Protein 1WDD (pdb70)

Solvent-accessible surface area: 39005 Å² total

B-factor: mean 21.57, std 10.57, range [10.04, 70.51]

Radius of gyration: 32.63 Å; Cα contacts (8 Å, |Δi|>4): 2852; chains: 4; bounding box: 64×66×107 Å

Structure (mmCIF, N/CA/C/O backbone):
data_1WDD
#
_entry.id   1WDD
#
_cell.length_a   111.713
_cell.length_b   111.713
_cell.length_c   196.780
_cell.angle_alpha   90.00
_cell.angle_beta   90.00
_cell.angle_gamma   90.00
#
_symmetry.space_group_name_H-M   'I 4'
#
loop_
_entity.id
_entity.type
_entity.pdbx_description
1 polymer 'Ribulose bisphosphate carboxylase large chain'
2 polymer 'Ribulose bisphosphate carboxylase small chain C'
3 non-polymer 'MAGNESIUM ION'
4 non-polymer 2-CARBOXYARABINITOL-1,5-DIPHOSPHATE
5 non-polymer GLYCEROL
6 water water
#
loop_
_atom_site.group_PDB
_atom_site.id
_atom_site.type_symbol
_atom_site.label_atom_id
_atom_site.label_alt_id
_atom_site.label_comp_id
_atom_site.label_asym_id
_atom_site.label_entity_id
_atom_site.label_seq_id
_atom_site.pdbx_PDB_ins_code
_atom_site.Cartn_x
_atom_site.Cartn_y
_atom_site.Cartn_z
_atom_site.occupancy
_atom_site.B_iso_or_equiv
_atom_site.auth_seq_id
_atom_site.auth_comp_id
_atom_site.auth_asym_id
_atom_site.auth_atom_id
_atom_site.pdbx_PDB_model_num
ATOM 1 N N . VAL A 1 11 ? 9.711 50.405 31.993 1.00 45.33 11 VAL A N 1
ATOM 2 C CA . VAL A 1 11 ? 9.436 49.524 33.164 1.00 42.98 11 VAL A CA 1
ATOM 3 C C . VAL A 1 11 ? 10.699 48.754 33.517 1.00 43.17 11 VAL A C 1
ATOM 4 O O . VAL A 1 11 ? 11.682 48.747 32.743 1.00 44.13 11 VAL A O 1
ATOM 8 N N . GLY A 1 12 ? 10.670 48.120 34.691 1.00 40.34 12 GLY A N 1
ATOM 9 C CA . GLY A 1 12 ? 11.818 47.384 35.173 1.00 38.21 12 GLY A CA 1
ATOM 10 C C . GLY A 1 12 ? 12.381 46.313 34.259 1.00 34.81 12 GLY A C 1
ATOM 11 O O . GLY A 1 12 ? 11.716 45.783 33.370 1.00 36.23 12 GLY A O 1
ATOM 12 N N . PHE A 1 13 ? 13.644 46.010 34.479 1.00 31.28 13 PHE A N 1
ATOM 13 C CA . PHE A 1 13 ? 14.300 44.951 33.707 1.00 28.30 13 PHE A CA 1
ATOM 14 C C . PHE A 1 13 ? 13.844 43.635 34.319 1.00 26.53 13 PHE A C 1
ATOM 15 O O . PHE A 1 13 ? 14.030 43.429 35.504 1.00 26.92 13 PHE A O 1
ATOM 23 N N . LYS A 1 14 ? 13.284 42.757 33.508 1.00 25.46 14 LYS A N 1
ATOM 24 C CA . LYS A 1 14 ? 12.865 41.435 34.013 1.00 27.57 14 LYS A CA 1
ATOM 25 C C . LYS A 1 14 ? 13.681 40.367 33.284 1.00 23.84 14 LYS A C 1
ATOM 26 O O . LYS A 1 14 ? 13.465 40.117 32.109 1.00 23.77 14 LYS A O 1
ATOM 32 N N . ALA A 1 15 ? 14.607 39.726 33.977 1.00 21.55 15 ALA A N 1
ATOM 33 C CA . ALA A 1 15 ? 15.440 38.716 33.347 1.00 20.41 15 ALA A CA 1
ATOM 34 C C . ALA A 1 15 ? 14.632 37.495 32.962 1.00 21.65 15 ALA A C 1
ATOM 35 O O . ALA A 1 15 ? 13.586 37.168 33.600 1.00 23.55 15 ALA A O 1
ATOM 37 N N . GLY A 1 16 ? 15.092 36.817 31.923 1.00 19.72 16 GLY A N 1
ATOM 38 C CA . GLY A 1 16 ? 14.445 35.604 31.480 1.00 19.75 16 GLY A CA 1
ATOM 39 C C . GLY A 1 16 ? 14.059 35.600 30.027 1.00 18.49 16 GLY A C 1
ATOM 40 O O . GLY A 1 16 ? 14.207 36.612 29.345 1.00 17.78 16 GLY A O 1
ATOM 41 N N . VAL A 1 17 ? 13.587 34.446 29.568 1.00 19.07 17 VAL A N 1
ATOM 42 C CA . VAL A 1 17 ? 13.216 34.254 28.195 1.00 17.30 17 VAL A CA 1
ATOM 43 C C . VAL A 1 17 ? 11.757 34.538 27.914 1.00 20.93 17 VAL A C 1
ATOM 44 O O . VAL A 1 17 ? 10.877 34.164 28.704 1.00 21.04 17 VAL A O 1
ATOM 48 N N . LYS A 1 18 ? 11.482 35.176 26.782 1.00 20.49 18 LYS A N 1
ATOM 49 C CA . LYS A 1 18 ? 10.089 35.319 26.356 1.00 21.87 18 LYS A CA 1
ATOM 50 C C . LYS A 1 18 ? 10.069 35.153 24.857 1.00 21.52 18 LYS A C 1
ATOM 51 O O . LYS A 1 18 ? 11.127 35.190 24.199 1.00 20.55 18 LYS A O 1
ATOM 57 N N . ASP A 1 19 ? 8.892 34.954 24.285 1.00 20.88 19 ASP A N 1
ATOM 58 C CA . ASP A 1 19 ? 8.825 34.695 22.861 1.00 19.78 19 ASP A CA 1
ATOM 59 C C . ASP A 1 19 ? 9.295 35.907 22.048 1.00 19.05 19 ASP A C 1
ATOM 60 O O . ASP A 1 19 ? 9.011 37.065 22.424 1.00 19.56 19 ASP A O 1
ATOM 65 N N . TYR A 1 20 ? 10.017 35.624 20.966 1.00 18.23 20 TYR A N 1
ATOM 66 C CA . TYR A 1 20 ? 10.462 36.740 20.078 1.00 17.77 20 TYR A CA 1
ATOM 67 C C . TYR A 1 20 ? 9.236 37.531 19.553 1.00 17.28 20 TYR A C 1
ATOM 68 O O . TYR A 1 20 ? 9.323 38.754 19.334 1.00 17.79 20 TYR A O 1
ATOM 77 N N . LYS A 1 21 ? 8.092 36.870 19.306 1.00 17.09 21 LYS A N 1
ATOM 78 C CA . LYS A 1 21 ? 6.986 37.591 18.696 1.00 18.72 21 LYS A CA 1
ATOM 79 C C . LYS A 1 21 ? 6.419 38.703 19.550 1.00 18.02 21 LYS A C 1
ATOM 80 O O . LYS A 1 21 ? 5.765 39.596 19.017 1.00 19.07 21 LYS A O 1
ATOM 86 N N . LEU A 1 22 ? 6.713 38.710 20.853 1.00 16.51 22 LEU A N 1
ATOM 87 C CA . LEU A 1 22 ? 6.186 39.767 21.693 1.00 20.93 22 LEU A CA 1
ATOM 88 C C . LEU A 1 22 ? 6.796 41.098 21.334 1.00 20.13 22 LEU A C 1
ATOM 89 O O . LEU A 1 22 ? 6.213 42.133 21.575 1.00 24.33 22 LEU A O 1
ATOM 94 N N . THR A 1 23 ? 7.995 41.074 20.751 1.00 19.32 23 THR A N 1
ATOM 95 C CA . THR A 1 23 ? 8.688 42.321 20.427 1.00 17.07 23 THR A CA 1
ATOM 96 C C . THR A 1 23 ? 8.923 42.469 18.918 1.00 17.34 23 THR A C 1
ATOM 97 O O . THR A 1 23 ? 8.933 43.591 18.398 1.00 17.69 23 THR A O 1
ATOM 101 N N . TYR A 1 24 ? 9.086 41.343 18.225 1.00 16.60 24 TYR A N 1
ATOM 102 C CA . TYR A 1 24 ? 9.519 41.390 16.826 1.00 15.13 24 TYR A CA 1
ATOM 103 C C . TYR A 1 24 ? 8.531 41.012 15.758 1.00 16.76 24 TYR A C 1
ATOM 104 O O . TYR A 1 24 ? 8.872 40.941 14.552 1.00 16.65 24 TYR A O 1
ATOM 113 N N . TYR A 1 25 ? 7.286 40.705 16.177 1.00 17.26 25 TYR A N 1
ATOM 114 C CA . TYR A 1 25 ? 6.227 40.482 15.200 1.00 18.28 25 TYR A CA 1
ATOM 115 C C . TYR A 1 25 ? 5.331 41.739 15.375 1.00 19.33 25 TYR A C 1
ATOM 116 O O . TYR A 1 25 ? 4.712 41.952 16.459 1.00 18.58 25 TYR A O 1
ATOM 125 N N . THR A 1 26 ? 5.288 42.575 14.313 1.00 18.87 26 THR A N 1
ATOM 126 C CA . THR A 1 26 ? 4.578 43.865 14.381 1.00 17.96 26 THR A CA 1
ATOM 127 C C . THR A 1 26 ? 3.756 44.012 13.120 1.00 18.06 26 THR A C 1
ATOM 128 O O . THR A 1 26 ? 4.076 44.775 12.214 1.00 18.05 26 THR A O 1
ATOM 132 N N . PRO A 1 27 ? 2.635 43.273 13.043 1.00 18.56 27 PRO A N 1
ATOM 133 C CA . PRO A 1 27 ? 1.795 43.352 11.831 1.00 19.29 27 PRO A CA 1
ATOM 134 C C . PRO A 1 27 ? 1.140 44.673 11.503 1.00 20.23 27 PRO A C 1
ATOM 135 O O . PRO A 1 27 ? 0.686 44.842 10.359 1.00 22.39 27 PRO A O 1
ATOM 139 N N . GLU A 1 28 ? 1.158 45.600 12.458 1.00 19.70 28 GLU A N 1
ATOM 140 C CA . GLU A 1 28 ? 0.599 46.936 12.258 1.00 23.83 28 GLU A CA 1
ATOM 141 C C . GLU A 1 28 ? 1.642 47.922 11.708 1.00 24.04 28 GLU A C 1
ATOM 142 O O . GLU A 1 28 ? 1.337 49.082 11.377 1.00 23.57 28 GLU A O 1
ATOM 148 N N . TYR A 1 29 ? 2.892 47.475 11.600 1.00 21.92 29 TYR A N 1
ATOM 149 C CA . TYR A 1 29 ? 3.936 48.387 11.153 1.00 21.00 29 TYR A CA 1
ATOM 150 C C . TYR A 1 29 ? 3.789 48.780 9.697 1.00 19.54 29 TYR A C 1
ATOM 151 O O . TYR A 1 29 ? 3.564 47.947 8.839 1.00 21.34 29 TYR A O 1
ATOM 160 N N . GLU A 1 30 ? 3.960 50.070 9.442 1.00 19.91 30 GLU A N 1
ATOM 161 C CA . GLU A 1 30 ? 3.932 50.586 8.074 1.00 23.06 30 GLU A CA 1
ATOM 162 C C . GLU A 1 30 ? 5.414 50.844 7.715 1.00 19.46 30 GLU A C 1
ATOM 163 O O . GLU A 1 30 ? 6.108 51.618 8.385 1.00 21.26 30 GLU A O 1
ATOM 169 N N . THR A 1 31 ? 5.851 50.209 6.654 1.00 20.11 31 THR A N 1
ATOM 170 C CA . THR A 1 31 ? 7.269 50.344 6.288 1.00 19.55 31 THR A CA 1
ATOM 171 C C . THR A 1 31 ? 7.608 51.784 5.900 1.00 20.19 31 THR A C 1
ATOM 172 O O . THR A 1 31 ? 6.752 52.541 5.384 1.00 20.76 31 THR A O 1
ATOM 176 N N . LYS A 1 32 ? 8.870 52.125 6.099 1.00 17.92 32 LYS A N 1
ATOM 177 C CA . LYS A 1 32 ? 9.379 53.450 5.775 1.00 18.28 32 LYS A CA 1
ATOM 178 C C . LYS A 1 32 ? 10.132 53.391 4.452 1.00 18.55 32 LYS A C 1
ATOM 179 O O . LYS A 1 32 ? 10.693 52.348 4.119 1.00 17.82 32 LYS A O 1
ATOM 185 N N . ASP A 1 33 ? 10.198 54.484 3.698 1.00 16.28 33 ASP A N 1
ATOM 186 C CA . ASP A 1 33 ? 10.895 54.413 2.420 1.00 17.17 33 ASP A CA 1
ATOM 187 C C . ASP A 1 33 ? 12.396 54.277 2.545 1.00 16.55 33 ASP A C 1
ATOM 188 O O . ASP A 1 33 ? 13.073 54.052 1.551 1.00 16.98 33 ASP A O 1
ATOM 193 N N . THR A 1 34 ? 12.887 54.393 3.772 1.00 15.20 34 THR A N 1
ATOM 194 C CA . THR A 1 34 ? 14.321 54.192 4.034 1.00 14.81 34 THR A CA 1
ATOM 195 C C . THR A 1 34 ? 14.642 52.775 4.558 1.00 16.03 34 THR A C 1
ATOM 196 O O . THR A 1 34 ? 15.828 52.414 4.697 1.00 15.32 34 THR A O 1
ATOM 200 N N . ASP A 1 35 ? 13.628 51.975 4.840 1.00 14.44 35 ASP A N 1
ATOM 201 C CA . ASP A 1 35 ? 13.876 50.630 5.385 1.00 14.44 35 ASP A CA 1
ATOM 202 C C . ASP A 1 35 ? 14.403 49.676 4.285 1.00 14.88 35 ASP A C 1
ATOM 203 O O . ASP A 1 35 ? 14.043 49.788 3.119 1.00 15.98 35 ASP A O 1
ATOM 208 N N . ILE A 1 36 ? 15.264 48.733 4.666 1.00 13.62 36 ILE A N 1
ATOM 209 C CA . ILE A 1 36 ? 15.589 47.652 3.757 1.00 13.31 36 ILE A CA 1
ATOM 210 C C . ILE A 1 36 ? 14.515 46.571 4.076 1.00 12.96 36 ILE A C 1
ATOM 211 O O . ILE A 1 36 ? 14.296 46.273 5.255 1.00 14.01 36 ILE A O 1
ATOM 216 N N . LEU A 1 37 ? 13.827 46.060 3.044 1.00 13.39 37 LEU A N 1
ATOM 217 C CA . LEU A 1 37 ? 12.775 45.039 3.255 1.00 13.96 37 LEU A CA 1
ATOM 218 C C . LEU A 1 37 ? 13.287 43.709 2.759 1.00 14.48 37 LEU A C 1
ATOM 219 O O . LEU A 1 37 ? 13.990 43.621 1.740 1.00 14.84 37 LEU A O 1
ATOM 224 N N . ALA A 1 38 ? 12.969 42.640 3.494 1.00 13.85 38 ALA A N 1
ATOM 225 C CA . ALA A 1 38 ? 13.416 41.313 3.062 1.00 13.49 38 ALA A CA 1
ATOM 226 C C . ALA A 1 38 ? 12.209 40.388 2.971 1.00 14.06 38 ALA A C 1
ATOM 227 O O . ALA A 1 38 ? 11.310 40.451 3.829 1.00 15.67 38 ALA A O 1
ATOM 229 N N . ALA A 1 39 ? 12.186 39.566 1.934 1.00 13.67 39 ALA A N 1
ATOM 230 C CA . ALA A 1 39 ? 11.106 38.559 1.814 1.00 14.19 39 ALA A CA 1
ATOM 231 C C . ALA A 1 39 ? 11.763 37.190 2.075 1.00 15.42 39 ALA A C 1
ATOM 232 O O . ALA A 1 39 ? 12.578 36.716 1.271 1.00 14.31 39 ALA A O 1
ATOM 234 N N . PHE A 1 40 ? 11.425 36.565 3.203 1.00 14.25 40 PHE A N 1
ATOM 235 C CA . PHE A 1 40 ? 12.007 35.252 3.535 1.00 14.39 40 PHE A CA 1
ATOM 236 C C . PHE A 1 40 ? 10.990 34.123 3.341 1.00 15.84 40 PHE A C 1
ATOM 237 O O . PHE A 1 40 ? 9.896 34.239 3.866 1.00 16.72 40 PHE A O 1
ATOM 245 N N . ARG A 1 41 ? 11.370 33.069 2.644 1.00 14.10 41 ARG A N 1
ATOM 246 C CA . ARG A 1 41 ? 10.534 31.866 2.555 1.00 13.95 41 ARG A CA 1
ATOM 247 C C . ARG A 1 41 ? 10.995 31.014 3.778 1.00 16.58 41 ARG A C 1
ATOM 248 O O . ARG A 1 41 ? 12.111 30.425 3.794 1.00 15.85 41 ARG A O 1
ATOM 256 N N . VAL A 1 42 ? 10.101 30.882 4.768 1.00 15.81 42 VAL A N 1
ATOM 257 C CA . VAL A 1 42 ? 10.420 30.232 6.011 1.00 15.67 42 VAL A CA 1
ATOM 258 C C . VAL A 1 42 ? 9.621 28.959 6.218 1.00 17.31 42 VAL A C 1
ATOM 259 O O . VAL A 1 42 ? 8.369 28.969 6.039 1.00 17.44 42 VAL A O 1
ATOM 263 N N . THR A 1 43 ? 10.315 27.882 6.613 1.00 15.61 43 THR A N 1
ATOM 264 C CA . THR A 1 43 ? 9.655 26.605 6.921 1.00 16.38 43 THR A CA 1
ATOM 265 C C . THR A 1 43 ? 9.946 26.374 8.421 1.00 16.83 43 THR A C 1
ATOM 266 O O . THR A 1 43 ? 11.045 25.976 8.790 1.00 17.50 43 THR A O 1
ATOM 270 N N . PRO A 1 44 ? 8.981 26.610 9.318 1.00 15.51 44 PRO A N 1
ATOM 271 C CA . PRO A 1 44 ? 9.204 26.413 10.753 1.00 16.92 44 PRO A CA 1
ATOM 272 C C . PRO A 1 44 ? 9.230 24.931 11.129 1.00 18.25 44 PRO A C 1
ATOM 273 O O . PRO A 1 44 ? 8.738 24.062 10.385 1.00 20.30 44 PRO A O 1
ATOM 277 N N . GLN A 1 45 ? 9.898 24.634 12.246 1.00 18.17 45 GLN A N 1
ATOM 278 C CA . GLN A 1 45 ? 9.837 23.261 12.792 1.00 18.06 45 GLN A CA 1
ATOM 279 C C . GLN A 1 45 ? 8.368 23.024 13.277 1.00 20.57 45 GLN A C 1
ATOM 280 O O . GLN A 1 45 ? 7.648 23.946 13.617 1.00 20.14 45 GLN A O 1
ATOM 286 N N . PRO A 1 46 ? 7.941 21.760 13.343 1.00 24.21 46 PRO A N 1
ATOM 287 C CA . PRO A 1 46 ? 6.553 21.512 13.817 1.00 26.94 46 PRO A CA 1
ATOM 288 C C . PRO A 1 46 ? 6.417 22.085 15.216 1.00 26.26 46 PRO A C 1
ATOM 289 O O . PRO A 1 46 ? 7.334 21.964 16.050 1.00 28.08 46 PRO A O 1
ATOM 293 N N . GLY A 1 47 ? 5.289 22.737 15.479 1.00 27.15 47 GLY A N 1
ATOM 294 C CA . GLY A 1 47 ? 5.085 23.294 16.801 1.00 25.57 47 GLY A CA 1
ATOM 295 C C . GLY A 1 47 ? 5.478 24.745 16.936 1.00 27.86 47 GLY A C 1
ATOM 296 O O . GLY A 1 47 ? 5.168 25.397 17.915 1.00 27.54 47 GLY A O 1
ATOM 297 N N . VAL A 1 48 ? 6.238 25.255 15.973 1.00 23.79 48 VAL A N 1
ATOM 298 C CA . VAL A 1 48 ? 6.652 26.662 16.058 1.00 22.24 48 VAL A CA 1
ATOM 299 C C . VAL A 1 48 ? 5.669 27.476 15.201 1.00 20.17 48 VAL A C 1
ATOM 300 O O . VAL A 1 48 ? 5.583 27.277 14.004 1.00 21.85 48 VAL A O 1
ATOM 304 N N . PRO A 1 49 ? 4.920 28.397 15.825 1.00 20.41 49 PRO A N 1
ATOM 305 C CA . PRO A 1 49 ? 3.953 29.198 15.072 1.00 21.06 49 PRO A CA 1
ATOM 306 C C . PRO A 1 49 ? 4.686 30.036 14.022 1.00 22.18 49 PRO A C 1
ATOM 307 O O . PRO A 1 49 ? 5.827 30.490 14.254 1.00 20.57 49 PRO A O 1
ATOM 311 N N . PRO A 1 50 ? 4.059 30.257 12.872 1.00 20.70 50 PRO A N 1
ATOM 312 C CA . PRO A 1 50 ? 4.765 31.053 11.866 1.00 20.44 50 PRO A CA 1
ATOM 313 C C . PRO A 1 50 ? 5.139 32.438 12.368 1.00 21.32 50 PRO A C 1
ATOM 314 O O . PRO A 1 50 ? 6.215 32.953 11.973 1.00 19.58 50 PRO A O 1
ATOM 318 N N . GLU A 1 51 ? 4.297 33.051 13.218 1.00 19.97 51 GLU A N 1
ATOM 319 C CA . GLU A 1 51 ? 4.607 34.388 13.697 1.00 20.21 51 GLU A CA 1
ATOM 320 C C . GLU A 1 51 ? 5.887 34.374 14.562 1.00 19.17 51 GLU A C 1
ATOM 321 O O . GLU A 1 51 ? 6.595 35.380 14.652 1.00 19.99 51 GLU A O 1
ATOM 327 N N . GLU A 1 52 ? 6.115 33.278 15.310 1.00 18.09 52 GLU A N 1
ATOM 328 C CA . GLU A 1 52 ? 7.279 33.179 16.135 1.00 18.02 52 GLU A CA 1
ATOM 329 C C . GLU A 1 52 ? 8.496 32.895 15.244 1.00 18.30 52 GLU A C 1
ATOM 330 O O . GLU A 1 52 ? 9.549 33.443 15.530 1.00 18.05 52 GLU A O 1
ATOM 336 N N . ALA A 1 53 ? 8.360 32.061 14.204 1.00 17.66 53 ALA A N 1
ATOM 337 C CA . ALA A 1 53 ? 9.463 31.808 13.268 1.00 16.72 53 ALA A CA 1
ATOM 338 C C . ALA A 1 53 ? 9.856 33.152 12.592 1.00 17.75 53 ALA A C 1
ATOM 339 O O . ALA A 1 53 ? 11.055 33.491 12.537 1.00 16.63 53 ALA A O 1
ATOM 341 N N . GLY A 1 54 ? 8.866 33.931 12.145 1.00 15.62 54 GLY A N 1
ATOM 342 C CA . GLY A 1 54 ? 9.180 35.186 11.465 1.00 15.42 54 GLY A CA 1
ATOM 343 C C . GLY A 1 54 ? 9.772 36.168 12.426 1.00 17.05 54 GLY A C 1
ATOM 344 O O . GLY A 1 54 ? 10.717 36.898 12.056 1.00 17.42 54 GLY A O 1
ATOM 345 N N . ALA A 1 55 ? 9.266 36.221 13.661 1.00 16.34 55 ALA A N 1
ATOM 346 C CA . ALA A 1 55 ? 9.828 37.133 14.662 1.00 16.04 55 ALA A CA 1
ATOM 347 C C . ALA A 1 55 ? 11.265 36.760 15.035 1.00 15.89 55 ALA A C 1
ATOM 348 O O . ALA A 1 55 ? 12.102 37.651 15.318 1.00 15.67 55 ALA A O 1
ATOM 350 N N . ALA A 1 56 ? 11.523 35.450 15.146 1.00 15.23 56 ALA A N 1
ATOM 351 C CA . ALA A 1 56 ? 12.896 35.011 15.489 1.00 14.77 56 ALA A CA 1
ATOM 352 C C . ALA A 1 56 ? 13.862 35.450 14.371 1.00 15.35 56 ALA A C 1
ATOM 353 O O . ALA A 1 56 ? 14.974 35.957 14.651 1.00 16.54 56 ALA A O 1
ATOM 355 N N . VAL A 1 57 ? 13.457 35.260 13.116 1.00 14.91 57 VAL A N 1
ATOM 356 C CA . VAL A 1 57 ? 14.326 35.690 11.997 1.00 15.99 57 VAL A CA 1
ATOM 357 C C . VAL A 1 57 ? 14.532 37.205 12.089 1.00 16.51 57 VAL A C 1
ATOM 358 O O . VAL A 1 57 ? 15.651 37.657 11.933 1.00 13.81 57 VAL A O 1
ATOM 362 N N . ALA A 1 58 ? 13.460 37.998 12.311 1.00 14.50 58 ALA A N 1
ATOM 363 C CA . ALA A 1 58 ? 13.670 39.461 12.428 1.00 13.62 58 ALA A CA 1
ATOM 364 C C . ALA A 1 58 ? 14.566 39.845 13.613 1.00 16.35 58 ALA A C 1
ATOM 365 O O . ALA A 1 58 ? 15.443 40.726 13.495 1.00 15.77 58 ALA A O 1
ATOM 367 N N . ALA A 1 59 ? 14.366 39.207 14.768 1.00 14.84 59 ALA A N 1
ATOM 368 C CA . ALA A 1 59 ? 15.108 39.550 15.965 1.00 13.66 59 ALA A CA 1
ATOM 369 C C . ALA A 1 59 ? 16.586 39.252 15.798 1.00 15.30 59 ALA A C 1
ATOM 370 O O . ALA A 1 59 ? 17.437 40.101 16.058 1.00 15.18 59 ALA A O 1
ATOM 372 N N . GLU A 1 60 ? 16.864 38.030 15.369 1.00 14.75 60 GLU A N 1
ATOM 373 C CA . GLU A 1 60 ? 18.247 37.562 15.332 1.00 14.42 60 GLU A CA 1
ATOM 374 C C . GLU A 1 60 ? 19.056 38.022 14.146 1.00 16.14 60 GLU A C 1
ATOM 375 O O . GLU A 1 60 ? 20.253 37.680 14.026 1.00 15.96 60 GLU A O 1
ATOM 381 N N . SER A 1 61 ? 18.430 38.814 13.284 1.00 15.22 61 SER A N 1
ATOM 382 C CA . SER A 1 61 ? 19.157 39.459 12.174 1.00 15.03 61 SER A CA 1
ATOM 383 C C . SER A 1 61 ? 19.209 40.971 12.433 1.00 15.87 61 SER A C 1
ATOM 384 O O . SER A 1 61 ? 19.562 41.758 11.540 1.00 14.99 61 SER A O 1
ATOM 387 N N . SER A 1 62 ? 18.852 41.429 13.644 1.00 13.69 62 SER A N 1
ATOM 388 C CA . SER A 1 62 ? 18.824 42.873 13.840 1.00 14.51 62 SER A CA 1
ATOM 389 C C . SER A 1 62 ? 19.297 43.267 15.227 1.00 15.93 62 SER A C 1
ATOM 390 O O . SER A 1 62 ? 20.456 43.652 15.359 1.00 16.71 62 SER A O 1
ATOM 393 N N . THR A 1 63 ? 18.499 43.082 16.306 1.00 13.47 63 THR A N 1
ATOM 394 C CA . THR A 1 63 ? 18.875 43.527 17.651 1.00 13.92 63 THR A CA 1
ATOM 395 C C . THR A 1 63 ? 18.727 42.532 18.776 1.00 13.45 63 THR A C 1
ATOM 396 O O . THR A 1 63 ? 19.271 42.741 19.874 1.00 16.05 63 THR A O 1
ATOM 400 N N . GLY A 1 64 ? 18.003 41.456 18.505 1.00 14.65 64 GLY A N 1
ATOM 401 C CA . GLY A 1 64 ? 17.687 40.569 19.629 1.00 16.32 64 GLY A CA 1
ATOM 402 C C . GLY A 1 64 ? 18.564 39.367 19.866 1.00 15.99 64 GLY A C 1
ATOM 403 O O . GLY A 1 64 ? 19.316 38.964 18.991 1.00 16.33 64 GLY A O 1
ATOM 404 N N . THR A 1 65 ? 18.434 38.798 21.076 1.00 14.87 65 THR A N 1
ATOM 405 C CA . THR A 1 65 ? 19.018 37.518 21.374 1.00 15.48 65 THR A CA 1
ATOM 406 C C . THR A 1 65 ? 17.985 36.642 22.105 1.00 14.72 65 THR A C 1
ATOM 407 O O . THR A 1 65 ? 16.806 37.016 22.169 1.00 14.93 65 THR A O 1
ATOM 411 N N . TRP A 1 66 ? 18.418 35.516 22.636 1.00 13.61 66 TRP A N 1
ATOM 412 C CA . TRP A 1 66 ? 17.494 34.489 23.131 1.00 13.75 66 TRP A CA 1
ATOM 413 C C . TRP A 1 66 ? 16.886 34.713 24.504 1.00 14.19 66 TRP A C 1
ATOM 414 O O . TRP A 1 66 ? 15.899 34.003 24.876 1.00 15.47 66 TRP A O 1
ATOM 425 N N . THR A 1 67 ? 17.423 35.665 25.237 1.00 14.64 67 THR A N 1
ATOM 426 C CA . THR A 1 67 ? 16.922 35.975 26.587 1.00 14.77 67 THR A CA 1
ATOM 427 C C . THR A 1 67 ? 16.950 37.499 26.739 1.00 15.16 67 THR A C 1
ATOM 428 O O . THR A 1 67 ? 17.656 38.191 26.003 1.00 16.78 67 THR A O 1
ATOM 432 N N . THR A 1 68 ? 16.185 38.050 27.690 1.00 15.87 68 THR A N 1
ATOM 433 C CA . THR A 1 68 ? 16.106 39.483 27.846 1.00 16.51 68 THR A CA 1
ATOM 434 C C . THR A 1 68 ? 17.367 40.079 28.413 1.00 15.10 68 THR A C 1
ATOM 435 O O . THR A 1 68 ? 17.896 39.594 29.416 1.00 16.55 68 THR A O 1
ATOM 439 N N . VAL A 1 69 ? 17.834 41.152 27.779 1.00 14.82 69 VAL A N 1
ATOM 440 C CA . VAL A 1 69 ? 19.057 41.793 28.268 1.00 15.09 69 VAL A CA 1
ATOM 441 C C . VAL A 1 69 ? 18.743 43.203 28.745 1.00 16.14 69 VAL A C 1
ATOM 442 O O . VAL A 1 69 ? 18.002 43.933 28.095 1.00 17.00 69 VAL A O 1
ATOM 446 N N . TRP A 1 70 ? 19.356 43.593 29.850 1.00 15.30 70 TRP A N 1
ATOM 447 C CA . TRP A 1 70 ? 19.040 44.914 30.406 1.00 16.99 70 TRP A CA 1
ATOM 448 C C . TRP A 1 70 ? 19.542 46.085 29.535 1.00 16.86 70 TRP A C 1
ATOM 449 O O . TRP A 1 70 ? 19.001 47.205 29.612 1.00 16.11 70 TRP A O 1
ATOM 460 N N . THR A 1 71 ? 20.560 45.801 28.710 1.00 16.48 71 THR A N 1
ATOM 461 C CA . THR A 1 71 ? 21.137 46.841 27.877 1.00 16.94 71 THR A CA 1
ATOM 462 C C . THR A 1 71 ? 20.168 47.297 26.790 1.00 17.30 71 THR A C 1
ATOM 463 O O . THR A 1 71 ? 20.403 48.333 26.175 1.00 16.74 71 THR A O 1
ATOM 467 N N . ASP A 1 72 ? 19.107 46.549 26.513 1.00 16.30 72 ASP A N 1
ATOM 468 C CA . ASP A 1 72 ? 18.142 47.112 25.571 1.00 16.48 72 ASP A CA 1
ATOM 469 C C . ASP A 1 72 ? 17.634 48.453 26.094 1.00 18.49 72 ASP A C 1
ATOM 470 O O . ASP A 1 72 ? 17.235 49.302 25.296 1.00 20.19 72 ASP A O 1
ATOM 475 N N . GLY A 1 73 ? 17.626 48.642 27.412 1.00 17.10 73 GLY A N 1
ATOM 476 C CA . GLY A 1 73 ? 17.107 49.873 28.011 1.00 17.69 73 GLY A CA 1
ATOM 477 C C . GLY A 1 73 ? 18.020 51.090 27.830 1.00 17.43 73 GLY A C 1
ATOM 478 O O . GLY A 1 73 ? 17.651 52.241 28.150 1.00 18.44 73 GLY A O 1
ATOM 479 N N . LEU A 1 74 ? 19.266 50.844 27.389 1.00 15.21 74 LEU A N 1
ATOM 480 C CA . LEU A 1 74 ? 20.199 51.970 27.111 1.00 16.65 74 LEU A CA 1
ATOM 481 C C . LEU A 1 74 ? 19.950 52.629 25.756 1.00 17.43 74 LEU A C 1
ATOM 482 O O . LEU A 1 74 ? 20.383 53.772 25.516 1.00 17.96 74 LEU A O 1
ATOM 487 N N . THR A 1 75 ? 19.256 51.916 24.886 1.00 16.47 75 THR A N 1
ATOM 488 C CA . THR A 1 75 ? 19.030 52.427 23.542 1.00 16.26 75 THR A CA 1
ATOM 489 C C . THR A 1 75 ? 17.533 52.278 23.239 1.00 18.00 75 THR A C 1
ATOM 490 O O . THR A 1 75 ? 16.741 52.040 24.166 1.00 19.72 75 THR A O 1
ATOM 494 N N . SER A 1 76 ? 17.144 52.418 21.984 1.00 17.89 76 SER A N 1
ATOM 495 C CA . SER A 1 76 ? 15.713 52.375 21.622 1.00 18.01 76 SER A CA 1
ATOM 496 C C . SER A 1 76 ? 15.443 51.239 20.662 1.00 18.27 76 SER A C 1
ATOM 497 O O . SER A 1 76 ? 15.707 51.368 19.490 1.00 18.91 76 SER A O 1
ATOM 500 N N . LEU A 1 77 ? 14.870 50.128 21.135 1.00 17.92 77 LEU A N 1
ATOM 501 C CA . LEU A 1 77 ? 14.557 49.061 20.202 1.00 18.43 77 LEU A CA 1
ATOM 502 C C . LEU A 1 77 ? 13.508 49.556 19.231 1.00 19.57 77 LEU A C 1
ATOM 503 O O . LEU A 1 77 ? 13.429 49.075 18.082 1.00 18.50 77 LEU A O 1
ATOM 508 N N . ASP A 1 78 ? 12.671 50.520 19.639 1.00 18.84 78 ASP A N 1
ATOM 509 C CA . ASP A 1 78 ? 11.676 50.995 18.672 1.00 20.82 78 ASP A CA 1
ATOM 510 C C . ASP A 1 78 ? 12.339 51.575 17.434 1.00 19.77 78 ASP A C 1
ATOM 511 O O . ASP A 1 78 ? 11.885 51.406 16.310 1.00 19.95 78 ASP A O 1
ATOM 516 N N . ARG A 1 79 ? 13.459 52.248 17.622 1.00 18.56 79 ARG A N 1
ATOM 517 C CA . ARG A 1 79 ? 14.163 52.825 16.508 1.00 19.96 79 ARG A CA 1
ATOM 518 C C . ARG A 1 79 ? 14.974 51.804 15.693 1.00 19.25 79 ARG A C 1
ATOM 519 O O . ARG A 1 79 ? 15.049 51.917 14.459 1.00 20.57 79 ARG A O 1
ATOM 527 N N . TYR A 1 80 ? 15.547 50.802 16.353 1.00 16.08 80 TYR A N 1
ATOM 528 C CA . TYR A 1 80 ? 16.499 49.903 15.672 1.00 16.06 80 TYR A CA 1
ATOM 529 C C . TYR A 1 80 ? 16.074 48.501 15.356 1.00 15.15 80 TYR A C 1
ATOM 530 O O . TYR A 1 80 ? 16.662 47.858 14.485 1.00 15.63 80 TYR A O 1
ATOM 539 N N . LYS A 1 81 ? 15.037 47.993 16.037 1.00 13.54 81 LYS A N 1
ATOM 540 C CA . LYS A 1 81 ? 14.714 46.604 15.745 1.00 13.60 81 LYS A CA 1
ATOM 541 C C . LYS A 1 81 ? 14.255 46.278 14.339 1.00 16.39 81 LYS A C 1
ATOM 542 O O . LYS A 1 81 ? 13.590 47.085 13.676 1.00 15.59 81 LYS A O 1
ATOM 548 N N . GLY A 1 82 ? 14.688 45.090 13.869 1.00 15.74 82 GLY A N 1
ATOM 549 C CA . GLY A 1 82 ? 14.137 44.547 12.647 1.00 16.38 82 GLY A CA 1
ATOM 550 C C . GLY A 1 82 ? 12.754 44.039 13.056 1.00 17.66 82 GLY A C 1
ATOM 551 O O . GLY A 1 82 ? 12.524 43.665 14.246 1.00 18.68 82 GLY A O 1
ATOM 552 N N . ARG A 1 83 ? 11.801 44.081 12.127 1.00 15.62 83 ARG A N 1
ATOM 553 C CA . ARG A 1 83 ? 10.442 43.642 12.472 1.00 18.56 83 ARG A CA 1
ATOM 554 C C . ARG A 1 83 ? 9.729 42.925 11.364 1.00 14.32 83 ARG A C 1
ATOM 555 O O . ARG A 1 83 ? 9.725 43.316 10.211 1.00 15.85 83 ARG A O 1
ATOM 563 N N . CYS A 1 84 ? 9.152 41.794 11.762 1.00 16.45 84 CYS A N 1
ATOM 564 C CA . CYS A 1 84 ? 8.393 41.004 10.837 1.00 15.18 84 CYS A CA 1
ATOM 565 C C . CYS A 1 84 ? 7.002 41.647 10.801 1.00 15.58 84 CYS A C 1
ATOM 566 O O . CYS A 1 84 ? 6.279 41.631 11.808 1.00 17.20 84 CYS A O 1
ATOM 569 N N . TYR A 1 85 ? 6.669 42.209 9.660 1.00 14.52 85 TYR A N 1
ATOM 570 C CA . TYR A 1 85 ? 5.406 42.985 9.570 1.00 17.46 85 TYR A CA 1
ATOM 571 C C . TYR A 1 85 ? 4.292 42.334 8.766 1.00 19.01 85 TYR A C 1
ATOM 572 O O . TYR A 1 85 ? 3.168 42.871 8.700 1.00 18.32 85 TYR A O 1
ATOM 581 N N . HIS A 1 86 ? 4.569 41.167 8.188 1.00 17.41 86 HIS A N 1
ATOM 582 C CA . HIS A 1 86 ? 3.552 40.468 7.416 1.00 18.94 86 HIS A CA 1
ATOM 583 C C . HIS A 1 86 ? 4.016 39.055 7.181 1.00 20.34 86 HIS A C 1
ATOM 584 O O . HIS A 1 86 ? 5.198 38.808 6.923 1.00 18.31 86 HIS A O 1
ATOM 591 N N . ILE A 1 87 ? 3.094 38.102 7.311 1.00 19.43 87 ILE A N 1
ATOM 592 C CA . ILE A 1 87 ? 3.385 36.721 7.025 1.00 19.91 87 ILE A CA 1
ATOM 593 C C . ILE A 1 87 ? 2.313 36.187 6.091 1.00 23.84 87 ILE A C 1
ATOM 594 O O . ILE A 1 87 ? 1.113 36.395 6.349 1.00 23.55 87 ILE A O 1
ATOM 599 N N . GLU A 1 88 ? 2.718 35.533 5.023 1.00 20.90 88 GLU A N 1
ATOM 600 C CA . GLU A 1 88 ? 1.696 34.989 4.144 1.00 26.21 88 GLU A CA 1
ATOM 601 C C . GLU A 1 88 ? 2.004 33.551 3.813 1.00 23.94 88 GLU A C 1
ATOM 602 O O . GLU A 1 88 ? 3.150 33.183 3.555 1.00 22.49 88 GLU A O 1
ATOM 608 N N . PRO A 1 89 ? 0.995 32.688 3.878 1.00 22.39 89 PRO A N 1
ATOM 609 C CA . PRO A 1 89 ? 1.255 31.300 3.539 1.00 19.47 89 PRO A CA 1
ATOM 610 C C . PRO A 1 89 ? 1.673 31.162 2.074 1.00 19.96 89 PRO A C 1
ATOM 611 O O . PRO A 1 89 ? 1.184 31.869 1.194 1.00 20.64 89 PRO A O 1
ATOM 615 N N . VAL A 1 90 ? 2.506 30.166 1.783 1.00 18.62 90 VAL A N 1
ATOM 616 C CA . VAL A 1 90 ? 2.917 29.899 0.395 1.00 17.99 90 VAL A CA 1
ATOM 617 C C . VAL A 1 90 ? 1.899 28.989 -0.298 1.00 21.40 90 VAL A C 1
ATOM 618 O O . VAL A 1 90 ? 1.496 27.972 0.263 1.00 19.85 90 VAL A O 1
ATOM 622 N N . VAL A 1 91 ? 1.511 29.359 -1.512 1.00 22.12 91 VAL A N 1
ATOM 623 C CA . VAL A 1 91 ? 0.523 28.575 -2.264 1.00 23.82 91 VAL A CA 1
ATOM 624 C C . VAL A 1 91 ? 0.978 27.151 -2.437 1.00 25.56 91 VAL A C 1
ATOM 625 O O . VAL A 1 91 ? 2.092 26.919 -2.925 1.00 27.51 91 VAL A O 1
ATOM 629 N N . GLY A 1 92 ? 0.131 26.209 -2.048 1.00 28.27 92 GLY A N 1
ATOM 630 C CA . GLY A 1 92 ? 0.467 24.796 -2.211 1.00 32.34 92 GLY A CA 1
ATOM 631 C C . GLY A 1 92 ? 1.276 24.167 -1.094 1.00 34.60 92 GLY A C 1
ATOM 632 O O . GLY A 1 92 ? 1.529 22.957 -1.104 1.00 36.31 92 GLY A O 1
ATOM 633 N N . GLU A 1 93 ? 1.675 24.947 -0.102 1.00 32.96 93 GLU A N 1
ATOM 634 C CA . GLU A 1 93 ? 2.489 24.357 0.962 1.00 33.14 93 GLU A CA 1
ATOM 635 C C . GLU A 1 93 ? 1.737 24.293 2.256 1.00 32.89 93 GLU A C 1
ATOM 636 O O . GLU A 1 93 ? 0.956 25.184 2.573 1.00 32.08 93 GLU A O 1
ATOM 642 N N . ASP A 1 94 ? 1.954 23.250 3.056 1.00 34.18 94 ASP A N 1
ATOM 643 C CA . ASP A 1 94 ? 1.231 23.251 4.308 1.00 36.25 94 ASP A CA 1
ATOM 644 C C . ASP A 1 94 ? 2.031 23.869 5.450 1.00 34.73 94 ASP A C 1
ATOM 645 O O . ASP A 1 94 ? 1.467 24.188 6.493 1.00 37.79 94 ASP A O 1
ATOM 650 N N . ASN A 1 95 ? 3.322 24.098 5.246 1.00 30.14 95 ASN A N 1
ATOM 651 C CA . ASN A 1 95 ? 4.118 24.613 6.364 1.00 27.45 95 ASN A CA 1
ATOM 652 C C . ASN A 1 95 ? 5.216 25.563 5.874 1.00 23.48 95 ASN A C 1
ATOM 653 O O . ASN A 1 95 ? 6.358 25.531 6.358 1.00 24.11 95 ASN A O 1
ATOM 658 N N . GLN A 1 96 ? 4.884 26.372 4.899 1.00 20.35 96 GLN A N 1
ATOM 659 C CA . GLN A 1 96 ? 5.878 27.329 4.373 1.00 18.18 96 GLN A CA 1
ATOM 660 C C . GLN A 1 96 ? 5.179 28.656 4.236 1.00 18.27 96 GLN A C 1
ATOM 661 O O . GLN A 1 96 ? 4.004 28.728 3.857 1.00 17.31 96 GLN A O 1
ATOM 667 N N . TYR A 1 97 ? 5.928 29.721 4.535 1.00 16.50 97 TYR A N 1
ATOM 668 C CA . TYR A 1 97 ? 5.381 31.069 4.555 1.00 15.73 97 TYR A CA 1
ATOM 669 C C . TYR A 1 97 ? 6.371 32.058 3.980 1.00 17.74 97 TYR A C 1
ATOM 670 O O . TYR A 1 97 ? 7.571 31.773 3.944 1.00 18.13 97 TYR A O 1
ATOM 679 N N . ILE A 1 98 ? 5.855 33.176 3.483 1.00 16.15 98 ILE A N 1
ATOM 680 C CA . ILE A 1 98 ? 6.771 34.256 3.138 1.00 15.13 98 ILE A CA 1
ATOM 681 C C . ILE A 1 98 ? 6.640 35.227 4.307 1.00 17.86 98 ILE A C 1
ATOM 682 O O . ILE A 1 98 ? 5.541 35.767 4.593 1.00 18.42 98 ILE A O 1
ATOM 687 N N . ALA A 1 99 ? 7.722 35.431 5.083 1.00 16.65 99 ALA A N 1
ATOM 688 C CA . ALA A 1 99 ? 7.706 36.405 6.181 1.00 15.68 99 ALA A CA 1
ATOM 689 C C . ALA A 1 99 ? 8.462 37.666 5.669 1.00 17.82 99 ALA A C 1
ATOM 690 O O . ALA A 1 99 ? 9.604 37.574 5.181 1.00 17.68 99 ALA A O 1
ATOM 692 N N . TYR A 1 100 ? 7.831 38.809 5.833 1.00 15.93 100 TYR A N 1
ATOM 693 C CA . TYR A 1 100 ? 8.403 40.063 5.357 1.00 15.10 100 TYR A CA 1
ATOM 694 C C . TYR A 1 100 ? 8.991 40.770 6.553 1.00 15.55 100 TYR A C 1
ATOM 695 O O . TYR A 1 100 ? 8.329 40.923 7.594 1.00 15.03 100 TYR A O 1
ATOM 704 N N . VAL A 1 101 ? 10.264 41.183 6.431 1.00 14.10 101 VAL A N 1
ATOM 705 C CA . VAL A 1 101 ? 10.940 41.824 7.549 1.00 14.77 101 VAL A CA 1
ATOM 706 C C . VAL A 1 101 ? 11.448 43.198 7.106 1.00 14.32 101 VAL A C 1
ATOM 707 O O . VAL A 1 101 ? 11.982 43.333 6.006 1.00 15.53 101 VAL A O 1
ATOM 711 N N . ALA A 1 102 ? 11.250 44.203 7.959 1.00 13.83 102 ALA A N 1
ATOM 712 C CA . ALA A 1 102 ? 11.744 45.550 7.659 1.00 13.44 102 ALA A CA 1
ATOM 713 C C . ALA A 1 102 ? 12.930 45.848 8.616 1.00 14.78 102 ALA A C 1
ATOM 714 O O . ALA A 1 102 ? 12.822 45.668 9.855 1.00 14.82 102 ALA A O 1
ATOM 716 N N . TYR A 1 103 ? 14.012 46.383 8.036 1.00 14.39 103 TYR A N 1
ATOM 717 C CA . TYR A 1 103 ? 15.236 46.730 8.785 1.00 13.50 103 TYR A CA 1
ATOM 718 C C . TYR A 1 103 ? 15.499 48.228 8.647 1.00 13.51 103 TYR A C 1
ATOM 719 O O . TYR A 1 103 ? 15.589 48.727 7.531 1.00 15.47 103 TYR A O 1
ATOM 728 N N . PRO A 1 104 ? 15.598 48.948 9.737 1.00 13.40 104 PRO A N 1
ATOM 729 C CA . PRO A 1 104 ? 15.866 50.397 9.654 1.00 13.54 104 PRO A CA 1
ATOM 730 C C . PRO A 1 104 ? 17.183 50.660 8.955 1.00 13.50 104 PRO A C 1
ATOM 731 O O . PRO A 1 104 ? 18.152 49.934 9.091 1.00 13.84 104 PRO A O 1
ATOM 735 N N . LEU A 1 105 ? 17.226 51.769 8.225 1.00 13.60 105 LEU A N 1
ATOM 736 C CA . LEU A 1 105 ? 18.431 52.120 7.478 1.00 14.43 105 LEU A CA 1
ATOM 737 C C . LEU A 1 105 ? 19.644 52.223 8.368 1.00 13.84 105 LEU A C 1
ATOM 738 O O . LEU A 1 105 ? 20.774 51.893 7.931 1.00 13.44 105 LEU A O 1
ATOM 743 N N . ASP A 1 106 ? 19.446 52.692 9.599 1.00 13.97 106 ASP A N 1
ATOM 744 C CA . ASP A 1 106 ? 20.617 52.908 10.484 1.00 15.27 106 ASP A CA 1
ATOM 745 C C . ASP A 1 106 ? 21.304 51.601 10.871 1.00 14.44 106 ASP A C 1
ATOM 746 O O . ASP A 1 106 ? 22.401 51.650 11.447 1.00 15.59 106 ASP A O 1
ATOM 751 N N . LEU A 1 107 ? 20.715 50.445 10.576 1.00 13.49 107 LEU A N 1
ATOM 752 C CA . LEU A 1 107 ? 21.393 49.225 10.973 1.00 13.58 107 LEU A CA 1
ATOM 753 C C . LEU A 1 107 ? 22.563 48.890 10.041 1.00 12.87 107 LEU A C 1
ATOM 754 O O . LEU A 1 107 ? 23.358 47.987 10.350 1.00 14.38 107 LEU A O 1
ATOM 759 N N . PHE A 1 108 ? 22.682 49.605 8.919 1.00 12.07 108 PHE A N 1
ATOM 760 C CA . PHE A 1 108 ? 23.675 49.173 7.942 1.00 12.17 108 PHE A CA 1
ATOM 761 C C . PHE A 1 108 ? 24.856 50.052 7.696 1.00 14.19 108 PHE A C 1
ATOM 762 O O . PHE A 1 108 ? 24.735 51.277 7.730 1.00 14.26 108 PHE A O 1
ATOM 770 N N . GLU A 1 109 ? 26.007 49.413 7.452 1.00 11.70 109 GLU A N 1
ATOM 771 C CA . GLU A 1 109 ? 27.169 50.200 7.094 1.00 13.33 109 GLU A CA 1
ATOM 772 C C . GLU A 1 109 ? 27.040 50.640 5.650 1.00 12.34 109 GLU A C 1
ATOM 773 O O . GLU A 1 109 ? 26.911 49.810 4.711 1.00 13.32 109 GLU A O 1
ATOM 779 N N . GLU A 1 110 ? 27.219 51.958 5.464 1.00 12.21 110 GLU A N 1
ATOM 780 C CA . GLU A 1 110 ? 27.173 52.493 4.121 1.00 11.62 110 GLU A CA 1
ATOM 781 C C . GLU A 1 110 ? 28.228 51.868 3.197 1.00 11.87 110 GLU A C 1
ATOM 782 O O . GLU A 1 110 ? 29.406 51.683 3.605 1.00 13.97 110 GLU A O 1
ATOM 788 N N . GLY A 1 111 ? 27.813 51.533 1.972 1.00 11.33 111 GLY A N 1
ATOM 789 C CA . GLY A 1 111 ? 28.779 51.039 0.996 1.00 12.41 111 GLY A CA 1
ATOM 790 C C . GLY A 1 111 ? 29.257 49.608 1.177 1.00 11.93 111 GLY A C 1
ATOM 791 O O . GLY A 1 111 ? 30.126 49.204 0.445 1.00 14.17 111 GLY A O 1
ATOM 792 N N . SER A 1 112 ? 28.700 48.919 2.175 1.00 12.15 112 SER A N 1
ATOM 793 C CA . SER A 1 112 ? 29.166 47.572 2.469 1.00 12.10 112 SER A CA 1
ATOM 794 C C . SER A 1 112 ? 28.127 46.447 2.271 1.00 11.54 112 SER A C 1
ATOM 795 O O . SER A 1 112 ? 27.305 46.208 3.157 1.00 13.07 112 SER A O 1
ATOM 798 N N . VAL A 1 113 ? 28.187 45.766 1.127 1.00 11.52 113 VAL A N 1
ATOM 799 C CA . VAL A 1 113 ? 27.319 44.622 0.899 1.00 10.79 113 VAL A CA 1
ATOM 800 C C . VAL A 1 113 ? 27.639 43.580 1.981 1.00 12.98 113 VAL A C 1
ATOM 801 O O . VAL A 1 113 ? 26.763 42.884 2.470 1.00 12.23 113 VAL A O 1
ATOM 805 N N . THR A 1 114 ? 28.933 43.447 2.326 1.00 11.63 114 THR A N 1
ATOM 806 C CA . THR A 1 114 ? 29.320 42.514 3.369 1.00 11.55 114 THR A CA 1
ATOM 807 C C . THR A 1 114 ? 28.501 42.753 4.639 1.00 12.33 114 THR A C 1
ATOM 808 O O . THR A 1 114 ? 28.013 41.783 5.243 1.00 13.49 114 THR A O 1
ATOM 812 N N . ASN A 1 115 ? 28.396 44.010 5.093 1.00 11.99 115 ASN A N 1
ATOM 813 C CA . ASN A 1 115 ? 27.633 44.240 6.305 1.00 10.61 115 ASN A CA 1
ATOM 814 C C . ASN A 1 115 ? 26.159 43.923 6.119 1.00 11.93 115 ASN A C 1
ATOM 815 O O . ASN A 1 115 ? 25.505 43.347 7.006 1.00 12.50 115 ASN A O 1
ATOM 820 N N . MET A 1 116 ? 25.600 44.305 4.982 1.00 11.73 116 MET A N 1
ATOM 821 C CA . MET A 1 116 ? 24.160 44.012 4.747 1.00 12.49 116 MET A CA 1
ATOM 822 C C . MET A 1 116 ? 23.876 42.516 4.861 1.00 12.47 116 MET A C 1
ATOM 823 O O . MET A 1 116 ? 22.926 42.113 5.536 1.00 13.22 116 MET A O 1
ATOM 828 N N . PHE A 1 117 ? 24.671 41.680 4.180 1.00 11.99 117 PHE A N 1
ATOM 829 C CA . PHE A 1 117 ? 24.468 40.226 4.252 1.00 12.94 117 PHE A CA 1
ATOM 830 C C . PHE A 1 117 ? 24.753 39.706 5.648 1.00 13.05 117 PHE A C 1
ATOM 831 O O . PHE A 1 117 ? 24.119 38.762 6.115 1.00 14.20 117 PHE A O 1
ATOM 839 N N . THR A 1 118 ? 25.740 40.277 6.345 1.00 11.93 118 THR A N 1
ATOM 840 C CA . THR A 1 118 ? 26.063 39.763 7.700 1.00 12.58 118 THR A CA 1
ATOM 841 C C . THR A 1 118 ? 24.857 39.877 8.603 1.00 15.00 118 THR A C 1
ATOM 842 O O . THR A 1 118 ? 24.626 38.983 9.412 1.00 14.17 118 THR A O 1
ATOM 846 N N . SER A 1 119 ? 24.145 40.996 8.541 1.00 12.64 119 SER A N 1
ATOM 847 C CA . SER A 1 119 ? 22.911 41.055 9.310 1.00 13.18 119 SER A CA 1
ATOM 848 C C . SER A 1 119 ? 21.786 40.152 8.785 1.00 13.27 119 SER A C 1
ATOM 849 O O . SER A 1 119 ? 21.299 39.275 9.495 1.00 14.78 119 SER A O 1
ATOM 852 N N . ILE A 1 120 ? 21.413 40.347 7.528 1.00 12.69 120 ILE A N 1
ATOM 853 C CA . ILE A 1 120 ? 20.201 39.716 7.055 1.00 12.96 120 ILE A CA 1
ATOM 854 C C . ILE A 1 120 ? 20.326 38.207 6.905 1.00 14.38 120 ILE A C 1
ATOM 855 O O . ILE A 1 120 ? 19.325 37.486 7.159 1.00 14.55 120 ILE A O 1
ATOM 860 N N . VAL A 1 121 ? 21.527 37.711 6.582 1.00 13.80 121 VAL A N 1
ATOM 861 C CA . VAL A 1 121 ? 21.647 36.272 6.444 1.00 14.19 121 VAL A CA 1
ATOM 862 C C . VAL A 1 121 ? 22.758 35.684 7.302 1.00 14.42 121 VAL A C 1
ATOM 863 O O . VAL A 1 121 ? 23.138 34.537 7.090 1.00 13.79 121 VAL A O 1
ATOM 867 N N . GLY A 1 122 ? 23.225 36.439 8.298 1.00 13.61 122 GLY A N 1
ATOM 868 C CA . GLY A 1 122 ? 24.369 35.968 9.086 1.00 13.92 122 GLY A CA 1
ATOM 869 C C . GLY A 1 122 ? 24.188 34.718 9.934 1.00 13.50 122 GLY A C 1
ATOM 870 O O . GLY A 1 122 ? 24.986 33.756 9.841 1.00 14.07 122 GLY A O 1
ATOM 871 N N . ASN A 1 123 ? 23.151 34.725 10.754 1.00 12.74 123 ASN A N 1
ATOM 872 C CA . ASN A 1 123 ? 22.961 33.594 11.676 1.00 12.90 123 ASN A CA 1
ATOM 873 C C . ASN A 1 123 ? 21.592 32.922 11.614 1.00 13.79 123 ASN A C 1
ATOM 874 O O . ASN A 1 123 ? 21.485 31.764 12.021 1.00 13.28 123 ASN A O 1
ATOM 879 N N . VAL A 1 124 ? 20.598 33.583 11.041 1.00 13.65 124 VAL A N 1
ATOM 880 C CA . VAL A 1 124 ? 19.226 33.056 11.189 1.00 13.82 124 VAL A CA 1
ATOM 881 C C . VAL A 1 124 ? 18.969 31.765 10.443 1.00 14.89 124 VAL A C 1
ATOM 882 O O . VAL A 1 124 ? 18.042 31.013 10.826 1.00 14.96 124 VAL A O 1
ATOM 886 N N . PHE A 1 125 ? 19.761 31.463 9.413 1.00 13.39 125 PHE A N 1
ATOM 887 C CA . PHE A 1 125 ? 19.515 30.224 8.648 1.00 11.58 125 PHE A CA 1
ATOM 888 C C . PHE A 1 125 ? 19.842 28.950 9.381 1.00 13.31 125 PHE A C 1
ATOM 889 O O . PHE A 1 125 ? 19.457 27.867 8.920 1.00 14.95 125 PHE A O 1
ATOM 897 N N . GLY A 1 126 ? 20.551 29.068 10.511 1.00 13.94 126 GLY A N 1
ATOM 898 C CA . GLY A 1 126 ? 20.947 27.896 11.327 1.00 14.19 126 GLY A CA 1
ATOM 899 C C . GLY A 1 126 ? 20.066 27.719 12.540 1.00 15.13 126 GLY A C 1
ATOM 900 O O . GLY A 1 126 ? 20.345 26.742 13.324 1.00 16.22 126 GLY A O 1
ATOM 901 N N . PHE A 1 127 ? 18.997 28.522 12.709 1.00 14.40 127 PHE A N 1
ATOM 902 C CA . PHE A 1 127 ? 18.231 28.365 13.971 1.00 14.14 127 PHE A CA 1
ATOM 903 C C . PHE A 1 127 ? 17.530 26.971 14.050 1.00 15.56 127 PHE A C 1
ATOM 904 O O . PHE A 1 127 ? 16.906 26.536 13.100 1.00 16.82 127 PHE A O 1
ATOM 912 N N . LYS A 1 128 ? 17.640 26.337 15.209 1.00 15.76 128 LYS A N 1
ATOM 913 C CA . LYS A 1 128 ? 17.017 25.018 15.435 1.00 15.46 128 LYS A CA 1
ATOM 914 C C . LYS A 1 128 ? 15.529 25.057 15.187 1.00 16.21 128 LYS A C 1
ATOM 915 O O . LYS A 1 128 ? 14.982 24.076 14.681 1.00 17.74 128 LYS A O 1
ATOM 921 N N . ALA A 1 129 ? 14.896 26.195 15.495 1.00 17.20 129 ALA A N 1
ATOM 922 C CA . ALA A 1 129 ? 13.434 26.337 15.368 1.00 17.07 129 ALA A CA 1
ATOM 923 C C . ALA A 1 129 ? 12.911 26.366 13.942 1.00 18.43 129 ALA A C 1
ATOM 924 O O . ALA A 1 129 ? 11.706 26.369 13.731 1.00 18.15 129 ALA A O 1
ATOM 926 N N . LEU A 1 130 ? 13.820 26.452 12.958 1.00 16.58 130 LEU A N 1
ATOM 927 C CA . LEU A 1 130 ? 13.448 26.423 11.566 1.00 16.18 130 LEU A CA 1
ATOM 928 C C . LEU A 1 130 ? 13.905 25.109 10.914 1.00 16.78 130 LEU A C 1
ATOM 929 O O . LEU A 1 130 ? 14.942 24.523 11.313 1.00 17.64 130 LEU A O 1
ATOM 934 N N . ARG A 1 131 ? 13.151 24.637 9.937 1.00 16.01 131 ARG A N 1
ATOM 935 C CA . ARG A 1 131 ? 13.621 23.514 9.135 1.00 15.70 131 ARG A CA 1
ATOM 936 C C . ARG A 1 131 ? 14.337 24.047 7.902 1.00 15.65 131 ARG A C 1
ATOM 937 O O . ARG A 1 131 ? 15.202 23.368 7.343 1.00 17.03 131 ARG A O 1
ATOM 945 N N . ALA A 1 132 ? 13.946 25.231 7.424 1.00 15.15 132 ALA A N 1
ATOM 946 C CA . ALA A 1 132 ? 14.558 25.770 6.191 1.00 14.21 132 ALA A CA 1
ATOM 947 C C . ALA A 1 132 ? 14.249 27.260 6.097 1.00 14.40 132 ALA A C 1
ATOM 948 O O . ALA A 1 132 ? 13.253 27.740 6.657 1.00 15.45 132 ALA A O 1
ATOM 950 N N . LEU A 1 133 ? 15.094 27.968 5.357 1.00 13.82 133 LEU A N 1
ATOM 951 C CA . LEU A 1 133 ? 14.910 29.409 5.215 1.00 13.69 133 LEU A CA 1
ATOM 952 C C . LEU A 1 133 ? 15.570 29.804 3.904 1.00 14.51 133 LEU A C 1
ATOM 953 O O . LEU A 1 133 ? 16.685 29.340 3.607 1.00 14.07 133 LEU A O 1
ATOM 958 N N . ARG A 1 134 ? 14.878 30.626 3.122 1.00 13.41 134 ARG A N 1
ATOM 959 C CA . ARG A 1 134 ? 15.435 31.135 1.854 1.00 13.60 134 ARG A CA 1
ATOM 960 C C . ARG A 1 134 ? 15.146 32.628 1.733 1.00 15.11 134 ARG A C 1
ATOM 961 O O . ARG A 1 134 ? 13.999 33.061 1.898 1.00 16.43 134 ARG A O 1
ATOM 969 N N . LEU A 1 135 ? 16.198 33.439 1.483 1.00 13.09 135 LEU A N 1
ATOM 970 C CA . LEU A 1 135 ? 15.945 34.880 1.259 1.00 12.63 135 LEU A CA 1
ATOM 971 C C . LEU A 1 135 ? 15.633 35.011 -0.251 1.00 14.23 135 LEU A C 1
ATOM 972 O O . LEU A 1 135 ? 16.454 34.678 -1.115 1.00 15.72 135 LEU A O 1
ATOM 977 N N . GLU A 1 136 ? 14.392 35.454 -0.556 1.00 13.45 136 GLU A N 1
ATOM 978 C CA . GLU A 1 136 ? 13.920 35.594 -1.956 1.00 13.77 136 GLU A CA 1
ATOM 979 C C . GLU A 1 136 ? 14.204 36.972 -2.559 1.00 12.52 136 GLU A C 1
ATOM 980 O O . GLU A 1 136 ? 14.479 37.067 -3.742 1.00 13.80 136 GLU A O 1
ATOM 986 N N . ASP A 1 137 ? 14.108 38.021 -1.751 1.00 13.40 137 ASP A N 1
ATOM 987 C CA . ASP A 1 137 ? 14.310 39.340 -2.369 1.00 13.74 137 ASP A CA 1
ATOM 988 C C . ASP A 1 137 ? 14.598 40.339 -1.280 1.00 14.28 137 ASP A C 1
ATOM 989 O O . ASP A 1 137 ? 14.312 40.104 -0.099 1.00 13.66 137 ASP A O 1
ATOM 994 N N . LEU A 1 138 ? 15.202 41.443 -1.688 1.00 13.05 138 LEU A N 1
ATOM 995 C CA . LEU A 1 138 ? 15.505 42.572 -0.775 1.00 14.94 138 LEU A CA 1
ATOM 996 C C . LEU A 1 138 ? 15.103 43.847 -1.455 1.00 15.10 138 LEU A C 1
ATOM 997 O O . LEU A 1 138 ? 15.494 44.066 -2.612 1.00 18.88 138 LEU A O 1
ATOM 1002 N N . ARG A 1 139 ? 14.396 44.701 -0.741 1.00 13.02 139 ARG A N 1
ATOM 1003 C CA . ARG A 1 139 ? 14.087 46.033 -1.289 1.00 13.15 139 ARG A CA 1
ATOM 1004 C C . ARG A 1 139 ? 15.189 46.987 -0.791 1.00 12.90 139 ARG A C 1
ATOM 1005 O O . ARG A 1 139 ? 15.248 47.328 0.407 1.00 14.35 139 ARG A O 1
ATOM 1013 N N . ILE A 1 140 ? 16.073 47.384 -1.710 1.00 13.18 140 ILE A N 1
ATOM 1014 C CA . ILE A 1 140 ? 17.225 48.242 -1.344 1.00 12.98 140 ILE A CA 1
ATOM 1015 C C . ILE A 1 140 ? 16.720 49.668 -1.584 1.00 13.13 140 ILE A C 1
ATOM 1016 O O . ILE A 1 140 ? 16.447 50.041 -2.741 1.00 14.95 140 ILE A O 1
ATOM 1021 N N . PRO A 1 141 ? 16.576 50.451 -0.516 1.00 12.50 141 PRO A N 1
ATOM 1022 C CA . PRO A 1 141 ? 16.080 51.813 -0.682 1.00 13.40 141 PRO A CA 1
ATOM 1023 C C . PRO A 1 141 ? 17.130 52.706 -1.313 1.00 13.58 141 PRO A C 1
ATOM 1024 O O . PRO A 1 141 ? 18.352 52.476 -1.151 1.00 13.18 141 PRO A O 1
ATOM 1028 N N . PRO A 1 142 ? 16.702 53.739 -2.045 1.00 15.19 142 PRO A N 1
ATOM 1029 C CA . PRO A 1 142 ? 17.645 54.664 -2.663 1.00 15.59 142 PRO A CA 1
ATOM 1030 C C . PRO A 1 142 ? 18.585 55.268 -1.638 1.00 14.70 142 PRO A C 1
ATOM 1031 O O . PRO A 1 142 ? 19.759 55.519 -1.955 1.00 14.25 142 PRO A O 1
ATOM 1035 N N . THR A 1 143 ? 18.116 55.530 -0.411 1.00 13.66 143 THR A N 1
ATOM 1036 C CA . THR A 1 143 ? 18.983 56.118 0.594 1.00 14.38 143 THR A CA 1
ATOM 1037 C C . THR A 1 143 ? 20.169 55.216 0.916 1.00 17.14 143 THR A C 1
ATOM 1038 O O . THR A 1 143 ? 21.211 55.703 1.352 1.00 19.74 143 THR A O 1
ATOM 1042 N N . TYR A 1 144 ? 20.037 53.898 0.723 1.00 13.03 144 TYR A N 1
ATOM 1043 C CA . TYR A 1 144 ? 21.167 53.043 0.981 1.00 13.57 144 TYR A CA 1
ATOM 1044 C C . TYR A 1 144 ? 21.966 52.816 -0.318 1.00 13.19 144 TYR A C 1
ATOM 1045 O O . TYR A 1 144 ? 23.217 52.831 -0.280 1.00 13.32 144 TYR A O 1
ATOM 1054 N N . SER A 1 145 ? 21.290 52.618 -1.462 1.00 12.93 145 SER A N 1
ATOM 1055 C CA . SER A 1 145 ? 22.074 52.353 -2.679 1.00 12.87 145 SER A CA 1
ATOM 1056 C C . SER A 1 145 ? 22.964 53.525 -3.092 1.00 12.82 145 SER A C 1
ATOM 1057 O O . SER A 1 145 ? 24.014 53.283 -3.687 1.00 13.81 145 SER A O 1
ATOM 1060 N N . LYS A 1 146 ? 22.574 54.762 -2.768 1.00 14.27 146 LYS A N 1
ATOM 1061 C CA . LYS A 1 146 ? 23.394 55.899 -3.130 1.00 13.26 146 LYS A CA 1
ATOM 1062 C C . LYS A 1 146 ? 24.747 55.915 -2.392 1.00 13.75 146 LYS A C 1
ATOM 1063 O O . LYS A 1 146 ? 25.627 56.672 -2.742 1.00 14.97 146 LYS A O 1
ATOM 1069 N N . THR A 1 147 ? 24.895 55.098 -1.360 1.00 12.63 147 THR A N 1
ATOM 1070 C CA . THR A 1 147 ? 26.170 55.019 -0.636 1.00 11.70 147 THR A CA 1
ATOM 1071 C C . THR A 1 147 ? 27.156 54.064 -1.314 1.00 13.63 147 THR A C 1
ATOM 1072 O O . THR A 1 147 ? 28.253 53.872 -0.820 1.00 13.55 147 THR A O 1
ATOM 1076 N N . PHE A 1 148 ? 26.758 53.458 -2.426 1.00 11.83 148 PHE A N 1
ATOM 1077 C CA . PHE A 1 148 ? 27.620 52.523 -3.171 1.00 13.41 148 PHE A CA 1
ATOM 1078 C C . PHE A 1 148 ? 28.060 53.102 -4.486 1.00 13.21 148 PHE A C 1
ATOM 1079 O O . PHE A 1 148 ? 27.281 53.755 -5.181 1.00 15.59 148 PHE A O 1
ATOM 1087 N N . GLN A 1 149 ? 29.276 52.784 -4.899 1.00 12.90 149 GLN A N 1
ATOM 1088 C CA . GLN A 1 149 ? 29.693 53.234 -6.227 1.00 12.55 149 GLN A CA 1
ATOM 1089 C C . GLN A 1 149 ? 28.908 52.562 -7.339 1.00 13.63 149 GLN A C 1
ATOM 1090 O O . GLN A 1 149 ? 28.519 53.199 -8.337 1.00 16.25 149 GLN A O 1
ATOM 1096 N N . GLY A 1 150 ? 28.681 51.250 -7.176 1.00 13.04 150 GLY A N 1
ATOM 1097 C CA . GLY A 1 150 ? 28.050 50.465 -8.204 1.00 15.13 150 GLY A CA 1
ATOM 1098 C C . GLY A 1 150 ? 29.011 50.167 -9.341 1.00 14.44 150 GLY A C 1
ATOM 1099 O O . GLY A 1 150 ? 30.223 50.196 -9.190 1.00 13.87 150 GLY A O 1
ATOM 1100 N N . PRO A 1 151 ? 28.479 49.825 -10.508 1.00 13.13 151 PRO A N 1
ATOM 1101 C CA . PRO A 1 151 ? 29.344 49.503 -11.654 1.00 12.39 151 PRO A CA 1
ATOM 1102 C C . PRO A 1 151 ? 30.430 50.540 -11.947 1.00 12.07 151 PRO A C 1
ATOM 1103 O O . PRO A 1 151 ? 30.157 51.763 -11.956 1.00 13.49 151 PRO A O 1
ATOM 1107 N N . PRO A 1 152 ? 31.645 50.082 -12.223 1.00 11.55 152 PRO A N 1
ATOM 1108 C CA . PRO A 1 152 ? 32.718 51.035 -12.550 1.00 11.92 152 PRO A CA 1
ATOM 1109 C C . PRO A 1 152 ? 32.304 51.881 -13.773 1.00 12.12 152 PRO A C 1
ATOM 1110 O O . PRO A 1 152 ? 32.672 53.075 -13.809 1.00 12.19 152 PRO A O 1
ATOM 1114 N N . HIS A 1 153 ? 31.555 51.295 -14.724 1.00 11.19 153 HIS A N 1
ATOM 1115 C CA . HIS A 1 153 ? 31.192 52.056 -15.957 1.00 11.96 153 HIS A CA 1
ATOM 1116 C C . HIS A 1 153 ? 29.714 51.905 -16.272 1.00 12.71 153 HIS A C 1
ATOM 1117 O O . HIS A 1 153 ? 28.984 52.934 -16.348 1.00 14.35 153 HIS A O 1
ATOM 1124 N N . GLY A 1 154 ? 29.234 50.679 -16.396 1.00 13.11 154 GLY A N 1
ATOM 1125 C CA . GLY A 1 154 ? 27.818 50.536 -16.752 1.00 11.64 154 GLY A CA 1
ATOM 1126 C C . GLY A 1 154 ? 27.601 50.424 -18.256 1.00 14.27 154 GLY A C 1
ATOM 1127 O O . GLY A 1 154 ? 28.452 50.780 -19.069 1.00 15.02 154 GLY A O 1
ATOM 1128 N N . ILE A 1 155 ? 26.382 50.006 -18.611 1.00 12.62 155 ILE A N 1
ATOM 1129 C CA . ILE A 1 155 ? 26.078 49.688 -19.974 1.00 12.87 155 ILE A CA 1
ATOM 1130 C C . ILE A 1 155 ? 26.427 50.740 -21.006 1.00 13.08 155 ILE A C 1
ATOM 1131 O O . ILE A 1 155 ? 27.145 50.464 -21.991 1.00 14.77 155 ILE A O 1
ATOM 1136 N N . GLN A 1 156 ? 25.891 51.948 -20.799 1.00 13.45 156 GLN A N 1
ATOM 1137 C CA . GLN A 1 156 ? 26.115 53.037 -21.777 1.00 15.43 156 GLN A CA 1
ATOM 1138 C C . GLN A 1 156 ? 27.578 53.349 -21.962 1.00 14.17 156 GLN A C 1
ATOM 1139 O O . GLN A 1 156 ? 28.099 53.435 -23.069 1.00 14.50 156 GLN A O 1
ATOM 1145 N N . VAL A 1 157 ? 28.242 53.512 -20.834 1.00 13.63 157 VAL A N 1
ATOM 1146 C CA . VAL A 1 157 ? 29.664 53.870 -20.900 1.00 13.75 157 VAL A CA 1
ATOM 1147 C C . VAL A 1 157 ? 30.501 52.788 -21.564 1.00 11.97 157 VAL A C 1
ATOM 1148 O O . VAL A 1 157 ? 31.411 53.057 -22.366 1.00 14.21 157 VAL A O 1
ATOM 1152 N N . GLU A 1 158 ? 30.195 51.523 -21.229 1.00 13.14 158 GLU A N 1
ATOM 1153 C CA . GLU A 1 158 ? 30.955 50.451 -21.838 1.00 12.72 158 GLU A CA 1
ATOM 1154 C C . GLU A 1 158 ? 30.758 50.448 -23.385 1.00 12.08 158 GLU A C 1
ATOM 1155 O O . GLU A 1 158 ? 31.743 50.321 -24.142 1.00 12.62 158 GLU A O 1
ATOM 1161 N N . ARG A 1 159 ? 29.527 50.578 -23.837 1.00 12.92 159 ARG A N 1
ATOM 1162 C CA . ARG A 1 159 ? 29.285 50.601 -25.294 1.00 13.03 159 ARG A CA 1
ATOM 1163 C C . ARG A 1 159 ? 30.027 51.778 -25.913 1.00 13.99 159 ARG A C 1
ATOM 1164 O O . ARG A 1 159 ? 30.609 51.663 -27.021 1.00 13.68 159 ARG A O 1
ATOM 1172 N N . ASP A 1 160 ? 30.024 52.928 -25.214 1.00 13.64 160 ASP A N 1
ATOM 1173 C CA . ASP A 1 160 ? 30.730 54.103 -25.738 1.00 12.29 160 ASP A CA 1
ATOM 1174 C C . ASP A 1 160 ? 32.248 53.962 -25.775 1.00 12.64 160 ASP A C 1
ATOM 1175 O O . ASP A 1 160 ? 32.934 54.425 -26.722 1.00 14.25 160 ASP A O 1
ATOM 1180 N N . LYS A 1 161 ? 32.800 53.285 -24.755 1.00 13.25 161 LYS A N 1
ATOM 1181 C CA . LYS A 1 161 ? 34.236 53.054 -24.769 1.00 13.19 161 LYS A CA 1
ATOM 1182 C C . LYS A 1 161 ? 34.686 52.114 -25.871 1.00 14.37 161 LYS A C 1
ATOM 1183 O O . LYS A 1 161 ? 35.783 52.284 -26.459 1.00 14.27 161 LYS A O 1
ATOM 1189 N N . LEU A 1 162 ? 33.873 51.095 -26.121 1.00 13.88 162 LEU A N 1
ATOM 1190 C CA . LEU A 1 162 ? 34.241 50.084 -27.107 1.00 14.34 162 LEU A CA 1
ATOM 1191 C C . LEU A 1 162 ? 33.734 50.407 -28.504 1.00 14.82 162 LEU A C 1
ATOM 1192 O O . LEU A 1 162 ? 34.137 49.719 -29.437 1.00 14.05 162 LEU A O 1
ATOM 1197 N N . ASN A 1 163 ? 32.880 51.423 -28.619 1.00 15.93 163 ASN A N 1
ATOM 1198 C CA . ASN A 1 163 ? 32.278 51.817 -29.935 1.00 16.30 163 ASN A CA 1
ATOM 1199 C C . ASN A 1 163 ? 31.469 50.664 -30.497 1.00 17.81 163 ASN A C 1
ATOM 1200 O O . ASN A 1 163 ? 31.509 50.386 -31.730 1.00 19.03 163 ASN A O 1
ATOM 1205 N N . LYS A 1 164 ? 30.716 49.977 -29.647 1.00 16.54 164 LYS A N 1
ATOM 1206 C CA . LYS A 1 164 ? 29.919 48.851 -30.099 1.00 16.01 164 LYS A CA 1
ATOM 1207 C C . LYS A 1 164 ? 28.463 49.103 -29.809 1.00 15.72 164 LYS A C 1
ATOM 1208 O O . LYS A 1 164 ? 28.093 49.234 -28.653 1.00 15.77 164 LYS A O 1
ATOM 1214 N N . TYR A 1 165 ? 27.651 49.126 -30.869 1.00 16.08 165 TYR A N 1
ATOM 1215 C CA . TYR A 1 165 ? 26.238 49.445 -30.727 1.00 14.34 165 TYR A CA 1
ATOM 1216 C C . TYR A 1 165 ? 25.385 48.584 -31.645 1.00 16.14 165 TYR A C 1
ATOM 1217 O O . TYR A 1 165 ? 25.843 48.177 -32.716 1.00 18.65 165 TYR A O 1
ATOM 1226 N N . GLY A 1 166 ? 24.162 48.361 -31.204 1.00 16.96 166 GLY A N 1
ATOM 1227 C CA . GLY A 1 166 ? 23.200 47.688 -32.100 1.00 18.54 166 GLY A CA 1
ATOM 1228 C C . GLY A 1 166 ? 23.076 46.188 -32.092 1.00 20.56 166 GLY A C 1
ATOM 1229 O O . GLY A 1 166 ? 22.334 45.625 -32.924 1.00 19.51 166 GLY A O 1
ATOM 1230 N N . ARG A 1 167 ? 23.784 45.518 -31.176 1.00 17.72 167 ARG A N 1
ATOM 1231 C CA . ARG A 1 167 ? 23.685 44.062 -31.158 1.00 15.08 167 ARG A CA 1
ATOM 1232 C C . ARG A 1 167 ? 24.310 43.604 -29.843 1.00 15.92 167 ARG A C 1
ATOM 1233 O O . ARG A 1 167 ? 24.980 44.381 -29.142 1.00 17.06 167 ARG A O 1
ATOM 1241 N N . PRO A 1 168 ? 23.978 42.385 -29.422 1.00 15.10 168 PRO A N 1
ATOM 1242 C CA . PRO A 1 168 ? 24.584 41.821 -28.217 1.00 14.65 168 PRO A CA 1
ATOM 1243 C C . PRO A 1 168 ? 26.108 41.759 -28.517 1.00 14.90 168 PRO A C 1
ATOM 1244 O O . PRO A 1 168 ? 26.557 41.691 -29.682 1.00 15.47 168 PRO A O 1
ATOM 1248 N N . LEU A 1 169 ? 26.888 41.804 -27.434 1.00 13.44 169 LEU A N 1
ATOM 1249 C CA . LEU A 1 169 ? 28.335 41.602 -27.574 1.00 14.14 169 LEU A CA 1
ATOM 1250 C C . LEU A 1 169 ? 28.569 40.078 -27.590 1.00 13.53 169 LEU A C 1
ATOM 1251 O O . LEU A 1 169 ? 27.705 39.314 -27.137 1.00 14.61 169 LEU A O 1
ATOM 1256 N N . LEU A 1 170 ? 29.694 39.623 -28.149 1.00 13.67 170 LEU A N 1
ATOM 1257 C CA . LEU A 1 170 ? 29.955 38.181 -28.264 1.00 14.24 170 LEU A CA 1
ATOM 1258 C C . LEU A 1 170 ? 31.277 37.860 -27.585 1.00 14.60 170 LEU A C 1
ATOM 1259 O O . LEU A 1 170 ? 32.302 38.541 -27.859 1.00 14.54 170 LEU A O 1
ATOM 1264 N N . GLY A 1 171 ? 31.248 36.828 -26.736 1.00 13.48 171 GLY A N 1
ATOM 1265 C CA . GLY A 1 171 ? 32.438 36.408 -26.014 1.00 13.84 171 GLY A CA 1
ATOM 1266 C C . GLY A 1 171 ? 32.659 34.909 -26.114 1.00 15.91 171 GLY A C 1
ATOM 1267 O O . GLY A 1 171 ? 31.944 34.210 -26.837 1.00 13.44 171 GLY A O 1
ATOM 1268 N N . CYS A 1 172 ? 33.592 34.386 -25.295 1.00 15.05 172 CYS A N 1
ATOM 1269 C CA . CYS A 1 172 ? 33.989 32.981 -25.435 1.00 14.55 172 CYS A CA 1
ATOM 1270 C C . CYS A 1 172 ? 34.992 32.649 -24.346 1.00 14.85 172 CYS A C 1
ATOM 1271 O O . CYS A 1 172 ? 36.029 33.331 -24.245 1.00 15.44 172 CYS A O 1
ATOM 1274 N N . THR A 1 173 ? 34.741 31.586 -23.607 1.00 12.89 173 THR A N 1
ATOM 1275 C CA . THR A 1 173 ? 35.716 31.180 -22.577 1.00 12.52 173 THR A CA 1
ATOM 1276 C C . THR A 1 173 ? 36.680 30.214 -23.254 1.00 13.93 173 THR A C 1
ATOM 1277 O O . THR A 1 173 ? 36.254 29.219 -23.887 1.00 14.39 173 THR A O 1
ATOM 1281 N N . ILE A 1 174 ? 37.984 30.439 -23.083 1.00 13.24 174 ILE A N 1
ATOM 1282 C CA . ILE A 1 174 ? 38.962 29.499 -23.622 1.00 14.36 174 ILE A CA 1
ATOM 1283 C C . ILE A 1 174 ? 38.848 28.109 -22.923 1.00 14.08 174 ILE A C 1
ATOM 1284 O O . ILE A 1 174 ? 38.513 27.993 -21.708 1.00 14.14 174 ILE A O 1
ATOM 1289 N N . LYS A 1 175 ? 39.085 27.031 -23.676 1.00 13.50 175 LYS A N 1
ATOM 1290 C CA . LYS A 1 175 ? 39.015 25.662 -23.149 1.00 13.53 175 LYS A CA 1
ATOM 1291 C C . LYS A 1 175 ? 40.197 24.884 -23.729 1.00 14.68 175 LYS A C 1
ATOM 1292 O O . LYS A 1 175 ? 40.757 25.314 -24.738 1.00 15.03 175 LYS A O 1
ATOM 1298 N N . PRO A 1 176 ? 40.628 23.787 -23.068 1.00 13.82 176 PRO A N 1
ATOM 1299 C CA . PRO A 1 176 ? 40.121 23.182 -21.824 1.00 13.55 176 PRO A CA 1
ATOM 1300 C C . PRO A 1 176 ? 40.166 24.205 -20.657 1.00 13.69 176 PRO A C 1
ATOM 1301 O O . PRO A 1 176 ? 40.991 25.123 -20.673 1.00 15.23 176 PRO A O 1
ATOM 1305 N N . LYS A 1 177 ? 39.333 23.973 -19.641 1.00 13.74 177 LYS A N 1
ATOM 1306 C CA . LYS A 1 177 ? 39.271 24.981 -18.560 1.00 13.08 177 LYS A CA 1
ATOM 1307 C C . LYS A 1 177 ? 40.648 25.228 -17.970 1.00 13.58 177 LYS A C 1
ATOM 1308 O O . LYS A 1 177 ? 41.052 26.386 -17.799 1.00 15.16 177 LYS A O 1
ATOM 1314 N N . LEU A 1 178 ? 41.318 24.152 -17.615 1.00 13.86 178 LEU A N 1
ATOM 1315 C CA . LEU A 1 178 ? 42.660 24.281 -17.028 1.00 13.07 178 LEU A CA 1
ATOM 1316 C C . LEU A 1 178 ? 43.591 23.413 -17.849 1.00 15.29 178 LEU A C 1
ATOM 1317 O O . LEU A 1 178 ? 43.148 22.502 -18.580 1.00 15.41 178 LEU A O 1
ATOM 1322 N N . GLY A 1 179 ? 44.872 23.678 -17.735 1.00 14.07 179 GLY A N 1
ATOM 1323 C CA . GLY A 1 179 ? 45.837 22.823 -18.411 1.00 14.73 179 GLY A CA 1
ATOM 1324 C C . GLY A 1 179 ? 46.533 23.443 -19.595 1.00 13.94 179 GLY A C 1
ATOM 1325 O O . GLY A 1 179 ? 47.531 22.867 -20.070 1.00 14.44 179 GLY A O 1
ATOM 1326 N N . LEU A 1 180 ? 46.061 24.579 -20.094 1.00 13.90 180 LEU A N 1
ATOM 1327 C CA . LEU A 1 180 ? 46.767 25.164 -21.251 1.00 12.90 180 LEU A CA 1
ATOM 1328 C C . LEU A 1 180 ? 47.881 26.094 -20.781 1.00 13.68 180 LEU A C 1
ATOM 1329 O O . LEU A 1 180 ? 47.750 26.721 -19.726 1.00 13.74 180 LEU A O 1
ATOM 1334 N N . SER A 1 181 ? 48.954 26.156 -21.553 1.00 14.01 181 SER A N 1
ATOM 1335 C CA . SER A 1 181 ? 50.064 27.089 -21.253 1.00 14.41 181 SER A CA 1
ATOM 1336 C C . SER A 1 181 ? 49.693 28.502 -21.602 1.00 13.68 181 SER A C 1
ATOM 1337 O O . SER A 1 181 ? 48.716 28.765 -22.330 1.00 13.42 181 SER A O 1
ATOM 1340 N N . ALA A 1 182 ? 50.462 29.465 -21.088 1.00 12.81 182 ALA A N 1
ATOM 1341 C CA . ALA A 1 182 ? 50.214 30.846 -21.406 1.00 12.78 182 ALA A CA 1
ATOM 1342 C C . ALA A 1 182 ? 50.247 31.142 -22.927 1.00 11.99 182 ALA A C 1
ATOM 1343 O O . ALA A 1 182 ? 49.405 31.850 -23.438 1.00 13.86 182 ALA A O 1
ATOM 1345 N N . LYS A 1 183 ? 51.256 30.591 -23.602 1.00 14.19 183 LYS A N 1
ATOM 1346 C CA . LYS A 1 183 ? 51.377 30.846 -25.024 1.00 12.85 183 LYS A CA 1
ATOM 1347 C C . LYS A 1 183 ? 50.214 30.236 -25.761 1.00 13.38 183 LYS A C 1
ATOM 1348 O O . LYS A 1 183 ? 49.721 30.841 -26.732 1.00 13.11 183 LYS A O 1
ATOM 1354 N N . ASN A 1 184 ? 49.782 29.048 -25.343 1.00 14.05 184 ASN A N 1
ATOM 1355 C CA . ASN A 1 184 ? 48.620 28.438 -26.075 1.00 13.26 184 ASN A CA 1
ATOM 1356 C C . ASN A 1 184 ? 47.338 29.217 -25.744 1.00 14.73 184 ASN A C 1
ATOM 1357 O O . ASN A 1 184 ? 46.439 29.301 -26.576 1.00 15.51 184 ASN A O 1
ATOM 1362 N N . TYR A 1 185 ? 47.249 29.804 -24.535 1.00 13.23 185 TYR A N 1
ATOM 1363 C CA . TYR A 1 185 ? 46.077 30.616 -24.203 1.00 13.37 185 TYR A CA 1
ATOM 1364 C C . TYR A 1 185 ? 45.985 31.810 -25.153 1.00 13.16 185 TYR A C 1
ATOM 1365 O O . TYR A 1 185 ? 44.913 32.117 -25.678 1.00 13.92 185 TYR A O 1
ATOM 1374 N N . GLY A 1 186 ? 47.122 32.469 -25.383 1.00 14.08 186 GLY A N 1
ATOM 1375 C CA . GLY A 1 186 ? 47.145 33.650 -26.264 1.00 12.81 186 GLY A CA 1
ATOM 1376 C C . GLY A 1 186 ? 46.838 33.206 -27.706 1.00 15.14 186 GLY A C 1
ATOM 1377 O O . GLY A 1 186 ? 46.182 33.944 -28.435 1.00 14.81 186 GLY A O 1
ATOM 1378 N N . ARG A 1 187 ? 47.302 32.031 -28.108 1.00 13.75 187 ARG A N 1
ATOM 1379 C CA . ARG A 1 187 ? 47.026 31.564 -29.480 1.00 14.53 187 ARG A CA 1
ATOM 1380 C C . ARG A 1 187 ? 45.518 31.358 -29.634 1.00 14.78 187 ARG A C 1
ATOM 1381 O O . ARG A 1 187 ? 44.903 31.787 -30.644 1.00 14.19 187 ARG A O 1
ATOM 1389 N N . ALA A 1 188 ? 44.921 30.695 -28.647 1.00 14.10 188 ALA A N 1
ATOM 1390 C CA . ALA A 1 188 ? 43.473 30.439 -28.721 1.00 14.97 188 ALA A CA 1
ATOM 1391 C C . ALA A 1 188 ? 42.699 31.756 -28.757 1.00 14.46 188 ALA A C 1
ATOM 1392 O O . ALA A 1 188 ? 41.744 31.933 -29.536 1.00 15.92 188 ALA A O 1
ATOM 1394 N N . CYS A 1 189 ? 43.119 32.701 -27.905 1.00 13.48 189 CYS A N 1
ATOM 1395 C CA . CYS A 1 189 ? 42.503 34.019 -27.841 1.00 14.16 189 CYS A CA 1
ATOM 1396 C C . CYS A 1 189 ? 42.591 34.727 -29.212 1.00 13.88 189 CYS A C 1
ATOM 1397 O O . CYS A 1 189 ? 41.549 35.179 -29.693 1.00 13.72 189 CYS A O 1
ATOM 1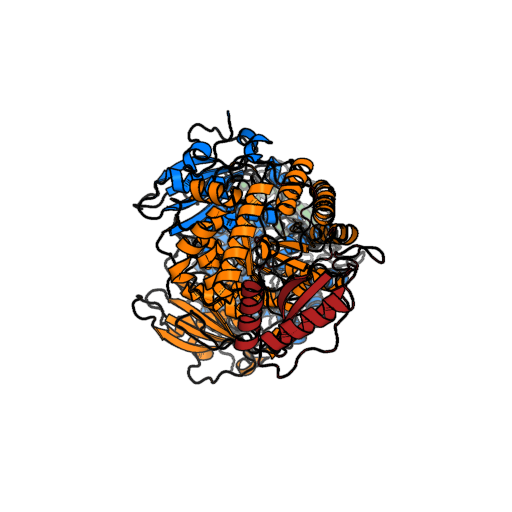400 N N . TYR A 1 190 ? 43.786 34.810 -29.799 1.00 13.35 190 TYR A N 1
ATOM 1401 C CA . TYR A 1 190 ? 43.944 35.490 -31.086 1.00 14.83 190 TYR A CA 1
ATOM 1402 C C . TYR A 1 190 ? 43.063 34.887 -32.154 1.00 14.29 190 TYR A C 1
ATOM 1403 O O . TYR A 1 190 ? 42.377 35.625 -32.880 1.00 14.18 190 TYR A O 1
ATOM 1412 N N . GLU A 1 191 ? 43.043 33.567 -32.210 1.00 14.28 191 GLU A N 1
ATOM 1413 C CA . GLU A 1 191 ? 42.231 32.939 -33.283 1.00 14.92 191 GLU A CA 1
ATOM 1414 C C . GLU A 1 191 ? 40.734 33.215 -33.096 1.00 15.03 191 GLU A C 1
ATOM 1415 O O . GLU A 1 191 ? 40.006 33.448 -34.089 1.00 15.46 191 GLU A O 1
ATOM 1421 N N . CYS A 1 192 ? 40.261 33.196 -31.841 1.00 13.93 192 CYS A N 1
ATOM 1422 C CA . CYS A 1 192 ? 38.848 33.486 -31.599 1.00 13.64 192 CYS A CA 1
ATOM 1423 C C . CYS A 1 192 ? 38.508 34.945 -31.936 1.00 15.21 192 CYS A C 1
ATOM 1424 O O . CYS A 1 192 ? 37.507 35.246 -32.593 1.00 15.33 192 CYS A O 1
ATOM 1427 N N . LEU A 1 193 ? 39.323 35.888 -31.464 1.00 14.47 193 LEU A N 1
ATOM 1428 C CA . LEU A 1 193 ? 38.960 37.290 -31.663 1.00 13.63 193 LEU A CA 1
ATOM 1429 C C . LEU A 1 193 ? 39.050 37.656 -33.132 1.00 13.85 193 LEU A C 1
ATOM 1430 O O . LEU A 1 193 ? 38.227 38.478 -33.617 1.00 14.49 193 LEU A O 1
ATOM 1435 N N . ARG A 1 194 ? 40.011 37.060 -33.854 1.00 13.31 194 ARG A N 1
ATOM 1436 C CA . ARG A 1 194 ? 40.125 37.499 -35.230 1.00 14.04 194 ARG A CA 1
ATOM 1437 C C . ARG A 1 194 ? 38.961 37.020 -36.101 1.00 15.96 194 ARG A C 1
ATOM 1438 O O . ARG A 1 194 ? 38.769 37.590 -37.163 1.00 17.01 194 ARG A O 1
ATOM 1446 N N . GLY A 1 195 ? 38.230 36.024 -35.642 1.00 14.97 195 GLY A N 1
ATOM 1447 C CA . GLY A 1 195 ? 37.085 35.510 -36.411 1.00 15.48 195 GLY A CA 1
ATOM 1448 C C . GLY A 1 195 ? 35.813 36.310 -36.200 1.00 17.27 195 GLY A C 1
ATOM 1449 O O . GLY A 1 195 ? 34.821 36.042 -36.858 1.00 17.09 195 GLY A O 1
ATOM 1450 N N . GLY A 1 196 ? 35.796 37.268 -35.276 1.00 15.28 196 GLY A N 1
ATOM 1451 C CA . GLY A 1 196 ? 34.598 38.054 -35.106 1.00 15.68 196 GLY A CA 1
ATOM 1452 C C . GLY A 1 196 ? 34.039 38.206 -33.716 1.00 15.71 196 GLY A C 1
ATOM 1453 O O . GLY A 1 196 ? 33.056 38.883 -33.531 1.00 16.31 196 GLY A O 1
ATOM 1454 N N . LEU A 1 197 ? 34.627 37.532 -32.729 1.00 14.02 197 LEU A N 1
ATOM 1455 C CA . LEU A 1 197 ? 34.129 37.754 -31.366 1.00 14.33 197 LEU A CA 1
ATOM 1456 C C . LEU A 1 197 ? 34.685 39.082 -30.843 1.00 13.61 197 LEU A C 1
ATOM 1457 O O . LEU A 1 197 ? 35.805 39.455 -31.166 1.00 14.69 197 LEU A O 1
ATOM 1462 N N . ASP A 1 198 ? 33.927 39.734 -29.963 1.00 13.84 198 ASP A N 1
ATOM 1463 C CA . ASP A 1 198 ? 34.410 40.987 -29.341 1.00 13.80 198 ASP A CA 1
ATOM 1464 C C . ASP A 1 198 ? 35.373 40.676 -28.190 1.00 13.24 198 ASP A C 1
ATOM 1465 O O . ASP A 1 198 ? 36.349 41.424 -27.976 1.00 13.54 198 ASP A O 1
ATOM 1470 N N . PHE A 1 199 ? 35.091 39.552 -27.528 1.00 13.14 199 PHE A N 1
ATOM 1471 C CA . PHE A 1 199 ? 35.852 39.147 -26.339 1.00 11.98 199 PHE A CA 1
ATOM 1472 C C . PHE A 1 199 ? 36.153 37.664 -26.248 1.00 13.96 199 PHE A C 1
ATOM 1473 O O . PHE A 1 199 ? 35.433 36.839 -26.811 1.00 14.00 199 PHE A O 1
ATOM 1481 N N . THR A 1 200 ? 37.227 37.352 -25.530 1.00 13.26 200 THR A N 1
ATOM 1482 C CA . THR A 1 200 ? 37.427 35.999 -25.055 1.00 13.46 200 THR A CA 1
ATOM 1483 C C . THR A 1 200 ? 37.671 36.209 -23.527 1.00 12.61 200 THR A C 1
ATOM 1484 O O . THR A 1 200 ? 37.644 37.368 -23.023 1.00 13.01 200 THR A O 1
ATOM 1500 N N . ASP A 1 202 ? 39.453 34.410 -19.605 1.00 12.95 202 ASP A N 1
ATOM 1501 C CA . ASP A 1 202 ? 40.015 33.375 -18.779 1.00 12.44 202 ASP A CA 1
ATOM 1502 C C . ASP A 1 202 ? 38.813 32.595 -18.185 1.00 12.49 202 ASP A C 1
ATOM 1503 O O . ASP A 1 202 ? 37.761 33.170 -17.872 1.00 12.77 202 ASP A O 1
ATOM 1508 N N . ASP A 1 203 ? 38.951 31.264 -18.032 1.00 11.25 203 ASP A N 1
ATOM 1509 C CA . ASP A 1 203 ? 37.882 30.552 -17.334 1.00 11.08 203 ASP A CA 1
ATOM 1510 C C . ASP A 1 203 ? 37.870 31.072 -15.885 1.00 11.99 203 ASP A C 1
ATOM 1511 O O . ASP A 1 203 ? 38.909 31.532 -15.369 1.00 12.76 203 ASP A O 1
ATOM 1516 N N . GLU A 1 204 ? 36.767 30.884 -15.189 1.00 11.77 204 GLU A N 1
ATOM 1517 C CA . GLU A 1 204 ? 36.665 31.424 -13.846 1.00 12.17 204 GLU A CA 1
ATOM 1518 C C . GLU A 1 204 ? 37.759 30.892 -12.946 1.00 12.67 204 GLU A C 1
AT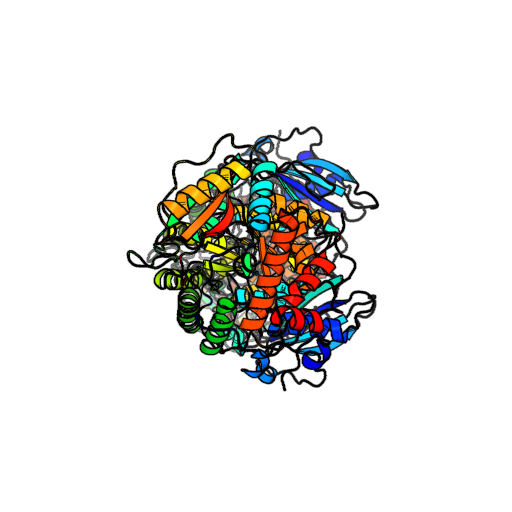OM 1519 O O . GLU A 1 204 ? 38.206 31.628 -12.045 1.00 12.98 204 GLU A O 1
ATOM 1525 N N . ASN A 1 205 ? 38.171 29.634 -13.155 1.00 11.42 205 ASN A N 1
ATOM 1526 C CA . ASN A 1 205 ? 39.208 29.024 -12.306 1.00 11.70 205 ASN A CA 1
ATOM 1527 C C . ASN A 1 205 ? 40.648 29.195 -12.782 1.00 11.99 205 ASN A C 1
ATOM 1528 O O . ASN A 1 205 ? 41.566 28.685 -12.155 1.00 12.68 205 ASN A O 1
ATOM 1533 N N . VAL A 1 206 ? 40.817 29.893 -13.909 1.00 12.46 206 VAL A N 1
ATOM 1534 C CA . VAL A 1 206 ? 42.164 30.237 -14.404 1.00 12.33 206 VAL A CA 1
ATOM 1535 C C . VAL A 1 206 ? 42.607 31.489 -13.656 1.00 11.49 206 VAL A C 1
ATOM 1536 O O . VAL A 1 206 ? 42.051 32.585 -13.848 1.00 12.77 206 VAL A O 1
ATOM 1540 N N . ASN A 1 207 ? 43.552 31.289 -12.734 1.00 12.32 207 ASN A N 1
ATOM 1541 C CA . ASN A 1 207 ? 44.043 32.410 -11.892 1.00 11.40 207 ASN A CA 1
ATOM 1542 C C . ASN A 1 207 ? 45.563 32.377 -12.123 1.00 11.22 207 ASN A C 1
ATOM 1543 O O . ASN A 1 207 ? 46.046 32.948 -13.092 1.00 13.22 207 ASN A O 1
ATOM 1548 N N . SER A 1 208 ? 46.322 31.699 -11.280 1.00 10.80 208 SER A N 1
ATOM 1549 C CA . SER A 1 208 ? 47.768 31.489 -11.537 1.00 11.53 208 SER A CA 1
ATOM 1550 C C . SER A 1 208 ? 48.057 30.092 -10.991 1.00 11.67 208 SER A C 1
ATOM 1551 O O . SER A 1 208 ? 47.756 29.819 -9.825 1.00 12.48 208 SER A O 1
ATOM 1554 N N . GLN A 1 209 ? 48.670 29.237 -11.815 1.00 12.14 209 GLN A N 1
ATOM 1555 C CA . GLN A 1 209 ? 48.848 27.827 -11.468 1.00 12.15 209 GLN A CA 1
ATOM 1556 C C . GLN A 1 209 ? 50.137 27.276 -12.079 1.00 13.41 209 GLN A C 1
ATOM 1557 O O . GLN A 1 209 ? 50.737 27.881 -12.940 1.00 13.04 209 GLN A O 1
ATOM 1563 N N . PRO A 1 210 ? 50.543 26.077 -11.636 1.00 14.10 210 PRO A N 1
ATOM 1564 C CA . PRO A 1 210 ? 51.787 25.516 -12.205 1.00 14.95 210 PRO A CA 1
ATOM 1565 C C . PRO A 1 210 ? 51.796 25.416 -13.748 1.00 15.59 210 PRO A C 1
ATOM 1566 O O . PRO A 1 210 ? 52.827 25.640 -14.366 1.00 18.43 210 PRO A O 1
ATOM 1570 N N . PHE A 1 211 ? 50.660 25.082 -14.360 1.00 13.99 211 PHE A N 1
ATOM 1571 C CA . PHE A 1 211 ? 50.647 24.941 -15.841 1.00 14.10 211 PHE A CA 1
ATOM 1572 C C . PHE A 1 211 ? 50.643 26.288 -16.595 1.00 13.82 211 PHE A C 1
ATOM 1573 O O . PHE A 1 211 ? 50.911 26.338 -17.812 1.00 14.33 211 PHE A O 1
ATOM 1581 N N . MET A 1 212 ? 50.384 27.392 -15.873 1.00 12.51 212 MET A N 1
ATOM 1582 C CA . MET A 1 212 ? 50.284 28.688 -16.515 1.00 11.77 212 MET A CA 1
ATOM 1583 C C . MET A 1 212 ? 50.219 29.748 -15.405 1.00 12.72 212 MET A C 1
ATOM 1584 O O . MET A 1 212 ? 49.211 29.815 -14.667 1.00 12.91 212 MET A O 1
ATOM 1589 N N . ARG A 1 213 ? 51.264 30.578 -15.301 1.00 12.51 213 ARG A N 1
ATOM 1590 C CA . ARG A 1 213 ? 51.311 31.634 -14.290 1.00 11.83 213 ARG A CA 1
ATOM 1591 C C . ARG A 1 213 ? 50.659 32.872 -14.886 1.00 11.83 213 ARG A C 1
ATOM 1592 O O . ARG A 1 213 ? 50.689 33.107 -16.116 1.00 11.85 213 ARG A O 1
ATOM 1600 N N . TRP A 1 214 ? 50.039 33.674 -14.024 1.00 10.04 214 TRP A N 1
ATOM 1601 C CA . TRP A 1 214 ? 49.228 34.742 -14.555 1.00 10.52 214 TRP A CA 1
ATOM 1602 C C . TRP A 1 214 ? 49.941 35.784 -15.355 1.00 10.84 214 TRP A C 1
ATOM 1603 O O . TRP A 1 214 ? 49.411 36.231 -16.379 1.00 11.28 214 TRP A O 1
ATOM 1614 N N . ARG A 1 215 ? 51.157 36.161 -14.965 1.00 11.78 215 ARG A N 1
ATOM 1615 C CA . ARG A 1 215 ? 51.741 37.284 -15.671 1.00 11.56 215 ARG A CA 1
ATOM 1616 C C . ARG A 1 215 ? 52.139 36.902 -17.074 1.00 12.31 215 ARG A C 1
ATOM 1617 O O . ARG A 1 215 ? 52.001 37.699 -18.006 1.00 12.54 215 ARG A O 1
ATOM 1625 N N . ASP A 1 216 ? 52.523 35.636 -17.235 1.00 11.60 216 ASP A N 1
ATOM 1626 C CA . ASP A 1 216 ? 52.843 35.151 -18.601 1.00 11.13 216 ASP A CA 1
ATOM 1627 C C . ASP A 1 216 ? 51.545 35.170 -19.451 1.00 11.81 216 ASP A C 1
ATOM 1628 O O . ASP A 1 216 ? 51.579 35.570 -20.633 1.00 12.43 216 ASP A O 1
ATOM 1633 N N . ARG A 1 217 ? 50.426 34.729 -18.876 1.00 11.17 217 ARG A N 1
ATOM 1634 C CA . ARG A 1 217 ? 49.173 34.743 -19.613 1.00 11.64 217 ARG A CA 1
ATOM 1635 C C . ARG A 1 217 ? 48.788 36.177 -19.996 1.00 12.74 217 ARG A C 1
ATOM 1636 O O . ARG A 1 217 ? 48.344 36.419 -21.143 1.00 12.46 217 ARG A O 1
ATOM 1644 N N . PHE A 1 218 ? 48.958 37.137 -19.073 1.00 10.78 218 PHE A N 1
ATOM 1645 C CA . PHE A 1 218 ? 48.586 38.500 -19.345 1.00 12.61 218 PHE A CA 1
ATOM 1646 C C . PHE A 1 218 ? 49.424 39.061 -20.531 1.00 12.75 218 PHE A C 1
ATOM 1647 O O . PHE A 1 218 ? 48.868 39.730 -21.409 1.00 12.44 218 PHE A O 1
ATOM 1655 N N . VAL A 1 219 ? 50.718 38.776 -20.545 1.00 11.84 219 VAL A N 1
ATOM 1656 C CA . VAL A 1 219 ? 51.593 39.218 -21.658 1.00 11.72 219 VAL A CA 1
ATOM 1657 C C . VAL A 1 219 ? 51.110 38.613 -23.015 1.00 12.46 219 VAL A C 1
ATOM 1658 O O . VAL A 1 219 ? 50.887 39.368 -23.976 1.00 13.21 219 VAL A O 1
ATOM 1662 N N . PHE A 1 220 ? 50.911 37.288 -23.067 1.00 12.10 220 PHE A N 1
ATOM 1663 C CA . PHE A 1 220 ? 50.544 36.719 -24.366 1.00 12.21 220 PHE A CA 1
ATOM 1664 C C . PHE A 1 220 ? 49.123 37.089 -24.766 1.00 13.44 220 PHE A C 1
ATOM 1665 O O . PHE A 1 220 ? 48.849 37.225 -25.961 1.00 13.33 220 PHE A O 1
ATOM 1673 N N . CYS A 1 221 ? 48.203 37.224 -23.823 1.00 12.36 221 CYS A N 1
ATOM 1674 C CA . CYS A 1 221 ? 46.861 37.609 -24.217 1.00 12.54 221 CYS A CA 1
ATOM 1675 C C . CYS A 1 221 ? 46.825 39.042 -24.641 1.00 11.36 221 CYS A C 1
ATOM 1676 O O . CYS A 1 221 ? 46.063 39.406 -25.550 1.00 13.27 221 CYS A O 1
ATOM 1679 N N . ALA A 1 222 ? 47.623 39.927 -24.047 1.00 12.55 222 ALA A N 1
ATOM 1680 C CA . ALA A 1 222 ? 47.635 41.299 -24.546 1.00 12.07 222 ALA A CA 1
ATOM 1681 C C . ALA A 1 222 ? 48.140 41.269 -26.001 1.00 12.93 222 ALA A C 1
ATOM 1682 O O . ALA A 1 222 ? 47.606 41.994 -26.858 1.00 14.00 222 ALA A O 1
ATOM 1684 N N . GLU A 1 223 ? 49.225 40.517 -26.267 1.00 12.65 223 GLU A N 1
ATOM 1685 C CA . GLU A 1 223 ? 49.755 40.442 -27.644 1.00 13.56 223 GLU A CA 1
ATOM 1686 C C . GLU A 1 223 ? 48.596 40.004 -28.585 1.00 14.41 223 GLU A C 1
ATOM 1687 O O . GLU A 1 223 ? 48.445 40.573 -29.695 1.00 14.16 223 GLU A O 1
ATOM 1693 N N . ALA A 1 224 ? 47.851 38.982 -28.155 1.00 12.04 224 ALA A N 1
ATOM 1694 C CA . ALA A 1 224 ? 46.701 38.466 -28.946 1.00 12.95 224 ALA A CA 1
ATOM 1695 C C . ALA A 1 224 ? 45.570 39.484 -29.161 1.00 14.02 224 ALA A C 1
ATOM 1696 O O . ALA A 1 224 ? 45.043 39.589 -30.260 1.00 14.01 224 ALA A O 1
ATOM 1698 N N . ILE A 1 225 ? 45.203 40.214 -28.125 1.00 13.82 225 ILE A N 1
ATOM 1699 C CA . ILE A 1 225 ? 44.182 41.238 -28.239 1.00 13.53 225 ILE A CA 1
ATOM 1700 C C . ILE A 1 225 ? 44.624 42.260 -29.281 1.00 14.19 225 ILE A C 1
ATOM 1701 O O . ILE A 1 225 ? 43.847 42.625 -30.184 1.00 13.90 225 ILE A O 1
ATOM 1706 N N . TYR A 1 226 ? 45.876 42.720 -29.195 1.00 13.68 226 TYR A N 1
ATOM 1707 C CA . TYR A 1 226 ? 46.283 43.787 -30.082 1.00 13.69 226 TYR A CA 1
ATOM 1708 C C . TYR A 1 226 ? 46.481 43.299 -31.510 1.00 14.80 226 TYR A C 1
ATOM 1709 O O . TYR A 1 226 ? 46.205 44.042 -32.436 1.00 14.97 226 TYR A O 1
ATOM 1718 N N . LYS A 1 227 ? 46.887 42.046 -31.664 1.00 14.03 227 LYS A N 1
ATOM 1719 C CA . LYS A 1 227 ? 47.070 41.500 -33.034 1.00 14.55 227 LYS A CA 1
ATOM 1720 C C . LYS A 1 227 ? 45.700 41.344 -33.715 1.00 15.01 227 LYS A C 1
ATOM 1721 O O . LYS A 1 227 ? 45.541 41.730 -34.918 1.00 14.59 227 LYS A O 1
ATOM 1727 N N . SER A 1 228 ? 44.726 40.804 -32.997 1.00 14.69 228 SER A N 1
ATOM 1728 C CA . SER A 1 228 ? 43.399 40.641 -33.600 1.00 14.64 228 SER A CA 1
ATOM 1729 C C . SER A 1 228 ? 42.721 41.962 -33.838 1.00 16.07 228 SER A C 1
ATOM 1730 O O . SER A 1 228 ? 42.032 42.109 -34.859 1.00 15.05 228 SER A O 1
ATOM 1733 N N . GLN A 1 229 ? 42.894 42.948 -32.955 1.00 13.94 229 GLN A N 1
ATOM 1734 C CA . GLN A 1 229 ? 42.316 44.256 -33.162 1.00 13.86 229 GLN A CA 1
ATOM 1735 C C . GLN A 1 229 ? 42.958 44.900 -34.435 1.00 15.36 229 GLN A C 1
ATOM 1736 O O . GLN A 1 229 ? 42.260 45.500 -35.254 1.00 15.94 229 GLN A O 1
ATOM 1742 N N . ALA A 1 230 ? 44.279 44.768 -34.583 1.00 14.04 230 ALA A N 1
ATOM 1743 C CA . ALA A 1 230 ? 44.930 45.367 -35.759 1.00 15.47 230 ALA A CA 1
ATOM 1744 C C . ALA A 1 230 ? 44.430 44.676 -37.024 1.00 17.85 230 ALA A C 1
ATOM 1745 O O . ALA A 1 230 ? 44.244 45.354 -38.054 1.00 18.42 230 ALA A O 1
ATOM 1747 N N . GLU A 1 231 ? 44.233 43.370 -36.977 1.00 15.78 231 GLU A N 1
ATOM 1748 C CA . GLU A 1 231 ? 43.809 42.655 -38.194 1.00 16.69 231 GLU A CA 1
ATOM 1749 C C . GLU A 1 231 ? 42.364 42.943 -38.604 1.00 18.21 231 GLU A C 1
ATOM 1750 O O . GLU A 1 231 ? 42.079 43.124 -39.805 1.00 18.35 231 GLU A O 1
ATOM 1756 N N . THR A 1 232 ? 41.461 43.021 -37.643 1.00 16.93 232 THR A N 1
ATOM 1757 C CA . THR A 1 232 ? 40.068 43.229 -37.932 1.00 16.63 232 THR A CA 1
ATOM 1758 C C . THR A 1 232 ? 39.600 44.671 -37.988 1.00 19.82 232 THR A C 1
ATOM 1759 O O . THR A 1 232 ? 38.571 44.976 -38.656 1.00 20.24 232 THR A O 1
ATOM 1763 N N . GLY A 1 233 ? 40.322 45.544 -37.295 1.00 17.40 233 GLY A N 1
ATOM 1764 C CA . GLY A 1 233 ? 39.921 46.935 -37.186 1.00 18.82 233 GLY A CA 1
ATOM 1765 C C . GLY A 1 233 ? 38.814 47.171 -36.145 1.00 18.15 233 GLY A C 1
ATOM 1766 O O . GLY A 1 233 ? 38.357 48.285 -36.027 1.00 23.02 233 GLY A O 1
ATOM 1767 N N . GLU A 1 234 ? 38.392 46.138 -35.403 1.00 17.30 234 GLU A N 1
ATOM 1768 C CA . GLU A 1 234 ? 37.354 46.306 -34.340 1.00 15.75 234 GLU A CA 1
ATOM 1769 C C . GLU A 1 234 ? 38.044 46.235 -32.951 1.00 16.49 234 GLU A C 1
ATOM 1770 O O . GLU A 1 234 ? 39.002 45.473 -32.804 1.00 16.73 234 GLU A O 1
ATOM 1776 N N . ILE A 1 235 ? 37.542 47.025 -31.977 1.00 14.11 235 ILE A N 1
ATOM 1777 C CA . ILE A 1 235 ? 38.163 46.967 -30.634 1.00 13.94 235 ILE A CA 1
ATOM 1778 C C . ILE A 1 235 ? 37.907 45.565 -30.033 1.00 13.93 235 ILE A C 1
ATOM 1779 O O . ILE A 1 235 ? 36.799 45.011 -30.109 1.00 15.42 235 ILE A O 1
ATOM 1784 N N . LYS A 1 236 ? 38.993 44.983 -29.448 1.00 12.36 236 LYS A N 1
ATOM 1785 C CA . LYS A 1 236 ? 38.891 43.631 -28.882 1.00 11.66 236 LYS A CA 1
ATOM 1786 C C . LYS A 1 236 ? 39.284 43.651 -27.376 1.00 11.56 236 LYS A C 1
ATOM 1787 O O . LYS A 1 236 ? 39.983 44.550 -26.904 1.00 13.15 236 LYS A O 1
ATOM 1793 N N . GLY A 1 237 ? 38.837 42.613 -26.673 1.00 11.65 237 GLY A N 1
ATOM 1794 C CA . GLY A 1 237 ? 39.269 42.456 -25.275 1.00 13.07 237 GLY A CA 1
ATOM 1795 C C . GLY A 1 237 ? 39.368 40.975 -24.903 1.00 13.23 237 GLY A C 1
ATOM 1796 O O . GLY A 1 237 ? 38.781 40.105 -25.579 1.00 13.86 237 GLY A O 1
ATOM 1797 N N . HIS A 1 238 ? 40.118 40.659 -23.835 1.00 11.87 238 HIS A N 1
ATOM 1798 C CA . HIS A 1 238 ? 40.149 39.280 -23.290 1.00 12.34 238 HIS A CA 1
ATOM 1799 C C . HIS A 1 238 ? 40.049 39.520 -21.797 1.00 12.86 238 HIS A C 1
ATOM 1800 O O . HIS A 1 238 ? 40.936 40.224 -21.237 1.00 13.62 238 HIS A O 1
ATOM 1807 N N . TYR A 1 239 ? 39.001 39.016 -21.140 1.00 12.13 239 TYR A N 1
ATOM 1808 C CA . TYR A 1 239 ? 38.909 39.336 -19.732 1.00 12.58 239 TYR A CA 1
ATOM 1809 C C . TYR A 1 239 ? 40.032 38.618 -18.958 1.00 13.31 239 TYR A C 1
ATOM 1810 O O . TYR A 1 239 ? 40.009 37.406 -18.763 1.00 13.59 239 TYR A O 1
ATOM 1819 N N . LEU A 1 240 ? 40.962 39.401 -18.436 1.00 12.10 240 LEU A N 1
ATOM 1820 C CA . LEU A 1 240 ? 42.067 38.822 -17.642 1.00 13.16 240 LEU A CA 1
ATOM 1821 C C . LEU A 1 240 ? 41.603 38.716 -16.185 1.00 10.34 240 LEU A C 1
ATOM 1822 O O . LEU A 1 240 ? 41.139 39.697 -15.590 1.00 12.50 240 LEU A O 1
ATOM 1827 N N . ASN A 1 241 ? 41.751 37.533 -15.619 1.00 10.78 241 ASN A N 1
ATOM 1828 C CA . ASN A 1 241 ? 41.215 37.273 -14.297 1.00 10.35 241 ASN A CA 1
ATOM 1829 C C . ASN A 1 241 ? 42.105 37.803 -13.175 1.00 12.85 241 ASN A C 1
ATOM 1830 O O . ASN A 1 241 ? 43.268 37.400 -13.072 1.00 13.87 241 ASN A O 1
ATOM 1835 N N . ALA A 1 242 ? 41.534 38.668 -12.354 1.00 11.45 242 ALA A N 1
ATOM 1836 C CA . ALA A 1 242 ? 42.274 39.208 -11.215 1.00 12.80 242 ALA A CA 1
ATOM 1837 C C . ALA A 1 242 ? 41.961 38.411 -9.949 1.00 14.05 242 ALA A C 1
ATOM 1838 O O . ALA A 1 242 ? 42.563 38.689 -8.911 1.00 13.89 242 ALA A O 1
ATOM 1840 N N . THR A 1 243 ? 41.095 37.399 -10.039 1.00 12.79 243 THR A N 1
ATOM 1841 C CA . THR A 1 243 ? 40.707 36.634 -8.845 1.00 11.87 243 THR A CA 1
ATOM 1842 C C . THR A 1 243 ? 41.974 36.043 -8.238 1.00 11.52 243 THR A C 1
ATOM 1843 O O . THR A 1 243 ? 42.782 35.448 -8.945 1.00 12.69 243 THR A O 1
ATOM 1847 N N . ALA A 1 244 ? 42.142 36.170 -6.927 1.00 11.41 244 ALA A N 1
ATOM 1848 C CA . ALA A 1 244 ? 43.391 35.682 -6.342 1.00 12.37 244 ALA A CA 1
ATOM 1849 C C . ALA A 1 244 ? 43.149 35.285 -4.864 1.00 12.25 244 ALA A C 1
ATOM 1850 O O . ALA A 1 244 ? 42.059 35.504 -4.297 1.00 13.27 244 ALA A O 1
ATOM 1852 N N . GLY A 1 245 ? 44.205 34.766 -4.238 1.00 13.39 245 GLY A N 1
ATOM 1853 C CA . GLY A 1 245 ? 44.075 34.267 -2.856 1.00 12.04 245 GLY A CA 1
ATOM 1854 C C . GLY A 1 245 ? 44.088 35.405 -1.819 1.00 13.09 245 GLY A C 1
ATOM 1855 O O . GLY A 1 245 ? 43.544 35.234 -0.729 1.00 12.79 245 GLY A O 1
ATOM 1856 N N . THR A 1 246 ? 44.678 36.556 -2.183 1.00 12.49 246 THR A N 1
ATOM 1857 C CA . THR A 1 246 ? 44.775 37.681 -1.281 1.00 10.95 246 THR A CA 1
ATOM 1858 C C . THR A 1 246 ? 44.472 38.954 -2.054 1.00 13.95 246 THR A C 1
ATOM 1859 O O . THR A 1 246 ? 44.629 38.994 -3.271 1.00 12.70 246 THR A O 1
ATOM 1863 N N . CYS A 1 247 ? 44.106 39.988 -1.313 1.00 14.10 247 CYS A N 1
ATOM 1864 C CA . CYS A 1 247 ? 43.793 41.284 -1.946 1.00 17.31 247 CYS A CA 1
ATOM 1865 C C . CYS A 1 247 ? 44.999 41.893 -2.588 1.00 17.35 247 CYS A C 1
ATOM 1866 O O . CYS A 1 247 ? 44.884 42.534 -3.636 1.00 16.81 247 CYS A O 1
ATOM 1869 N N . GLU A 1 248 ? 46.161 41.693 -2.008 1.00 15.47 248 GLU A N 1
ATOM 1870 C CA . GLU A 1 248 ? 47.365 42.278 -2.590 1.00 19.52 248 GLU A CA 1
ATOM 1871 C C . GLU A 1 248 ? 47.653 41.631 -3.925 1.00 17.70 248 GLU A C 1
ATOM 1872 O O . GLU A 1 248 ? 48.060 42.342 -4.881 1.00 17.62 248 GLU A O 1
ATOM 1878 N N . GLU A 1 249 ? 47.445 40.311 -4.053 1.00 13.69 249 GLU A N 1
ATOM 1879 C CA . GLU A 1 249 ? 47.674 39.643 -5.351 1.00 13.92 249 GLU A CA 1
ATOM 1880 C C . GLU A 1 249 ? 46.608 40.095 -6.346 1.00 13.85 249 GLU A C 1
ATOM 1881 O O . GLU A 1 249 ? 46.921 40.255 -7.554 1.00 13.64 249 GLU A O 1
ATOM 1887 N N . MET A 1 250 ? 45.363 40.250 -5.894 1.00 12.86 250 MET A N 1
ATOM 1888 C CA . MET A 1 250 ? 44.284 40.683 -6.832 1.00 11.94 250 MET A CA 1
ATOM 1889 C C . MET A 1 250 ? 44.641 42.043 -7.453 1.00 13.59 250 MET A C 1
ATOM 1890 O O . MET A 1 250 ? 44.541 42.257 -8.661 1.00 13.38 250 MET A O 1
ATOM 1895 N N . ILE A 1 251 ? 45.017 42.978 -6.591 1.00 12.82 251 ILE A N 1
ATOM 1896 C CA . ILE A 1 251 ? 45.348 44.329 -7.068 1.00 13.42 251 ILE A CA 1
ATOM 1897 C C . ILE A 1 251 ? 46.609 44.289 -7.934 1.00 13.54 251 ILE A C 1
ATOM 1898 O O . ILE A 1 251 ? 46.654 44.951 -8.975 1.00 14.45 251 ILE A O 1
ATOM 1903 N N . LYS A 1 252 ? 47.604 43.504 -7.601 1.00 12.81 252 LYS A N 1
ATOM 1904 C CA . LYS A 1 252 ? 48.808 43.371 -8.392 1.00 13.43 252 LYS A CA 1
ATOM 1905 C C . LYS A 1 252 ? 48.427 42.966 -9.847 1.00 14.28 252 LYS A C 1
ATOM 1906 O O . LYS A 1 252 ? 49.013 43.445 -10.851 1.00 13.75 252 LYS A O 1
ATOM 1912 N N . ARG A 1 253 ? 47.467 42.029 -9.946 1.00 12.94 253 ARG A N 1
ATOM 1913 C CA . ARG A 1 253 ? 47.071 41.563 -11.300 1.00 12.81 253 ARG A CA 1
ATOM 1914 C C . ARG A 1 253 ? 46.337 42.655 -12.052 1.00 12.56 253 ARG A C 1
ATOM 1915 O O . ARG A 1 253 ? 46.613 42.936 -13.235 1.00 12.09 253 ARG A O 1
ATOM 1923 N N . ALA A 1 254 ? 45.421 43.345 -11.367 1.00 11.82 254 ALA A N 1
ATOM 1924 C CA . ALA A 1 254 ? 44.739 44.463 -12.020 1.00 12.72 254 ALA A CA 1
ATOM 1925 C C . ALA A 1 254 ? 45.720 45.595 -12.455 1.00 11.22 254 ALA A C 1
ATOM 1926 O O . ALA A 1 254 ? 45.540 46.190 -13.511 1.00 12.03 254 ALA A O 1
ATOM 1928 N N . VAL A 1 255 ? 46.729 45.870 -11.634 1.00 12.36 255 VAL A N 1
ATOM 1929 C CA . VAL A 1 255 ? 47.710 46.903 -11.955 1.00 11.23 255 VAL A CA 1
ATOM 1930 C C . VAL A 1 255 ? 48.459 46.524 -13.232 1.00 12.78 255 VAL A C 1
ATOM 1931 O O . VAL A 1 255 ? 48.730 47.419 -14.066 1.00 12.99 255 VAL A O 1
ATOM 1935 N N . PHE A 1 256 ? 48.794 45.237 -13.407 1.00 12.38 256 PHE A N 1
ATOM 1936 C CA . PHE A 1 256 ? 49.535 44.893 -14.629 1.00 11.99 256 PHE A CA 1
ATOM 1937 C C . PHE A 1 256 ? 48.590 44.958 -15.847 1.00 11.19 256 PHE A C 1
ATOM 1938 O O . PHE A 1 256 ? 49.035 45.423 -16.915 1.00 11.80 256 PHE A O 1
ATOM 1946 N N . ALA A 1 257 ? 47.309 44.599 -15.684 1.00 12.17 257 ALA A N 1
ATOM 1947 C CA . ALA A 1 257 ? 46.421 44.757 -16.840 1.00 11.74 257 ALA A CA 1
ATOM 1948 C C . ALA A 1 257 ? 46.343 46.250 -17.175 1.00 11.68 257 ALA A C 1
ATOM 1949 O O . ALA A 1 257 ? 46.306 46.612 -18.374 1.00 12.90 257 ALA A O 1
ATOM 1951 N N . ARG A 1 258 ? 46.330 47.129 -16.165 1.00 11.78 258 ARG A N 1
ATOM 1952 C CA . ARG A 1 258 ? 46.301 48.598 -16.423 1.00 11.86 258 ARG A CA 1
ATOM 1953 C C . ARG A 1 258 ? 47.557 49.011 -17.190 1.00 13.20 258 ARG A C 1
ATOM 1954 O O . ARG A 1 258 ? 47.465 49.774 -18.190 1.00 13.89 258 ARG A O 1
ATOM 1962 N N . GLU A 1 259 ? 48.721 48.514 -16.775 1.00 12.55 259 GLU A N 1
ATOM 1963 C CA . GLU A 1 259 ? 49.970 48.828 -17.459 1.00 12.86 259 GLU A CA 1
ATOM 1964 C C . GLU A 1 259 ? 49.939 48.396 -18.933 1.00 13.21 259 GLU A C 1
ATOM 1965 O O . GLU A 1 259 ? 50.462 49.100 -19.809 1.00 14.31 259 GLU A O 1
ATOM 1971 N N . LEU A 1 260 ? 49.339 47.235 -19.183 1.00 12.27 260 LEU A N 1
ATOM 1972 C CA . LEU A 1 260 ? 49.276 46.721 -20.559 1.00 11.64 260 LEU A CA 1
ATOM 1973 C C . LEU A 1 260 ? 48.270 47.510 -21.418 1.00 13.59 260 LEU A C 1
ATOM 1974 O O . LEU A 1 260 ? 48.226 47.339 -22.653 1.00 13.99 260 LEU A O 1
ATOM 1979 N N . GLY A 1 261 ? 47.418 48.308 -20.780 1.00 12.60 261 GLY A N 1
ATOM 1980 C CA . GLY A 1 261 ? 46.462 49.151 -21.508 1.00 13.39 261 GLY A CA 1
ATOM 1981 C C . GLY A 1 261 ? 45.214 48.433 -21.986 1.00 14.24 261 GLY A C 1
ATOM 1982 O O . GLY A 1 261 ? 44.491 49.014 -22.841 1.00 13.23 261 GLY A O 1
ATOM 1983 N N . VAL A 1 262 ? 44.966 47.211 -21.488 1.00 12.95 262 VAL A N 1
ATOM 1984 C CA . VAL A 1 262 ? 43.822 46.432 -22.025 1.00 13.80 262 VAL A CA 1
ATOM 1985 C C . VAL A 1 262 ? 42.519 46.993 -21.502 1.00 11.99 262 VAL A C 1
ATOM 1986 O O . VAL A 1 262 ? 42.478 47.686 -20.464 1.00 13.55 262 VAL A O 1
ATOM 1990 N N . PRO A 1 263 ? 41.393 46.649 -22.149 1.00 12.07 263 PRO A N 1
ATOM 1991 C CA . PRO A 1 263 ? 40.122 47.239 -21.712 1.00 12.24 263 PRO A CA 1
ATOM 1992 C C . PRO A 1 263 ? 39.307 46.624 -20.607 1.00 12.43 263 PRO A C 1
ATOM 1993 O O . PRO A 1 263 ? 38.443 47.317 -20.051 1.00 13.56 263 PRO A O 1
ATOM 1997 N N . ILE A 1 264 ? 39.572 45.341 -20.304 1.00 12.07 264 ILE A N 1
ATOM 1998 C CA . ILE A 1 264 ? 38.689 44.638 -19.395 1.00 12.10 264 ILE A CA 1
ATOM 1999 C C . ILE A 1 264 ? 39.381 43.526 -18.630 1.00 13.73 264 ILE A C 1
ATOM 2000 O O . ILE A 1 264 ? 40.248 42.822 -19.154 1.00 13.29 264 ILE A O 1
ATOM 2005 N N . VAL A 1 265 ? 38.997 43.464 -17.358 1.00 11.43 265 VAL A N 1
ATOM 2006 C CA . VAL A 1 265 ? 39.442 42.371 -16.450 1.00 10.54 265 VAL A CA 1
ATOM 2007 C C . VAL A 1 265 ? 38.203 41.693 -15.875 1.00 12.28 265 VAL A C 1
ATOM 2008 O O . VAL A 1 265 ? 37.020 42.151 -16.105 1.00 13.06 265 VAL A O 1
ATOM 2012 N N . MET A 1 266 ? 38.438 40.561 -15.181 1.00 11.51 266 MET A N 1
ATOM 2013 C CA . MET A 1 266 ? 37.288 39.885 -14.569 1.00 11.17 266 MET A CA 1
ATOM 2014 C C . MET A 1 266 ? 37.572 39.522 -13.108 1.00 11.36 266 MET A C 1
ATOM 2015 O O . MET A 1 266 ? 38.704 39.508 -12.664 1.00 11.51 266 MET A O 1
ATOM 2020 N N . HIS A 1 267 ? 36.513 39.195 -12.387 1.00 11.01 267 HIS A N 1
ATOM 2021 C CA . HIS A 1 267 ? 36.617 38.781 -10.999 1.00 11.25 267 HIS A CA 1
ATOM 2022 C C . HIS A 1 267 ? 35.471 37.858 -10.644 1.00 11.29 267 HIS A C 1
ATOM 2023 O O . HIS A 1 267 ? 34.342 38.047 -11.095 1.00 11.76 267 HIS A O 1
ATOM 2030 N N . ASP A 1 268 ? 35.783 36.867 -9.790 1.00 11.27 268 ASP A N 1
ATOM 2031 C CA . ASP A 1 268 ? 34.775 35.909 -9.318 1.00 12.33 268 ASP A CA 1
ATOM 2032 C C . ASP A 1 268 ? 34.299 36.489 -7.980 1.00 11.78 268 ASP A C 1
ATOM 2033 O O . ASP A 1 268 ? 34.898 36.288 -6.920 1.00 12.34 268 ASP A O 1
ATOM 2038 N N . TYR A 1 269 ? 33.203 37.256 -8.009 1.00 11.62 269 TYR A N 1
ATOM 2039 C CA . TYR A 1 269 ? 32.888 38.023 -6.829 1.00 11.14 269 TYR A CA 1
ATOM 2040 C C . TYR A 1 269 ? 32.489 37.236 -5.603 1.00 12.70 269 TYR A C 1
ATOM 2041 O O . TYR A 1 269 ? 32.665 37.742 -4.476 1.00 13.51 269 TYR A O 1
ATOM 2050 N N . LEU A 1 270 ? 31.948 36.043 -5.785 1.00 12.78 270 LEU A N 1
ATOM 2051 C CA . LEU A 1 270 ? 31.518 35.296 -4.595 1.00 12.34 270 LEU A CA 1
ATOM 2052 C C . LEU A 1 270 ? 32.642 34.470 -4.010 1.00 12.90 270 LEU A C 1
ATOM 2053 O O . LEU A 1 270 ? 32.753 34.388 -2.779 1.00 13.24 270 LEU A O 1
ATOM 2058 N N . THR A 1 271 ? 33.502 33.896 -4.850 1.00 13.08 271 THR A N 1
ATOM 2059 C CA . THR A 1 271 ? 34.602 33.105 -4.297 1.00 13.67 271 THR A CA 1
ATOM 2060 C C . THR A 1 271 ? 35.730 34.020 -3.821 1.00 13.30 271 THR A C 1
ATOM 2061 O O . THR A 1 271 ? 36.398 33.684 -2.848 1.00 14.36 271 THR A O 1
ATOM 2065 N N . GLY A 1 272 ? 35.943 35.165 -4.477 1.00 12.61 272 GLY A N 1
ATOM 2066 C CA . GLY A 1 272 ? 36.903 36.122 -3.943 1.00 13.28 272 GLY A CA 1
ATOM 2067 C C . GLY A 1 272 ? 36.268 36.843 -2.761 1.00 12.53 272 GLY A C 1
ATOM 2068 O O . GLY A 1 272 ? 36.935 37.082 -1.738 1.00 12.46 272 GLY A O 1
ATOM 2069 N N . GLY A 1 273 ? 34.985 37.207 -2.909 1.00 10.33 273 GLY A N 1
ATOM 2070 C CA . GLY A 1 273 ? 34.222 37.819 -1.828 1.00 11.44 273 GLY A CA 1
ATOM 2071 C C . GLY A 1 273 ? 33.935 39.286 -2.024 1.00 12.41 273 GLY A C 1
ATOM 2072 O O . GLY A 1 273 ? 34.604 39.978 -2.780 1.00 12.71 273 GLY A O 1
ATOM 2073 N N . PHE A 1 274 ? 32.898 39.749 -1.322 1.00 12.53 274 PHE A N 1
ATOM 2074 C CA . PHE A 1 274 ? 32.468 41.124 -1.501 1.00 12.99 274 PHE A CA 1
ATOM 2075 C C . PHE A 1 274 ? 33.443 42.177 -1.060 1.00 12.14 274 PHE A C 1
ATOM 2076 O O . PHE A 1 274 ? 33.491 43.253 -1.649 1.00 11.75 274 PHE A O 1
ATOM 2084 N N . THR A 1 275 ? 34.187 41.937 0.021 1.00 11.57 275 THR A N 1
ATOM 2085 C CA . THR A 1 275 ? 35.154 42.965 0.444 1.00 10.69 275 THR A CA 1
ATOM 2086 C C . THR A 1 275 ? 36.190 43.169 -0.654 1.00 11.10 275 THR A C 1
ATOM 2087 O O . THR A 1 275 ? 36.450 44.322 -1.060 1.00 11.92 275 THR A O 1
ATOM 2091 N N . ALA A 1 276 ? 36.729 42.082 -1.185 1.00 10.91 276 ALA A N 1
ATOM 2092 C CA . ALA A 1 276 ? 37.691 42.202 -2.307 1.00 10.96 276 ALA A CA 1
ATOM 2093 C C . ALA A 1 276 ? 37.029 42.757 -3.570 1.00 11.15 276 ALA A C 1
ATOM 2094 O O . ALA A 1 276 ? 37.626 43.559 -4.271 1.00 10.99 276 ALA A O 1
ATOM 2096 N N . ASN A 1 277 ? 35.823 42.282 -3.874 1.00 10.95 277 ASN A N 1
ATOM 2097 C CA . ASN A 1 277 ? 35.167 42.746 -5.080 1.00 11.44 277 ASN A CA 1
ATOM 2098 C C . ASN A 1 277 ? 34.941 44.255 -5.054 1.00 10.99 277 ASN A C 1
ATOM 2099 O O . ASN A 1 277 ? 35.171 44.954 -6.069 1.00 12.37 277 ASN A O 1
ATOM 2104 N N . THR A 1 278 ? 34.465 44.755 -3.920 1.00 11.12 278 THR A N 1
ATOM 2105 C CA . THR A 1 278 ? 34.188 46.195 -3.825 1.00 11.14 278 THR A CA 1
ATOM 2106 C C . THR A 1 278 ? 35.491 46.980 -4.021 1.00 12.39 278 THR A C 1
ATOM 2107 O O . THR A 1 278 ? 35.486 47.990 -4.748 1.00 11.83 278 THR A O 1
ATOM 2111 N N . SER A 1 279 ? 36.600 46.533 -3.405 1.00 12.59 279 SER A N 1
ATOM 2112 C CA . SER A 1 279 ? 37.894 47.184 -3.640 1.00 11.85 279 SER A CA 1
ATOM 2113 C C . SER A 1 279 ? 38.270 47.160 -5.139 1.00 11.74 279 SER A C 1
ATOM 2114 O O . SER A 1 279 ? 38.748 48.165 -5.671 1.00 12.32 279 SER A O 1
ATOM 2117 N N . LEU A 1 280 ? 38.042 46.016 -5.774 1.00 10.68 280 LEU A N 1
ATOM 2118 C CA . LEU A 1 280 ? 38.426 45.948 -7.197 1.00 10.48 280 LEU A CA 1
ATOM 2119 C C . LEU A 1 280 ? 37.532 46.847 -8.042 1.00 11.99 280 LEU A C 1
ATOM 2120 O O . LEU A 1 280 ? 38.019 47.485 -8.988 1.00 11.88 280 LEU A O 1
ATOM 2125 N N . ALA A 1 281 ? 36.250 46.916 -7.715 1.00 10.86 281 ALA A N 1
ATOM 2126 C CA . ALA A 1 281 ? 35.396 47.806 -8.499 1.00 10.99 281 ALA A CA 1
ATOM 2127 C C . ALA A 1 281 ? 35.877 49.278 -8.374 1.00 12.03 281 ALA A C 1
ATOM 2128 O O . ALA A 1 281 ? 35.820 50.039 -9.343 1.00 12.25 281 ALA A O 1
ATOM 2130 N N . HIS A 1 282 ? 36.316 49.680 -7.181 1.00 11.36 282 HIS A N 1
ATOM 2131 C CA . HIS A 1 282 ? 36.828 51.057 -7.043 1.00 11.26 282 HIS A CA 1
ATOM 2132 C C . HIS A 1 282 ? 38.121 51.239 -7.883 1.00 11.22 282 HIS A C 1
ATOM 2133 O O . HIS A 1 282 ? 38.318 52.282 -8.533 1.00 12.49 282 HIS A O 1
ATOM 2140 N N . TYR A 1 283 ? 39.001 50.256 -7.843 1.00 12.30 283 TYR A N 1
ATOM 2141 C CA . TYR A 1 283 ? 40.230 50.342 -8.618 1.00 12.26 283 TYR A CA 1
ATOM 2142 C C . TYR A 1 283 ? 39.903 50.458 -10.109 1.00 12.74 283 TYR A C 1
ATOM 2143 O O . TYR A 1 283 ? 40.508 51.280 -10.816 1.00 13.01 283 TYR A O 1
ATOM 2152 N N . CYS A 1 284 ? 38.947 49.647 -10.564 1.00 12.62 284 CYS A N 1
ATOM 2153 C CA . CYS A 1 284 ? 38.586 49.663 -11.997 1.00 12.74 284 CYS A CA 1
ATOM 2154 C C . CYS A 1 284 ? 37.983 51.013 -12.409 1.00 13.18 284 CYS A C 1
ATOM 2155 O O . CYS A 1 284 ? 38.312 51.545 -13.470 1.00 12.78 284 CYS A O 1
ATOM 2158 N N . ARG A 1 285 ? 37.127 51.595 -11.565 1.00 12.64 285 ARG A N 1
ATOM 2159 C CA . ARG A 1 285 ? 36.568 52.929 -11.829 1.00 13.60 285 ARG A CA 1
ATOM 2160 C C . ARG A 1 285 ? 37.729 53.913 -11.902 1.00 13.83 285 ARG A C 1
ATOM 2161 O O . ARG A 1 285 ? 37.758 54.767 -12.838 1.00 14.82 285 ARG A O 1
ATOM 2169 N N . ASP A 1 286 ? 38.687 53.823 -10.968 1.00 12.72 286 ASP A N 1
ATOM 2170 C CA . ASP A 1 286 ? 39.771 54.816 -10.988 1.00 12.73 286 ASP A CA 1
ATOM 2171 C C . ASP A 1 286 ? 40.808 54.638 -12.052 1.00 13.77 286 ASP A C 1
ATOM 2172 O O . ASP A 1 286 ? 41.614 55.535 -12.251 1.00 14.24 286 ASP A O 1
ATOM 2177 N N . ASN A 1 287 ? 40.741 53.523 -12.782 1.00 12.33 287 ASN A N 1
ATOM 2178 C CA . ASN A 1 287 ? 41.744 53.218 -13.802 1.00 11.31 287 ASN A CA 1
ATOM 2179 C C . ASN A 1 287 ? 41.193 52.887 -15.177 1.00 12.72 287 ASN A C 1
ATOM 2180 O O . ASN A 1 287 ? 41.930 52.446 -16.045 1.00 14.53 287 ASN A O 1
ATOM 2185 N N . GLY A 1 288 ? 39.909 53.143 -15.357 1.00 12.39 288 GLY A N 1
ATOM 2186 C CA . GLY A 1 288 ? 39.325 52.931 -16.687 1.00 13.28 288 GLY A CA 1
ATOM 2187 C C . GLY A 1 288 ? 39.154 51.533 -17.172 1.00 12.14 288 GLY A C 1
ATOM 2188 O O . GLY A 1 288 ? 38.969 51.317 -18.355 1.00 13.20 288 GLY A O 1
ATOM 2189 N N . LEU A 1 289 ? 39.176 50.568 -16.263 1.00 11.76 289 LEU A N 1
ATOM 2190 C CA . LEU A 1 289 ? 39.032 49.149 -16.651 1.00 12.53 289 LEU A CA 1
ATOM 2191 C C . LEU A 1 289 ? 37.603 48.638 -16.510 1.00 12.76 289 LEU A C 1
ATOM 2192 O O . LEU A 1 289 ? 36.939 48.834 -15.464 1.00 12.92 289 LEU A O 1
ATOM 2197 N N . LEU A 1 290 ? 37.071 48.017 -17.587 1.00 11.14 290 LEU A N 1
ATOM 2198 C CA . LEU A 1 290 ? 35.777 47.399 -17.471 1.00 11.25 290 LEU A CA 1
ATOM 2199 C C . LEU A 1 290 ? 35.945 46.138 -16.591 1.00 12.19 290 LEU A C 1
ATOM 2200 O O . LEU A 1 290 ? 37.018 45.493 -16.585 1.00 12.22 290 LEU A O 1
ATOM 2205 N N . LEU A 1 291 ? 34.906 45.825 -15.830 1.00 10.49 291 LEU A N 1
ATOM 2206 C CA . LEU A 1 291 ? 34.975 44.717 -14.901 1.00 11.71 291 LEU A CA 1
ATOM 2207 C C . LEU A 1 291 ? 33.911 43.668 -15.160 1.00 12.29 291 LEU A C 1
ATOM 2208 O O . LEU A 1 291 ? 32.721 43.878 -14.847 1.00 12.03 291 LEU A O 1
ATOM 2213 N N . HIS A 1 292 ? 34.325 42.532 -15.697 1.00 11.76 292 HIS A N 1
ATOM 2214 C CA . HIS A 1 292 ? 33.386 41.403 -15.943 1.00 11.24 292 HIS A CA 1
ATOM 2215 C C . HIS A 1 292 ? 33.274 40.554 -14.671 1.00 12.51 292 HIS A C 1
ATOM 2216 O O . HIS A 1 292 ? 34.314 40.151 -14.142 1.00 13.09 292 HIS A O 1
ATOM 2223 N N . ILE A 1 293 ? 32.038 40.293 -14.207 1.00 11.04 293 ILE A N 1
ATOM 2224 C CA . ILE A 1 293 ? 31.885 39.517 -12.990 1.00 10.98 293 ILE A CA 1
ATOM 2225 C C . ILE A 1 293 ? 31.350 38.124 -13.285 1.00 12.11 293 ILE A C 1
ATOM 2226 O O . ILE A 1 293 ? 30.331 37.965 -13.952 1.00 12.23 293 ILE A O 1
ATOM 2231 N N . HIS A 1 294 ? 32.096 37.128 -12.759 1.00 11.76 294 HIS A N 1
ATOM 2232 C CA . HIS A 1 294 ? 31.687 35.731 -12.876 1.00 12.73 294 HIS A CA 1
ATOM 2233 C C . HIS A 1 294 ? 31.060 35.351 -11.529 1.00 14.11 294 HIS A C 1
ATOM 2234 O O . HIS A 1 294 ? 31.577 35.699 -10.442 1.00 12.87 294 HIS A O 1
ATOM 2241 N N . ARG A 1 295 ? 29.918 34.646 -11.571 1.00 12.14 295 ARG A N 1
ATOM 2242 C CA . ARG A 1 295 ? 29.189 34.286 -10.367 1.00 11.27 295 ARG A CA 1
ATOM 2243 C C . ARG A 1 295 ? 29.472 32.888 -9.802 1.00 11.36 295 ARG A C 1
ATOM 2244 O O . ARG A 1 295 ? 28.650 32.305 -9.123 1.00 11.88 295 ARG A O 1
ATOM 2252 N N . ALA A 1 296 ? 30.695 32.412 -10.072 1.00 10.56 296 ALA A N 1
ATOM 2253 C CA . ALA A 1 296 ? 31.108 31.095 -9.512 1.00 11.45 296 ALA A CA 1
ATOM 2254 C C . ALA A 1 296 ? 30.681 30.955 -8.061 1.00 11.63 296 ALA A C 1
ATOM 2255 O O . ALA A 1 296 ? 30.877 31.864 -7.247 1.00 12.17 296 ALA A O 1
ATOM 2257 N N . MET A 1 297 ? 30.129 29.761 -7.787 1.00 12.69 297 MET A N 1
ATOM 2258 C CA . MET A 1 297 ? 29.589 29.277 -6.536 1.00 13.04 297 MET A CA 1
ATOM 2259 C C . MET A 1 297 ? 28.153 29.706 -6.243 1.00 13.70 297 MET A C 1
ATOM 2260 O O . MET A 1 297 ? 27.577 29.244 -5.262 1.00 12.56 297 MET A O 1
ATOM 2265 N N . HIS A 1 298 ? 27.579 30.576 -7.074 1.00 12.69 298 HIS A N 1
ATOM 2266 C CA . HIS A 1 298 ? 26.222 31.048 -6.760 1.00 12.73 298 HIS A CA 1
ATOM 2267 C C . HIS A 1 298 ? 25.234 29.901 -6.601 1.00 12.25 298 HIS A C 1
ATOM 2268 O O . HIS A 1 298 ? 24.375 29.999 -5.714 1.00 13.21 298 HIS A O 1
ATOM 2275 N N . ALA A 1 299 ? 25.343 28.859 -7.438 1.00 12.64 299 ALA A N 1
ATOM 2276 C CA . ALA A 1 299 ? 24.344 27.761 -7.358 1.00 12.69 299 ALA A CA 1
ATOM 2277 C C . ALA A 1 299 ? 24.453 26.922 -6.098 1.00 14.49 299 ALA A C 1
ATOM 2278 O O . ALA A 1 299 ? 23.488 26.230 -5.736 1.00 14.84 299 ALA A O 1
ATOM 2280 N N . VAL A 1 300 ? 25.591 27.040 -5.376 1.00 12.73 300 VAL A N 1
ATOM 2281 C CA . VAL A 1 300 ? 25.661 26.375 -4.052 1.00 13.25 300 VAL A CA 1
ATOM 2282 C C . VAL A 1 300 ? 24.596 26.967 -3.125 1.00 14.61 300 VAL A C 1
ATOM 2283 O O . VAL A 1 300 ? 23.999 26.291 -2.241 1.00 13.57 300 VAL A O 1
ATOM 2287 N N . ILE A 1 301 ? 24.361 28.273 -3.327 1.00 15.16 301 ILE A N 1
ATOM 2288 C CA . ILE A 1 301 ? 23.465 29.067 -2.519 1.00 16.44 301 ILE A CA 1
ATOM 2289 C C . ILE A 1 301 ? 22.042 29.214 -3.099 1.00 15.52 301 ILE A C 1
ATOM 2290 O O . ILE A 1 301 ? 21.050 29.260 -2.353 1.00 14.80 301 ILE A O 1
ATOM 2295 N N . ASP A 1 302 ? 21.959 29.267 -4.413 1.00 14.26 302 ASP A N 1
ATOM 2296 C CA . ASP A 1 302 ? 20.691 29.710 -5.000 1.00 15.60 302 ASP A CA 1
ATOM 2297 C C . ASP A 1 302 ? 19.885 28.731 -5.796 1.00 14.70 302 ASP A C 1
ATOM 2298 O O . ASP A 1 302 ? 18.852 29.100 -6.406 1.00 16.03 302 ASP A O 1
ATOM 2303 N N . ARG A 1 303 ? 20.265 27.472 -5.729 1.00 14.76 303 ARG A N 1
ATOM 2304 C CA . ARG A 1 303 ? 19.557 26.547 -6.608 1.00 16.36 303 ARG A CA 1
ATOM 2305 C C . ARG A 1 303 ? 18.235 26.062 -6.029 1.00 13.92 303 ARG A C 1
ATOM 2306 O O . ARG A 1 303 ? 17.281 25.893 -6.805 1.00 16.56 303 ARG A O 1
ATOM 2314 N N . GLN A 1 304 ? 18.201 25.811 -4.723 1.00 14.55 304 GLN A N 1
ATOM 2315 C CA . GLN A 1 304 ? 16.989 25.169 -4.186 1.00 16.04 304 GLN A CA 1
ATOM 2316 C C . GLN A 1 304 ? 15.932 26.140 -3.707 1.00 16.41 304 GLN A C 1
ATOM 2317 O O . GLN A 1 304 ? 16.245 27.154 -3.104 1.00 17.46 304 GLN A O 1
ATOM 2323 N N . LYS A 1 305 ? 14.653 25.830 -4.002 1.00 15.89 305 LYS A N 1
ATOM 2324 C CA . LYS A 1 305 ? 13.562 26.724 -3.593 1.00 15.86 305 LYS A CA 1
ATOM 2325 C C . LYS A 1 305 ? 13.346 26.815 -2.086 1.00 16.40 305 LYS A C 1
ATOM 2326 O O . LYS A 1 305 ? 12.956 27.864 -1.608 1.00 18.06 305 LYS A O 1
ATOM 2332 N N . ASN A 1 306 ? 13.643 25.737 -1.341 1.00 14.91 306 ASN A N 1
ATOM 2333 C CA . ASN A 1 306 ? 13.349 25.759 0.086 1.00 14.22 306 ASN A CA 1
ATOM 2334 C C . ASN A 1 306 ? 14.355 26.437 0.987 1.00 13.39 306 ASN A C 1
ATOM 2335 O O . ASN A 1 306 ? 14.029 26.826 2.114 1.00 14.04 306 ASN A O 1
ATOM 2340 N N . HIS A 1 307 ? 15.597 26.564 0.504 1.00 13.95 307 HIS A N 1
ATOM 2341 C CA . HIS A 1 307 ? 16.658 27.090 1.395 1.00 15.54 307 HIS A CA 1
ATOM 2342 C C . HIS A 1 307 ? 17.777 27.749 0.592 1.00 14.45 307 HIS A C 1
ATOM 2343 O O . HIS A 1 307 ? 18.164 27.270 -0.487 1.00 15.36 307 HIS A O 1
ATOM 2350 N N . GLY A 1 308 ? 18.262 28.860 1.158 1.00 13.58 308 GLY A N 1
ATOM 2351 C CA . GLY A 1 308 ? 19.378 29.546 0.516 1.00 13.79 308 GLY A CA 1
ATOM 2352 C C . GLY A 1 308 ? 19.041 31.011 0.245 1.00 13.53 308 GLY A C 1
ATOM 2353 O O . GLY A 1 308 ? 18.448 31.669 1.069 1.00 14.02 308 GLY A O 1
ATOM 2354 N N . MET A 1 309 ? 19.518 31.521 -0.890 1.00 13.98 309 MET A N 1
ATOM 2355 C CA . MET A 1 309 ? 19.236 32.903 -1.291 1.00 14.36 309 MET A CA 1
ATOM 2356 C C . MET A 1 309 ? 18.998 32.862 -2.781 1.00 14.84 309 MET A C 1
ATOM 2357 O O . MET A 1 309 ? 19.804 32.290 -3.499 1.00 15.13 309 MET A O 1
ATOM 2362 N N . HIS A 1 310 ? 17.918 33.494 -3.272 1.00 13.38 310 HIS A N 1
ATOM 2363 C CA . HIS A 1 310 ? 17.686 33.487 -4.695 1.00 13.94 310 HIS A CA 1
ATOM 2364 C C . HIS A 1 310 ? 18.739 34.332 -5.407 1.00 12.97 310 HIS A C 1
ATOM 2365 O O . HIS A 1 310 ? 19.225 35.304 -4.856 1.00 14.33 310 HIS A O 1
ATOM 2372 N N . PHE A 1 311 ? 19.054 33.969 -6.633 1.00 13.02 311 PHE A N 1
ATOM 2373 C CA . PHE A 1 311 ? 20.072 34.702 -7.362 1.00 12.76 311 PHE A CA 1
ATOM 2374 C C . PHE A 1 311 ? 19.687 36.155 -7.492 1.00 13.69 311 PHE A C 1
ATOM 2375 O O . PHE A 1 311 ? 20.567 37.020 -7.580 1.00 13.43 311 PHE A O 1
ATOM 2383 N N . ARG A 1 312 ? 18.399 36.484 -7.538 1.00 13.51 312 ARG A N 1
ATOM 2384 C CA . ARG A 1 312 ? 18.123 37.929 -7.722 1.00 13.56 312 ARG A CA 1
ATOM 2385 C C . ARG A 1 312 ? 18.721 38.783 -6.587 1.00 13.63 312 ARG A C 1
ATOM 2386 O O . ARG A 1 312 ? 19.043 39.957 -6.794 1.00 14.67 312 ARG A O 1
ATOM 2394 N N . VAL A 1 313 ? 18.853 38.224 -5.382 1.00 13.34 313 VAL A N 1
ATOM 2395 C CA . VAL A 1 313 ? 19.460 38.990 -4.281 1.00 12.64 313 VAL A CA 1
ATOM 2396 C C . VAL A 1 313 ? 20.981 39.134 -4.556 1.00 13.22 313 VAL A C 1
ATOM 2397 O O . VAL A 1 313 ? 21.570 40.183 -4.343 1.00 13.46 313 VAL A O 1
ATOM 2401 N N . LEU A 1 314 ? 21.603 38.059 -5.002 1.00 12.90 314 LEU A N 1
ATOM 2402 C CA . LEU A 1 314 ? 23.042 38.087 -5.333 1.00 13.95 314 LEU A CA 1
ATOM 2403 C C . LEU A 1 314 ? 23.293 39.042 -6.501 1.00 15.35 314 LEU A C 1
ATOM 2404 O O . LEU A 1 314 ? 24.360 39.676 -6.601 1.00 14.40 314 LEU A O 1
ATOM 2409 N N . ALA A 1 315 ? 22.310 39.147 -7.397 1.00 12.08 315 ALA A N 1
ATOM 2410 C CA . ALA A 1 315 ? 22.441 40.040 -8.549 1.00 12.41 315 ALA A CA 1
ATOM 2411 C C . ALA A 1 315 ? 22.354 41.511 -8.097 1.00 13.86 315 ALA A C 1
ATOM 2412 O O . ALA A 1 315 ? 23.163 42.377 -8.517 1.00 12.97 315 ALA A O 1
ATOM 2414 N N . LYS A 1 316 ? 21.366 41.833 -7.239 1.00 13.83 316 LYS A N 1
ATOM 2415 C CA . LYS A 1 316 ? 21.292 43.200 -6.708 1.00 12.91 316 LYS A CA 1
ATOM 2416 C C . LYS A 1 316 ? 22.587 43.560 -5.913 1.00 12.97 316 LYS A C 1
ATOM 2417 O O . LYS A 1 316 ? 23.107 44.683 -6.017 1.00 13.32 316 LYS A O 1
ATOM 2423 N N . ALA A 1 317 ? 23.100 42.575 -5.156 1.00 12.69 317 ALA A N 1
ATOM 2424 C CA . ALA A 1 317 ? 24.295 42.806 -4.368 1.00 13.35 317 ALA A CA 1
ATOM 2425 C C . ALA A 1 317 ? 25.481 43.080 -5.265 1.00 12.92 317 ALA A C 1
ATOM 2426 O O . ALA A 1 317 ? 26.318 43.942 -4.909 1.00 14.20 317 ALA A O 1
ATOM 2428 N N . LEU A 1 318 ? 25.551 42.445 -6.420 1.00 12.88 318 LEU A N 1
ATOM 2429 C CA . LEU A 1 318 ? 26.688 42.731 -7.293 1.00 12.87 318 LEU A CA 1
ATOM 2430 C C . LEU A 1 318 ? 26.505 44.115 -7.950 1.00 14.13 318 LEU A C 1
ATOM 2431 O O . LEU A 1 318 ? 27.478 44.884 -8.104 1.00 12.68 318 LEU A O 1
ATOM 2436 N N . ARG A 1 319 ? 25.279 44.508 -8.317 1.00 12.14 319 ARG A N 1
ATOM 2437 C CA . ARG A 1 319 ? 25.134 45.832 -8.908 1.00 12.19 319 ARG A CA 1
ATOM 2438 C C . ARG A 1 319 ? 25.565 46.904 -7.883 1.00 15.52 319 ARG A C 1
ATOM 2439 O O . ARG A 1 319 ? 26.145 47.931 -8.280 1.00 16.72 319 ARG A O 1
ATOM 2447 N N . MET A 1 320 ? 25.320 46.663 -6.592 1.00 12.08 320 MET A N 1
ATOM 2448 C CA . MET A 1 320 ? 25.764 47.572 -5.519 1.00 13.25 320 MET A CA 1
ATOM 2449 C C . MET A 1 320 ? 27.301 47.542 -5.314 1.00 13.27 320 MET A C 1
ATOM 2450 O O . MET A 1 320 ? 27.936 48.588 -5.322 1.00 13.34 320 MET A O 1
ATOM 2455 N N . SER A 1 321 ? 27.861 46.343 -5.121 1.00 12.67 321 SER A N 1
ATOM 2456 C CA . SER A 1 321 ? 29.312 46.209 -4.859 1.00 10.46 321 SER A CA 1
ATOM 2457 C C . SER A 1 321 ? 30.108 46.727 -6.069 1.00 14.57 321 SER A C 1
ATOM 2458 O O . SER A 1 321 ? 31.134 47.414 -5.939 1.00 14.05 321 SER A O 1
ATOM 2461 N N . GLY A 1 322 ? 29.673 46.306 -7.243 1.00 12.89 322 GLY A N 1
ATOM 2462 C CA . GLY A 1 322 ? 30.150 46.839 -8.482 1.00 12.52 322 GLY A CA 1
ATOM 2463 C C . GLY A 1 322 ? 30.652 45.834 -9.526 1.00 13.81 322 GLY A C 1
ATOM 2464 O O . GLY A 1 322 ? 31.495 44.982 -9.242 1.00 13.64 322 GLY A O 1
ATOM 2465 N N . GLY A 1 323 ? 30.124 45.931 -10.739 1.00 12.22 323 GLY A N 1
ATOM 2466 C CA . GLY A 1 323 ? 30.608 45.115 -11.854 1.00 12.04 323 GLY A CA 1
ATOM 2467 C C . GLY A 1 323 ? 29.993 45.727 -13.124 1.00 12.09 323 GLY A C 1
ATOM 2468 O O . GLY A 1 323 ? 28.891 46.287 -13.051 1.00 12.85 323 GLY A O 1
ATOM 2469 N N . ASP A 1 324 ? 30.667 45.611 -14.264 1.00 11.66 324 ASP A N 1
ATOM 2470 C CA . ASP A 1 324 ? 30.123 46.103 -15.520 1.00 11.43 324 ASP A CA 1
ATOM 2471 C C . ASP A 1 324 ? 29.317 45.026 -16.254 1.00 12.02 324 ASP A C 1
ATOM 2472 O O . ASP A 1 324 ? 28.424 45.348 -17.061 1.00 12.74 324 ASP A O 1
ATOM 2477 N N . HIS A 1 325 ? 29.681 43.762 -16.032 1.00 11.80 325 HIS A N 1
ATOM 2478 C CA . HIS A 1 325 ? 28.940 42.632 -16.595 1.00 12.05 325 HIS A CA 1
ATOM 2479 C C . HIS A 1 325 ? 28.708 41.667 -15.426 1.00 12.82 325 HIS A C 1
ATOM 2480 O O . HIS A 1 325 ? 29.488 41.656 -14.465 1.00 12.46 325 HIS A O 1
ATOM 2487 N N . ILE A 1 326 ? 27.645 40.843 -15.510 1.00 12.70 326 ILE A N 1
ATOM 2488 C CA . ILE A 1 326 ? 27.511 39.719 -14.583 1.00 11.67 326 ILE A CA 1
ATOM 2489 C C . ILE A 1 326 ? 26.803 38.577 -15.348 1.00 13.84 326 ILE A C 1
ATOM 2490 O O . ILE A 1 326 ? 25.900 38.843 -16.168 1.00 12.57 326 ILE A O 1
ATOM 2495 N N . HIS A 1 327 ? 27.251 37.326 -15.150 1.00 11.80 327 HIS A N 1
ATOM 2496 C CA . HIS A 1 327 ? 26.508 36.226 -15.778 1.00 12.56 327 HIS A CA 1
ATOM 2497 C C . HIS A 1 327 ? 25.100 36.156 -15.167 1.00 11.53 327 HIS A C 1
ATOM 2498 O O . HIS A 1 327 ? 24.886 36.305 -13.952 1.00 12.71 327 HIS A O 1
ATOM 2505 N N . ALA A 1 328 ? 24.132 35.856 -16.042 1.00 12.78 328 ALA A N 1
ATOM 2506 C CA . ALA A 1 328 ? 22.729 35.810 -15.625 1.00 13.95 328 ALA A CA 1
ATOM 2507 C C . ALA A 1 328 ? 22.006 34.571 -16.186 1.00 13.96 328 ALA A C 1
ATOM 2508 O O . ALA A 1 328 ? 20.787 34.481 -16.043 1.00 16.16 328 ALA A O 1
ATOM 2510 N N . GLY A 1 329 ? 22.748 33.635 -16.731 1.00 13.48 329 GLY A N 1
ATOM 2511 C CA . GLY A 1 329 ? 22.109 32.415 -17.259 1.00 14.45 329 GLY A CA 1
ATOM 2512 C C . GLY A 1 329 ? 21.799 32.519 -18.744 1.00 14.56 329 GLY A C 1
ATOM 2513 O O . GLY A 1 329 ? 21.916 33.568 -19.376 1.00 15.18 329 GLY A O 1
ATOM 2514 N N . THR A 1 330 ? 21.388 31.383 -19.299 1.00 16.03 330 THR A N 1
ATOM 2515 C CA . THR A 1 330 ? 21.059 31.311 -20.730 1.00 16.28 330 THR A CA 1
ATOM 2516 C C . THR A 1 330 ? 19.618 30.888 -21.002 1.00 16.98 330 THR A C 1
ATOM 2517 O O . THR A 1 330 ? 19.132 31.095 -22.129 1.00 17.26 330 THR A O 1
ATOM 2521 N N . VAL A 1 331 ? 18.996 30.255 -20.001 1.00 16.03 331 VAL A N 1
ATOM 2522 C CA . VAL A 1 331 ? 17.662 29.615 -20.083 1.00 17.75 331 VAL A CA 1
ATOM 2523 C C . VAL A 1 331 ? 17.751 28.318 -20.891 1.00 16.26 331 VAL A C 1
ATOM 2524 O O . VAL A 1 331 ? 17.353 27.247 -20.397 1.00 18.40 331 VAL A O 1
ATOM 2528 N N . VAL A 1 332 ? 18.301 28.409 -22.092 1.00 15.47 332 VAL A N 1
ATOM 2529 C CA . VAL A 1 332 ? 18.389 27.254 -23.024 1.00 16.31 332 VAL A CA 1
ATOM 2530 C C . VAL A 1 332 ? 19.640 26.378 -23.021 1.00 18.12 332 VAL A C 1
ATOM 2531 O O . VAL A 1 332 ? 19.659 25.315 -23.673 1.00 17.29 332 VAL A O 1
ATOM 2535 N N . GLY A 1 333 ? 20.659 26.786 -22.266 1.00 16.14 333 GLY A N 1
ATOM 2536 C CA . GLY A 1 333 ? 21.926 26.056 -22.204 1.00 14.92 333 GLY A CA 1
ATOM 2537 C C . GLY A 1 333 ? 22.027 24.962 -21.159 1.00 14.81 333 GLY A C 1
ATOM 2538 O O . GLY A 1 333 ? 21.035 24.393 -20.698 1.00 15.70 333 GLY A O 1
ATOM 2539 N N . LYS A 1 334 ? 23.293 24.684 -20.779 1.00 14.10 334 LYS A N 1
ATOM 2540 C CA . LYS A 1 334 ? 23.548 23.567 -19.880 1.00 14.30 334 LYS A CA 1
ATOM 2541 C C . LYS A 1 334 ? 23.283 23.773 -18.391 1.00 14.35 334 LYS A C 1
ATOM 2542 O O . LYS A 1 334 ? 23.188 22.782 -17.646 1.00 16.05 334 LYS A O 1
ATOM 2548 N N . LEU A 1 335 ? 23.121 25.017 -17.944 1.00 13.77 335 LEU A N 1
ATOM 2549 C CA . LEU A 1 335 ? 22.884 25.336 -16.540 1.00 13.57 335 LEU A CA 1
ATOM 2550 C C . LEU A 1 335 ? 21.444 25.844 -16.409 1.00 13.84 335 LEU A C 1
ATOM 2551 O O . LEU A 1 335 ? 20.903 26.466 -17.342 1.00 15.87 335 LEU A O 1
ATOM 2556 N N . GLU A 1 336 ? 20.840 25.622 -15.236 1.00 14.38 336 GLU A N 1
ATOM 2557 C CA . GLU A 1 336 ? 19.440 25.954 -15.042 1.00 15.46 336 GLU A CA 1
ATOM 2558 C C . GLU A 1 336 ? 19.189 27.442 -15.058 1.00 17.51 336 GLU A C 1
ATOM 2559 O O . GLU A 1 336 ? 20.015 28.215 -14.588 1.00 18.41 336 GLU A O 1
ATOM 2565 N N . GLY A 1 337 ? 18.041 27.839 -15.593 1.00 15.61 337 GLY A N 1
ATOM 2566 C CA . GLY A 1 337 ? 17.685 29.254 -15.530 1.00 17.88 337 GLY A CA 1
ATOM 2567 C C . GLY A 1 337 ? 16.262 29.367 -16.014 1.00 19.59 337 GLY A C 1
ATOM 2568 O O . GLY A 1 337 ? 16.044 29.500 -17.189 1.00 20.53 337 GLY A O 1
ATOM 2569 N N . GLU A 1 338 ? 15.303 29.344 -15.117 1.00 20.18 338 GLU A N 1
ATOM 2570 C CA . GLU A 1 338 ? 13.881 29.412 -15.532 1.00 20.74 338 GLU A CA 1
ATOM 2571 C C . GLU A 1 338 ? 13.617 30.752 -16.219 1.00 21.02 338 GLU A C 1
ATOM 2572 O O . GLU A 1 338 ? 14.017 31.832 -15.731 1.00 17.78 338 GLU A O 1
ATOM 2578 N N . ARG A 1 339 ? 12.907 30.704 -17.348 1.00 18.52 339 ARG A N 1
ATOM 2579 C CA . ARG A 1 339 ? 12.705 31.905 -18.135 1.00 18.60 339 ARG A CA 1
ATOM 2580 C C . ARG A 1 339 ? 12.121 33.150 -17.437 1.00 17.32 339 ARG A C 1
ATOM 2581 O O . ARG A 1 339 ? 12.717 34.259 -17.502 1.00 17.75 339 ARG A O 1
ATOM 2589 N N . GLU A 1 340 ? 10.965 33.008 -16.772 1.00 18.36 340 GLU A N 1
ATOM 2590 C CA . GLU A 1 340 ? 10.362 34.197 -16.193 1.00 20.02 340 GLU A CA 1
ATOM 2591 C C . GLU A 1 340 ? 11.164 34.785 -15.064 1.00 18.31 340 GLU A C 1
ATOM 2592 O O . GLU A 1 340 ? 11.274 36.018 -14.981 1.00 17.95 340 GLU A O 1
ATOM 2598 N N . MET A 1 341 ? 11.751 33.918 -14.210 1.00 18.30 341 MET A N 1
ATOM 2599 C CA . MET A 1 341 ? 12.509 34.522 -13.104 1.00 17.42 341 MET A CA 1
ATOM 2600 C C . MET A 1 341 ? 13.792 35.155 -13.636 1.00 16.40 341 MET A C 1
ATOM 2601 O O . MET A 1 341 ? 14.223 36.214 -13.158 1.00 15.65 341 MET A O 1
ATOM 2606 N N . THR A 1 342 ? 14.333 34.592 -14.739 1.00 15.00 342 THR A N 1
ATOM 2607 C CA . THR A 1 342 ? 15.523 35.196 -15.355 1.00 15.14 342 THR A CA 1
ATOM 2608 C C . THR A 1 342 ? 15.217 36.572 -15.946 1.00 16.81 342 THR A C 1
ATOM 2609 O O . THR A 1 342 ? 15.966 37.557 -15.739 1.00 16.86 342 THR A O 1
ATOM 2613 N N . LEU A 1 343 ? 14.101 36.699 -16.665 1.00 16.23 343 LEU A N 1
ATOM 2614 C CA . LEU A 1 343 ? 13.767 38.012 -17.182 1.00 15.82 343 LEU A CA 1
ATOM 2615 C C . LEU A 1 343 ? 13.613 39.009 -16.021 1.00 15.70 343 LEU A C 1
ATOM 2616 O O . LEU A 1 343 ? 13.968 40.210 -16.150 1.00 17.69 343 LEU A O 1
ATOM 2621 N N . GLY A 1 344 ? 13.074 38.543 -14.886 1.00 15.22 344 GLY A N 1
ATOM 2622 C CA . GLY A 1 344 ? 12.880 39.453 -13.762 1.00 15.33 344 GLY A CA 1
ATOM 2623 C C . GLY A 1 344 ? 14.239 39.967 -13.250 1.00 15.60 344 GLY A C 1
ATOM 2624 O O . GLY A 1 344 ? 14.403 41.209 -13.093 1.00 16.13 344 GLY A O 1
ATOM 2625 N N . PHE A 1 345 ? 15.203 39.082 -13.018 1.00 14.38 345 PHE A N 1
ATOM 2626 C CA . PHE A 1 345 ? 16.476 39.661 -12.492 1.00 14.41 345 PHE A CA 1
ATOM 2627 C C . PHE A 1 345 ? 17.333 40.337 -13.560 1.00 14.99 345 PHE A C 1
ATOM 2628 O O . PHE A 1 345 ? 18.197 41.172 -13.204 1.00 14.46 345 PHE A O 1
ATOM 2636 N N . VAL A 1 346 ? 17.152 39.974 -14.844 1.00 13.37 346 VAL A N 1
ATOM 2637 C CA . VAL A 1 346 ? 17.800 40.742 -15.892 1.00 14.61 346 VAL A CA 1
ATOM 2638 C C . VAL A 1 346 ? 17.315 42.195 -15.797 1.00 14.32 346 VAL A C 1
ATOM 2639 O O . VAL A 1 346 ? 18.118 43.131 -15.900 1.00 14.78 346 VAL A O 1
ATOM 2643 N N . ASP A 1 347 ? 16.010 42.415 -15.590 1.00 14.72 347 ASP A N 1
ATOM 2644 C CA . ASP A 1 347 ? 15.585 43.793 -15.456 1.00 14.53 347 ASP A CA 1
ATOM 2645 C C . ASP A 1 347 ? 16.127 44.411 -14.174 1.00 13.13 347 ASP A C 1
ATOM 2646 O O . ASP A 1 347 ? 16.441 45.589 -14.163 1.00 14.45 347 ASP A O 1
ATOM 2651 N N . LEU A 1 348 ? 16.181 43.647 -13.090 1.00 14.24 348 LEU A N 1
ATOM 2652 C CA . LEU A 1 348 ? 16.759 44.232 -11.866 1.00 13.42 348 LEU A CA 1
ATOM 2653 C C . LEU A 1 348 ? 18.225 44.661 -12.086 1.00 14.12 348 LEU A C 1
ATOM 2654 O O . LEU A 1 348 ? 18.708 45.586 -11.417 1.00 13.87 348 LEU A O 1
ATOM 2659 N N . LEU A 1 349 ? 18.938 43.998 -12.997 1.00 13.35 349 LEU A N 1
ATOM 2660 C CA . LEU A 1 349 ? 20.358 44.339 -13.256 1.00 13.85 349 LEU A CA 1
ATOM 2661 C C . LEU A 1 349 ? 20.538 45.518 -14.181 1.00 13.72 349 LEU A C 1
ATOM 2662 O O . LEU A 1 349 ? 21.512 46.266 -14.074 1.00 13.68 349 LEU A O 1
ATOM 2667 N N . ARG A 1 350 ? 19.614 45.671 -15.132 1.00 14.15 350 ARG A N 1
ATOM 2668 C CA . ARG A 1 350 ? 19.760 46.717 -16.137 1.00 13.70 350 ARG A CA 1
ATOM 2669 C C . ARG A 1 350 ? 18.964 47.965 -15.997 1.00 15.68 350 ARG A C 1
ATOM 2670 O O . ARG A 1 350 ? 19.441 49.042 -16.355 1.00 16.72 350 ARG A O 1
ATOM 2678 N N . ASP A 1 351 ? 17.748 47.822 -15.483 1.00 14.27 351 ASP A N 1
ATOM 2679 C CA . ASP A 1 351 ? 16.821 48.955 -15.470 1.00 14.95 351 ASP A CA 1
ATOM 2680 C C . ASP A 1 351 ? 16.954 49.916 -14.308 1.00 15.34 351 ASP A C 1
ATOM 2681 O O . ASP A 1 351 ? 17.594 49.619 -13.281 1.00 15.61 351 ASP A O 1
ATOM 2686 N N . ASP A 1 352 ? 16.323 51.089 -14.440 1.00 15.13 352 ASP A N 1
ATOM 2687 C CA . ASP A 1 352 ? 16.388 52.036 -13.354 1.00 15.72 352 ASP A CA 1
ATOM 2688 C C . ASP A 1 352 ? 15.290 51.823 -12.326 1.00 17.26 352 ASP A C 1
ATOM 2689 O O . ASP A 1 352 ? 15.437 52.183 -11.151 1.00 17.14 352 ASP A O 1
ATOM 2694 N N . PHE A 1 353 ? 14.147 51.327 -12.767 1.00 16.73 353 PHE A N 1
ATOM 2695 C CA . PHE A 1 353 ? 12.977 51.197 -11.896 1.00 16.63 353 PHE A CA 1
ATOM 2696 C C . PHE A 1 353 ? 12.277 49.927 -12.317 1.00 16.10 353 PHE A C 1
ATOM 2697 O O . PHE A 1 353 ? 11.926 49.772 -13.495 1.00 18.86 353 PHE A O 1
ATOM 2705 N N . ILE A 1 354 ? 12.104 49.004 -11.376 1.00 16.32 354 ILE A N 1
ATOM 2706 C CA . ILE A 1 354 ? 11.481 47.714 -11.677 1.00 15.72 354 ILE A CA 1
ATOM 2707 C C . ILE A 1 354 ? 10.317 47.558 -10.717 1.00 17.96 354 ILE A C 1
ATOM 2708 O O . ILE A 1 354 ? 10.482 47.449 -9.518 1.00 16.19 354 ILE A O 1
ATOM 2713 N N . GLU A 1 355 ? 9.097 47.596 -11.234 1.00 19.03 355 GLU A N 1
ATOM 2714 C CA . GLU A 1 355 ? 7.949 47.430 -10.351 1.00 20.22 355 GLU A CA 1
ATOM 2715 C C . GLU A 1 355 ? 7.773 45.992 -9.901 1.00 18.07 355 GLU A C 1
ATOM 2716 O O . GLU A 1 355 ? 8.146 45.052 -10.578 1.00 19.28 355 GLU A O 1
ATOM 2722 N N . LYS A 1 356 ? 7.211 45.863 -8.700 1.00 18.66 356 LYS A N 1
ATOM 2723 C CA . LYS A 1 356 ? 6.863 44.563 -8.107 1.00 19.05 356 LYS A CA 1
ATOM 2724 C C . LYS A 1 356 ? 6.089 43.748 -9.161 1.00 23.14 356 LYS A C 1
ATOM 2725 O O . LYS A 1 356 ? 5.186 44.275 -9.872 1.00 21.30 356 LYS A O 1
ATOM 2731 N N . ASP A 1 357 ? 6.413 42.465 -9.262 1.00 19.99 357 ASP A N 1
ATOM 2732 C CA . ASP A 1 357 ? 5.772 41.610 -10.283 1.00 20.67 357 ASP A CA 1
ATOM 2733 C C . ASP A 1 357 ? 6.045 40.189 -9.814 1.00 22.15 357 ASP A C 1
ATOM 2734 O O . ASP A 1 357 ? 7.049 39.591 -10.145 1.00 22.20 357 ASP A O 1
ATOM 2739 N N . ARG A 1 358 ? 5.148 39.642 -9.012 1.00 23.17 358 ARG A N 1
ATOM 2740 C CA . ARG A 1 358 ? 5.370 38.277 -8.529 1.00 24.69 358 ARG A CA 1
ATOM 2741 C C . ARG A 1 358 ? 5.395 37.197 -9.622 1.00 25.87 358 ARG A C 1
ATOM 2742 O O . ARG A 1 358 ? 5.962 36.122 -9.377 1.00 25.82 358 ARG A O 1
ATOM 2750 N N . ALA A 1 359 ? 4.867 37.482 -10.828 1.00 22.86 359 ALA A N 1
ATOM 2751 C CA . ALA A 1 359 ? 4.930 36.516 -11.913 1.00 24.54 359 ALA A CA 1
ATOM 2752 C C . ALA A 1 359 ? 6.384 36.367 -12.416 1.00 25.65 359 ALA A C 1
ATOM 2753 O O . ALA A 1 359 ? 6.695 35.461 -13.171 1.00 26.12 359 ALA A O 1
ATOM 2755 N N . ARG A 1 360 ? 7.250 37.308 -12.046 1.00 24.20 360 ARG A N 1
ATOM 2756 C CA . ARG A 1 360 ? 8.665 37.230 -12.411 1.00 23.44 360 ARG A CA 1
ATOM 2757 C C . ARG A 1 360 ? 9.520 37.203 -11.166 1.00 24.97 360 ARG A C 1
ATOM 2758 O O . ARG A 1 360 ? 10.729 37.495 -11.249 1.00 24.71 360 ARG A O 1
ATOM 2766 N N . GLY A 1 361 ? 8.916 36.821 -10.044 1.00 20.22 361 GLY A N 1
ATOM 2767 C CA . GLY A 1 361 ? 9.605 36.753 -8.768 1.00 21.95 361 GLY A CA 1
ATOM 2768 C C . GLY A 1 361 ? 10.114 38.068 -8.170 1.00 20.37 361 GLY A C 1
ATOM 2769 O O . GLY A 1 361 ? 11.019 38.049 -7.288 1.00 21.22 361 GLY A O 1
ATOM 2770 N N . ILE A 1 362 ? 9.588 39.192 -8.617 1.00 18.31 362 ILE A N 1
ATOM 2771 C CA . ILE A 1 362 ? 10.000 40.498 -8.086 1.00 18.54 362 ILE A CA 1
ATOM 2772 C C . ILE A 1 362 ? 9.029 40.794 -6.915 1.00 19.09 362 ILE A C 1
ATOM 2773 O O . ILE A 1 362 ? 7.883 41.185 -7.134 1.00 18.97 362 ILE A O 1
ATOM 2778 N N . PHE A 1 363 ? 9.487 40.621 -5.681 1.00 16.88 363 PHE A N 1
ATOM 2779 C CA . PHE A 1 363 ? 8.621 40.794 -4.502 1.00 16.89 363 PHE A CA 1
ATOM 2780 C C . PHE A 1 363 ? 8.413 42.270 -4.109 1.00 16.16 363 PHE A C 1
ATOM 2781 O O . PHE A 1 363 ? 7.410 42.618 -3.447 1.00 19.35 363 PHE A O 1
ATOM 2789 N N . PHE A 1 364 ? 9.394 43.097 -4.472 1.00 16.71 364 PHE A N 1
ATOM 2790 C CA . PHE A 1 364 ? 9.405 44.516 -4.128 1.00 16.11 364 PHE A CA 1
ATOM 2791 C C . PHE A 1 364 ? 9.733 45.393 -5.328 1.00 16.78 364 PHE A C 1
ATOM 2792 O O . PHE A 1 364 ? 10.528 45.007 -6.207 1.00 17.45 364 PHE A O 1
ATOM 2800 N N . THR A 1 365 ? 9.140 46.573 -5.329 1.00 16.57 365 THR A N 1
ATOM 2801 C CA . THR A 1 365 ? 9.472 47.556 -6.336 1.00 15.64 365 THR A CA 1
ATOM 2802 C C . THR A 1 365 ? 10.889 48.029 -5.984 1.00 15.75 365 THR A C 1
ATOM 2803 O O . THR A 1 365 ? 11.172 48.400 -4.824 1.00 17.67 365 THR A O 1
ATOM 2807 N N . GLN A 1 366 ? 11.748 48.053 -6.995 1.00 15.61 366 GLN A N 1
ATOM 2808 C CA . GLN A 1 366 ? 13.156 48.438 -6.815 1.00 14.73 366 GLN A CA 1
ATOM 2809 C C . GLN A 1 366 ? 13.493 49.648 -7.632 1.00 15.92 366 GLN A C 1
ATOM 2810 O O . GLN A 1 366 ? 13.382 49.604 -8.878 1.00 16.27 366 GLN A O 1
ATOM 2816 N N . ASP A 1 367 ? 13.934 50.722 -6.949 1.00 14.36 367 ASP A N 1
ATOM 2817 C CA . ASP A 1 367 ? 14.283 52.006 -7.623 1.00 14.92 367 ASP A CA 1
ATOM 2818 C C . ASP A 1 367 ? 15.777 52.209 -7.475 1.00 16.19 367 ASP A C 1
ATOM 2819 O O . ASP A 1 367 ? 16.247 52.347 -6.314 1.00 19.41 367 ASP A O 1
ATOM 2824 N N . TRP A 1 368 ? 16.517 52.197 -8.584 1.00 15.04 368 TRP A N 1
ATOM 2825 C CA . TRP A 1 368 ? 17.961 52.340 -8.513 1.00 15.09 368 TRP A CA 1
ATOM 2826 C C . TRP A 1 368 ? 18.512 53.780 -8.542 1.00 16.89 368 TRP A C 1
ATOM 2827 O O . TRP A 1 368 ? 19.744 53.960 -8.497 1.00 17.34 368 TRP A O 1
ATOM 2838 N N . VAL A 1 369 ? 17.624 54.765 -8.624 1.00 16.96 369 VAL A N 1
ATOM 2839 C CA . VAL A 1 369 ? 18.039 56.181 -8.712 1.00 16.95 369 VAL A CA 1
ATOM 2840 C C . VAL A 1 369 ? 19.324 56.466 -9.531 1.00 19.17 369 VAL A C 1
ATOM 2841 O O . VAL A 1 369 ? 20.271 57.131 -9.078 1.00 19.42 369 VAL A O 1
ATOM 2845 N N . SER A 1 370 ? 19.313 55.973 -10.768 1.00 17.71 370 SER A N 1
ATOM 2846 C CA . SER A 1 370 ? 20.375 56.223 -11.749 1.00 17.50 370 SER A CA 1
ATOM 2847 C C . SER A 1 370 ? 21.691 55.507 -11.565 1.00 19.91 370 SER A C 1
ATOM 2848 O O . SER A 1 370 ? 22.667 55.814 -12.283 1.00 20.50 370 SER A O 1
ATOM 2851 N N . MET A 1 371 ? 21.711 54.543 -10.650 1.00 16.62 371 MET A N 1
ATOM 2852 C CA . MET A 1 371 ? 22.886 53.679 -10.542 1.00 17.27 371 MET A CA 1
ATOM 2853 C C . MET A 1 371 ? 23.018 53.065 -11.976 1.00 16.32 371 MET A C 1
ATOM 2854 O O . MET A 1 371 ? 22.011 52.659 -12.582 1.00 16.30 371 MET A O 1
ATOM 2859 N N . PRO A 1 372 ? 24.241 52.950 -12.508 1.00 15.55 372 PRO A N 1
ATOM 2860 C CA . PRO A 1 372 ? 24.344 52.372 -13.861 1.00 14.70 372 PRO A CA 1
ATOM 2861 C C . PRO A 1 372 ? 23.873 50.933 -13.907 1.00 14.22 372 PRO A C 1
ATOM 2862 O O . PRO A 1 372 ? 23.957 50.218 -12.912 1.00 13.68 372 PRO A O 1
ATOM 2866 N N . GLY A 1 373 ? 23.422 50.539 -15.079 1.00 13.94 373 GLY A N 1
ATOM 2867 C CA . GLY A 1 373 ? 23.047 49.146 -15.281 1.00 14.75 373 GLY A CA 1
ATOM 2868 C C . GLY A 1 373 ? 24.256 48.246 -15.554 1.00 13.37 373 GLY A C 1
ATOM 2869 O O . GLY A 1 373 ? 25.324 48.714 -15.977 1.00 14.86 373 GLY A O 1
ATOM 2870 N N . VAL A 1 374 ? 24.071 46.936 -15.319 1.00 12.93 374 VAL A N 1
ATOM 2871 C CA . VAL A 1 374 ? 25.083 45.916 -15.508 1.00 13.40 374 VAL A CA 1
ATOM 2872 C C . VAL A 1 374 ? 24.657 45.099 -16.751 1.00 12.56 374 VAL A C 1
ATOM 2873 O O . VAL A 1 374 ? 23.474 44.792 -16.903 1.00 13.47 374 VAL A O 1
ATOM 2877 N N . ILE A 1 375 ? 25.606 44.747 -17.611 1.00 12.73 375 ILE A N 1
ATOM 2878 C CA . ILE A 1 375 ? 25.249 43.948 -18.801 1.00 12.63 375 ILE A CA 1
ATOM 2879 C C . ILE A 1 375 ? 25.175 42.473 -18.404 1.00 13.70 375 ILE A C 1
ATOM 2880 O O . ILE A 1 375 ? 26.147 41.916 -17.867 1.00 14.11 375 ILE A O 1
ATOM 2885 N N . PRO A 1 376 ? 24.011 41.831 -18.594 1.00 12.48 376 PRO A N 1
ATOM 2886 C CA . PRO A 1 376 ? 23.881 40.400 -18.270 1.00 13.24 376 PRO A CA 1
ATOM 2887 C C . PRO A 1 376 ? 24.608 39.598 -19.335 1.00 12.51 376 PRO A C 1
ATOM 2888 O O . PRO A 1 376 ? 24.575 39.906 -20.538 1.00 13.11 376 PRO A O 1
ATOM 2892 N N . VAL A 1 377 ? 25.231 38.492 -18.891 1.00 12.69 377 VAL A N 1
ATOM 2893 C CA . VAL A 1 377 ? 25.987 37.640 -19.762 1.00 13.00 377 VAL A CA 1
ATOM 2894 C C . VAL A 1 377 ? 25.386 36.232 -19.791 1.00 13.31 377 VAL A C 1
ATOM 2895 O O . VAL A 1 377 ? 25.241 35.603 -18.759 1.00 14.05 377 VAL A O 1
ATOM 2899 N N . ALA A 1 378 ? 25.041 35.781 -21.007 1.00 13.70 378 ALA A N 1
ATOM 2900 C CA . ALA A 1 378 ? 24.467 34.433 -21.207 1.00 13.38 378 ALA A CA 1
ATOM 2901 C C . ALA A 1 378 ? 25.615 33.549 -21.680 1.00 12.66 378 ALA A C 1
ATOM 2902 O O . ALA A 1 378 ? 26.242 33.815 -22.725 1.00 13.79 378 ALA A O 1
ATOM 2904 N N . SER A 1 379 ? 25.844 32.481 -20.914 1.00 13.48 379 SER A N 1
ATOM 2905 C CA . SER A 1 379 ? 26.972 31.630 -21.194 1.00 14.85 379 SER A CA 1
ATOM 2906 C C . SER A 1 379 ? 26.734 30.227 -20.649 1.00 12.91 379 SER A C 1
ATOM 2907 O O . SER A 1 379 ? 26.174 30.092 -19.572 1.00 14.73 379 SER A O 1
ATOM 2910 N N . GLY A 1 380 ? 27.200 29.218 -21.372 1.00 13.69 380 GLY A N 1
ATOM 2911 C CA . GLY A 1 380 ? 27.152 27.865 -20.821 1.00 13.03 380 GLY A CA 1
ATOM 2912 C C . GLY A 1 380 ? 26.343 26.902 -21.659 1.00 14.38 380 GLY A C 1
ATOM 2913 O O . GLY A 1 380 ? 25.109 26.922 -21.536 1.00 14.41 380 GLY A O 1
ATOM 2914 N N . GLY A 1 381 ? 27.029 26.120 -22.509 1.00 13.93 381 GLY A N 1
ATOM 2915 C CA . GLY A 1 381 ? 26.300 25.118 -23.301 1.00 12.99 381 GLY A CA 1
ATOM 2916 C C . GLY A 1 381 ? 25.455 25.709 -24.391 1.00 15.33 381 GLY A C 1
ATOM 2917 O O . GLY A 1 381 ? 24.478 25.064 -24.772 1.00 18.55 381 GLY A O 1
ATOM 2918 N N . ILE A 1 382 ? 25.774 26.901 -24.884 1.00 14.00 382 ILE A N 1
ATOM 2919 C CA . ILE A 1 382 ? 24.992 27.444 -26.012 1.00 14.85 382 ILE A CA 1
ATOM 2920 C C . ILE A 1 382 ? 25.713 27.353 -27.328 1.00 15.13 382 ILE A C 1
ATOM 2921 O O . ILE A 1 382 ? 26.944 27.291 -27.432 1.00 14.95 382 ILE A O 1
ATOM 2926 N N . HIS A 1 383 ? 24.933 27.338 -28.399 1.00 14.26 383 HIS A N 1
ATOM 2927 C CA . HIS A 1 383 ? 25.543 27.216 -29.743 1.00 14.34 383 HIS A CA 1
ATOM 2928 C C . HIS A 1 383 ? 24.715 27.996 -30.773 1.00 14.78 383 HIS A C 1
ATOM 2929 O O . HIS A 1 383 ? 23.734 28.616 -30.402 1.00 14.99 383 HIS A O 1
ATOM 2936 N N . VAL A 1 384 ? 25.143 27.942 -32.043 1.00 15.44 384 VAL A N 1
ATOM 2937 C CA . VAL A 1 384 ? 24.507 28.778 -33.069 1.00 16.20 384 VAL A CA 1
ATOM 2938 C C . VAL A 1 384 ? 22.973 28.650 -33.137 1.00 14.45 384 VAL A C 1
ATOM 2939 O O . VAL A 1 384 ? 22.319 29.642 -33.369 1.00 16.11 384 VAL A O 1
ATOM 2943 N N . TRP A 1 385 ? 22.435 27.447 -32.948 1.00 14.91 385 TRP A N 1
ATOM 2944 C CA . TRP A 1 385 ? 20.974 27.305 -33.069 1.00 15.95 385 TRP A CA 1
ATOM 2945 C C . TRP A 1 385 ? 20.228 28.054 -31.982 1.00 17.10 385 TRP A C 1
ATOM 2946 O O . TRP A 1 385 ? 19.020 28.320 -32.121 1.00 17.17 385 TRP A O 1
ATOM 2957 N N . HIS A 1 386 ? 20.923 28.350 -30.868 1.00 16.00 386 HIS A N 1
ATOM 2958 C CA . HIS A 1 386 ? 20.303 29.134 -29.803 1.00 14.91 386 HIS A CA 1
ATOM 2959 C C . HIS A 1 386 ? 20.303 30.618 -30.065 1.00 14.79 386 HIS A C 1
ATOM 2960 O O . HIS A 1 386 ? 19.653 31.372 -29.330 1.00 15.77 386 HIS A O 1
ATOM 2967 N N . MET A 1 387 ? 21.026 31.080 -31.074 1.00 14.71 387 MET A N 1
ATOM 2968 C CA . MET A 1 387 ? 21.165 32.543 -31.259 1.00 15.95 387 MET A CA 1
ATOM 2969 C C . MET A 1 387 ? 19.825 33.317 -31.327 1.00 17.13 387 MET A C 1
ATOM 2970 O O . MET A 1 387 ? 19.692 34.368 -30.702 1.00 17.47 387 MET A O 1
ATOM 2975 N N . PRO A 1 388 ? 18.811 32.802 -32.064 1.00 16.13 388 PRO A N 1
ATOM 2976 C CA . PRO A 1 388 ? 17.549 33.557 -32.100 1.00 16.54 388 PRO A CA 1
ATOM 2977 C C . PRO A 1 388 ? 16.904 33.666 -30.731 1.00 15.54 388 PRO A C 1
ATOM 2978 O O . PRO A 1 388 ? 16.457 34.742 -30.355 1.00 17.55 388 PRO A O 1
ATOM 2982 N N . ALA A 1 389 ? 16.847 32.564 -29.993 1.00 16.56 389 ALA A N 1
ATOM 2983 C CA . ALA A 1 389 ? 16.213 32.575 -28.676 1.00 15.93 389 ALA A CA 1
ATOM 2984 C C . ALA A 1 389 ? 16.981 33.520 -27.730 1.00 16.52 389 ALA A C 1
ATOM 2985 O O . ALA A 1 389 ? 16.358 34.255 -26.966 1.00 16.84 389 ALA A O 1
ATOM 2987 N N . LEU A 1 390 ? 18.316 33.475 -27.778 1.00 16.31 390 LEU A N 1
ATOM 2988 C CA . LEU A 1 390 ? 19.086 34.334 -26.864 1.00 15.85 390 LEU A CA 1
ATOM 2989 C C . LEU A 1 390 ? 18.859 35.785 -27.205 1.00 17.12 390 LEU A C 1
ATOM 2990 O O . LEU A 1 390 ? 18.709 36.635 -26.280 1.00 16.21 390 LEU A O 1
ATOM 2995 N N . THR A 1 391 ? 18.821 36.112 -28.505 1.00 16.17 391 THR A N 1
ATOM 2996 C CA . THR A 1 391 ? 18.629 37.501 -28.915 1.00 16.50 391 THR A CA 1
ATOM 2997 C C . THR A 1 391 ? 17.248 37.953 -28.508 1.00 17.05 391 THR A C 1
ATOM 2998 O O . THR A 1 391 ? 17.056 39.082 -28.041 1.00 17.12 391 THR A O 1
ATOM 3002 N N . GLU A 1 392 ? 16.270 37.049 -28.587 1.00 17.17 392 GLU A N 1
ATOM 3003 C CA . GLU A 1 392 ? 14.902 37.402 -28.189 1.00 18.81 392 GLU A CA 1
ATOM 3004 C C . GLU A 1 392 ? 14.733 37.572 -26.656 1.00 18.48 392 GLU A C 1
ATOM 3005 O O . GLU A 1 392 ? 14.032 38.470 -26.185 1.00 18.94 392 GLU A O 1
ATOM 3011 N N . ILE A 1 393 ? 15.388 36.702 -25.886 1.00 17.41 393 ILE A N 1
ATOM 3012 C CA . ILE A 1 393 ? 15.268 36.772 -24.461 1.00 16.61 393 ILE A CA 1
ATOM 3013 C C . ILE A 1 393 ? 15.976 37.991 -23.885 1.00 18.30 393 ILE A C 1
ATOM 3014 O O . ILE A 1 393 ? 15.388 38.742 -23.112 1.00 17.94 393 ILE A O 1
ATOM 3019 N N . PHE A 1 394 ? 17.219 38.174 -24.301 1.00 17.84 394 PHE A N 1
ATOM 3020 C CA . PHE A 1 394 ? 18.013 39.250 -23.681 1.00 18.93 394 PHE A CA 1
ATOM 3021 C C . PHE A 1 394 ? 18.047 40.545 -24.396 1.00 16.78 394 PHE A C 1
ATOM 3022 O O . PHE A 1 394 ? 18.316 41.568 -23.786 1.00 19.74 394 PHE A O 1
ATOM 3030 N N . GLY A 1 395 ? 17.803 40.557 -25.705 1.00 18.23 395 GLY A N 1
ATOM 3031 C CA . GLY A 1 395 ? 17.915 41.835 -26.393 1.00 17.13 395 GLY A CA 1
ATOM 3032 C C . GLY A 1 395 ? 19.375 42.238 -26.598 1.00 17.59 395 GLY A C 1
ATOM 3033 O O . GLY A 1 395 ? 20.334 41.483 -26.315 1.00 17.31 395 GLY A O 1
ATOM 3034 N N . ASP A 1 396 ? 19.562 43.458 -27.082 1.00 15.00 396 ASP A N 1
ATOM 3035 C CA . ASP A 1 396 ? 20.928 43.895 -27.410 1.00 17.84 396 ASP A CA 1
ATOM 3036 C C . ASP A 1 396 ? 21.876 44.088 -26.236 1.00 16.04 396 ASP A C 1
ATOM 3037 O O . ASP A 1 396 ? 23.086 43.918 -26.401 1.00 15.40 396 ASP A O 1
ATOM 3042 N N . ASP A 1 397 ? 21.331 44.468 -25.080 1.00 15.89 397 ASP A N 1
ATOM 3043 C CA . ASP A 1 397 ? 22.253 44.734 -23.960 1.00 15.99 397 ASP A CA 1
ATOM 3044 C C . ASP A 1 397 ? 22.581 43.460 -23.214 1.00 14.53 397 ASP A C 1
ATOM 3045 O O . ASP A 1 397 ? 22.067 43.164 -22.145 1.00 15.75 397 ASP A O 1
ATOM 3050 N N . SER A 1 398 ? 23.494 42.694 -23.797 1.00 13.86 398 SER A N 1
ATOM 3051 C CA . SER A 1 398 ? 23.837 41.418 -23.221 1.00 15.52 398 SER A CA 1
ATOM 3052 C C . SER A 1 398 ? 25.164 41.025 -23.845 1.00 14.41 398 SER A C 1
ATOM 3053 O O . SER A 1 398 ? 25.570 41.619 -24.864 1.00 14.43 398 SER A O 1
ATOM 3056 N N . VAL A 1 399 ? 25.856 40.078 -23.220 1.00 13.39 399 VAL A N 1
ATOM 3057 C CA . VAL A 1 399 ? 27.037 39.477 -23.879 1.00 12.16 399 VAL A CA 1
ATOM 3058 C C . VAL A 1 399 ? 26.663 37.970 -24.018 1.00 11.90 399 VAL A C 1
ATOM 3059 O O . VAL A 1 399 ? 26.219 37.376 -23.045 1.00 13.79 399 VAL A O 1
ATOM 3063 N N . LEU A 1 400 ? 26.809 37.402 -25.220 1.00 12.08 400 LEU A N 1
ATOM 3064 C CA . LEU A 1 400 ? 26.513 35.978 -25.420 1.00 13.28 400 LEU A CA 1
ATOM 3065 C C . LEU A 1 400 ? 27.874 35.304 -25.626 1.00 13.17 400 LEU A C 1
ATOM 3066 O O . LEU A 1 400 ? 28.618 35.695 -26.499 1.00 14.00 400 LEU A O 1
ATOM 3071 N N . GLN A 1 401 ? 28.187 34.317 -24.769 1.00 13.74 401 GLN A N 1
ATOM 3072 C CA . GLN A 1 401 ? 29.504 33.681 -24.772 1.00 13.04 401 GLN A CA 1
ATOM 3073 C C . GLN A 1 401 ? 29.432 32.262 -25.180 1.00 13.56 401 GLN A C 1
ATOM 3074 O O . GLN A 1 401 ? 28.614 31.520 -24.665 1.00 15.25 401 GLN A O 1
ATOM 3080 N N . PHE A 1 402 ? 30.321 31.916 -26.096 1.00 13.25 402 PHE A N 1
ATOM 3081 C CA . PHE A 1 402 ? 30.381 30.556 -26.663 1.00 12.84 402 PHE A CA 1
ATOM 3082 C C . PHE A 1 402 ? 31.789 30.025 -26.523 1.00 14.38 402 PHE A C 1
ATOM 3083 O O . PHE A 1 402 ? 32.627 30.395 -27.315 1.00 16.10 402 PHE A O 1
ATOM 3091 N N . GLY A 1 403 ? 32.036 29.195 -25.503 1.00 14.06 403 GLY A N 1
ATOM 3092 C CA . GLY A 1 403 ? 33.373 28.616 -25.297 1.00 13.60 403 GLY A CA 1
ATOM 3093 C C . GLY A 1 403 ? 33.446 27.338 -26.167 1.00 12.99 403 GLY A C 1
ATOM 3094 O O . GLY A 1 403 ? 34.049 27.338 -27.266 1.00 14.09 403 GLY A O 1
ATOM 3095 N N . GLY A 1 404 ? 32.824 26.274 -25.673 1.00 14.74 404 GLY A N 1
ATOM 3096 C CA . GLY A 1 404 ? 32.724 25.038 -26.477 1.00 14.30 404 GLY A CA 1
ATOM 3097 C C . GLY A 1 404 ? 32.087 25.374 -27.842 1.00 14.74 404 GLY A C 1
ATOM 3098 O O . GLY A 1 404 ? 32.473 24.815 -28.884 1.00 15.43 404 GLY A O 1
ATOM 3099 N N . GLY A 1 405 ? 31.155 26.329 -27.848 1.00 13.47 405 GLY A N 1
ATOM 3100 C CA . GLY A 1 405 ? 30.484 26.706 -29.111 1.00 15.19 405 GLY A CA 1
ATOM 3101 C C . GLY A 1 405 ? 31.374 27.423 -30.128 1.00 15.21 405 GLY A C 1
ATOM 3102 O O . GLY A 1 405 ? 30.900 27.748 -31.224 1.00 15.67 405 GLY A O 1
ATOM 3103 N N . THR A 1 406 ? 32.622 27.732 -29.755 1.00 13.87 406 THR A N 1
ATOM 3104 C CA . THR A 1 406 ? 33.603 28.310 -30.662 1.00 13.24 406 THR A CA 1
ATOM 3105 C C . THR A 1 406 ? 34.780 27.329 -30.854 1.00 14.84 406 THR A C 1
ATOM 3106 O O . THR A 1 406 ? 35.141 27.012 -32.019 1.00 15.10 406 THR A O 1
ATOM 3110 N N . LEU A 1 407 ? 35.413 26.907 -29.753 1.00 14.12 407 LEU A N 1
ATOM 3111 C CA . LEU A 1 407 ? 36.598 26.047 -29.852 1.00 13.94 407 LEU A CA 1
ATOM 3112 C C . LEU A 1 407 ? 36.215 24.609 -30.241 1.00 16.50 407 LEU A C 1
ATOM 3113 O O . LEU A 1 407 ? 37.076 23.786 -30.459 1.00 17.61 407 LEU A O 1
ATOM 3118 N N . GLY A 1 408 ? 34.909 24.339 -30.260 1.00 14.85 408 GLY A N 1
ATOM 3119 C CA . GLY A 1 408 ? 34.411 23.026 -30.685 1.00 14.34 408 GLY A CA 1
ATOM 3120 C C . GLY A 1 408 ? 33.987 23.051 -32.159 1.00 14.77 408 GLY A C 1
ATOM 3121 O O . GLY A 1 408 ? 33.527 22.009 -32.675 1.00 17.33 408 GLY A O 1
ATOM 3122 N N . HIS A 1 409 ? 34.147 24.166 -32.840 1.00 15.06 409 HIS A N 1
ATOM 3123 C CA . HIS A 1 409 ? 33.798 24.198 -34.292 1.00 16.00 409 HIS A CA 1
ATOM 3124 C C . HIS A 1 409 ? 34.765 23.232 -35.008 1.00 16.68 409 HIS A C 1
ATOM 3125 O O . HIS A 1 409 ? 35.964 23.218 -34.731 1.00 16.61 409 HIS A O 1
ATOM 3132 N N . PRO A 1 410 ? 34.271 22.460 -36.004 1.00 17.62 410 PRO A N 1
ATOM 3133 C CA . PRO A 1 410 ? 35.165 21.518 -36.692 1.00 17.52 410 PRO A CA 1
ATOM 3134 C C . PRO A 1 410 ? 36.327 22.090 -37.421 1.00 16.66 410 PRO A C 1
ATOM 3135 O O . PRO A 1 410 ? 37.283 21.356 -37.765 1.00 16.68 410 PRO A O 1
ATOM 3139 N N . TRP A 1 411 ? 36.284 23.386 -37.729 1.00 16.28 411 TRP A N 1
ATOM 3140 C CA . TRP A 1 411 ? 37.362 24.017 -38.456 1.00 16.11 411 TRP A CA 1
ATOM 3141 C C . TRP A 1 411 ? 38.253 24.901 -37.585 1.00 16.46 411 TRP A C 1
ATOM 3142 O O . TRP A 1 411 ? 39.151 25.571 -38.111 1.00 16.43 411 TRP A O 1
ATOM 3153 N N . GLY A 1 412 ? 37.981 24.895 -36.286 1.00 16.89 412 GLY A N 1
ATOM 3154 C CA . GLY A 1 412 ? 38.865 25.699 -35.429 1.00 17.01 412 GLY A CA 1
ATOM 3155 C C . GLY A 1 412 ? 38.252 26.994 -34.948 1.00 16.31 412 GLY A C 1
ATOM 3156 O O . GLY A 1 412 ? 37.104 27.323 -35.229 1.00 14.94 412 GLY A O 1
ATOM 3157 N N . ASN A 1 413 ? 39.080 27.770 -34.260 1.00 15.95 413 ASN A N 1
ATOM 3158 C CA . ASN A 1 413 ? 38.566 28.948 -33.578 1.00 15.25 413 ASN A CA 1
ATOM 3159 C C . ASN A 1 413 ? 38.097 30.112 -34.407 1.00 14.53 413 ASN A C 1
ATOM 3160 O O . ASN A 1 413 ? 37.045 30.689 -34.093 1.00 16.28 413 ASN A O 1
ATOM 3165 N N . ALA A 1 414 ? 38.869 30.503 -35.428 1.00 15.60 414 ALA A N 1
ATOM 3166 C CA . ALA A 1 414 ? 38.477 31.684 -36.197 1.00 15.28 414 ALA A CA 1
ATOM 3167 C C . ALA A 1 414 ? 37.168 31.333 -36.950 1.00 16.50 414 ALA A C 1
ATOM 3168 O O . ALA A 1 414 ? 36.264 32.149 -36.991 1.00 16.31 414 ALA A O 1
ATOM 3170 N N . PRO A 1 415 ? 37.081 30.142 -37.589 1.00 15.16 415 PRO A N 1
ATOM 3171 C CA . PRO A 1 415 ? 35.802 29.798 -38.255 1.00 16.86 415 PRO A CA 1
ATOM 3172 C C . PRO A 1 415 ? 34.681 29.681 -37.223 1.00 15.28 415 PRO A C 1
ATOM 3173 O O . PRO A 1 415 ? 33.524 30.049 -37.500 1.00 16.77 415 PRO A O 1
ATOM 3177 N N . GLY A 1 416 ? 34.982 29.147 -36.026 1.00 14.14 416 GLY A N 1
ATOM 3178 C CA . GLY A 1 416 ? 33.924 29.046 -35.022 1.00 14.23 416 GLY A CA 1
ATOM 3179 C C . GLY A 1 416 ? 33.425 30.447 -34.595 1.00 15.57 416 GLY A C 1
ATOM 3180 O O . GLY A 1 416 ? 32.227 30.668 -34.384 1.00 14.97 416 GLY A O 1
ATOM 3181 N N . ALA A 1 417 ? 34.334 31.401 -34.480 1.00 14.49 417 ALA A N 1
ATOM 3182 C CA . ALA A 1 417 ? 33.947 32.757 -34.100 1.00 14.51 417 ALA A CA 1
ATOM 3183 C C . ALA A 1 417 ? 33.113 33.359 -35.216 1.00 14.06 417 ALA A C 1
ATOM 3184 O O . ALA A 1 417 ? 32.128 34.034 -34.939 1.00 15.47 417 ALA A O 1
ATOM 3186 N N . ALA A 1 418 ? 33.535 33.142 -36.460 1.00 14.66 418 ALA A N 1
ATOM 3187 C CA . ALA A 1 418 ? 32.819 33.724 -37.610 1.00 14.76 418 ALA A CA 1
ATOM 3188 C C . ALA A 1 418 ? 31.411 33.151 -37.656 1.00 14.20 418 ALA A C 1
ATOM 3189 O O . ALA A 1 418 ? 30.460 33.902 -37.926 1.00 15.79 418 ALA A O 1
ATOM 3191 N N . ALA A 1 419 ? 31.259 31.835 -37.392 1.00 13.21 419 ALA A N 1
ATOM 3192 C CA . ALA A 1 419 ? 29.919 31.267 -37.388 1.00 15.31 419 ALA A CA 1
ATOM 3193 C C . ALA A 1 419 ? 29.032 31.972 -36.373 1.00 16.60 419 ALA A C 1
ATOM 3194 O O . ALA A 1 419 ? 27.862 32.286 -36.643 1.00 16.33 419 ALA A O 1
ATOM 3196 N N . ASN A 1 420 ? 29.556 32.192 -35.158 1.00 15.04 420 ASN A N 1
ATOM 3197 C CA . ASN A 1 420 ? 28.715 32.842 -34.171 1.00 15.43 420 ASN A CA 1
ATOM 3198 C C . ASN A 1 420 ? 28.425 34.290 -34.524 1.00 14.79 420 ASN A C 1
ATOM 3199 O O . ASN A 1 420 ? 27.302 34.740 -34.303 1.00 16.04 420 ASN A O 1
ATOM 3204 N N . ARG A 1 421 ? 29.404 35.004 -35.069 1.00 14.58 421 ARG A N 1
ATOM 3205 C CA . ARG A 1 421 ? 29.205 36.425 -35.419 1.00 16.19 421 ARG A CA 1
ATOM 3206 C C . ARG A 1 421 ? 28.169 36.528 -36.544 1.00 16.01 421 ARG A C 1
ATOM 3207 O O . ARG A 1 421 ? 27.275 37.370 -36.496 1.00 16.52 421 ARG A O 1
ATOM 3215 N N . VAL A 1 422 ? 28.290 35.655 -37.533 1.00 16.25 422 VAL A N 1
ATOM 3216 C CA . VAL A 1 422 ? 27.312 35.668 -38.633 1.00 16.50 422 VAL A CA 1
ATOM 3217 C C . VAL A 1 422 ? 25.925 35.308 -38.110 1.00 16.00 422 VAL A C 1
ATOM 3218 O O . VAL A 1 422 ? 24.941 35.975 -38.453 1.00 16.72 422 VAL A O 1
ATOM 3222 N N . ALA A 1 423 ? 25.813 34.250 -37.291 1.00 16.10 423 ALA A N 1
ATOM 3223 C CA . ALA A 1 423 ? 24.518 33.892 -36.760 1.00 15.63 423 ALA A CA 1
ATOM 3224 C C . ALA A 1 423 ? 23.885 35.078 -36.015 1.00 16.00 423 ALA A C 1
ATOM 3225 O O . ALA A 1 423 ? 22.702 35.367 -36.186 1.00 18.26 423 ALA A O 1
ATOM 3227 N N . LEU A 1 424 ? 24.661 35.740 -35.147 1.00 15.69 424 LEU A N 1
ATOM 3228 C CA . LEU A 1 424 ? 24.143 36.847 -34.391 1.00 15.76 424 LEU A CA 1
ATOM 3229 C C . LEU A 1 424 ? 23.717 38.007 -35.318 1.00 15.82 424 LEU A C 1
ATOM 3230 O O . LEU A 1 424 ? 22.601 38.529 -35.149 1.00 17.70 424 LEU A O 1
ATOM 3235 N N . GLU A 1 425 ? 24.581 38.388 -36.267 1.00 15.96 425 GLU A N 1
ATOM 3236 C CA . GLU A 1 425 ? 24.206 39.486 -37.159 1.00 16.52 425 GLU A CA 1
ATOM 3237 C C . GLU A 1 425 ? 22.974 39.155 -38.001 1.00 17.94 425 GLU A C 1
ATOM 3238 O O . GLU A 1 425 ? 22.165 40.041 -38.247 1.00 17.59 425 GLU A O 1
ATOM 3244 N N . ALA A 1 426 ? 22.837 37.898 -38.411 1.00 15.89 426 ALA A N 1
ATOM 3245 C CA . ALA A 1 426 ? 21.634 37.525 -39.187 1.00 17.28 426 ALA A CA 1
ATOM 3246 C C . ALA A 1 426 ? 20.394 37.666 -38.307 1.00 17.06 426 ALA A C 1
ATOM 3247 O O . ALA A 1 426 ? 19.337 38.134 -38.768 1.00 18.68 426 ALA A O 1
ATOM 3249 N N . CYS A 1 427 ? 20.483 37.288 -37.016 1.00 17.49 427 CYS A N 1
ATOM 3250 C CA . CYS A 1 427 ? 19.350 37.416 -36.109 1.00 16.35 427 CYS A CA 1
ATOM 3251 C C . CYS A 1 427 ? 19.002 38.899 -35.905 1.00 19.25 427 CYS A C 1
ATOM 3252 O O . CYS A 1 427 ? 17.845 39.291 -35.899 1.00 19.51 427 CYS A O 1
ATOM 3255 N N . VAL A 1 428 ? 20.010 39.737 -35.728 1.00 17.17 428 VAL A N 1
ATOM 3256 C CA . VAL A 1 428 ? 19.771 41.175 -35.532 1.00 18.17 428 VAL A CA 1
ATOM 3257 C C . VAL A 1 428 ? 19.154 41.779 -36.772 1.00 20.18 428 VAL A C 1
ATOM 3258 O O . VAL A 1 428 ? 18.179 42.532 -36.654 1.00 18.48 428 VAL A O 1
ATOM 3262 N N . GLN A 1 429 ? 19.699 41.452 -37.947 1.00 18.58 429 GLN A N 1
ATOM 3263 C CA . GLN A 1 429 ? 19.117 42.022 -39.183 1.00 21.18 429 GLN A CA 1
ATOM 3264 C C . GLN A 1 429 ? 17.636 41.608 -39.326 1.00 21.76 429 GLN A C 1
ATOM 3265 O O . GLN A 1 429 ? 16.788 42.475 -39.583 1.00 21.48 429 GLN A O 1
ATOM 3271 N N . ALA A 1 430 ? 17.337 40.323 -39.142 1.00 19.81 430 ALA A N 1
ATOM 3272 C CA . ALA A 1 430 ? 15.954 39.808 -39.253 1.00 21.56 430 ALA A CA 1
ATOM 3273 C C . ALA A 1 430 ? 14.993 40.461 -38.258 1.00 22.46 430 ALA A C 1
ATOM 3274 O O . ALA A 1 430 ? 13.878 40.867 -38.588 1.00 23.24 430 ALA A O 1
ATOM 3276 N N . ARG A 1 431 ? 15.408 40.530 -37.009 1.00 21.24 431 ARG A N 1
ATOM 3277 C CA . ARG A 1 431 ? 14.634 41.201 -36.000 1.00 21.21 431 ARG A CA 1
ATOM 3278 C C . ARG A 1 431 ? 14.355 42.661 -36.415 1.00 23.08 431 ARG A C 1
ATOM 3279 O O . ARG A 1 431 ? 13.215 43.145 -36.293 1.00 24.09 431 ARG A O 1
ATOM 3287 N N . ASN A 1 432 ? 15.380 43.379 -36.857 1.00 21.85 432 ASN A N 1
ATOM 3288 C CA . ASN A 1 432 ? 15.205 44.798 -37.166 1.00 21.45 432 ASN A CA 1
ATOM 3289 C C . ASN A 1 432 ? 14.238 44.969 -38.335 1.00 26.22 432 ASN A C 1
ATOM 3290 O O . ASN A 1 432 ? 13.503 45.955 -38.388 1.00 26.08 432 ASN A O 1
ATOM 3295 N N . GLU A 1 433 ? 14.231 44.004 -39.236 1.00 24.65 433 GLU A N 1
ATOM 3296 C CA . GLU A 1 433 ? 13.287 44.059 -40.385 1.00 26.86 433 GLU A CA 1
ATOM 3297 C C . GLU A 1 433 ? 11.865 43.616 -39.998 1.00 30.14 433 GLU A C 1
ATOM 3298 O O . GLU A 1 433 ? 10.945 43.641 -40.843 1.00 31.78 433 GLU A O 1
ATOM 3304 N N . GLY A 1 434 ? 11.674 43.200 -38.752 1.00 30.00 434 GLY A N 1
ATOM 3305 C CA . GLY A 1 434 ? 10.358 42.796 -38.283 1.00 31.17 434 GLY A CA 1
ATOM 3306 C C . GLY A 1 434 ? 10.046 41.316 -38.214 1.00 31.88 434 GLY A C 1
ATOM 3307 O O . GLY A 1 434 ? 8.868 40.954 -38.025 1.00 31.91 434 GLY A O 1
ATOM 3308 N N . ARG A 1 435 ? 11.054 40.451 -38.353 1.00 28.88 435 ARG A N 1
ATOM 3309 C CA . ARG A 1 435 ? 10.809 39.012 -38.269 1.00 29.17 435 ARG A CA 1
ATOM 3310 C C . ARG A 1 435 ? 10.646 38.617 -36.804 1.00 28.45 435 ARG A C 1
ATOM 3311 O O . ARG A 1 435 ? 11.138 39.282 -35.918 1.00 28.15 435 ARG A O 1
ATOM 3319 N N . ASP A 1 436 ? 9.923 37.533 -36.544 1.00 27.44 436 ASP A N 1
ATOM 3320 C CA . ASP A 1 436 ? 9.666 37.076 -35.187 1.00 27.37 436 ASP A CA 1
ATOM 3321 C C . ASP A 1 436 ? 10.755 36.069 -34.803 1.00 26.64 436 ASP A C 1
ATOM 3322 O O . ASP A 1 436 ? 10.710 34.914 -35.233 1.00 27.80 436 ASP A O 1
ATOM 3327 N N . LEU A 1 437 ? 11.720 36.470 -33.965 1.00 26.03 437 LEU A N 1
ATOM 3328 C CA . LEU A 1 437 ? 12.786 35.537 -33.640 1.00 27.07 437 LEU A CA 1
ATOM 3329 C C . LEU A 1 437 ? 12.303 34.321 -32.909 1.00 28.57 437 LEU A C 1
ATOM 3330 O O . LEU A 1 437 ? 12.848 33.231 -33.073 1.00 30.71 437 LEU A O 1
ATOM 3335 N N . ALA A 1 438 ? 11.263 34.496 -32.101 1.00 28.36 438 ALA A N 1
ATOM 3336 C CA . ALA A 1 438 ? 10.735 33.387 -31.323 1.00 30.94 438 ALA A CA 1
ATOM 3337 C C . ALA A 1 438 ? 10.088 32.329 -32.199 1.00 33.25 438 ALA A C 1
ATOM 3338 O O . ALA A 1 438 ? 9.927 31.204 -31.767 1.00 35.53 438 ALA A O 1
ATOM 3340 N N . ARG A 1 439 ? 9.719 32.685 -33.428 1.00 31.73 439 ARG A N 1
ATOM 3341 C CA . ARG A 1 439 ? 9.023 31.717 -34.287 1.00 33.15 439 ARG A CA 1
ATOM 3342 C C . ARG A 1 439 ? 9.726 31.353 -35.583 1.00 31.37 439 ARG A C 1
ATOM 3343 O O . ARG A 1 439 ? 9.457 30.302 -36.169 1.00 32.49 439 ARG A O 1
ATOM 3351 N N . GLU A 1 440 ? 10.625 32.206 -36.029 1.00 27.59 440 GLU A N 1
ATOM 3352 C CA . GLU A 1 440 ? 11.321 31.996 -37.291 1.00 26.62 440 GLU A CA 1
ATOM 3353 C C . GLU A 1 440 ? 12.821 31.760 -37.118 1.00 23.75 440 GLU A C 1
ATOM 3354 O O . GLU A 1 440 ? 13.540 31.787 -38.096 1.00 23.72 440 GLU A O 1
ATOM 3360 N N . GLY A 1 441 ? 13.266 31.580 -35.874 1.00 23.44 441 GLY A N 1
ATOM 3361 C CA . GLY A 1 441 ? 14.696 31.428 -35.637 1.00 22.01 441 GLY A CA 1
ATOM 3362 C C . GLY A 1 441 ? 15.429 30.376 -36.433 1.00 22.08 441 GLY A C 1
ATOM 3363 O O . GLY A 1 441 ? 16.477 30.648 -37.002 1.00 21.49 441 GLY A O 1
ATOM 3364 N N . ASN A 1 442 ? 14.874 29.176 -36.514 1.00 21.87 442 ASN A N 1
ATOM 3365 C CA . ASN A 1 442 ? 15.554 28.162 -37.255 1.00 23.86 442 ASN A CA 1
ATOM 3366 C C . ASN A 1 442 ? 15.691 28.552 -38.731 1.00 23.43 442 ASN A C 1
ATOM 3367 O O . ASN A 1 442 ? 16.735 28.257 -39.352 1.00 24.03 442 ASN A O 1
ATOM 3372 N N . GLU A 1 443 ? 14.656 29.177 -39.294 1.00 24.21 443 GLU A N 1
ATOM 3373 C CA . GLU A 1 443 ? 14.718 29.593 -40.702 1.00 25.32 443 GLU A CA 1
ATOM 3374 C C . GLU A 1 443 ? 15.721 30.724 -40.960 1.00 22.50 443 GLU A C 1
ATOM 3375 O O . GLU A 1 443 ? 16.373 30.788 -41.991 1.00 21.34 443 GLU A O 1
ATOM 3381 N N . ILE A 1 444 ? 15.830 31.636 -39.997 1.00 20.62 444 ILE A N 1
ATOM 3382 C CA . ILE A 1 444 ? 16.764 32.716 -40.120 1.00 20.78 444 ILE A CA 1
ATOM 3383 C C . ILE A 1 444 ? 18.210 32.137 -40.104 1.00 18.62 444 ILE A C 1
ATOM 3384 O O . ILE A 1 444 ? 19.026 32.515 -40.921 1.00 19.45 444 ILE A O 1
ATOM 3389 N N . ILE A 1 445 ? 18.499 31.217 -39.177 1.00 19.99 445 ILE A N 1
ATOM 3390 C CA . ILE A 1 445 ? 19.828 30.574 -39.096 1.00 20.01 445 ILE A CA 1
ATOM 3391 C C . ILE A 1 445 ? 20.114 29.775 -40.388 1.00 20.94 445 ILE A C 1
ATOM 3392 O O . ILE A 1 445 ? 21.186 29.937 -40.979 1.00 19.67 445 ILE A O 1
ATOM 3397 N N . ARG A 1 446 ? 19.133 28.996 -40.852 1.00 22.33 446 ARG A N 1
ATOM 3398 C CA . ARG A 1 446 ? 19.329 28.238 -42.103 1.00 24.96 446 ARG A CA 1
ATOM 3399 C C . ARG A 1 446 ? 19.615 29.158 -43.275 1.00 23.53 446 ARG A C 1
ATOM 3400 O O . ARG A 1 446 ? 20.477 28.857 -44.129 1.00 24.58 446 ARG A O 1
ATOM 3408 N N . SER A 1 447 ? 18.924 30.288 -43.331 1.00 23.35 447 SER A N 1
ATOM 3409 C CA . SER A 1 447 ? 19.143 31.213 -44.438 1.00 25.09 447 SER A CA 1
ATOM 3410 C C . SER A 1 447 ? 20.541 31.787 -44.432 1.00 25.97 447 SER A C 1
ATOM 3411 O O . SER A 1 447 ? 21.156 31.997 -45.473 1.00 24.13 447 SER A O 1
ATOM 3414 N N . ALA A 1 448 ? 21.094 32.009 -43.234 1.00 20.72 448 ALA A N 1
ATOM 3415 C CA . ALA A 1 448 ? 22.434 32.531 -43.189 1.00 19.26 448 ALA A CA 1
ATOM 3416 C C . ALA A 1 448 ? 23.475 31.475 -43.553 1.00 18.03 448 ALA A C 1
ATOM 3417 O O . ALA A 1 448 ? 24.616 31.820 -43.944 1.00 19.31 448 ALA A O 1
ATOM 3419 N N . CYS A 1 449 ? 23.129 30.199 -43.423 1.00 18.85 449 CYS A N 1
ATOM 3420 C CA . CYS A 1 449 ? 24.050 29.146 -43.808 1.00 20.28 449 CYS A CA 1
ATOM 3421 C C . CYS A 1 449 ? 24.463 29.224 -45.288 1.00 22.30 449 CYS A C 1
ATOM 3422 O O . CYS A 1 449 ? 25.579 28.792 -45.648 1.00 22.57 449 CYS A O 1
ATOM 3425 N N . LYS A 1 450 ? 23.611 29.817 -46.133 1.00 21.17 450 LYS A N 1
ATOM 3426 C CA . LYS A 1 450 ? 23.951 29.960 -47.560 1.00 24.62 450 LYS A CA 1
ATOM 3427 C C . LYS A 1 450 ? 25.153 30.837 -47.811 1.00 25.47 450 LYS A C 1
ATOM 3428 O O . LYS A 1 450 ? 25.927 30.600 -48.769 1.00 26.61 450 LYS A O 1
ATOM 3434 N N . TRP A 1 451 ? 25.286 31.880 -46.989 1.00 24.51 451 TRP A N 1
ATOM 3435 C CA . TRP A 1 451 ? 26.323 32.883 -47.046 1.00 25.53 451 TRP A CA 1
ATOM 3436 C C . TRP A 1 451 ? 27.567 32.462 -46.310 1.00 23.09 451 TRP A C 1
ATOM 3437 O O . TRP A 1 451 ? 28.639 32.938 -46.643 1.00 22.83 451 TRP A O 1
ATOM 3448 N N . SER A 1 452 ? 27.399 31.604 -45.291 1.00 19.68 452 SER A N 1
ATOM 3449 C CA . SER A 1 452 ? 28.498 31.238 -44.415 1.00 18.82 452 SER A CA 1
ATOM 3450 C C . SER A 1 452 ? 28.760 29.776 -44.247 1.00 16.39 452 SER A C 1
ATOM 3451 O O . SER A 1 452 ? 28.053 29.116 -43.510 1.00 17.21 452 SER A O 1
ATOM 3454 N N . PRO A 1 453 ? 29.754 29.231 -44.959 1.00 17.73 453 PRO A N 1
ATOM 3455 C CA . PRO A 1 453 ? 30.122 27.808 -44.849 1.00 17.71 453 PRO A CA 1
ATOM 3456 C C . PRO A 1 453 ? 30.492 27.497 -43.367 1.00 17.80 453 PRO A C 1
ATOM 3457 O O . PRO A 1 453 ? 30.271 26.393 -42.886 1.00 18.63 453 PRO A O 1
ATOM 3461 N N . GLU A 1 454 ? 31.061 28.483 -42.697 1.00 18.33 454 GLU A N 1
ATOM 3462 C CA . GLU A 1 454 ? 31.476 28.304 -41.261 1.00 15.25 454 GLU A CA 1
ATOM 3463 C C . GLU A 1 454 ? 30.212 28.081 -40.416 1.00 15.64 454 GLU A C 1
ATOM 3464 O O . GLU A 1 454 ? 30.175 27.163 -39.570 1.00 16.56 454 GLU A O 1
ATOM 3470 N N . LEU A 1 455 ? 29.184 28.907 -40.635 1.00 16.91 455 LEU A N 1
ATOM 3471 C CA . LEU A 1 455 ? 27.932 28.689 -39.904 1.00 17.39 455 LEU A CA 1
ATOM 3472 C C . LEU A 1 455 ? 27.279 27.337 -40.289 1.00 17.19 455 LEU A C 1
ATOM 3473 O O . LEU A 1 455 ? 26.730 26.658 -39.447 1.00 18.39 455 LEU A O 1
ATOM 3478 N N . ALA A 1 456 ? 27.300 27.012 -41.595 1.00 18.20 456 ALA A N 1
ATOM 3479 C CA . ALA A 1 456 ? 26.718 25.725 -42.010 1.00 18.83 456 ALA A CA 1
ATOM 3480 C C . ALA A 1 456 ? 27.368 24.554 -41.272 1.00 17.60 456 ALA A C 1
ATOM 3481 O O . ALA A 1 456 ? 26.693 23.619 -40.841 1.00 18.33 456 ALA A O 1
ATOM 3483 N N . ALA A 1 457 ? 28.687 24.599 -41.093 1.00 18.09 457 ALA A N 1
ATOM 3484 C CA . ALA A 1 457 ? 29.378 23.500 -40.418 1.00 18.15 457 ALA A CA 1
ATOM 3485 C C . ALA A 1 457 ? 28.985 23.410 -38.923 1.00 17.02 457 ALA A C 1
ATOM 3486 O O . ALA A 1 457 ? 28.772 22.318 -38.371 1.00 19.01 457 ALA A O 1
ATOM 3488 N N . ALA A 1 458 ? 28.867 24.576 -38.277 1.00 17.71 458 ALA A N 1
ATOM 3489 C CA . ALA A 1 458 ? 28.469 24.595 -36.856 1.00 17.48 458 ALA A CA 1
ATOM 3490 C C . ALA A 1 458 ? 27.044 24.081 -36.719 1.00 17.50 458 ALA A C 1
ATOM 3491 O O . ALA A 1 458 ? 26.718 23.277 -35.827 1.00 17.02 458 ALA A O 1
ATOM 3493 N N . CYS A 1 459 ? 26.185 24.530 -37.632 1.00 17.90 459 CYS A N 1
ATOM 3494 C CA . CYS A 1 459 ? 24.791 24.066 -37.590 1.00 18.32 459 CYS A CA 1
ATOM 3495 C C . CYS A 1 459 ? 24.695 22.540 -37.730 1.00 17.61 459 CYS A C 1
ATOM 3496 O O . CYS A 1 459 ? 23.896 21.943 -37.047 1.00 18.57 459 CYS A O 1
ATOM 3499 N N . GLU A 1 460 ? 25.534 21.946 -38.568 1.00 18.70 460 GLU A N 1
ATOM 3500 C CA . GLU A 1 460 ? 25.511 20.492 -38.771 1.00 20.32 460 GLU A CA 1
ATOM 3501 C C . GLU A 1 460 ? 25.945 19.712 -37.516 1.00 20.18 460 GLU A C 1
ATOM 3502 O O . GLU A 1 460 ? 25.343 18.711 -37.140 1.00 22.40 460 GLU A O 1
ATOM 3508 N N . ILE A 1 461 ? 27.007 20.185 -36.857 1.00 19.55 461 ILE A N 1
ATOM 3509 C CA . ILE A 1 461 ? 27.513 19.516 -35.677 1.00 19.93 461 ILE A CA 1
ATOM 3510 C C . ILE A 1 461 ? 26.578 19.589 -34.487 1.00 18.02 461 ILE A C 1
ATOM 3511 O O . ILE A 1 461 ? 26.458 18.646 -33.721 1.00 19.90 461 ILE A O 1
ATOM 3516 N N . TRP A 1 462 ? 25.871 20.706 -34.328 1.00 18.00 462 TRP A N 1
ATOM 3517 C CA . TRP A 1 462 ? 25.050 20.840 -33.135 1.00 17.08 462 TRP A CA 1
ATOM 3518 C C . TRP A 1 462 ? 23.550 20.827 -33.315 1.00 18.99 462 TRP A C 1
ATOM 3519 O O . TRP A 1 462 ? 22.794 21.094 -32.402 1.00 20.04 462 TRP A O 1
ATOM 3530 N N . LYS A 1 463 ? 23.107 20.446 -34.522 1.00 20.76 463 LYS A N 1
ATOM 3531 C CA . LYS A 1 463 ? 21.650 20.448 -34.767 1.00 23.19 463 LYS A CA 1
ATOM 3532 C C . LYS A 1 463 ? 20.834 19.572 -33.810 1.00 23.55 463 LYS A C 1
ATOM 3533 O O . LYS A 1 463 ? 19.721 19.901 -33.495 1.00 27.80 463 LYS A O 1
ATOM 3539 N N . ALA A 1 464 ? 21.392 18.501 -33.312 1.00 23.93 464 ALA A N 1
ATOM 3540 C CA . ALA A 1 464 ? 20.583 17.670 -32.416 1.00 27.80 464 ALA A CA 1
ATOM 3541 C C . ALA A 1 464 ? 20.795 17.953 -30.924 1.00 28.53 464 ALA A C 1
ATOM 3542 O O . ALA A 1 464 ? 20.286 17.230 -30.059 1.00 29.66 464 ALA A O 1
ATOM 3544 N N . ILE A 1 465 ? 21.502 19.032 -30.602 1.00 23.98 465 ILE A N 1
ATOM 3545 C CA . ILE A 1 465 ? 21.833 19.251 -29.199 1.00 22.27 465 ILE A CA 1
ATOM 3546 C C . ILE A 1 465 ? 20.930 20.249 -28.495 1.00 22.49 465 ILE A C 1
ATOM 3547 O O . ILE A 1 465 ? 20.911 21.434 -28.850 1.00 21.86 465 ILE A O 1
ATOM 3552 N N . LYS A 1 466 ? 20.175 19.767 -27.503 1.00 22.67 466 LYS A N 1
ATOM 3553 C CA . LYS A 1 466 ? 19.262 20.633 -26.757 1.00 25.49 466 LYS A CA 1
ATOM 3554 C C . LYS A 1 466 ? 19.383 20.217 -25.281 1.00 25.01 466 LYS A C 1
ATOM 3555 O O . LYS A 1 466 ? 19.673 19.064 -24.979 1.00 25.66 466 LYS A O 1
ATOM 3561 N N . PHE A 1 467 ? 19.186 21.148 -24.362 1.00 22.89 467 PHE A N 1
ATOM 3562 C CA . PHE A 1 467 ? 19.272 20.843 -22.925 1.00 23.64 467 PHE A CA 1
ATOM 3563 C C . PHE A 1 467 ? 17.902 21.097 -22.374 1.00 26.74 467 PHE A C 1
ATOM 3564 O O . PHE A 1 467 ? 17.537 22.230 -22.127 1.00 28.43 467 PHE A O 1
ATOM 3572 N N . GLU A 1 468 ? 17.138 20.030 -22.210 1.00 25.36 468 GLU A N 1
ATOM 3573 C CA . GLU A 1 468 ? 15.765 20.129 -21.745 1.00 27.86 468 GLU A CA 1
ATOM 3574 C C . GLU A 1 468 ? 15.594 19.284 -20.493 1.00 27.14 468 GLU A C 1
ATOM 3575 O O . GLU A 1 468 ? 15.524 18.052 -20.567 1.00 28.50 468 GLU A O 1
ATOM 3581 N N . PHE A 1 469 ? 15.588 19.954 -19.354 1.00 25.42 469 PHE A N 1
ATOM 3582 C CA . PHE A 1 469 ? 15.416 19.357 -18.058 1.00 26.43 469 PHE A CA 1
ATOM 3583 C C . PHE A 1 469 ? 14.492 20.303 -17.285 1.00 27.28 469 PHE A C 1
ATOM 3584 O O . PHE A 1 469 ? 14.500 21.526 -17.496 1.00 29.04 469 PHE A O 1
ATOM 3592 N N . GLU A 1 470 ? 13.709 19.729 -16.375 1.00 27.38 470 GLU A N 1
ATOM 3593 C CA . GLU A 1 470 ? 12.786 20.488 -15.553 1.00 29.66 470 GLU A CA 1
ATOM 3594 C C . GLU A 1 470 ? 13.603 21.315 -14.529 1.00 26.53 470 GLU A C 1
ATOM 3595 O O . GLU A 1 470 ? 14.532 20.801 -13.896 1.00 25.70 470 GLU A O 1
ATOM 3601 N N . PRO A 1 471 ? 13.309 22.623 -14.422 1.00 25.26 471 PRO A N 1
ATOM 3602 C CA . PRO A 1 471 ? 14.088 23.393 -13.436 1.00 24.17 471 PRO A CA 1
ATOM 3603 C C . PRO A 1 471 ? 13.708 22.988 -12.028 1.00 25.22 471 PRO A C 1
ATOM 3604 O O . PRO A 1 471 ? 12.590 22.528 -11.770 1.00 25.69 471 PRO A O 1
ATOM 3608 N N . VAL A 1 472 ? 14.684 23.082 -11.137 1.00 25.57 472 VAL A N 1
ATOM 3609 C CA . VAL A 1 472 ? 14.514 22.763 -9.729 1.00 27.40 472 VAL A CA 1
ATOM 3610 C C . VAL A 1 472 ? 13.758 23.899 -9.003 1.00 27.82 472 VAL A C 1
ATOM 3611 O O . VAL A 1 472 ? 13.023 23.662 -8.039 1.00 28.77 472 VAL A O 1
ATOM 3615 N N . ASP A 1 473 ? 13.960 25.127 -9.449 1.00 26.18 473 ASP A N 1
ATOM 3616 C CA . ASP A 1 473 ? 13.315 26.286 -8.814 1.00 28.61 473 ASP A CA 1
ATOM 3617 C C . ASP A 1 473 ? 12.243 26.813 -9.774 1.00 30.25 473 ASP A C 1
ATOM 3618 O O . ASP A 1 473 ? 12.554 27.199 -10.907 1.00 29.72 473 ASP A O 1
ATOM 3623 N N . LYS A 1 474 ? 10.995 26.836 -9.340 1.00 31.57 474 LYS A N 1
ATOM 3624 C CA . LYS A 1 474 ? 9.926 27.363 -10.181 1.00 34.83 474 LYS A CA 1
ATOM 3625 C C . LYS A 1 474 ? 9.184 28.418 -9.368 1.00 36.32 474 LYS A C 1
ATOM 3626 O O . LYS A 1 474 ? 9.215 28.387 -8.143 1.00 33.74 474 LYS A O 1
ATOM 3632 N N . LEU A 1 475 ? 8.546 29.373 -10.023 1.00 39.24 475 LEU A N 1
ATOM 3633 C CA . LEU A 1 475 ? 7.752 30.330 -9.240 1.00 44.29 475 LEU A CA 1
ATOM 3634 C C . LEU A 1 475 ? 6.417 29.607 -9.060 1.00 45.40 475 LEU A C 1
ATOM 3635 O O . LEU A 1 475 ? 5.397 30.110 -9.580 1.00 50.85 475 LEU A O 1
ATOM 3649 N N . GLN B 2 2 ? 37.831 25.306 -44.233 1.00 35.63 2 GLN S N 1
ATOM 3650 C CA . GLN B 2 2 ? 38.217 26.618 -44.759 1.00 33.99 2 GLN S CA 1
ATOM 3651 C C . GLN B 2 2 ? 38.930 27.445 -43.696 1.00 32.27 2 GLN S C 1
ATOM 3652 O O . GLN B 2 2 ? 38.572 27.376 -42.504 1.00 27.80 2 GLN S O 1
ATOM 3658 N N . VAL B 2 3 ? 39.938 28.197 -44.154 1.00 30.09 3 VAL S N 1
ATOM 3659 C CA . VAL B 2 3 ? 40.757 29.075 -43.308 1.00 29.22 3 VAL S CA 1
ATOM 3660 C C . VAL B 2 3 ? 40.168 30.488 -43.360 1.00 30.76 3 VAL S C 1
ATOM 3661 O O . VAL B 2 3 ? 39.963 31.065 -44.451 1.00 30.30 3 VAL S O 1
ATOM 3665 N N . TRP B 2 4 ? 39.862 31.049 -42.189 1.00 28.23 4 TRP S N 1
ATOM 3666 C CA . TRP B 2 4 ? 39.326 32.390 -42.176 1.00 26.16 4 TRP S CA 1
ATOM 3667 C C . TRP B 2 4 ? 40.394 33.362 -42.738 1.00 29.18 4 TRP S C 1
ATOM 3668 O O . TRP B 2 4 ? 41.561 33.360 -42.317 1.00 28.69 4 TRP S O 1
ATOM 3679 N N . PRO B 2 5 ? 40.005 34.209 -43.710 1.00 29.72 5 PRO S N 1
ATOM 3680 C CA . PRO B 2 5 ? 40.969 35.161 -44.299 1.00 29.44 5 PRO S CA 1
ATOM 3681 C C . PRO B 2 5 ? 41.686 36.077 -43.298 1.00 32.41 5 PRO S C 1
ATOM 3682 O O . PRO B 2 5 ? 41.098 36.478 -42.283 1.00 30.15 5 PRO S O 1
ATOM 3686 N N . ILE B 2 6 ? 42.941 36.440 -43.595 1.00 32.47 6 ILE S N 1
ATOM 3687 C CA . ILE B 2 6 ? 43.678 37.337 -42.701 1.00 35.81 6 ILE S CA 1
ATOM 3688 C C . ILE B 2 6 ? 43.775 38.773 -43.270 1.00 39.45 6 ILE S C 1
ATOM 3689 O O . ILE B 2 6 ? 44.247 39.682 -42.575 1.00 41.56 6 ILE S O 1
ATOM 3694 N N . GLU B 2 7 ? 43.373 38.984 -44.523 1.00 40.58 7 GLU S N 1
ATOM 3695 C CA . GLU B 2 7 ? 43.460 40.343 -45.082 1.00 42.56 7 GLU S CA 1
ATOM 3696 C C . GLU B 2 7 ? 42.289 40.613 -46.000 1.00 42.30 7 GLU S C 1
ATOM 3697 O O . GLU B 2 7 ? 41.626 39.678 -46.450 1.00 41.46 7 GLU S O 1
ATOM 3703 N N . GLY B 2 8 ? 42.048 41.900 -46.268 1.00 42.23 8 GLY S N 1
ATOM 3704 C CA . GLY B 2 8 ? 40.967 42.303 -47.154 1.00 41.44 8 GLY S CA 1
ATOM 3705 C C . GLY B 2 8 ? 39.569 42.105 -46.596 1.00 40.92 8 GLY S C 1
ATOM 3706 O O . GLY B 2 8 ? 38.569 42.233 -47.330 1.00 40.49 8 GLY S O 1
ATOM 3707 N N . ILE B 2 9 ? 39.468 41.795 -45.305 1.00 39.75 9 ILE S N 1
ATOM 3708 C CA . ILE B 2 9 ? 38.152 41.585 -44.713 1.00 37.55 9 ILE S CA 1
ATOM 3709 C C . ILE B 2 9 ? 38.030 42.394 -43.420 1.00 36.09 9 ILE S C 1
ATOM 3710 O O . ILE B 2 9 ? 37.380 41.926 -42.463 1.00 35.27 9 ILE S O 1
ATOM 3715 N N . LYS B 2 10 ? 38.648 43.583 -43.380 1.00 31.46 10 LYS S N 1
ATOM 3716 C CA . LYS B 2 10 ? 38.563 44.424 -42.179 1.00 29.12 10 LYS S CA 1
ATOM 3717 C C . LYS B 2 10 ? 37.084 44.665 -41.950 1.00 27.16 10 LYS S C 1
ATOM 3718 O O . LYS B 2 10 ? 36.292 44.723 -42.903 1.00 27.38 10 LYS S O 1
ATOM 3724 N N . LYS B 2 11 ? 36.723 44.861 -40.695 1.00 24.48 11 LYS S N 1
ATOM 3725 C CA . LYS B 2 11 ? 35.312 44.985 -40.310 1.00 24.93 11 LYS S CA 1
ATOM 3726 C C . LYS B 2 11 ? 34.841 46.308 -39.753 1.00 24.97 11 LYS S C 1
ATOM 3727 O O . LYS B 2 11 ? 35.640 47.137 -39.370 1.00 26.97 11 LYS S O 1
ATOM 3733 N N . PHE B 2 12 ? 33.526 46.491 -39.694 1.00 23.98 12 PHE S N 1
ATOM 3734 C CA . PHE B 2 12 ? 32.931 47.767 -39.306 1.00 26.54 12 PHE S CA 1
ATOM 3735 C C . PHE B 2 12 ? 31.811 47.603 -38.328 1.00 26.11 12 PHE S C 1
ATOM 3736 O O . PHE B 2 12 ? 30.765 48.250 -38.433 1.00 26.16 12 PHE S O 1
ATOM 3744 N N . GLU B 2 13 ? 32.013 46.695 -37.384 1.00 20.84 13 GLU S N 1
ATOM 3745 C CA . GLU B 2 13 ? 30.996 46.459 -36.369 1.00 24.05 13 GLU S CA 1
ATOM 3746 C C . GLU B 2 13 ? 29.666 45.907 -36.910 1.00 22.78 13 GLU S C 1
ATOM 3747 O O . GLU B 2 13 ? 29.674 45.121 -37.874 1.00 22.86 13 GLU S O 1
ATOM 3753 N N . THR B 2 14 ? 28.546 46.286 -36.312 1.00 22.38 14 THR S N 1
ATOM 3754 C CA . THR B 2 14 ? 27.283 45.585 -36.592 1.00 20.96 14 THR S CA 1
ATOM 3755 C C . THR B 2 14 ? 26.854 45.568 -38.055 1.00 23.71 14 THR S C 1
ATOM 3756 O O . THR B 2 14 ? 26.781 46.633 -38.702 1.00 24.88 14 THR S O 1
ATOM 3760 N N . LEU B 2 15 ? 26.598 44.345 -38.520 1.00 25.26 15 LEU S N 1
ATOM 3761 C CA . LEU B 2 15 ? 26.131 43.991 -39.869 1.00 24.41 15 LEU S CA 1
ATOM 3762 C C . LEU B 2 15 ? 27.294 43.784 -40.817 1.00 25.23 15 LEU S C 1
ATOM 3763 O O . LEU B 2 15 ? 27.096 43.323 -41.955 1.00 25.40 15 LEU S O 1
ATOM 3768 N N . SER B 2 16 ? 28.524 44.028 -40.371 1.00 22.22 16 SER S N 1
ATOM 3769 C CA . SER B 2 16 ? 29.622 43.873 -41.327 1.00 23.46 16 SER S CA 1
ATOM 3770 C C . SER B 2 16 ? 30.049 42.421 -41.638 1.00 22.33 16 SER S C 1
ATOM 3771 O O . SER B 2 16 ? 30.925 42.192 -42.471 1.00 22.97 16 SER S O 1
ATOM 3774 N N . TYR B 2 17 ? 29.404 41.430 -41.022 1.00 21.69 17 TYR S N 1
ATOM 3775 C CA . TYR B 2 17 ? 29.727 40.041 -41.346 1.00 20.61 17 TYR S CA 1
ATOM 3776 C C . TYR B 2 17 ? 28.650 39.467 -42.288 1.00 23.24 17 TYR S C 1
ATOM 3777 O O . TYR B 2 17 ? 28.681 38.279 -42.609 1.00 24.13 17 TYR S O 1
ATOM 3786 N N . LEU B 2 18 ? 27.684 40.302 -42.668 1.00 23.73 18 LEU S N 1
ATOM 3787 C CA . LEU B 2 18 ? 26.639 39.858 -43.605 1.00 23.06 18 LEU S CA 1
ATOM 3788 C C . LEU B 2 18 ? 27.005 40.328 -45.001 1.00 22.96 18 LEU S C 1
ATOM 3789 O O . LEU B 2 18 ? 27.955 41.103 -45.181 1.00 21.40 18 LEU S O 1
ATOM 3794 N N . PRO B 2 19 ? 26.288 39.829 -46.026 1.00 22.38 19 PRO S N 1
ATOM 3795 C CA . PRO B 2 19 ? 26.613 40.307 -47.380 1.00 25.01 19 PRO S CA 1
ATOM 3796 C C . PRO B 2 19 ? 26.350 41.832 -47.454 1.00 24.33 19 PRO S C 1
ATOM 3797 O O . PRO B 2 19 ? 25.567 42.376 -46.686 1.00 24.25 19 PRO S O 1
ATOM 3801 N N . PRO B 2 20 ? 26.998 42.537 -48.389 1.00 27.32 20 PRO S N 1
ATOM 3802 C CA . PRO B 2 20 ? 26.812 43.989 -48.540 1.00 28.25 20 PRO S CA 1
ATOM 3803 C C . PRO B 2 20 ? 25.345 44.362 -48.524 1.00 28.01 20 PRO S C 1
ATOM 3804 O O . PRO B 2 20 ? 24.495 43.719 -49.168 1.00 30.15 20 PRO S O 1
ATOM 3808 N N . LEU B 2 21 ? 25.015 45.412 -47.799 1.00 28.33 21 LEU S N 1
ATOM 3809 C CA . LEU B 2 21 ? 23.618 45.830 -47.685 1.00 29.98 21 LEU S CA 1
ATOM 3810 C C . LEU B 2 21 ? 23.158 46.478 -48.982 1.00 30.68 21 LEU S C 1
ATOM 3811 O O . LEU B 2 21 ? 23.871 47.307 -49.538 1.00 30.87 21 LEU S O 1
ATOM 3816 N N . THR B 2 22 ? 21.972 46.107 -49.464 1.00 29.97 22 THR S N 1
ATOM 3817 C CA . THR B 2 22 ? 21.434 46.769 -50.661 1.00 30.18 22 THR S CA 1
ATOM 3818 C C . THR B 2 22 ? 20.711 48.062 -50.207 1.00 31.05 22 THR S C 1
ATOM 3819 O O . THR B 2 22 ? 20.544 48.321 -49.005 1.00 26.89 22 THR S O 1
ATOM 3823 N N . VAL B 2 23 ? 20.225 48.857 -51.154 1.00 29.51 23 VAL S N 1
ATOM 3824 C CA . VAL B 2 23 ? 19.512 50.065 -50.763 1.00 29.52 23 VAL S CA 1
ATOM 3825 C C . VAL B 2 23 ? 18.259 49.694 -49.969 1.00 30.49 23 VAL S C 1
ATOM 3826 O O . VAL B 2 23 ? 17.930 50.364 -48.981 1.00 28.54 23 VAL S O 1
ATOM 3830 N N . GLU B 2 24 ? 17.561 48.628 -50.363 1.00 29.39 24 GLU S N 1
ATOM 3831 C CA . GLU B 2 24 ? 16.371 48.220 -49.615 1.00 31.97 24 GLU S CA 1
ATOM 3832 C C . GLU B 2 24 ? 16.755 47.758 -48.213 1.00 29.71 24 GLU S C 1
ATOM 3833 O O . GLU B 2 24 ? 15.982 47.982 -47.284 1.00 28.22 24 GLU S O 1
ATOM 3839 N N . ASP B 2 25 ? 17.912 47.088 -48.077 1.00 28.39 25 ASP S N 1
ATOM 3840 C CA . ASP B 2 25 ? 18.400 46.645 -46.744 1.00 27.03 25 ASP S CA 1
ATOM 3841 C C . ASP B 2 25 ? 18.629 47.891 -45.853 1.00 25.79 25 ASP S C 1
ATOM 3842 O O . ASP B 2 25 ? 18.247 47.892 -44.656 1.00 25.60 25 ASP S O 1
ATOM 3847 N N . LEU B 2 26 ? 19.293 48.908 -46.416 1.00 25.64 26 LEU S N 1
ATOM 3848 C CA . LEU B 2 26 ? 19.584 50.150 -45.687 1.00 26.34 26 LEU S CA 1
ATOM 3849 C C . LEU B 2 26 ? 18.260 50.805 -45.315 1.00 27.42 26 LEU S C 1
ATOM 3850 O O . LEU B 2 26 ? 18.062 51.258 -44.180 1.00 27.05 26 LEU S O 1
ATOM 3855 N N . LEU B 2 27 ? 17.321 50.860 -46.257 1.00 27.57 27 LEU S N 1
ATOM 3856 C CA . LEU B 2 27 ? 16.011 51.436 -45.930 1.00 28.43 27 LEU S CA 1
ATOM 3857 C C . LEU B 2 27 ? 15.340 50.727 -44.762 1.00 26.14 27 LEU S C 1
ATOM 3858 O O . LEU B 2 27 ? 14.766 51.372 -43.877 1.00 26.98 27 LEU S O 1
ATOM 3863 N N . LYS B 2 28 ? 15.371 49.400 -44.755 1.00 23.74 28 LYS S N 1
ATOM 3864 C CA . LYS B 2 28 ? 14.699 48.700 -43.671 1.00 24.22 28 LYS S CA 1
ATOM 3865 C C . LYS B 2 28 ? 15.340 48.966 -42.308 1.00 22.16 28 LYS S C 1
ATOM 3866 O O . LYS B 2 28 ? 14.624 49.039 -41.319 1.00 24.78 28 LYS S O 1
ATOM 3872 N N . GLN B 2 29 ? 16.667 49.137 -42.276 1.00 24.15 29 GLN S N 1
ATOM 3873 C CA . GLN B 2 29 ? 17.313 49.431 -40.972 1.00 21.75 29 GLN S CA 1
ATOM 3874 C C . GLN B 2 29 ? 16.891 50.858 -40.559 1.00 22.82 29 GLN S C 1
ATOM 3875 O O . GLN B 2 29 ? 16.663 51.131 -39.371 1.00 22.91 29 GLN S O 1
ATOM 3881 N N . ILE B 2 30 ? 16.811 51.782 -41.522 1.00 21.50 30 ILE S N 1
ATOM 3882 C CA . ILE B 2 30 ? 16.389 53.144 -41.189 1.00 22.05 30 ILE S CA 1
ATOM 3883 C C . ILE B 2 30 ? 14.926 53.145 -40.750 1.00 22.03 30 ILE S C 1
ATOM 3884 O O . ILE B 2 30 ? 14.546 53.847 -39.800 1.00 23.72 30 ILE S O 1
ATOM 3889 N N . GLU B 2 31 ? 14.069 52.329 -41.384 1.00 23.38 31 GLU S N 1
ATOM 3890 C CA . GLU B 2 31 ? 12.645 52.281 -40.935 1.00 23.96 31 GLU S CA 1
ATOM 3891 C C . GLU B 2 31 ? 12.519 51.730 -39.502 1.00 23.66 31 GLU S C 1
ATOM 3892 O O . GLU B 2 31 ? 11.701 52.159 -38.689 1.00 25.33 31 GLU S O 1
ATOM 3898 N N . TYR B 2 32 ? 13.383 50.784 -39.184 1.00 24.22 32 TYR S N 1
ATOM 3899 C CA . TYR B 2 32 ? 13.365 50.214 -37.853 1.00 23.27 32 TYR S CA 1
ATOM 3900 C C . TYR B 2 32 ? 13.740 51.305 -36.833 1.00 24.05 32 TYR S C 1
ATOM 3901 O O . TYR B 2 32 ? 13.102 51.453 -35.795 1.00 24.98 32 TYR S O 1
ATOM 3910 N N . LEU B 2 33 ? 14.775 52.066 -37.162 1.00 24.98 33 LEU S N 1
ATOM 3911 C CA . LEU B 2 33 ? 15.252 53.157 -36.317 1.00 23.07 33 LEU S CA 1
ATOM 3912 C C . LEU B 2 33 ? 14.115 54.160 -36.067 1.00 23.93 33 LEU S C 1
ATOM 3913 O O . LEU B 2 33 ? 13.827 54.547 -34.933 1.00 22.92 33 LEU S O 1
ATOM 3918 N N . LEU B 2 34 ? 13.443 54.549 -37.140 1.00 24.38 34 LEU S N 1
ATOM 3919 C CA . LEU B 2 34 ? 12.351 55.528 -37.048 1.00 24.91 34 LEU S CA 1
ATOM 3920 C C . LEU B 2 34 ? 11.105 54.971 -36.345 1.00 26.62 34 LEU S C 1
ATOM 3921 O O . LEU B 2 34 ? 10.483 55.683 -35.579 1.00 27.67 34 LEU S O 1
ATOM 3926 N N . ARG B 2 35 ? 10.724 53.712 -36.578 1.00 26.26 35 ARG S N 1
ATOM 3927 C CA . ARG B 2 35 ? 9.537 53.202 -35.881 1.00 27.07 35 ARG S CA 1
ATOM 3928 C C . ARG B 2 35 ? 9.812 53.088 -34.392 1.00 26.96 35 ARG S C 1
ATOM 3929 O O . ARG B 2 35 ? 8.905 53.177 -33.574 1.00 26.49 35 ARG S O 1
ATOM 3937 N N . SER B 2 36 ? 11.076 52.856 -34.058 1.00 25.98 36 SER S N 1
ATOM 3938 C CA . SER B 2 36 ? 11.468 52.716 -32.668 1.00 26.11 36 SER S CA 1
ATOM 3939 C C . SER B 2 36 ? 11.556 54.063 -31.996 1.00 27.21 36 SER S C 1
ATOM 3940 O O . SER B 2 36 ? 11.817 54.106 -30.791 1.00 27.76 36 SER S O 1
ATOM 3943 N N . LYS B 2 37 ? 11.362 55.140 -32.764 1.00 25.85 37 LYS S N 1
ATOM 3944 C CA . LYS B 2 37 ? 11.369 56.501 -32.245 1.00 27.66 37 LYS S CA 1
ATOM 3945 C C . LYS B 2 37 ? 12.781 57.002 -31.878 1.00 26.25 37 LYS S C 1
ATOM 3946 O O . LYS B 2 37 ? 12.964 57.844 -30.989 1.00 28.17 37 LYS S O 1
ATOM 3952 N N . TRP B 2 38 ? 13.776 56.503 -32.585 1.00 22.70 38 TRP S N 1
ATOM 3953 C CA . TRP B 2 38 ? 15.150 56.940 -32.347 1.00 21.67 38 TRP S CA 1
ATOM 3954 C C . TRP B 2 38 ? 15.479 58.070 -33.340 1.00 20.51 38 TRP S C 1
ATOM 3955 O O . TRP B 2 38 ? 14.786 58.261 -34.357 1.00 21.68 38 TRP S O 1
ATOM 3966 N N . VAL B 2 39 ? 16.512 58.851 -33.026 1.00 19.39 39 VAL S N 1
ATOM 3967 C CA . VAL B 2 39 ? 16.919 59.939 -33.910 1.00 20.91 39 VAL S CA 1
ATOM 3968 C C . VAL B 2 39 ? 18.055 59.506 -34.826 1.00 20.28 39 VAL S C 1
ATOM 3969 O O . VAL B 2 39 ? 19.118 59.078 -34.359 1.00 20.45 39 VAL S O 1
ATOM 3973 N N . PRO B 2 40 ? 17.893 59.630 -36.152 1.00 20.92 40 PRO S N 1
ATOM 3974 C CA . PRO B 2 40 ? 18.990 59.221 -37.016 1.00 20.16 40 PRO S CA 1
ATOM 3975 C C . PRO B 2 40 ? 20.044 60.307 -37.163 1.00 20.06 40 PRO S C 1
ATOM 3976 O O . PRO B 2 40 ? 19.737 61.496 -37.051 1.00 20.66 40 PRO S O 1
ATOM 3980 N N . CYS B 2 41 ? 21.271 59.898 -37.426 1.00 19.29 41 CYS S N 1
ATOM 3981 C CA . CYS B 2 41 ? 22.321 60.861 -37.665 1.00 19.06 41 CYS S CA 1
ATOM 3982 C C . CYS B 2 41 ? 23.350 60.194 -38.568 1.00 19.62 41 CYS S C 1
ATOM 3983 O O . CYS B 2 41 ? 23.594 58.967 -38.479 1.00 21.52 41 CYS S O 1
ATOM 3986 N N . LEU B 2 42 ? 23.961 60.964 -39.462 1.00 18.19 42 LEU S N 1
ATOM 3987 C CA . LEU B 2 42 ? 25.024 60.439 -40.297 1.00 18.07 42 LEU S CA 1
ATOM 3988 C C . LEU B 2 42 ? 26.373 60.934 -39.791 1.00 17.50 42 LEU S C 1
ATOM 3989 O O . LEU B 2 42 ? 26.459 62.087 -39.264 1.00 18.29 42 LEU S O 1
ATOM 3994 N N . GLU B 2 43 ? 27.420 60.120 -39.938 1.00 18.07 43 GLU S N 1
ATOM 3995 C CA . GLU B 2 43 ? 28.791 60.511 -39.539 1.00 18.98 43 GLU S CA 1
ATOM 3996 C C . GLU B 2 43 ? 29.713 60.021 -40.632 1.00 20.02 43 GLU S C 1
ATOM 3997 O O . GLU B 2 43 ? 29.358 59.041 -41.334 1.00 21.51 43 GLU S O 1
ATOM 4003 N N . PHE B 2 44 ? 30.892 60.609 -40.788 1.00 18.51 44 PHE S N 1
ATOM 4004 C CA . PHE B 2 44 ? 31.751 60.173 -41.888 1.00 17.78 44 PHE S CA 1
ATOM 4005 C C . PHE B 2 44 ? 33.211 60.349 -41.524 1.00 20.82 44 PHE S C 1
ATOM 4006 O O . PHE B 2 44 ? 33.515 61.173 -40.654 1.00 19.74 44 PHE S O 1
ATOM 4014 N N . SER B 2 45 ? 34.096 59.607 -42.191 1.00 19.73 45 SER S N 1
ATOM 4015 C CA . SER B 2 45 ? 35.523 59.664 -41.895 1.00 21.30 45 SER S CA 1
ATOM 4016 C C . SER B 2 45 ? 36.358 59.128 -43.039 1.00 21.19 45 SER S C 1
ATOM 4017 O O . SER B 2 45 ? 35.922 58.184 -43.720 1.00 23.07 45 SER S O 1
ATOM 4020 N N . LYS B 2 46 ? 37.537 59.705 -43.232 1.00 23.25 46 LYS S N 1
ATOM 4021 C CA . LYS B 2 46 ? 38.441 59.181 -44.241 1.00 26.41 46 LYS S CA 1
ATOM 4022 C C . LYS B 2 46 ? 39.329 58.108 -43.625 1.00 26.86 46 LYS S C 1
ATOM 4023 O O . LYS B 2 46 ? 40.081 57.452 -44.320 1.00 28.84 46 LYS S O 1
ATOM 4029 N N . VAL B 2 47 ? 39.218 57.908 -42.316 1.00 26.00 47 VAL S N 1
ATOM 4030 C CA . VAL B 2 47 ? 40.001 56.885 -41.593 1.00 26.82 47 VAL S CA 1
ATOM 4031 C C . VAL B 2 47 ? 38.955 55.906 -41.094 1.00 26.19 47 VAL S C 1
ATOM 4032 O O . VAL B 2 47 ? 38.056 56.304 -40.384 1.00 26.78 47 VAL S O 1
ATOM 4036 N N . GLY B 2 48 ? 39.057 54.630 -41.404 1.00 26.98 48 GLY S N 1
ATOM 4037 C CA . GLY B 2 48 ? 37.952 53.802 -40.987 1.00 26.56 48 GLY S CA 1
ATOM 4038 C C . GLY B 2 48 ? 38.022 53.087 -39.658 1.00 27.83 48 GLY S C 1
ATOM 4039 O O . GLY B 2 48 ? 36.995 52.583 -39.190 1.00 30.60 48 GLY S O 1
ATOM 4040 N N . PHE B 2 49 ? 39.195 53.107 -39.024 1.00 24.32 49 PHE S N 1
ATOM 4041 C CA . PHE B 2 49 ? 39.379 52.265 -37.851 1.00 24.43 49 PHE S CA 1
ATOM 4042 C C . PHE B 2 49 ? 40.014 52.967 -36.693 1.00 22.51 49 PHE S C 1
ATOM 4043 O O . PHE B 2 49 ? 40.534 54.032 -36.836 1.00 23.21 49 PHE S O 1
ATOM 4051 N N . VAL B 2 50 ? 39.907 52.365 -35.518 1.00 22.89 50 VAL S N 1
ATOM 4052 C CA . VAL B 2 50 ? 40.542 52.945 -34.364 1.00 24.39 50 VAL S CA 1
ATOM 4053 C C . VAL B 2 50 ? 42.043 52.670 -34.384 1.00 23.51 50 VAL S C 1
ATOM 4054 O O . VAL B 2 50 ? 42.545 51.780 -35.107 1.00 24.22 50 VAL S O 1
ATOM 4058 N N . TYR B 2 51 ? 42.761 53.438 -33.577 1.00 20.70 51 TYR S N 1
ATOM 4059 C CA . TYR B 2 51 ? 44.206 53.301 -33.455 1.00 18.87 51 TYR S CA 1
ATOM 4060 C C . TYR B 2 51 ? 44.571 53.876 -32.079 1.00 19.39 51 TYR S C 1
ATOM 4061 O O . TYR B 2 51 ? 43.675 54.300 -31.356 1.00 17.73 51 TYR S O 1
ATOM 4070 N N . ARG B 2 52 ? 45.848 53.860 -31.686 1.00 17.53 52 ARG S N 1
ATOM 4071 C CA . ARG B 2 52 ? 46.228 54.385 -30.368 1.00 17.34 52 ARG S CA 1
ATOM 4072 C C . ARG B 2 52 ? 47.473 55.207 -30.509 1.00 21.67 52 ARG S C 1
ATOM 4073 O O . ARG B 2 52 ? 48.576 54.696 -30.327 1.00 26.83 52 ARG S O 1
ATOM 4081 N N . GLU B 2 53 ? 47.315 56.481 -30.818 1.00 18.21 53 GLU S N 1
ATOM 4082 C CA . GLU B 2 53 ? 48.451 57.371 -31.019 1.00 18.37 53 GLU S CA 1
ATOM 4083 C C . GLU B 2 53 ? 48.763 58.213 -29.785 1.00 18.24 53 GLU S C 1
ATOM 4084 O O . GLU B 2 53 ? 49.935 58.382 -29.413 1.00 18.91 53 GLU S O 1
ATOM 4090 N N . ASN B 2 54 ? 47.714 58.726 -29.141 1.00 15.47 54 ASN S N 1
ATOM 4091 C CA . ASN B 2 54 ? 47.929 59.641 -28.004 1.00 14.74 54 ASN S CA 1
ATOM 4092 C C . ASN B 2 54 ? 48.017 59.027 -26.639 1.00 16.61 54 ASN S C 1
ATOM 4093 O O . ASN B 2 54 ? 48.532 59.647 -25.704 1.00 17.56 54 ASN S O 1
ATOM 4098 N N . HIS B 2 55 ? 47.521 57.802 -26.503 1.00 14.24 55 HIS S N 1
ATOM 4099 C CA . HIS B 2 55 ? 47.565 57.186 -25.192 1.00 14.51 55 HIS S CA 1
ATOM 4100 C C . HIS B 2 55 ? 47.264 55.719 -25.378 1.00 14.56 55 HIS S C 1
ATOM 4101 O O . HIS B 2 55 ? 46.645 55.305 -26.390 1.00 15.35 55 HIS S O 1
ATOM 4108 N N . ARG B 2 56 ? 47.698 54.928 -24.385 1.00 15.07 56 ARG S N 1
ATOM 4109 C CA . ARG B 2 56 ? 47.440 53.485 -24.407 1.00 14.05 56 ARG S CA 1
ATOM 4110 C C . ARG B 2 56 ? 46.882 53.049 -23.068 1.00 16.74 56 ARG S C 1
ATOM 4111 O O . ARG B 2 56 ? 46.969 51.884 -22.705 1.00 19.38 56 ARG S O 1
ATOM 4119 N N . SER B 2 57 ? 46.298 53.961 -22.311 1.00 14.44 57 SER S N 1
ATOM 4120 C CA . SER B 2 57 ? 45.705 53.569 -21.013 1.00 13.77 57 SER S CA 1
ATOM 4121 C C . SER B 2 57 ? 44.352 52.864 -21.216 1.00 12.64 57 SER S C 1
ATOM 4122 O O . SER B 2 57 ? 43.774 52.938 -22.275 1.00 13.45 57 SER S O 1
ATOM 4125 N N . PRO B 2 58 ? 43.890 52.095 -20.220 1.00 12.37 58 PRO S N 1
ATOM 4126 C CA . PRO B 2 58 ? 42.612 51.376 -20.421 1.00 11.88 58 PRO S CA 1
ATOM 4127 C C . PRO B 2 58 ? 41.449 52.195 -20.900 1.00 14.67 58 PRO S C 1
ATOM 4128 O O . PRO B 2 58 ? 41.174 53.249 -20.318 1.00 14.10 58 PRO S O 1
ATOM 4132 N N . GLY B 2 59 ? 40.821 51.725 -21.983 1.00 13.42 59 GLY S N 1
ATOM 4133 C CA . GLY B 2 59 ? 39.638 52.438 -22.452 1.00 13.86 59 GLY S CA 1
ATOM 4134 C C . GLY B 2 59 ? 39.954 53.664 -23.317 1.00 13.05 59 GLY S C 1
ATOM 4135 O O . GLY B 2 59 ? 39.003 54.342 -23.724 1.00 14.85 59 GLY S O 1
ATOM 4136 N N . TYR B 2 60 ? 41.230 53.962 -23.550 1.00 13.71 60 TYR S N 1
ATOM 4137 C CA . TYR B 2 60 ? 41.563 55.081 -24.451 1.00 13.71 60 TYR S CA 1
ATOM 4138 C C . TYR B 2 60 ? 41.941 54.557 -25.814 1.00 13.57 60 TYR S C 1
ATOM 4139 O O . TYR B 2 60 ? 42.845 53.698 -25.948 1.00 13.71 60 TYR S O 1
ATOM 4148 N N . TYR B 2 61 ? 41.229 55.035 -26.848 1.00 12.42 61 TYR S N 1
ATOM 4149 C CA . TYR B 2 61 ? 41.603 54.718 -28.227 1.00 14.13 61 TYR S CA 1
ATOM 4150 C C . TYR B 2 61 ? 41.345 55.991 -29.012 1.00 14.36 61 TYR S C 1
ATOM 4151 O O . TYR B 2 61 ? 40.455 56.792 -28.648 1.00 15.88 61 TYR S O 1
ATOM 4160 N N . ASP B 2 62 ? 42.149 56.191 -30.039 1.00 15.23 62 ASP S N 1
ATOM 4161 C CA . ASP B 2 62 ? 41.806 57.283 -30.995 1.00 16.11 62 ASP S CA 1
ATOM 4162 C C . ASP B 2 62 ? 40.940 56.649 -32.122 1.00 15.71 62 ASP S C 1
ATOM 4163 O O . ASP B 2 62 ? 40.873 55.429 -32.273 1.00 15.97 62 ASP S O 1
ATOM 4168 N N . GLY B 2 63 ? 40.300 57.527 -32.909 1.00 16.70 63 GLY S N 1
ATOM 4169 C CA . GLY B 2 63 ? 39.522 57.039 -34.027 1.00 18.57 63 GLY S CA 1
ATOM 4170 C C . GLY B 2 63 ? 38.120 56.572 -33.728 1.00 18.88 63 GLY S C 1
ATOM 4171 O O . GLY B 2 63 ? 37.455 56.023 -34.645 1.00 18.74 63 GLY S O 1
ATOM 4172 N N . ARG B 2 64 ? 37.650 56.687 -32.482 1.00 16.11 64 ARG S N 1
ATOM 4173 C CA . ARG B 2 64 ? 36.287 56.285 -32.220 1.00 15.77 64 ARG S CA 1
ATOM 4174 C C . ARG B 2 64 ? 35.356 57.350 -32.719 1.00 16.04 64 ARG S C 1
ATOM 4175 O O . ARG B 2 64 ? 34.288 57.010 -33.289 1.00 19.25 64 ARG S O 1
ATOM 4183 N N . TYR B 2 65 ? 35.701 58.629 -32.567 1.00 15.79 65 TYR S N 1
ATOM 4184 C CA . TYR B 2 65 ? 34.815 59.637 -33.132 1.00 15.80 65 TYR S CA 1
ATOM 4185 C C . TYR B 2 65 ? 35.037 59.764 -34.634 1.00 15.83 65 TYR S C 1
ATOM 4186 O O . TYR B 2 65 ? 36.163 59.745 -35.086 1.00 16.56 65 TYR S O 1
ATOM 4195 N N . TRP B 2 66 ? 33.929 59.873 -35.346 1.00 16.94 66 TRP S N 1
ATOM 4196 C CA . TRP B 2 66 ? 34.008 60.236 -36.784 1.00 16.91 66 TRP S CA 1
ATOM 4197 C C . TRP B 2 66 ? 33.385 61.649 -36.819 1.00 20.06 66 TRP S C 1
ATOM 4198 O O . TRP B 2 66 ? 32.937 62.180 -35.785 1.00 21.74 66 TRP S O 1
ATOM 4209 N N . THR B 2 67 ? 33.282 62.253 -37.996 1.00 17.42 67 THR S N 1
ATOM 4210 C CA . THR B 2 67 ? 32.758 63.614 -38.073 1.00 16.29 6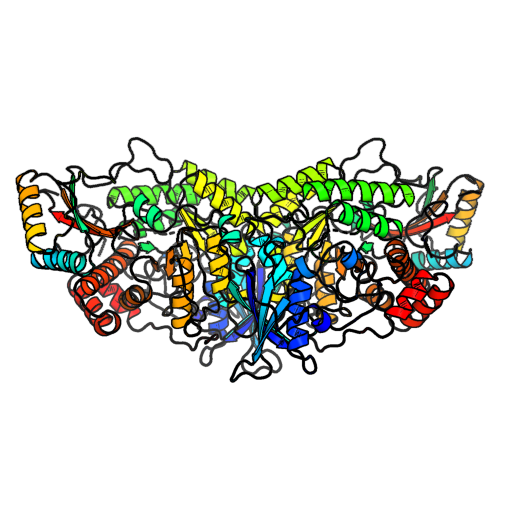7 THR S CA 1
ATOM 4211 C C . THR B 2 67 ? 31.247 63.605 -38.316 1.00 16.55 67 THR S C 1
ATOM 4212 O O . THR B 2 67 ? 30.746 62.804 -39.133 1.00 18.41 67 THR S O 1
ATOM 4216 N N . MET B 2 68 ? 30.539 64.512 -37.646 1.00 16.21 68 MET S N 1
ATOM 4217 C CA . MET B 2 68 ? 29.077 64.595 -37.811 1.00 16.97 68 MET S CA 1
ATOM 4218 C C . MET B 2 68 ? 28.713 65.224 -39.168 1.00 18.31 68 MET S C 1
ATOM 4219 O O . MET B 2 68 ? 29.270 66.258 -39.535 1.00 18.48 68 MET S O 1
ATOM 4224 N N . TRP B 2 69 ? 27.805 64.570 -39.908 1.00 18.09 69 TRP S N 1
ATOM 4225 C CA . TRP B 2 69 ? 27.276 65.167 -41.141 1.00 19.12 69 TRP S CA 1
ATOM 4226 C C . TRP B 2 69 ? 26.073 66.012 -40.683 1.00 17.43 69 TRP S C 1
ATOM 4227 O O . TRP B 2 69 ? 25.056 65.477 -40.229 1.00 20.39 69 TRP S O 1
ATOM 4238 N N . LYS B 2 70 ? 26.163 67.354 -40.794 1.00 17.33 70 LYS S N 1
ATOM 4239 C CA . LYS B 2 70 ? 25.097 68.251 -40.394 1.00 16.94 70 LYS S CA 1
ATOM 4240 C C . LYS B 2 70 ? 24.684 68.041 -38.933 1.00 19.02 70 LYS S C 1
ATOM 4241 O O . LYS B 2 70 ? 25.576 68.128 -38.075 1.00 20.91 70 LYS S O 1
ATOM 4247 N N . LEU B 2 71 ? 23.404 67.819 -38.633 1.00 18.33 71 LEU S N 1
ATOM 4248 C CA . LEU B 2 71 ? 22.971 67.585 -37.265 1.00 17.61 71 LEU S CA 1
ATOM 4249 C C . LEU B 2 71 ? 22.073 66.354 -37.235 1.00 20.76 71 LEU S C 1
ATOM 4250 O O . LEU B 2 71 ? 21.642 65.871 -38.276 1.00 20.19 71 LEU S O 1
ATOM 4255 N N . PRO B 2 72 ? 21.792 65.812 -36.041 1.00 18.98 72 PRO S N 1
ATOM 4256 C CA . PRO B 2 72 ? 20.910 64.652 -35.985 1.00 18.61 72 PRO S CA 1
ATOM 4257 C C . PRO B 2 72 ? 19.567 65.131 -36.544 1.00 20.73 72 PRO S C 1
ATOM 4258 O O . PRO B 2 72 ? 19.168 66.311 -36.389 1.00 21.20 72 PRO S O 1
ATOM 4262 N N . MET B 2 73 ? 18.872 64.195 -37.169 1.00 21.59 73 MET S N 1
ATOM 4263 C CA . MET B 2 73 ? 17.604 64.539 -37.826 1.00 22.47 73 MET S CA 1
ATOM 4264 C C . MET B 2 73 ? 16.426 64.482 -36.895 1.00 23.00 73 MET S C 1
ATOM 4265 O O . MET B 2 73 ? 15.529 63.627 -37.049 1.00 24.03 73 MET S O 1
ATOM 4270 N N . PHE B 2 74 ? 16.394 65.401 -35.932 1.00 22.21 74 PHE S N 1
ATOM 4271 C CA . PHE B 2 74 ? 15.299 65.439 -34.941 1.00 22.38 74 PHE S CA 1
ATOM 4272 C C . PHE B 2 74 ? 13.982 65.681 -35.689 1.00 26.45 74 PHE S C 1
ATOM 4273 O O . PHE B 2 74 ? 13.930 66.519 -36.611 1.00 26.90 74 PHE S O 1
ATOM 4281 N N . GLY B 2 75 ? 12.970 64.905 -35.304 1.00 28.41 75 GLY S N 1
ATOM 4282 C CA . GLY B 2 75 ? 11.658 65.040 -35.933 1.00 31.95 75 GLY S CA 1
ATOM 4283 C C . GLY B 2 75 ? 11.429 64.326 -37.267 1.00 33.26 75 GLY S C 1
ATOM 4284 O O . GLY B 2 75 ? 10.311 64.413 -37.825 1.00 36.99 75 GLY S O 1
ATOM 4285 N N . CYS B 2 76 ? 12.445 63.631 -37.775 1.00 31.77 76 CYS S N 1
ATOM 4286 C CA . CYS B 2 76 ? 12.373 62.873 -39.028 1.00 34.50 76 CYS S CA 1
ATOM 4287 C C . CYS B 2 76 ? 11.355 61.728 -38.961 1.00 35.51 76 CYS S C 1
ATOM 4288 O O . CYS B 2 76 ? 11.339 60.916 -38.013 1.00 34.83 76 CYS S O 1
ATOM 4291 N N . THR B 2 77 ? 10.521 61.632 -39.985 1.00 36.61 77 THR S N 1
ATOM 4292 C CA . THR B 2 77 ? 9.550 60.547 -39.996 1.00 38.78 77 THR S CA 1
ATOM 4293 C C . THR B 2 77 ? 9.595 59.879 -41.346 1.00 39.45 77 THR S C 1
ATOM 4294 O O . THR B 2 77 ? 8.675 59.128 -41.690 1.00 41.83 77 THR S O 1
ATOM 4298 N N . ASP B 2 78 ? 10.638 60.146 -42.132 1.00 35.02 78 ASP S N 1
ATOM 4299 C CA . ASP B 2 78 ? 10.701 59.534 -43.447 1.00 33.65 78 ASP S CA 1
ATOM 4300 C C . ASP B 2 78 ? 12.057 58.954 -43.772 1.00 30.51 78 ASP S C 1
ATOM 4301 O O . ASP B 2 78 ? 13.022 59.683 -43.944 1.00 28.83 78 ASP S O 1
ATOM 4306 N N . ALA B 2 79 ? 12.131 57.633 -43.883 1.00 29.03 79 ALA S N 1
ATOM 4307 C CA . ALA B 2 79 ? 13.407 56.967 -44.173 1.00 28.61 79 ALA S CA 1
ATOM 4308 C C . ALA B 2 79 ? 14.063 57.459 -45.455 1.00 29.85 79 ALA S C 1
ATOM 4309 O O . ALA B 2 79 ? 15.295 57.472 -45.615 1.00 28.56 79 ALA S O 1
ATOM 4311 N N . THR B 2 80 ? 13.215 57.830 -46.407 1.00 31.53 80 THR S N 1
ATOM 4312 C CA . THR B 2 80 ? 13.669 58.339 -47.687 1.00 34.28 80 THR S CA 1
ATOM 4313 C C . THR B 2 80 ? 14.563 59.578 -47.545 1.00 32.51 80 THR S C 1
ATOM 4314 O O . THR B 2 80 ? 15.576 59.733 -48.252 1.00 31.92 80 THR S O 1
ATOM 4318 N N . GLN B 2 81 ? 14.186 60.432 -46.602 1.00 33.37 81 GLN S N 1
ATOM 4319 C CA . GLN B 2 81 ? 14.932 61.663 -46.286 1.00 33.38 81 GLN S CA 1
ATOM 4320 C C . GLN B 2 81 ? 16.332 61.308 -45.797 1.00 30.01 81 GLN S C 1
ATOM 4321 O O . GLN B 2 81 ? 17.345 61.955 -46.165 1.00 31.10 81 GLN S O 1
ATOM 4327 N N . VAL B 2 82 ? 16.413 60.284 -44.943 1.00 26.98 82 VAL S N 1
ATOM 4328 C CA . VAL B 2 82 ? 17.732 59.859 -44.452 1.00 23.91 82 VAL S CA 1
ATOM 4329 C C . VAL B 2 82 ? 18.567 59.372 -45.652 1.00 25.17 82 VAL S C 1
ATOM 4330 O O . VAL B 2 82 ? 19.749 59.635 -45.738 1.00 23.87 82 VAL S O 1
ATOM 4334 N N . LEU B 2 83 ? 17.964 58.638 -46.588 1.00 25.09 83 LEU S N 1
ATOM 4335 C CA . LEU B 2 83 ? 18.701 58.174 -47.759 1.00 27.17 83 LEU S CA 1
ATOM 4336 C C . LEU B 2 83 ? 19.163 59.344 -48.621 1.00 25.07 83 LEU S C 1
ATOM 4337 O O . LEU B 2 83 ? 20.240 59.308 -49.180 1.00 25.44 83 LEU S O 1
ATOM 4342 N N . LYS B 2 84 ? 18.323 60.362 -48.755 1.00 27.08 84 LYS S N 1
ATOM 4343 C CA . LYS B 2 84 ? 18.716 61.555 -49.512 1.00 28.84 84 LYS S CA 1
ATOM 4344 C C . LYS B 2 84 ? 19.977 62.198 -48.876 1.00 28.06 84 LYS S C 1
ATOM 4345 O O . LYS B 2 84 ? 20.900 62.610 -49.580 1.00 25.17 84 LYS S O 1
ATOM 4351 N N . GLU B 2 85 ? 20.012 62.308 -47.538 1.00 26.42 85 GLU S N 1
ATOM 4352 C CA . GLU B 2 85 ? 21.204 62.885 -46.900 1.00 26.94 85 GLU S CA 1
ATOM 4353 C C . GLU B 2 85 ? 22.403 61.980 -47.122 1.00 26.86 85 GLU S C 1
ATOM 4354 O O . GLU B 2 85 ? 23.514 62.466 -47.298 1.00 26.13 85 GLU S O 1
ATOM 4360 N N . LEU B 2 86 ? 22.208 60.645 -47.108 1.00 24.66 86 LEU S N 1
ATOM 4361 C CA . LEU B 2 86 ? 23.338 59.774 -47.362 1.00 24.92 86 LEU S CA 1
ATOM 4362 C C . LEU B 2 86 ? 23.902 60.039 -48.767 1.00 24.13 86 LEU S C 1
ATOM 4363 O O . LEU B 2 86 ? 25.117 60.007 -49.030 1.00 22.60 86 LEU S O 1
ATOM 4368 N N . GLU B 2 87 ? 22.996 60.279 -49.697 1.00 25.76 87 GLU S N 1
ATOM 4369 C CA . GLU B 2 87 ? 23.449 60.544 -51.065 1.00 27.25 87 GLU S CA 1
ATOM 4370 C C . GLU B 2 87 ? 24.218 61.866 -51.112 1.00 25.96 87 GLU S C 1
ATOM 4371 O O . GLU B 2 87 ? 25.226 61.942 -51.788 1.00 27.20 87 GLU S O 1
ATOM 4377 N N . GLU B 2 88 ? 23.739 62.886 -50.403 1.00 26.52 88 GLU S N 1
ATOM 4378 C CA . GLU B 2 88 ? 24.454 64.145 -50.362 1.00 27.47 88 GLU S CA 1
ATOM 4379 C C . GLU B 2 88 ? 25.834 63.973 -49.715 1.00 27.50 88 GLU S C 1
ATOM 4380 O O . GLU B 2 88 ? 26.807 64.577 -50.153 1.00 25.58 88 GLU S O 1
ATOM 4386 N N . ALA B 2 89 ? 25.938 63.152 -48.669 1.00 25.10 89 ALA S N 1
ATOM 4387 C CA . ALA B 2 89 ? 27.254 62.974 -48.037 1.00 25.90 89 ALA S CA 1
ATOM 4388 C C . ALA B 2 89 ? 28.247 62.255 -48.935 1.00 25.78 89 ALA S C 1
ATOM 4389 O O . ALA B 2 89 ? 29.421 62.600 -48.968 1.00 25.35 89 ALA S O 1
ATOM 4391 N N . LYS B 2 90 ? 27.793 61.222 -49.644 1.00 26.77 90 LYS S N 1
ATOM 4392 C CA . LYS B 2 90 ? 28.698 60.525 -50.565 1.00 29.59 90 LYS S CA 1
ATOM 4393 C C . LYS B 2 90 ? 29.133 61.431 -51.724 1.00 29.85 90 LYS S C 1
ATOM 4394 O O . LYS B 2 90 ? 30.230 61.287 -52.226 1.00 30.96 90 LYS S O 1
ATOM 4400 N N . LYS B 2 91 ? 28.259 62.337 -52.150 1.00 32.12 91 LYS S N 1
ATOM 4401 C CA . LYS B 2 91 ? 28.565 63.234 -53.253 1.00 32.15 91 LYS S CA 1
ATOM 4402 C C . LYS B 2 91 ? 29.613 64.231 -52.777 1.00 31.49 91 LYS S C 1
ATOM 4403 O O . LYS B 2 91 ? 30.546 64.539 -53.497 1.00 29.66 91 LYS S O 1
ATOM 4409 N N . ALA B 2 92 ? 29.468 64.698 -51.535 1.00 29.32 92 ALA S N 1
ATOM 4410 C CA . ALA B 2 92 ? 30.432 65.641 -50.945 1.00 27.72 92 ALA S CA 1
ATOM 4411 C C . ALA B 2 92 ? 31.755 64.981 -50.554 1.00 27.47 92 ALA S C 1
ATOM 4412 O O . ALA B 2 92 ? 32.812 65.577 -50.705 1.00 29.50 92 ALA S O 1
ATOM 4414 N N . TYR B 2 93 ? 31.711 63.725 -50.096 1.00 27.28 93 TYR S N 1
ATOM 4415 C CA . TYR B 2 93 ? 32.911 63.028 -49.642 1.00 26.47 93 TYR S CA 1
ATOM 4416 C C . TYR B 2 93 ? 32.956 61.612 -50.189 1.00 27.79 93 TYR S C 1
ATOM 4417 O O . TYR B 2 93 ? 32.814 60.621 -49.453 1.00 26.63 93 TYR S O 1
ATOM 4426 N N . PRO B 2 94 ? 33.182 61.482 -51.500 1.00 27.89 94 PRO S N 1
ATOM 4427 C CA . PRO B 2 94 ? 33.212 60.145 -52.076 1.00 27.09 94 PRO S CA 1
ATOM 4428 C C . PRO B 2 94 ? 34.323 59.237 -51.589 1.00 26.73 94 PRO S C 1
ATOM 4429 O O . PRO B 2 94 ? 34.263 58.028 -51.783 1.00 28.47 94 PRO S O 1
ATOM 4433 N N . ASP B 2 95 ? 35.351 59.827 -50.996 1.00 27.84 95 ASP S N 1
ATOM 4434 C CA . ASP B 2 95 ? 36.462 59.053 -50.474 1.00 28.68 95 ASP S CA 1
ATOM 4435 C C . ASP B 2 95 ? 36.326 58.860 -48.964 1.00 26.27 95 ASP S C 1
ATOM 4436 O O . ASP B 2 95 ? 37.320 58.589 -48.315 1.00 26.45 95 ASP S O 1
ATOM 4441 N N . ALA B 2 96 ? 35.126 59.022 -48.431 1.00 24.47 96 ALA S N 1
ATOM 4442 C CA . ALA B 2 96 ? 34.948 58.799 -46.991 1.00 24.88 96 ALA S CA 1
ATOM 4443 C C . ALA B 2 96 ? 33.988 57.658 -46.742 1.00 25.03 96 ALA S C 1
ATOM 4444 O O . ALA B 2 96 ? 33.109 57.348 -47.555 1.00 24.70 96 ALA S O 1
ATOM 4446 N N . PHE B 2 97 ? 34.154 57.018 -45.593 1.00 22.43 97 PHE S N 1
ATOM 4447 C CA . PHE B 2 97 ? 33.212 56.020 -45.138 1.00 21.83 97 PHE S CA 1
ATOM 4448 C C . PHE B 2 97 ? 32.056 56.870 -44.532 1.00 22.34 97 PHE S C 1
ATOM 4449 O O . PHE B 2 97 ? 32.290 57.985 -43.992 1.00 21.46 97 PHE S O 1
ATOM 4457 N N . VAL B 2 98 ? 30.831 56.393 -44.656 1.00 20.19 98 VAL S N 1
ATOM 4458 C CA . VAL B 2 98 ? 29.675 57.063 -44.061 1.00 21.16 98 VAL S CA 1
ATOM 4459 C C . VAL B 2 98 ? 28.909 56.049 -43.276 1.00 23.89 98 VAL S C 1
ATOM 4460 O O . VAL B 2 98 ? 28.668 54.934 -43.758 1.00 25.92 98 VAL S O 1
ATOM 4464 N N . ARG B 2 99 ? 28.576 56.387 -42.029 1.00 22.19 99 ARG S N 1
ATOM 4465 C CA . ARG B 2 99 ? 27.776 55.489 -41.225 1.00 23.50 99 ARG S CA 1
ATOM 4466 C C . ARG B 2 99 ? 26.493 56.172 -40.764 1.00 21.51 99 ARG S C 1
ATOM 4467 O O . ARG B 2 99 ? 26.393 57.416 -40.710 1.00 20.86 99 ARG S O 1
ATOM 4475 N N . ILE B 2 100 ? 25.467 55.364 -40.543 1.00 20.96 100 ILE S N 1
ATOM 4476 C CA . ILE B 2 100 ? 24.210 55.872 -40.040 1.00 20.63 100 ILE S CA 1
ATOM 4477 C C . ILE B 2 100 ? 24.060 55.380 -38.615 1.00 21.41 100 ILE S C 1
ATOM 4478 O O . ILE B 2 100 ? 24.290 54.186 -38.350 1.00 21.69 100 ILE S O 1
ATOM 4483 N N . ILE B 2 101 ? 23.716 56.286 -37.693 1.00 20.45 101 ILE S N 1
ATOM 4484 C CA . ILE B 2 101 ? 23.495 55.877 -36.305 1.00 20.73 101 ILE S CA 1
ATOM 4485 C C . ILE B 2 101 ? 22.114 56.319 -35.879 1.00 21.65 101 ILE S C 1
ATOM 4486 O O . ILE B 2 101 ? 21.450 57.162 -36.526 1.00 20.35 101 ILE S O 1
ATOM 4491 N N . GLY B 2 102 ? 21.650 55.765 -34.769 1.00 20.61 102 GLY S N 1
ATOM 4492 C CA . GLY B 2 102 ? 20.345 56.156 -34.273 1.00 21.01 102 GLY S CA 1
ATOM 4493 C C . GLY B 2 102 ? 20.432 56.168 -32.761 1.00 23.07 102 GLY S C 1
ATOM 4494 O O . GLY B 2 102 ? 20.944 55.207 -32.155 1.00 22.74 102 GLY S O 1
ATOM 4495 N N . PHE B 2 103 ? 19.925 57.210 -32.124 1.00 20.59 103 PHE S N 1
ATOM 4496 C CA . PHE B 2 103 ? 20.000 57.220 -30.673 1.00 20.42 103 PHE S CA 1
ATOM 4497 C C . PHE B 2 103 ? 18.716 57.491 -29.970 1.00 19.55 103 PHE S C 1
ATOM 4498 O O . PHE B 2 103 ? 17.760 58.064 -30.551 1.00 19.14 103 PHE S O 1
ATOM 4506 N N . ASP B 2 104 ? 18.694 57.039 -28.724 1.00 20.44 104 ASP S N 1
ATOM 4507 C CA . ASP B 2 104 ? 17.566 57.180 -27.813 1.00 22.87 104 ASP S CA 1
ATOM 4508 C C . ASP B 2 104 ? 18.063 58.231 -26.821 1.00 22.29 104 ASP S C 1
ATOM 4509 O O . ASP B 2 104 ? 19.052 58.000 -26.088 1.00 21.00 104 ASP S O 1
ATOM 4514 N N . ASN B 2 105 ? 17.380 59.356 -26.750 1.00 20.74 105 ASN S N 1
ATOM 4515 C CA . ASN B 2 105 ? 17.841 60.424 -25.840 1.00 22.97 105 ASN S CA 1
ATOM 4516 C C . ASN B 2 105 ? 17.441 60.202 -24.377 1.00 23.54 105 ASN S C 1
ATOM 4517 O O . ASN B 2 105 ? 17.967 60.865 -23.493 1.00 22.99 105 ASN S O 1
ATOM 4522 N N . VAL B 2 106 ? 16.536 59.248 -24.118 1.00 24.04 106 VAL S N 1
ATOM 4523 C CA . VAL B 2 106 ? 16.085 58.949 -22.763 1.00 26.33 106 VAL S CA 1
ATOM 4524 C C . VAL B 2 106 ? 17.163 58.144 -22.054 1.00 27.57 106 VAL S C 1
ATOM 4525 O O . VAL B 2 106 ? 17.624 58.500 -20.962 1.00 28.76 106 VAL S O 1
ATOM 4529 N N . ARG B 2 107 ? 17.609 57.086 -22.691 1.00 25.24 107 ARG S N 1
ATOM 4530 C CA . ARG B 2 107 ? 18.693 56.293 -22.139 1.00 28.69 107 ARG S CA 1
ATOM 4531 C C . ARG B 2 107 ? 20.024 56.890 -22.503 1.00 26.29 107 ARG S C 1
ATOM 4532 O O . ARG B 2 107 ? 21.076 56.498 -22.005 1.00 26.27 107 ARG S O 1
ATOM 4540 N N . GLN B 2 108 ? 19.990 57.839 -23.432 1.00 22.46 108 GLN S N 1
ATOM 4541 C CA . GLN B 2 108 ? 21.198 58.460 -23.913 1.00 19.08 108 GLN S CA 1
ATOM 4542 C C . GLN B 2 108 ? 22.255 57.484 -24.374 1.00 21.33 108 GLN S C 1
ATOM 4543 O O . GLN B 2 108 ? 23.389 57.348 -23.805 1.00 21.34 108 GLN S O 1
ATOM 4549 N N . VAL B 2 109 ? 21.904 56.752 -25.432 1.00 21.44 109 VAL S N 1
ATOM 4550 C CA . VAL B 2 109 ? 22.911 55.869 -26.016 1.00 23.74 109 VAL S CA 1
ATOM 4551 C C . VAL B 2 109 ? 22.526 55.550 -27.448 1.00 22.66 109 VAL S C 1
ATOM 4552 O O . VAL B 2 109 ? 21.378 55.716 -27.822 1.00 19.43 109 VAL S O 1
ATOM 4556 N N . GLN B 2 110 ? 23.501 55.183 -28.262 1.00 20.82 110 GLN S N 1
ATOM 4557 C CA . GLN B 2 110 ? 23.230 54.819 -29.648 1.00 21.24 110 GLN S CA 1
ATOM 4558 C C . GLN B 2 110 ? 22.686 53.395 -29.626 1.00 22.76 110 GLN S C 1
ATOM 4559 O O . GLN B 2 110 ? 23.270 52.500 -28.977 1.00 20.19 110 GLN S O 1
ATOM 4565 N N . LEU B 2 111 ? 21.573 53.195 -30.338 1.00 21.70 111 LEU S N 1
ATOM 4566 C CA . LEU B 2 111 ? 20.930 51.885 -30.350 1.00 22.84 111 LEU S CA 1
ATOM 4567 C C . LEU B 2 111 ? 21.139 51.171 -31.662 1.00 21.56 111 LEU S C 1
ATOM 4568 O O . LEU B 2 111 ? 20.781 50.007 -31.795 1.00 23.36 111 LEU S O 1
ATOM 4573 N N . ILE B 2 112 ? 21.725 51.852 -32.629 1.00 22.28 112 ILE S N 1
ATOM 4574 C CA . ILE B 2 112 ? 21.948 51.199 -33.901 1.00 23.73 112 ILE S CA 1
ATOM 4575 C C . ILE B 2 112 ? 23.056 51.989 -34.575 1.00 26.27 112 ILE S C 1
ATOM 4576 O O . ILE B 2 112 ? 23.172 53.220 -34.396 1.00 24.23 112 ILE S O 1
ATOM 4581 N N . SER B 2 113 ? 23.924 51.284 -35.305 1.00 25.85 113 SER S N 1
ATOM 4582 C CA . SER B 2 113 ? 25.014 51.953 -36.014 1.00 25.58 113 SER S CA 1
ATOM 4583 C C . SER B 2 113 ? 25.538 51.019 -37.085 1.00 27.67 113 SER S C 1
ATOM 4584 O O . SER B 2 113 ? 25.917 49.871 -36.771 1.00 29.79 113 SER S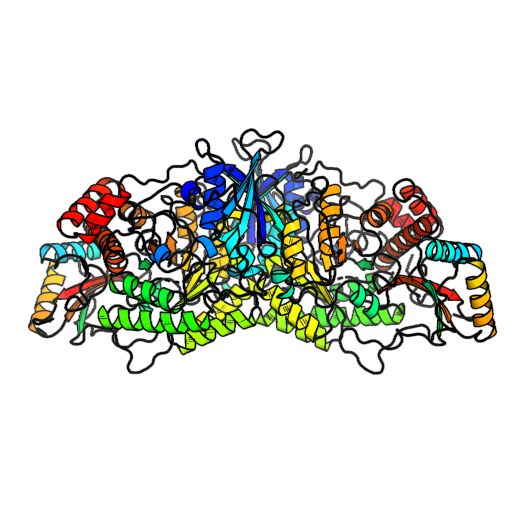 O 1
ATOM 4587 N N . PHE B 2 114 ? 25.564 51.475 -38.333 1.00 24.68 114 PHE S N 1
ATOM 4588 C CA . PHE B 2 114 ? 26.068 50.619 -39.377 1.00 25.95 114 PHE S CA 1
ATOM 4589 C C . PHE B 2 114 ? 26.653 51.423 -40.527 1.00 27.20 114 PHE S C 1
ATOM 4590 O O . PHE B 2 114 ? 26.262 52.572 -40.755 1.00 26.81 114 PHE S O 1
ATOM 4598 N N . ILE B 2 115 ? 27.597 50.808 -41.230 1.00 24.91 115 ILE S N 1
ATOM 4599 C CA . ILE B 2 115 ? 28.196 51.449 -42.390 1.00 26.67 115 ILE S CA 1
ATOM 4600 C C . ILE B 2 115 ? 27.214 51.445 -43.540 1.00 26.98 115 ILE S C 1
ATOM 4601 O O . ILE B 2 115 ? 26.621 50.418 -43.885 1.00 27.61 115 ILE S O 1
ATOM 4606 N N . ALA B 2 116 ? 27.058 52.609 -44.151 1.00 24.09 116 ALA S N 1
ATOM 4607 C CA . ALA B 2 116 ? 26.123 52.784 -45.223 1.00 25.64 116 ALA S CA 1
ATOM 4608 C C . ALA B 2 116 ? 26.850 53.092 -46.564 1.00 27.63 116 ALA S C 1
ATOM 4609 O O . ALA B 2 116 ? 26.217 53.044 -47.638 1.00 29.99 116 ALA S O 1
ATOM 4611 N N . TYR B 2 117 ? 28.146 53.394 -46.511 1.00 26.93 117 TYR S N 1
ATOM 4612 C CA . TYR B 2 117 ? 28.918 53.671 -47.726 1.00 26.92 117 TYR S CA 1
ATOM 4613 C C . TYR B 2 117 ? 30.395 53.503 -47.468 1.00 28.38 117 TYR S C 1
ATOM 4614 O O . TYR B 2 117 ? 30.911 53.945 -46.447 1.00 27.27 117 TYR S O 1
ATOM 4623 N N . LYS B 2 118 ? 31.097 52.812 -48.362 1.00 29.64 118 LYS S N 1
ATOM 4624 C CA . LYS B 2 118 ? 32.545 52.636 -48.236 1.00 32.20 118 LYS S CA 1
ATOM 4625 C C . LYS B 2 118 ? 33.105 53.178 -49.532 1.00 33.87 118 LYS S C 1
ATOM 4626 O O . LYS B 2 118 ? 32.510 52.943 -50.586 1.00 35.12 118 LYS S O 1
ATOM 4632 N N . PRO B 2 119 ? 34.217 53.922 -49.465 1.00 35.10 119 PRO S N 1
ATOM 4633 C CA . PRO B 2 119 ? 34.821 54.481 -50.679 1.00 37.89 119 PRO S CA 1
ATOM 4634 C C . PRO B 2 119 ? 35.396 53.364 -51.563 1.00 43.45 119 PRO S C 1
ATOM 4635 O O . PRO B 2 119 ? 35.735 52.274 -51.075 1.00 41.99 119 PRO S O 1
ATOM 4639 N N . PRO B 2 120 ? 35.503 53.615 -52.884 1.00 47.53 120 PRO S N 1
ATOM 4640 C CA . PRO B 2 120 ? 36.035 52.633 -53.852 1.00 50.89 120 PRO S CA 1
ATOM 4641 C C . PRO B 2 120 ? 37.395 52.071 -53.445 1.00 52.88 120 PRO S C 1
ATOM 4642 O O . PRO B 2 120 ? 38.361 52.822 -53.267 1.00 54.27 120 PRO S O 1
ATOM 4646 N N . GLY B 2 121 ? 37.449 50.746 -53.282 1.00 55.43 121 GLY S N 1
ATOM 4647 C CA . GLY B 2 121 ? 38.679 50.082 -52.862 1.00 57.52 121 GLY S CA 1
ATOM 4648 C C . GLY B 2 121 ? 38.773 49.851 -51.350 1.00 59.42 121 GLY S C 1
ATOM 4649 O O . GLY B 2 121 ? 39.856 49.579 -50.815 1.00 59.57 121 GLY S O 1
ATOM 4650 N N . CYS B 2 122 ? 37.649 49.960 -50.644 1.00 60.48 122 CYS S N 1
ATOM 4651 C CA . CYS B 2 122 ? 37.665 49.746 -49.201 1.00 61.79 122 CYS S CA 1
ATOM 4652 C C . CYS B 2 122 ? 36.520 48.867 -48.744 1.00 62.20 122 CYS S C 1
ATOM 4653 O O . CYS B 2 122 ? 35.758 48.387 -49.621 1.00 62.30 122 CYS S O 1
ATOM 4656 N N . GLY C 1 12 ? 42.648 11.855 -34.054 1.00 39.95 12 GLY E N 1
ATOM 4657 C CA . GLY C 1 12 ? 42.045 12.971 -34.837 1.00 37.12 12 GLY E CA 1
ATOM 4658 C C . GLY C 1 12 ? 41.015 13.744 -34.020 1.00 34.33 12 GLY E C 1
ATOM 4659 O O . GLY C 1 12 ? 40.393 13.207 -33.081 1.00 35.56 12 GLY E O 1
ATOM 4660 N N . PHE C 1 13 ? 40.874 15.031 -34.337 1.00 29.70 13 PHE E N 1
ATOM 4661 C CA . PHE C 1 13 ? 39.881 15.869 -33.646 1.00 26.49 13 PHE E CA 1
ATOM 4662 C C . PHE C 1 13 ? 38.531 15.537 -34.261 1.00 24.88 13 PHE E C 1
ATOM 4663 O O . PHE C 1 13 ? 38.340 15.657 -35.476 1.00 23.97 13 PHE E O 1
ATOM 4671 N N . LYS C 1 14 ? 37.592 15.183 -33.409 1.00 24.42 14 LYS E N 1
ATOM 4672 C CA . LYS C 1 14 ? 36.224 14.853 -33.853 1.00 27.13 14 LYS E CA 1
ATOM 4673 C C . LYS C 1 14 ? 35.266 15.815 -33.147 1.00 22.35 14 LYS E C 1
ATOM 4674 O O . LYS C 1 14 ? 34.995 15.633 -31.969 1.00 20.90 14 LYS E O 1
ATOM 4680 N N . ALA C 1 15 ? 34.755 16.791 -33.879 1.00 21.55 15 ALA E N 1
ATOM 4681 C CA . ALA C 1 15 ? 33.851 17.760 -33.284 1.00 20.19 15 ALA E CA 1
ATOM 4682 C C . ALA C 1 15 ? 32.535 17.133 -32.901 1.00 21.49 15 ALA E C 1
ATOM 4683 O O . ALA C 1 15 ? 32.080 16.144 -33.525 1.00 21.28 15 ALA E O 1
ATOM 4685 N N . GLY C 1 16 ? 31.883 17.725 -31.910 1.00 19.25 16 GLY E N 1
ATOM 4686 C CA . GLY C 1 16 ? 30.598 17.226 -31.488 1.00 19.02 16 GLY E CA 1
ATOM 4687 C C . GLY C 1 16 ? 30.532 16.858 -30.019 1.00 17.61 16 GLY E C 1
ATOM 4688 O O . GLY C 1 16 ? 31.558 16.822 -29.297 1.00 17.30 16 GLY E O 1
ATOM 4689 N N . VAL C 1 17 ? 29.318 16.539 -29.592 1.00 17.39 17 VAL E N 1
ATOM 4690 C CA . VAL C 1 17 ? 29.034 16.179 -28.198 1.00 18.16 17 VAL E CA 1
ATOM 4691 C C . VAL C 1 17 ? 29.139 14.674 -27.902 1.00 20.73 17 VAL E C 1
ATOM 4692 O O . VAL C 1 17 ? 28.635 13.837 -28.665 1.00 21.61 17 VAL E O 1
ATOM 4696 N N . LYS C 1 18 ? 29.817 14.335 -26.815 1.00 20.01 18 LYS E N 1
ATOM 4697 C CA . LYS C 1 18 ? 29.812 12.950 -26.351 1.00 20.52 18 LYS E CA 1
ATOM 4698 C C . LYS C 1 18 ? 29.620 12.957 -24.857 1.00 19.85 18 LYS E C 1
ATOM 4699 O O . LYS C 1 18 ? 29.777 13.973 -24.203 1.00 19.38 18 LYS E O 1
ATOM 4705 N N . ASP C 1 19 ? 29.195 11.829 -24.306 1.00 18.97 19 ASP E N 1
ATOM 4706 C CA . ASP C 1 19 ? 28.910 11.800 -22.853 1.00 18.19 19 ASP E CA 1
ATOM 4707 C C . ASP C 1 19 ? 30.197 12.115 -22.041 1.00 17.39 19 ASP E C 1
ATOM 4708 O O . ASP C 1 19 ? 31.306 11.703 -22.424 1.00 17.34 19 ASP E O 1
ATOM 4713 N N . TYR C 1 20 ? 30.020 12.809 -20.931 1.00 16.88 20 TYR E N 1
ATOM 4714 C CA . TYR C 1 20 ? 31.162 13.136 -20.079 1.00 17.43 20 TYR E CA 1
ATOM 4715 C C . TYR C 1 20 ? 31.792 11.858 -19.549 1.00 16.58 20 TYR E C 1
ATOM 4716 O O . TYR C 1 20 ? 33.002 11.819 -19.338 1.00 17.50 20 TYR E O 1
ATOM 4725 N N . LYS C 1 21 ? 30.987 10.812 -19.282 1.00 16.88 21 LYS E N 1
ATOM 4726 C CA . LYS C 1 21 ? 31.571 9.624 -18.702 1.00 19.07 21 LYS E CA 1
ATOM 4727 C C . LYS C 1 21 ? 32.630 8.952 -19.542 1.00 18.92 21 LYS E C 1
ATOM 4728 O O . LYS C 1 21 ? 33.455 8.213 -19.001 1.00 20.30 21 LYS E O 1
ATOM 4734 N N . LEU C 1 22 ? 32.653 9.207 -20.836 1.00 18.45 22 LEU E N 1
ATOM 4735 C CA . LEU C 1 22 ? 33.656 8.558 -21.675 1.00 20.38 22 LEU E CA 1
ATOM 4736 C C . LEU C 1 22 ? 35.054 9.026 -21.339 1.00 20.52 22 LEU E C 1
ATOM 4737 O O . LEU C 1 22 ? 36.013 8.316 -21.569 1.00 23.21 22 LEU E O 1
ATOM 4742 N N . THR C 1 23 ? 35.184 10.218 -20.759 1.00 18.04 23 THR E N 1
ATOM 4743 C CA . THR C 1 23 ? 36.508 10.726 -20.444 1.00 17.36 23 THR E CA 1
ATOM 4744 C C . THR C 1 23 ? 36.695 10.929 -18.930 1.00 16.34 23 THR E C 1
ATOM 4745 O O . THR C 1 23 ? 37.816 10.789 -18.412 1.00 18.27 23 THR E O 1
ATOM 4749 N N . TYR C 1 24 ? 35.591 11.235 -18.237 1.00 16.83 24 TYR E N 1
ATOM 4750 C CA . TYR C 1 24 ? 35.707 11.661 -16.824 1.00 16.39 24 TYR E CA 1
ATOM 4751 C C . TYR C 1 24 ? 35.208 10.698 -15.779 1.00 17.13 24 TYR E C 1
ATOM 4752 O O . TYR C 1 24 ? 35.219 11.022 -14.600 1.00 16.70 24 TYR E O 1
ATOM 4761 N N . TYR C 1 25 ? 34.723 9.503 -16.179 1.00 16.70 25 TYR E N 1
ATOM 4762 C CA . TYR C 1 25 ? 34.342 8.489 -15.181 1.00 15.63 25 TYR E CA 1
ATOM 4763 C C . TYR C 1 25 ? 35.475 7.442 -15.322 1.00 18.47 25 TYR E C 1
ATOM 4764 O O . TYR C 1 25 ? 35.616 6.801 -16.393 1.00 17.66 25 TYR E O 1
ATOM 4773 N N . THR C 1 26 ? 36.307 7.329 -14.282 1.00 17.33 26 THR E N 1
ATOM 4774 C CA . THR C 1 26 ? 37.485 6.476 -14.317 1.00 18.46 26 THR E CA 1
ATOM 4775 C C . THR C 1 26 ? 37.510 5.662 -13.054 1.00 19.90 26 THR E C 1
ATOM 4776 O O . THR C 1 26 ? 38.346 5.847 -12.190 1.00 19.41 26 THR E O 1
ATOM 4780 N N . PRO C 1 27 ? 36.624 4.657 -12.958 1.00 18.98 27 PRO E N 1
ATOM 4781 C CA . PRO C 1 27 ? 36.526 3.806 -11.760 1.00 20.47 27 PRO E CA 1
ATOM 4782 C C . PRO C 1 27 ? 37.755 2.998 -11.424 1.00 22.37 27 PRO E C 1
ATOM 4783 O O . PRO C 1 27 ? 37.859 2.515 -10.296 1.00 25.14 27 PRO E O 1
ATOM 4787 N N . GLU C 1 28 ? 38.675 2.861 -12.366 1.00 21.83 28 GLU E N 1
ATOM 4788 C CA . GLU C 1 28 ? 39.899 2.117 -12.091 1.00 25.17 28 GLU E CA 1
ATOM 4789 C C . GLU C 1 28 ? 41.047 3.005 -11.595 1.00 24.56 28 GLU E C 1
ATOM 4790 O O . GLU C 1 28 ? 42.143 2.537 -11.287 1.00 24.72 28 GLU E O 1
ATOM 4796 N N . TYR C 1 29 ? 40.811 4.307 -11.523 1.00 22.87 29 TYR E N 1
ATOM 4797 C CA . TYR C 1 29 ? 41.854 5.212 -11.090 1.00 20.54 29 TYR E CA 1
ATOM 4798 C C . TYR C 1 29 ? 42.213 5.050 -9.615 1.00 19.42 29 TYR E C 1
ATOM 4799 O O . TYR C 1 29 ? 41.367 4.976 -8.760 1.00 21.29 29 TYR E O 1
ATOM 4808 N N . GLU C 1 30 ? 43.518 5.031 -9.344 1.00 21.60 30 GLU E N 1
ATOM 4809 C CA . GLU C 1 30 ? 44.053 4.935 -8.001 1.00 22.49 30 GLU E CA 1
ATOM 4810 C C . GLU C 1 30 ? 44.505 6.384 -7.705 1.00 19.56 30 GLU E C 1
ATOM 4811 O O . GLU C 1 30 ? 45.356 6.941 -8.407 1.00 22.43 30 GLU E O 1
ATOM 4817 N N . THR C 1 31 ? 43.953 6.919 -6.654 1.00 20.47 31 THR E N 1
ATOM 4818 C CA . THR C 1 31 ? 44.262 8.313 -6.288 1.00 18.52 31 THR E CA 1
ATOM 4819 C C . THR C 1 31 ? 45.716 8.487 -5.895 1.00 21.11 31 THR E C 1
ATOM 4820 O O . THR C 1 31 ? 46.361 7.549 -5.380 1.00 20.82 31 THR E O 1
ATOM 4824 N N . LYS C 1 32 ? 46.237 9.678 -6.151 1.00 18.43 32 LYS E N 1
ATOM 4825 C CA . LYS C 1 32 ? 47.625 10.038 -5.791 1.00 18.18 32 LYS E CA 1
ATOM 4826 C C . LYS C 1 32 ? 47.624 10.831 -4.494 1.00 18.55 32 LYS E C 1
ATOM 4827 O O . LYS C 1 32 ? 46.661 11.526 -4.203 1.00 17.37 32 LYS E O 1
ATOM 4833 N N . ASP C 1 33 ? 48.703 10.696 -3.725 1.00 17.89 33 ASP E N 1
ATOM 4834 C CA . ASP C 1 33 ? 48.798 11.413 -2.462 1.00 18.87 33 ASP E CA 1
ATOM 4835 C C . ASP C 1 33 ? 48.814 12.925 -2.630 1.00 17.51 33 ASP E C 1
ATOM 4836 O O . ASP C 1 33 ? 48.669 13.622 -1.648 1.00 18.48 33 ASP E O 1
ATOM 4841 N N . THR C 1 34 ? 49.005 13.391 -3.857 1.00 15.70 34 THR E N 1
ATOM 4842 C CA . THR C 1 34 ? 48.980 14.831 -4.115 1.00 14.26 34 THR E CA 1
ATOM 4843 C C . THR C 1 34 ? 47.614 15.341 -4.616 1.00 15.70 34 THR E C 1
ATOM 4844 O O . THR C 1 34 ? 47.427 16.534 -4.786 1.00 14.45 34 THR E O 1
ATOM 4848 N N . ASP C 1 35 ? 46.690 14.431 -4.896 1.00 15.10 35 ASP E N 1
ATOM 4849 C CA . ASP C 1 35 ? 45.404 14.842 -5.423 1.00 15.91 35 ASP E CA 1
ATOM 4850 C C . ASP C 1 35 ? 44.529 15.474 -4.323 1.00 15.27 35 ASP E C 1
ATOM 4851 O O . ASP C 1 35 ? 44.628 15.127 -3.150 1.00 15.54 35 ASP E O 1
ATOM 4856 N N . ILE C 1 36 ? 43.701 16.442 -4.711 1.00 14.58 36 ILE E N 1
ATOM 4857 C CA . ILE C 1 36 ? 42.663 16.931 -3.822 1.00 13.72 36 ILE E CA 1
ATOM 4858 C C . ILE C 1 36 ? 41.463 15.998 -4.149 1.00 12.57 36 ILE E C 1
ATOM 4859 O O . ILE C 1 36 ? 41.140 15.797 -5.318 1.00 14.44 36 ILE E O 1
ATOM 4864 N N . LEU C 1 37 ? 40.839 15.426 -3.110 1.00 14.05 37 LEU E N 1
ATOM 4865 C CA . LEU C 1 37 ? 39.710 14.514 -3.316 1.00 14.81 37 LEU E CA 1
ATOM 4866 C C . LEU C 1 37 ? 38.467 15.199 -2.824 1.00 14.50 37 LEU E C 1
ATOM 4867 O O . LEU C 1 37 ? 38.479 15.888 -1.811 1.00 15.79 37 LEU E O 1
ATOM 4872 N N . ALA C 1 38 ? 37.365 14.981 -3.529 1.00 14.03 38 ALA E N 1
ATOM 4873 C CA . ALA C 1 38 ? 36.084 15.545 -3.095 1.00 13.90 38 ALA E CA 1
ATOM 4874 C C . ALA C 1 38 ? 35.037 14.449 -2.982 1.00 13.12 38 ALA E C 1
ATOM 4875 O O . ALA C 1 38 ? 34.983 13.572 -3.859 1.00 14.51 38 ALA E O 1
ATOM 4877 N N . ALA C 1 39 ? 34.155 14.565 -1.996 1.00 12.92 39 ALA E N 1
ATOM 4878 C CA . ALA C 1 39 ? 33.050 13.623 -1.860 1.00 13.93 39 ALA E CA 1
ATOM 4879 C C . ALA C 1 39 ? 31.775 14.445 -2.088 1.00 15.44 39 ALA E C 1
ATOM 4880 O O . ALA C 1 39 ? 31.476 15.358 -1.283 1.00 14.42 39 ALA E O 1
ATOM 4882 N N . PHE C 1 40 ? 31.098 14.203 -3.205 1.00 14.28 40 PHE E N 1
ATOM 4883 C CA . PHE C 1 40 ? 29.856 14.914 -3.540 1.00 15.25 40 PHE E CA 1
ATOM 4884 C C . PHE C 1 40 ? 28.632 14.043 -3.334 1.00 16.75 40 PHE E C 1
ATOM 4885 O O . PHE C 1 40 ? 28.616 12.924 -3.864 1.00 17.05 40 PHE E O 1
ATOM 4893 N N . ARG C 1 41 ? 27.602 14.581 -2.683 1.00 14.20 41 ARG E N 1
ATOM 4894 C CA . ARG C 1 41 ? 26.301 13.884 -2.571 1.00 15.00 41 ARG E CA 1
ATOM 4895 C C . ARG C 1 41 ? 25.506 14.437 -3.797 1.00 16.17 41 ARG E C 1
ATOM 4896 O O . ARG C 1 41 ? 25.112 15.623 -3.849 1.00 15.67 41 ARG E O 1
ATOM 4904 N N . VAL C 1 42 ? 25.298 13.571 -4.783 1.00 15.25 42 VAL E N 1
ATOM 4905 C CA . VAL C 1 42 ? 24.675 13.985 -6.032 1.00 15.26 42 VAL E CA 1
ATOM 4906 C C . VAL C 1 42 ? 23.309 13.352 -6.234 1.00 16.79 42 VAL E C 1
ATOM 4907 O O . VAL C 1 42 ? 23.153 12.146 -5.995 1.00 15.55 42 VAL E O 1
ATOM 4911 N N . THR C 1 43 ? 22.331 14.176 -6.638 1.00 16.07 43 THR E N 1
ATOM 4912 C CA . THR C 1 43 ? 20.963 13.690 -6.944 1.00 15.71 43 THR E CA 1
ATOM 4913 C C . THR C 1 43 ? 20.760 14.009 -8.438 1.00 17.52 43 THR E C 1
ATOM 4914 O O . THR C 1 43 ? 20.517 15.154 -8.802 1.00 17.29 43 THR E O 1
ATOM 4918 N N . PRO C 1 44 ? 20.878 13.015 -9.337 1.00 17.35 44 PRO E N 1
ATOM 4919 C CA . PRO C 1 44 ? 20.699 13.301 -10.776 1.00 18.31 44 PRO E CA 1
ATOM 4920 C C . PRO C 1 44 ? 19.268 13.509 -11.149 1.00 19.08 44 PRO E C 1
ATOM 4921 O O . PRO C 1 44 ? 18.385 13.122 -10.396 1.00 20.97 44 PRO E O 1
ATOM 4925 N N . GLN C 1 45 ? 19.066 14.151 -12.291 1.00 18.26 45 GLN E N 1
ATOM 4926 C CA . GLN C 1 45 ? 17.698 14.261 -12.806 1.00 19.31 45 GLN E CA 1
ATOM 4927 C C . GLN C 1 45 ? 17.321 12.835 -13.260 1.00 21.53 45 GLN E C 1
ATOM 4928 O O . GLN C 1 45 ? 18.167 12.020 -13.572 1.00 21.01 45 GLN E O 1
ATOM 4934 N N . PRO C 1 46 ? 16.012 12.578 -13.372 1.00 24.28 46 PRO E N 1
ATOM 4935 C CA . PRO C 1 46 ? 15.551 11.251 -13.826 1.00 25.89 46 PRO E CA 1
ATOM 4936 C C . PRO C 1 46 ? 16.117 11.013 -15.212 1.00 25.40 46 PRO E C 1
ATOM 4937 O O . PRO C 1 46 ? 16.129 11.912 -16.068 1.00 27.25 46 PRO E O 1
ATOM 4941 N N . GLY C 1 47 ? 16.609 9.809 -15.464 1.00 26.83 47 GLY E N 1
ATOM 4942 C CA . GLY C 1 47 ? 17.118 9.517 -16.802 1.00 27.09 47 GLY E CA 1
ATOM 4943 C C . GLY C 1 47 ? 18.605 9.771 -16.963 1.00 27.99 47 GLY E C 1
ATOM 4944 O O . GLY C 1 47 ? 19.208 9.410 -17.967 1.00 29.87 47 GLY E O 1
ATOM 4945 N N . VAL C 1 48 ? 19.233 10.421 -15.980 1.00 24.14 48 VAL E N 1
ATOM 4946 C CA . VAL C 1 48 ? 20.668 10.696 -16.113 1.00 21.19 48 VAL E CA 1
ATOM 4947 C C . VAL C 1 48 ? 21.345 9.637 -15.275 1.00 19.70 48 VAL E C 1
ATOM 4948 O O . VAL C 1 48 ? 21.138 9.567 -14.065 1.00 20.24 48 VAL E O 1
ATOM 4952 N N . PRO C 1 49 ? 22.191 8.809 -15.899 1.00 19.06 49 PRO E N 1
ATOM 4953 C CA . PRO C 1 49 ? 22.845 7.760 -15.115 1.00 21.04 49 PRO E CA 1
ATOM 4954 C C . PRO C 1 49 ? 23.751 8.369 -14.056 1.00 21.36 49 PRO E C 1
ATOM 4955 O O . PRO C 1 49 ? 24.387 9.405 -14.313 1.00 20.09 49 PRO E O 1
ATOM 4959 N N . PRO C 1 50 ? 23.832 7.758 -12.869 1.00 21.40 50 PRO E N 1
ATOM 4960 C CA . PRO C 1 50 ? 24.718 8.335 -11.846 1.00 20.78 50 PRO E CA 1
ATOM 4961 C C . PRO C 1 50 ? 26.182 8.464 -12.343 1.00 19.54 50 PRO E C 1
ATOM 4962 O O . PRO C 1 50 ? 26.841 9.433 -11.959 1.00 19.28 50 PRO E O 1
ATOM 4966 N N . GLU C 1 51 ? 26.688 7.555 -13.187 1.00 19.79 51 GLU E N 1
ATOM 4967 C CA . GLU C 1 51 ? 28.072 7.651 -13.693 1.00 21.27 51 GLU E CA 1
ATOM 4968 C C . GLU C 1 51 ? 28.215 8.930 -14.545 1.00 19.65 51 GLU E C 1
ATOM 4969 O O . GLU C 1 51 ? 29.269 9.542 -14.610 1.00 18.59 51 GLU E O 1
ATOM 4975 N N . GLU C 1 52 ? 27.177 9.281 -15.292 1.00 17.96 52 GLU E N 1
ATOM 4976 C CA . GLU C 1 52 ? 27.257 10.442 -16.149 1.00 19.01 52 GLU E CA 1
ATOM 4977 C C . GLU C 1 52 ? 27.166 11.698 -15.284 1.00 19.10 52 GLU E C 1
ATOM 4978 O O . GLU C 1 52 ? 27.881 12.668 -15.565 1.00 18.35 52 GLU E O 1
ATOM 4984 N N . ALA C 1 53 ? 26.281 11.693 -14.290 1.00 16.46 53 ALA E N 1
ATOM 4985 C CA . ALA C 1 53 ? 26.174 12.840 -13.362 1.00 16.55 53 ALA E CA 1
ATOM 4986 C C . ALA C 1 53 ? 27.542 13.053 -12.670 1.00 18.86 53 ALA E C 1
ATOM 4987 O O . ALA C 1 53 ? 28.035 14.179 -12.577 1.00 15.99 53 ALA E O 1
ATOM 4989 N N . GLY C 1 54 ? 28.176 11.974 -12.183 1.00 17.91 54 GLY E N 1
ATOM 4990 C CA . GLY C 1 54 ? 29.471 12.142 -11.493 1.00 17.02 54 GLY E CA 1
ATOM 4991 C C . GLY C 1 54 ? 30.551 12.623 -12.443 1.00 15.86 54 GLY E C 1
ATOM 4992 O O . GLY C 1 54 ? 31.407 13.484 -12.091 1.00 15.64 54 GLY E O 1
ATOM 4993 N N . ALA C 1 55 ? 30.538 12.098 -13.664 1.00 14.80 55 ALA E N 1
ATOM 4994 C CA . ALA C 1 55 ? 31.490 12.523 -14.669 1.00 14.75 55 ALA E CA 1
ATOM 4995 C C . ALA C 1 55 ? 31.295 14.005 -15.062 1.00 15.53 55 ALA E C 1
ATOM 4996 O O . ALA C 1 55 ? 32.271 14.707 -15.322 1.00 15.75 55 ALA E O 1
ATOM 4998 N N . ALA C 1 56 ? 30.042 14.431 -15.151 1.00 15.89 56 ALA E N 1
ATOM 4999 C CA . ALA C 1 56 ? 29.771 15.857 -15.518 1.00 15.28 56 ALA E CA 1
ATOM 5000 C C . ALA C 1 56 ? 30.329 16.754 -14.398 1.00 16.16 56 ALA E C 1
ATOM 5001 O O . ALA C 1 56 ? 30.957 17.789 -14.675 1.00 15.38 56 ALA E O 1
ATOM 5003 N N . VAL C 1 57 ? 30.117 16.357 -13.149 1.00 14.34 57 VAL E N 1
ATOM 5004 C CA . VAL C 1 57 ? 30.634 17.152 -12.026 1.00 13.50 57 VAL E CA 1
ATOM 5005 C C . VAL C 1 57 ? 32.161 17.183 -12.115 1.00 14.12 57 VAL E C 1
ATOM 5006 O O . VAL C 1 57 ? 32.753 18.263 -12.004 1.00 14.98 57 VAL E O 1
ATOM 5010 N N . ALA C 1 58 ? 32.813 16.030 -12.336 1.00 13.49 58 ALA E N 1
ATOM 5011 C CA . ALA C 1 58 ? 34.282 16.052 -12.447 1.00 13.12 58 ALA E CA 1
ATOM 5012 C C . ALA C 1 58 ? 34.762 16.884 -13.635 1.00 15.55 58 ALA E C 1
ATOM 5013 O O . ALA C 1 58 ? 35.769 17.584 -13.550 1.00 16.10 58 ALA E O 1
ATOM 5015 N N . ALA C 1 59 ? 34.097 16.740 -14.788 1.00 14.42 59 ALA E N 1
ATOM 5016 C CA . ALA C 1 59 ? 34.566 17.444 -15.965 1.00 14.64 59 ALA E CA 1
ATOM 5017 C C . ALA C 1 59 ? 34.476 18.962 -15.812 1.00 14.54 59 ALA E C 1
ATOM 5018 O O . ALA C 1 59 ? 35.427 19.693 -16.095 1.00 15.72 59 ALA E O 1
ATOM 5020 N N . GLU C 1 60 ? 33.297 19.405 -15.409 1.00 14.03 60 GLU E N 1
ATOM 5021 C CA . GLU C 1 60 ? 33.008 20.828 -15.385 1.00 15.65 60 GLU E CA 1
ATOM 5022 C C . GLU C 1 60 ? 33.551 21.562 -14.190 1.00 15.95 60 GLU E C 1
ATOM 5023 O O . GLU C 1 60 ? 33.361 22.788 -14.054 1.00 16.48 60 GLU E O 1
ATOM 5029 N N . SER C 1 61 ? 34.267 20.841 -13.341 1.00 15.73 61 SER E N 1
ATOM 5030 C CA . SER C 1 61 ? 34.979 21.486 -12.224 1.00 15.65 61 SER E CA 1
ATOM 5031 C C . SER C 1 61 ? 36.499 21.320 -12.453 1.00 15.89 61 SER E C 1
ATOM 5032 O O . SER C 1 61 ? 37.313 21.569 -11.516 1.00 14.95 61 SER E O 1
ATOM 5035 N N . SER C 1 62 ? 36.908 20.909 -13.664 1.00 13.90 62 SER E N 1
ATOM 5036 C CA . SER C 1 62 ? 38.328 20.683 -13.904 1.00 12.94 62 SER E CA 1
ATOM 5037 C C . SER C 1 62 ? 38.780 21.137 -15.273 1.00 15.32 62 SER E C 1
ATOM 5038 O O . SER C 1 62 ? 39.343 22.239 -15.396 1.00 16.26 62 SER E O 1
ATOM 5041 N N . THR C 1 63 ? 38.520 20.369 -16.324 1.00 14.30 63 THR E N 1
ATOM 5042 C CA . THR C 1 63 ? 39.004 20.663 -17.654 1.00 12.92 63 THR E CA 1
ATOM 5043 C C . THR C 1 63 ? 37.975 20.655 -18.780 1.00 13.84 63 THR E C 1
ATOM 5044 O O . THR C 1 63 ? 38.260 21.146 -19.881 1.00 15.33 63 THR E O 1
ATOM 5048 N N . GLY C 1 64 ? 36.805 20.073 -18.515 1.00 14.46 64 GLY E N 1
ATOM 5049 C CA . GLY C 1 64 ? 35.894 19.842 -19.639 1.00 15.08 64 GLY E CA 1
ATOM 5050 C C . GLY C 1 64 ? 34.789 20.842 -19.865 1.00 16.20 64 GLY E C 1
ATOM 5051 O O . GLY C 1 64 ? 34.475 21.656 -18.986 1.00 16.52 64 GLY E O 1
ATOM 5052 N N . THR C 1 65 ? 34.243 20.796 -21.075 1.00 14.91 65 THR E N 1
ATOM 5053 C CA . THR C 1 65 ? 33.026 21.545 -21.359 1.00 14.92 65 THR E CA 1
ATOM 5054 C C . THR C 1 65 ? 32.076 20.617 -22.106 1.00 16.17 65 THR E C 1
ATOM 5055 O O . THR C 1 65 ? 32.330 19.397 -22.182 1.00 16.68 65 THR E O 1
ATOM 5059 N N . TRP C 1 66 ? 31.027 21.206 -22.675 1.00 13.92 66 TRP E N 1
ATOM 5060 C CA . TRP C 1 66 ? 29.896 20.438 -23.188 1.00 13.58 66 TRP E CA 1
ATOM 5061 C C . TRP C 1 66 ? 30.022 19.801 -24.531 1.00 15.72 66 TRP E C 1
ATOM 5062 O O . TRP C 1 66 ? 29.179 18.942 -24.894 1.00 16.54 66 TRP E O 1
ATOM 5073 N N . THR C 1 67 ? 31.027 20.203 -25.274 1.00 14.57 67 THR E N 1
ATOM 5074 C CA . THR C 1 67 ? 31.272 19.640 -26.608 1.00 15.61 67 THR E CA 1
ATOM 5075 C C . THR C 1 67 ? 32.776 19.465 -26.745 1.00 16.85 67 THR E C 1
ATOM 5076 O O . THR C 1 67 ? 33.523 20.080 -25.976 1.00 16.83 67 THR E O 1
ATOM 5080 N N . THR C 1 68 ? 33.246 18.606 -27.676 1.00 16.63 68 THR E N 1
ATOM 5081 C CA . THR C 1 68 ? 34.666 18.357 -27.816 1.00 15.19 68 THR E CA 1
ATOM 5082 C C . THR C 1 68 ? 35.420 19.568 -28.408 1.00 15.64 68 THR E C 1
ATOM 5083 O O . THR C 1 68 ? 35.002 20.156 -29.402 1.00 17.75 68 THR E O 1
ATOM 5087 N N . VAL C 1 69 ? 36.543 19.936 -27.778 1.00 15.94 69 VAL E N 1
ATOM 5088 C CA . VAL C 1 69 ? 37.333 21.085 -28.260 1.00 13.78 69 VAL E CA 1
ATOM 5089 C C . VAL C 1 69 ? 38.696 20.569 -28.720 1.00 14.20 69 VAL E C 1
ATOM 5090 O O . VAL C 1 69 ? 39.316 19.704 -28.085 1.00 15.97 69 VAL E O 1
ATOM 5094 N N . TRP C 1 70 ? 39.139 21.095 -29.854 1.00 14.51 70 TRP E N 1
ATOM 5095 C CA . TRP C 1 70 ? 40.406 20.607 -30.418 1.00 15.05 70 TRP E CA 1
ATOM 5096 C C . TRP C 1 70 ? 41.633 20.939 -29.551 1.00 16.24 70 TRP E C 1
ATOM 5097 O O . TRP C 1 70 ? 42.661 20.280 -29.601 1.00 17.08 70 TRP E O 1
ATOM 5108 N N . THR C 1 71 ? 41.488 21.983 -28.732 1.00 15.80 71 THR E N 1
ATOM 5109 C CA . THR C 1 71 ? 42.591 22.447 -27.882 1.00 16.34 71 THR E CA 1
ATOM 5110 C C . THR C 1 71 ? 42.915 21.445 -26.783 1.00 16.11 71 THR E C 1
ATOM 5111 O O . THR C 1 71 ? 44.002 21.529 -26.210 1.00 15.93 71 THR E O 1
ATOM 5115 N N . ASP C 1 72 ? 42.061 20.472 -26.517 1.00 15.84 72 ASP E N 1
ATOM 5116 C CA . ASP C 1 72 ? 42.476 19.452 -25.528 1.00 18.29 72 ASP E CA 1
ATOM 5117 C C . ASP C 1 72 ? 43.763 18.801 -26.048 1.00 17.74 72 ASP E C 1
ATOM 5118 O O . ASP C 1 72 ? 44.599 18.357 -25.265 1.00 20.16 72 ASP E O 1
ATOM 5123 N N . GLY C 1 73 ? 43.907 18.714 -27.365 1.00 17.01 73 GLY E N 1
ATOM 5124 C CA . GLY C 1 73 ? 45.104 18.138 -27.965 1.00 17.91 73 GLY E CA 1
ATOM 5125 C C . GLY C 1 73 ? 46.422 18.893 -27.834 1.00 17.55 73 GLY E C 1
ATOM 5126 O O . GLY C 1 73 ? 47.494 18.382 -28.182 1.00 18.26 73 GLY E O 1
ATOM 5127 N N . LEU C 1 74 ? 46.344 20.150 -27.396 1.00 16.91 74 LEU E N 1
ATOM 5128 C CA . LEU C 1 74 ? 47.575 20.944 -27.169 1.00 16.63 74 LEU E CA 1
ATOM 5129 C C . LEU C 1 74 ? 48.187 20.580 -25.815 1.00 17.94 74 LEU E C 1
ATOM 5130 O O . LEU C 1 74 ? 49.379 20.847 -25.569 1.00 18.25 74 LEU E O 1
ATOM 5135 N N . THR C 1 75 ? 47.367 19.989 -24.945 1.00 16.59 75 THR E N 1
ATOM 5136 C CA . THR C 1 75 ? 47.825 19.625 -23.628 1.00 16.74 75 THR E CA 1
ATOM 5137 C C . THR C 1 75 ? 47.527 18.191 -23.301 1.00 18.69 75 THR E C 1
ATOM 5138 O O . THR C 1 75 ? 47.342 17.385 -24.232 1.00 19.96 75 THR E O 1
ATOM 5142 N N . SER C 1 76 ? 47.573 17.828 -22.038 1.00 17.43 76 SER E N 1
ATOM 5143 C CA . SER C 1 76 ? 47.352 16.422 -21.666 1.00 18.60 76 SER E CA 1
ATOM 5144 C C . SER C 1 76 ? 46.210 16.307 -20.663 1.00 17.97 76 SER E C 1
ATOM 5145 O O . SER C 1 76 ? 46.368 16.602 -19.474 1.00 18.48 76 SER E O 1
ATOM 5148 N N . LEU C 1 77 ? 45.048 15.863 -21.133 1.00 18.15 77 LEU E N 1
ATOM 5149 C CA . LEU C 1 77 ? 43.931 15.677 -20.229 1.00 19.94 77 LEU E CA 1
ATOM 5150 C C . LEU C 1 77 ? 44.255 14.562 -19.252 1.00 18.84 77 LEU E C 1
ATOM 5151 O O . LEU C 1 77 ? 43.755 14.524 -18.117 1.00 19.23 77 LEU E O 1
ATOM 5156 N N . ASP C 1 78 ? 45.118 13.626 -19.653 1.00 19.59 78 ASP E N 1
ATOM 5157 C CA . ASP C 1 78 ? 45.469 12.573 -18.679 1.00 20.39 78 ASP E CA 1
ATOM 5158 C C . ASP C 1 78 ? 46.129 13.177 -17.449 1.00 20.25 78 ASP E C 1
ATOM 5159 O O . ASP C 1 78 ? 45.957 12.714 -16.337 1.00 22.27 78 ASP E O 1
ATOM 5164 N N . ARG C 1 79 ? 46.900 14.237 -17.655 1.00 19.36 79 ARG E N 1
ATOM 5165 C CA . ARG C 1 79 ? 47.606 14.858 -16.553 1.00 21.60 79 ARG E CA 1
ATOM 5166 C C . ARG C 1 79 ? 46.702 15.760 -15.742 1.00 19.63 79 ARG E C 1
ATOM 5167 O O . ARG C 1 79 ? 46.790 15.803 -14.511 1.00 20.84 79 ARG E O 1
ATOM 5175 N N . TYR C 1 80 ? 45.814 16.470 -16.420 1.00 16.99 80 TYR E N 1
ATOM 5176 C CA . TYR C 1 80 ? 45.040 17.510 -15.728 1.00 15.75 80 TYR E CA 1
ATOM 5177 C C . TYR C 1 80 ? 43.587 17.244 -15.376 1.00 15.91 80 TYR E C 1
ATOM 5178 O O . TYR C 1 80 ? 43.035 17.919 -14.511 1.00 15.87 80 TYR E O 1
ATOM 5187 N N . LYS C 1 81 ? 42.951 16.264 -16.031 1.00 14.79 81 LYS E N 1
ATOM 5188 C CA . LYS C 1 81 ? 41.531 16.144 -15.758 1.00 14.12 81 LYS E CA 1
ATOM 5189 C C . LYS C 1 81 ? 41.153 15.708 -14.341 1.00 15.16 81 LYS E C 1
ATOM 5190 O O . LYS C 1 81 ? 41.880 14.929 -13.654 1.00 15.95 81 LYS E O 1
ATOM 5196 N N . GLY C 1 82 ? 40.040 16.277 -13.885 1.00 14.51 82 GLY E N 1
ATOM 5197 C CA . GLY C 1 82 ? 39.454 15.809 -12.639 1.00 16.31 82 GLY E CA 1
ATOM 5198 C C . GLY C 1 82 ? 38.753 14.519 -13.049 1.00 17.20 82 GLY E C 1
ATOM 5199 O O . GLY C 1 82 ? 38.338 14.348 -14.234 1.00 17.80 82 GLY E O 1
ATOM 5200 N N . ARG C 1 83 ? 38.615 13.588 -12.119 1.00 15.34 83 ARG E N 1
ATOM 5201 C CA . ARG C 1 83 ? 38.020 12.333 -12.507 1.00 18.77 83 ARG E CA 1
ATOM 5202 C C . ARG C 1 83 ? 37.193 11.693 -11.416 1.00 14.77 83 ARG E C 1
ATOM 5203 O O . ARG C 1 83 ? 37.585 11.629 -10.243 1.00 14.63 83 ARG E O 1
ATOM 5211 N N . CYS C 1 84 ? 35.988 11.251 -11.799 1.00 15.56 84 CYS E N 1
ATOM 5212 C CA . CYS C 1 84 ? 35.104 10.601 -10.874 1.00 15.38 84 CYS E CA 1
ATOM 5213 C C . CYS C 1 84 ? 35.580 9.150 -10.829 1.00 16.40 84 CYS E C 1
ATOM 5214 O O . CYS C 1 84 ? 35.476 8.438 -11.819 1.00 16.67 84 CYS E O 1
ATOM 5217 N N . TYR C 1 85 ? 36.111 8.755 -9.687 1.00 16.15 85 TYR E N 1
ATOM 5218 C CA . TYR C 1 85 ? 36.734 7.419 -9.584 1.00 16.14 85 TYR E CA 1
ATOM 5219 C C . TYR C 1 85 ? 35.917 6.467 -8.754 1.00 18.12 85 TYR E C 1
ATOM 5220 O O . TYR C 1 85 ? 36.290 5.277 -8.671 1.00 18.62 85 TYR E O 1
ATOM 5229 N N . HIS C 1 86 ? 34.789 6.914 -8.171 1.00 16.90 86 HIS E N 1
ATOM 5230 C CA . HIS C 1 86 ? 33.987 5.981 -7.416 1.00 17.67 86 HIS E CA 1
ATOM 5231 C C . HIS C 1 86 ? 32.621 6.562 -7.197 1.00 19.91 86 HIS E C 1
ATOM 5232 O O . HIS C 1 86 ? 32.502 7.764 -6.906 1.00 17.78 86 HIS E O 1
ATOM 5239 N N . ILE C 1 87 ? 31.584 5.724 -7.322 1.00 19.44 87 ILE E N 1
ATOM 5240 C CA . ILE C 1 87 ? 30.227 6.185 -7.085 1.00 20.12 87 ILE E CA 1
ATOM 5241 C C . ILE C 1 87 ? 29.493 5.179 -6.263 1.00 23.09 87 ILE E C 1
ATOM 5242 O O . ILE C 1 87 ? 29.625 3.984 -6.503 1.00 23.74 87 ILE E O 1
ATOM 5247 N N . GLU C 1 88 ? 28.771 5.639 -5.269 1.00 20.76 88 GLU E N 1
ATOM 5248 C CA . GLU C 1 88 ? 28.026 4.656 -4.471 1.00 24.10 88 GLU E CA 1
ATOM 5249 C C . GLU C 1 88 ? 26.678 5.191 -4.094 1.00 23.57 88 GLU E C 1
ATOM 5250 O O . GLU C 1 88 ? 26.498 6.384 -3.829 1.00 22.69 88 GLU E O 1
ATOM 5256 N N . PRO C 1 89 ? 25.674 4.315 -4.095 1.00 22.29 89 PRO E N 1
ATOM 5257 C CA . PRO C 1 89 ? 24.361 4.818 -3.726 1.00 21.20 89 PRO E CA 1
ATOM 5258 C C . PRO C 1 89 ? 24.295 5.092 -2.238 1.00 20.86 89 PRO E C 1
ATOM 5259 O O . PRO C 1 89 ? 25.001 4.477 -1.418 1.00 21.01 89 PRO E O 1
ATOM 5263 N N . VAL C 1 90 ? 23.453 6.042 -1.873 1.00 19.80 90 VAL E N 1
ATOM 5264 C CA . VAL C 1 90 ? 23.234 6.353 -0.480 1.00 20.20 90 VAL E CA 1
ATOM 5265 C C . VAL C 1 90 ? 22.066 5.492 -0.026 1.00 23.94 90 VAL E C 1
ATOM 5266 O O . VAL C 1 90 ? 20.971 5.599 -0.550 1.00 22.76 90 VAL E O 1
ATOM 5270 N N . VAL C 1 91 ? 22.328 4.653 0.965 1.00 30.24 91 VAL E N 1
ATOM 5271 C CA . VAL C 1 91 ? 21.289 3.770 1.522 1.00 35.94 91 VAL E CA 1
ATOM 5272 C C . VAL C 1 91 ? 20.166 4.544 2.156 1.00 35.45 91 VAL E C 1
ATOM 5273 O O . VAL C 1 91 ? 20.396 5.441 2.932 1.00 37.27 91 VAL E O 1
ATOM 5277 N N . GLY C 1 92 ? 18.932 4.203 1.834 1.00 39.08 92 GLY E N 1
ATOM 5278 C CA . GLY C 1 92 ? 17.853 4.916 2.486 1.00 40.69 92 GLY E CA 1
ATOM 5279 C C . GLY C 1 92 ? 17.421 6.198 1.833 1.00 43.33 92 GLY E C 1
ATOM 5280 O O . GLY C 1 92 ? 16.473 6.841 2.297 1.00 44.62 92 GLY E O 1
ATOM 5281 N N . GLU C 1 93 ? 18.122 6.612 0.783 1.00 44.27 93 GLU E N 1
ATOM 5282 C CA . GLU C 1 93 ? 17.720 7.823 0.076 1.00 45.20 93 GLU E CA 1
ATOM 5283 C C . GLU C 1 93 ? 17.293 7.346 -1.293 1.00 45.11 93 GLU E C 1
ATOM 5284 O O . GLU C 1 93 ? 17.670 6.260 -1.746 1.00 46.64 93 GLU E O 1
ATOM 5290 N N . ASP C 1 94 ? 16.458 8.129 -1.951 1.00 44.69 94 ASP E N 1
ATOM 5291 C CA . ASP C 1 94 ? 16.061 7.743 -3.280 1.00 43.17 94 ASP E CA 1
ATOM 5292 C C . ASP C 1 94 ? 16.874 8.639 -4.224 1.00 39.12 94 ASP E C 1
ATOM 5293 O O . ASP C 1 94 ? 16.994 9.865 -3.981 1.00 39.57 94 ASP E O 1
ATOM 5298 N N . ASN C 1 95 ? 17.461 7.980 -5.226 1.00 34.12 95 ASN E N 1
ATOM 5299 C CA . ASN C 1 95 ? 18.173 8.616 -6.311 1.00 31.09 95 ASN E CA 1
ATOM 5300 C C . ASN C 1 95 ? 19.336 9.495 -5.872 1.00 27.32 95 ASN E C 1
ATOM 5301 O O . ASN C 1 95 ? 19.613 10.530 -6.502 1.00 26.00 95 ASN E O 1
ATOM 5306 N N . GLN C 1 96 ? 20.026 9.087 -4.819 1.00 23.30 96 GLN E N 1
ATOM 5307 C CA . GLN C 1 96 ? 21.141 9.890 -4.312 1.00 21.62 96 GLN E CA 1
ATOM 5308 C C . GLN C 1 96 ? 22.391 9.023 -4.234 1.00 20.20 96 GLN E C 1
ATOM 5309 O O . GLN C 1 96 ? 22.304 7.816 -3.895 1.00 18.27 96 GLN E O 1
ATOM 5315 N N . TYR C 1 97 ? 23.564 9.630 -4.526 1.00 16.55 97 TYR E N 1
ATOM 5316 C CA . TYR C 1 97 ? 24.819 8.890 -4.589 1.00 16.64 97 TYR E CA 1
ATOM 5317 C C . TYR C 1 97 ? 25.933 9.723 -4.019 1.00 18.57 97 TYR E C 1
ATOM 5318 O O . TYR C 1 97 ? 25.810 10.968 -3.951 1.00 18.24 97 TYR E O 1
ATOM 5327 N N . ILE C 1 98 ? 26.985 9.049 -3.538 1.00 16.19 98 ILE E N 1
ATOM 5328 C CA . ILE C 1 98 ? 28.167 9.840 -3.167 1.00 16.57 98 ILE E CA 1
ATOM 5329 C C . ILE C 1 98 ? 29.133 9.579 -4.356 1.00 16.38 98 ILE E C 1
ATOM 5330 O O . ILE C 1 98 ? 29.468 8.413 -4.665 1.00 17.38 98 ILE E O 1
ATOM 5335 N N . ALA C 1 99 ? 29.533 10.644 -5.079 1.00 15.30 99 ALA E N 1
ATOM 5336 C CA . ALA C 1 99 ? 30.464 10.513 -6.184 1.00 15.53 99 ALA E CA 1
ATOM 5337 C C . ALA C 1 99 ? 31.788 11.108 -5.674 1.00 18.20 99 ALA E C 1
ATOM 5338 O O . ALA C 1 99 ? 31.820 12.235 -5.144 1.00 17.37 99 ALA E O 1
ATOM 5340 N N . TYR C 1 100 ? 32.868 10.355 -5.828 1.00 15.35 100 TYR E N 1
ATOM 5341 C CA . TYR C 1 100 ? 34.208 10.780 -5.375 1.00 15.49 100 TYR E CA 1
ATOM 5342 C C . TYR C 1 100 ? 34.970 11.249 -6.607 1.00 14.60 100 TYR E C 1
ATOM 5343 O O . TYR C 1 100 ? 35.028 10.553 -7.607 1.00 14.49 100 TYR E O 1
ATOM 5352 N N . VAL C 1 101 ? 35.581 12.440 -6.499 1.00 14.73 101 VAL E N 1
ATOM 5353 C CA . VAL C 1 101 ? 36.296 13.035 -7.614 1.00 15.02 101 VAL E CA 1
ATOM 5354 C C . VAL C 1 101 ? 37.709 13.361 -7.142 1.00 14.54 101 VAL E C 1
ATOM 5355 O O . VAL C 1 101 ? 37.913 13.867 -6.030 1.00 14.75 101 VAL E O 1
ATOM 5359 N N . ALA C 1 102 ? 38.666 13.068 -8.009 1.00 13.28 102 ALA E N 1
ATOM 5360 C CA . ALA C 1 102 ? 40.064 13.353 -7.695 1.00 12.97 102 ALA E CA 1
ATOM 5361 C C . ALA C 1 102 ? 40.521 14.485 -8.644 1.00 13.61 102 ALA E C 1
ATOM 5362 O O . ALA C 1 102 ? 40.346 14.406 -9.863 1.00 13.70 102 ALA E O 1
ATOM 5364 N N . TYR C 1 103 ? 41.164 15.515 -8.067 1.00 12.57 103 TYR E N 1
ATOM 5365 C CA . TYR C 1 103 ? 41.693 16.670 -8.845 1.00 11.79 103 TYR E CA 1
ATOM 5366 C C . TYR C 1 103 ? 43.204 16.735 -8.709 1.00 12.44 103 TYR E C 1
ATOM 5367 O O . TYR C 1 103 ? 43.725 16.843 -7.587 1.00 14.27 103 TYR E O 1
ATOM 5376 N N . PRO C 1 104 ? 43.923 16.756 -9.806 1.00 12.72 104 PRO E N 1
ATOM 5377 C CA . PRO C 1 104 ? 45.391 16.845 -9.712 1.00 13.44 104 PRO E CA 1
ATOM 5378 C C . PRO C 1 104 ? 45.839 18.136 -9.013 1.00 12.91 104 PRO E C 1
ATOM 5379 O O . PRO C 1 104 ? 45.244 19.204 -9.177 1.00 14.41 104 PRO E O 1
ATOM 5383 N N . LEU C 1 105 ? 46.921 18.017 -8.260 1.00 13.39 105 LEU E N 1
ATOM 5384 C CA . LEU C 1 105 ? 47.467 19.171 -7.539 1.00 13.00 105 LEU E CA 1
ATOM 5385 C C . LEU C 1 105 ? 47.722 20.368 -8.412 1.00 12.62 105 LEU E C 1
ATOM 5386 O O . LEU C 1 105 ? 47.506 21.517 -7.963 1.00 13.39 105 LEU E O 1
ATOM 5391 N N . ASP C 1 106 ? 48.145 20.136 -9.663 1.00 13.69 106 ASP E N 1
ATOM 5392 C CA . ASP C 1 106 ? 48.492 21.213 -10.550 1.00 12.78 106 ASP E CA 1
ATOM 5393 C C . ASP C 1 106 ? 47.302 22.082 -10.916 1.00 13.36 106 ASP E C 1
ATOM 5394 O O . ASP C 1 106 ? 47.490 23.162 -11.499 1.00 14.75 106 ASP E O 1
ATOM 5399 N N . LEU C 1 107 ? 46.093 21.653 -10.619 1.00 14.27 107 LEU E N 1
ATOM 5400 C CA . LEU C 1 107 ? 44.945 22.458 -10.999 1.00 14.34 107 LEU E CA 1
ATOM 5401 C C . LEU C 1 107 ? 44.772 23.689 -10.102 1.00 13.16 107 LEU E C 1
ATOM 5402 O O . LEU C 1 107 ? 43.995 24.595 -10.447 1.00 13.94 107 LEU E O 1
ATOM 5407 N N . PHE C 1 108 ? 45.491 23.715 -8.978 1.00 13.45 108 PHE E N 1
ATOM 5408 C CA . PHE C 1 108 ? 45.171 24.724 -7.981 1.00 12.51 108 PHE E CA 1
ATOM 5409 C C . PHE C 1 108 ? 46.215 25.787 -7.746 1.00 14.10 108 PHE E C 1
ATOM 5410 O O . PHE C 1 108 ? 47.415 25.518 -7.811 1.00 14.46 108 PHE E O 1
ATOM 5418 N N . GLU C 1 109 ? 45.701 27.011 -7.502 1.00 12.37 109 GLU E N 1
ATOM 5419 C CA . GLU C 1 109 ? 46.644 28.090 -7.171 1.00 12.79 109 GLU E CA 1
ATOM 5420 C C . GLU C 1 109 ? 47.074 27.938 -5.715 1.00 13.06 109 GLU E C 1
ATOM 5421 O O . GLU C 1 109 ? 46.247 27.885 -4.796 1.00 12.56 109 GLU E O 1
ATOM 5427 N N . GLU C 1 110 ? 48.393 27.921 -5.511 1.00 11.61 110 GLU E N 1
ATOM 5428 C CA . GLU C 1 110 ? 48.928 27.805 -4.172 1.00 11.59 110 GLU E CA 1
ATOM 5429 C C . GLU C 1 110 ? 48.418 28.936 -3.281 1.00 11.25 110 GLU E C 1
ATOM 5430 O O . GLU C 1 110 ? 48.378 30.110 -3.692 1.00 13.07 110 GLU E O 1
ATOM 5436 N N . GLY C 1 111 ? 48.061 28.571 -2.039 1.00 11.16 111 GLY E N 1
ATOM 5437 C CA . GLY C 1 111 ? 47.667 29.586 -1.052 1.00 11.65 111 GLY E CA 1
ATOM 5438 C C . GLY C 1 111 ? 46.328 30.239 -1.247 1.00 11.51 111 GLY E C 1
ATOM 5439 O O . GLY C 1 111 ? 46.021 31.204 -0.541 1.00 13.81 111 GLY E O 1
ATOM 5440 N N . SER C 1 112 ? 45.545 29.759 -2.233 1.00 11.66 112 SER E N 1
ATOM 5441 C CA . SER C 1 112 ? 44.260 30.387 -2.557 1.00 11.33 112 SER E CA 1
ATOM 5442 C C . SER C 1 112 ? 43.023 29.535 -2.356 1.00 11.40 112 SER E C 1
ATOM 5443 O O . SER C 1 112 ? 42.643 28.740 -3.243 1.00 12.38 112 SER E O 1
ATOM 5446 N N . VAL C 1 113 ? 42.381 29.678 -1.194 1.00 11.69 113 VAL E N 1
ATOM 5447 C CA . VAL C 1 113 ? 41.128 28.942 -0.969 1.00 11.67 113 VAL E CA 1
ATOM 5448 C C . VAL C 1 113 ? 40.129 29.415 -2.037 1.00 13.37 113 VAL E C 1
ATOM 5449 O O . VAL C 1 113 ? 39.306 28.631 -2.531 1.00 12.47 113 VAL E O 1
ATOM 5453 N N . THR C 1 114 ? 40.182 30.708 -2.363 1.00 12.37 114 THR E N 1
ATOM 5454 C CA . THR C 1 114 ? 39.304 31.198 -3.429 1.00 12.24 114 THR E CA 1
ATOM 5455 C C . THR C 1 114 ? 39.429 30.372 -4.703 1.00 12.77 114 THR E C 1
ATOM 5456 O O . THR C 1 114 ? 38.411 29.988 -5.307 1.00 12.93 114 THR E O 1
ATOM 5460 N N . ASN C 1 115 ? 40.649 30.109 -5.139 1.00 11.17 115 ASN E N 1
ATOM 5461 C CA . ASN C 1 115 ? 40.787 29.323 -6.374 1.00 10.30 115 ASN E CA 1
ATOM 5462 C C . ASN C 1 115 ? 40.286 27.903 -6.210 1.00 10.80 115 ASN E C 1
ATOM 5463 O O . ASN C 1 115 ? 39.626 27.357 -7.104 1.00 12.62 115 ASN E O 1
ATOM 5468 N N . MET C 1 116 ? 40.585 27.286 -5.073 1.00 11.85 116 MET E N 1
ATOM 5469 C CA . MET C 1 116 ? 40.115 25.904 -4.846 1.00 12.26 116 MET E CA 1
ATOM 5470 C C . MET C 1 116 ? 38.583 25.823 -4.937 1.00 11.55 116 MET E C 1
ATOM 5471 O O . MET C 1 116 ? 38.036 24.895 -5.578 1.00 13.31 116 MET E O 1
ATOM 5476 N N . PHE C 1 117 ? 37.882 26.740 -4.261 1.00 12.47 117 PHE E N 1
ATOM 5477 C CA . PHE C 1 117 ? 36.413 26.691 -4.313 1.00 12.01 117 PHE E CA 1
ATOM 5478 C C . PHE C 1 117 ? 35.938 27.018 -5.707 1.00 13.95 117 PHE E C 1
ATOM 5479 O O . PHE C 1 117 ? 34.939 26.466 -6.198 1.00 14.64 117 PHE E O 1
ATOM 5487 N N . THR C 1 118 ? 36.625 27.945 -6.381 1.00 12.61 118 THR E N 1
ATOM 5488 C CA . THR C 1 118 ? 36.170 28.323 -7.753 1.00 12.21 118 THR E CA 1
ATOM 5489 C C . THR C 1 118 ? 36.117 27.080 -8.670 1.00 13.07 118 THR E C 1
ATOM 5490 O O . THR C 1 118 ? 35.205 26.920 -9.474 1.00 14.24 118 THR E O 1
ATOM 5494 N N . SER C 1 119 ? 37.124 26.223 -8.582 1.00 13.11 119 SER E N 1
ATOM 5495 C CA . SER C 1 119 ? 37.030 24.988 -9.379 1.00 12.27 119 SER E CA 1
ATOM 5496 C C . SER C 1 119 ? 36.015 23.995 -8.830 1.00 14.37 119 SER E C 1
ATOM 5497 O O . SER C 1 119 ? 35.055 23.633 -9.529 1.00 14.83 119 SER E O 1
ATOM 5500 N N . ILE C 1 120 ? 36.155 23.617 -7.560 1.00 12.23 120 ILE E N 1
ATOM 5501 C CA . ILE C 1 120 ? 35.365 22.473 -7.093 1.00 13.41 120 ILE E CA 1
ATOM 5502 C C . ILE C 1 120 ? 33.901 22.803 -6.946 1.00 14.27 120 ILE E C 1
ATOM 5503 O O . ILE C 1 120 ? 33.072 21.937 -7.186 1.00 15.54 120 ILE E O 1
ATOM 5508 N N . VAL C 1 121 ? 33.560 24.040 -6.613 1.00 12.71 121 VAL E N 1
ATOM 5509 C CA . VAL C 1 121 ? 32.123 24.342 -6.485 1.00 14.08 121 VAL E CA 1
ATOM 5510 C C . VAL C 1 121 ? 31.707 25.529 -7.343 1.00 13.59 121 VAL E C 1
ATOM 5511 O O . VAL C 1 121 ? 30.624 26.078 -7.137 1.00 14.37 121 VAL E O 1
ATOM 5515 N N . GLY C 1 122 ? 32.483 25.866 -8.354 1.00 13.23 122 GLY E N 1
ATOM 5516 C CA . GLY C 1 122 ? 32.145 27.061 -9.135 1.00 14.83 122 GLY E CA 1
ATOM 5517 C C . GLY C 1 122 ? 30.909 27.033 -9.987 1.00 15.00 122 GLY E C 1
ATOM 5518 O O . GLY C 1 122 ? 30.073 27.945 -9.901 1.00 15.00 122 GLY E O 1
ATOM 5519 N N . ASN C 1 123 ? 30.801 26.010 -10.824 1.00 13.08 123 ASN E N 1
ATOM 5520 C CA . ASN C 1 123 ? 29.644 25.993 -11.734 1.00 12.50 123 ASN E CA 1
ATOM 5521 C C . ASN C 1 123 ? 28.821 24.724 -11.651 1.00 12.71 123 ASN E C 1
ATOM 5522 O O . ASN C 1 123 ? 27.645 24.749 -12.039 1.00 13.88 123 ASN E O 1
ATOM 5527 N N . VAL C 1 124 ? 29.363 23.652 -11.093 1.00 13.92 124 VAL E N 1
ATOM 5528 C CA . VAL C 1 124 ? 28.630 22.378 -11.182 1.00 13.45 124 VAL E CA 1
ATOM 5529 C C . VAL C 1 124 ? 27.331 22.276 -10.430 1.00 14.59 124 VAL E C 1
ATOM 5530 O O . VAL C 1 124 ? 26.499 21.434 -10.797 1.00 15.46 124 VAL E O 1
ATOM 5534 N N . PHE C 1 125 ? 27.108 23.098 -9.421 1.00 13.42 125 PHE E N 1
ATOM 5535 C CA . PHE C 1 125 ? 25.861 23.003 -8.658 1.00 13.46 125 PHE E CA 1
ATOM 5536 C C . PHE C 1 125 ? 24.632 23.477 -9.423 1.00 13.90 125 PHE E C 1
ATOM 5537 O O . PHE C 1 125 ? 23.532 23.232 -8.967 1.00 14.15 125 PHE E O 1
ATOM 5545 N N . GLY C 1 126 ? 24.846 24.149 -10.539 1.00 13.13 126 GLY E N 1
ATOM 5546 C CA . GLY C 1 126 ? 23.714 24.672 -11.340 1.00 15.29 126 GLY E CA 1
ATOM 5547 C C . GLY C 1 126 ? 23.417 23.869 -12.588 1.00 15.61 126 GLY E C 1
ATOM 5548 O O . GLY C 1 126 ? 22.498 24.245 -13.369 1.00 15.84 126 GLY E O 1
ATOM 5549 N N . PHE C 1 127 ? 24.104 22.740 -12.776 1.00 14.43 127 PHE E N 1
ATOM 5550 C CA . PHE C 1 127 ? 23.846 21.961 -14.009 1.00 16.58 127 PHE E CA 1
ATOM 5551 C C . PHE C 1 127 ? 22.392 21.453 -14.094 1.00 15.85 127 PHE E C 1
ATOM 5552 O O . PHE C 1 127 ? 21.856 20.876 -13.151 1.00 16.14 127 PHE E O 1
ATOM 5560 N N . LYS C 1 128 ? 21.814 21.629 -15.267 1.00 16.35 128 LYS E N 1
ATOM 5561 C CA . LYS C 1 128 ? 20.432 21.204 -15.450 1.00 16.93 128 LYS E CA 1
ATOM 5562 C C . LYS C 1 128 ? 20.286 19.717 -15.244 1.00 15.92 128 LYS E C 1
ATOM 5563 O O . LYS C 1 128 ? 19.244 19.284 -14.775 1.00 19.18 128 LYS E O 1
ATOM 5569 N N . ALA C 1 129 ? 21.324 18.947 -15.545 1.00 15.92 129 ALA E N 1
ATOM 5570 C CA . ALA C 1 129 ? 21.231 17.472 -15.403 1.00 17.80 129 ALA E CA 1
ATOM 5571 C C . ALA C 1 129 ? 21.212 16.973 -13.980 1.00 18.39 129 ALA E C 1
ATOM 5572 O O . ALA C 1 129 ? 21.005 15.791 -13.743 1.00 16.70 129 ALA E O 1
ATOM 5574 N N . LEU C 1 130 ? 21.401 17.866 -13.008 1.00 16.58 130 LEU E N 1
ATOM 5575 C CA . LEU C 1 130 ? 21.336 17.465 -11.612 1.00 16.71 130 LEU E CA 1
ATOM 5576 C C . LEU C 1 130 ? 20.107 18.116 -10.945 1.00 17.38 130 LEU E C 1
ATOM 5577 O O . LEU C 1 130 ? 19.686 19.223 -11.339 1.00 18.43 130 LEU E O 1
ATOM 5582 N N . ARG C 1 131 ? 19.524 17.428 -9.972 1.00 16.05 131 ARG E N 1
ATOM 5583 C CA . ARG C 1 131 ? 18.444 18.003 -9.164 1.00 16.50 131 ARG E CA 1
ATOM 5584 C C . ARG C 1 131 ? 19.048 18.668 -7.906 1.00 16.21 131 ARG E C 1
ATOM 5585 O O . ARG C 1 131 ? 18.466 19.603 -7.372 1.00 17.54 131 ARG E O 1
ATOM 5593 N N . ALA C 1 132 ? 20.176 18.136 -7.407 1.00 14.63 132 ALA E N 1
ATOM 5594 C CA . ALA C 1 132 ? 20.795 18.660 -6.187 1.00 14.14 132 ALA E CA 1
ATOM 5595 C C . ALA C 1 132 ? 22.213 18.154 -6.106 1.00 14.89 132 ALA E C 1
ATOM 5596 O O . ALA C 1 132 ? 22.542 17.099 -6.693 1.00 15.35 132 ALA E O 1
ATOM 5598 N N . LEU C 1 133 ? 23.034 18.928 -5.397 1.00 13.83 133 LEU E N 1
ATOM 5599 C CA . LEU C 1 133 ? 24.442 18.546 -5.254 1.00 13.03 133 LEU E CA 1
ATOM 5600 C C . LEU C 1 133 ? 24.943 19.153 -3.933 1.00 14.04 133 LEU E C 1
ATOM 5601 O O . LEU C 1 133 ? 24.706 20.365 -3.648 1.00 13.49 133 LEU E O 1
ATOM 5606 N N . ARG C 1 134 ? 25.643 18.338 -3.135 1.00 13.32 134 ARG E N 1
ATOM 5607 C CA . ARG C 1 134 ? 26.258 18.856 -1.896 1.00 12.03 134 ARG E CA 1
ATOM 5608 C C . ARG C 1 134 ? 27.682 18.383 -1.798 1.00 14.29 134 ARG E C 1
ATOM 5609 O O . ARG C 1 134 ? 27.977 17.165 -1.896 1.00 15.37 134 ARG E O 1
ATOM 5617 N N . LEU C 1 135 ? 28.585 19.331 -1.514 1.00 12.59 135 LEU E N 1
ATOM 5618 C CA . LEU C 1 135 ? 29.986 18.889 -1.293 1.00 11.97 135 LEU E CA 1
ATOM 5619 C C . LEU C 1 135 ? 30.104 18.550 0.192 1.00 12.72 135 LEU E C 1
ATOM 5620 O O . LEU C 1 135 ? 29.942 19.424 1.037 1.00 14.14 135 LEU E O 1
ATOM 5625 N N . GLU C 1 136 ? 30.382 17.268 0.490 1.00 12.79 136 GLU E N 1
ATOM 5626 C CA . GLU C 1 136 ? 30.489 16.813 1.867 1.00 14.61 136 GLU E CA 1
ATOM 5627 C C . GLU C 1 136 ? 31.871 16.911 2.485 1.00 12.78 136 GLU E C 1
ATOM 5628 O O . GLU C 1 136 ? 31.976 17.190 3.690 1.00 14.47 136 GLU E O 1
ATOM 5634 N N . ASP C 1 137 ? 32.923 16.678 1.693 1.00 14.31 137 ASP E N 1
ATOM 5635 C CA . ASP C 1 137 ? 34.245 16.693 2.304 1.00 14.64 137 ASP E CA 1
ATOM 5636 C C . ASP C 1 137 ? 35.251 16.861 1.208 1.00 14.27 137 ASP E C 1
ATOM 5637 O O . ASP C 1 137 ? 34.979 16.627 0.009 1.00 14.27 137 ASP E O 1
ATOM 5642 N N . LEU C 1 138 ? 36.426 17.353 1.619 1.00 13.19 138 LEU E N 1
ATOM 5643 C CA . LEU C 1 138 ? 37.566 17.484 0.712 1.00 14.95 138 LEU E CA 1
ATOM 5644 C C . LEU C 1 138 ? 38.815 16.908 1.404 1.00 16.07 138 LEU E C 1
ATOM 5645 O O . LEU C 1 138 ? 39.069 17.217 2.600 1.00 17.32 138 LEU E O 1
ATOM 5650 N N . ARG C 1 139 ? 39.613 16.121 0.681 1.00 13.23 139 ARG E N 1
ATOM 5651 C CA . ARG C 1 139 ? 40.871 15.650 1.272 1.00 13.92 139 ARG E CA 1
ATOM 5652 C C . ARG C 1 139 ? 41.935 16.656 0.749 1.00 14.34 139 ARG E C 1
ATOM 5653 O O . ARG C 1 139 ? 42.242 16.688 -0.449 1.00 14.29 139 ARG E O 1
ATOM 5661 N N . ILE C 1 140 ? 42.486 17.446 1.671 1.00 13.76 140 ILE E N 1
ATOM 5662 C CA . ILE C 1 140 ? 43.428 18.493 1.298 1.00 12.81 140 ILE E CA 1
ATOM 5663 C C . ILE C 1 140 ? 44.821 17.790 1.508 1.00 12.92 140 ILE E C 1
ATOM 5664 O O . ILE C 1 140 ? 45.186 17.499 2.650 1.00 14.61 140 ILE E O 1
ATOM 5669 N N . PRO C 1 141 ? 45.586 17.556 0.444 1.00 13.08 141 PRO E N 1
ATOM 5670 C CA . PRO C 1 141 ? 46.874 16.877 0.619 1.00 13.21 141 PRO E CA 1
ATOM 5671 C C . PRO C 1 141 ? 47.893 17.830 1.235 1.00 15.09 141 PRO E C 1
ATOM 5672 O O . PRO C 1 141 ? 47.797 19.065 1.046 1.00 14.06 141 PRO E O 1
ATOM 5676 N N . PRO C 1 142 ? 48.868 17.296 1.958 1.00 15.16 142 PRO E N 1
ATOM 5677 C CA . PRO C 1 142 ? 49.930 18.096 2.591 1.00 16.00 142 PRO E CA 1
ATOM 5678 C C . PRO C 1 142 ? 50.644 18.966 1.556 1.00 15.20 142 PRO E C 1
ATOM 5679 O O . PRO C 1 142 ? 51.061 20.072 1.856 1.00 15.52 142 PRO E O 1
ATOM 5683 N N . THR C 1 143 ? 50.828 18.467 0.343 1.00 12.76 143 THR E N 1
ATOM 5684 C CA . THR C 1 143 ? 51.507 19.259 -0.673 1.00 14.85 143 THR E CA 1
ATOM 5685 C C . THR C 1 143 ? 50.750 20.535 -1.002 1.00 17.56 143 THR E C 1
ATOM 5686 O O . THR C 1 143 ? 51.346 21.503 -1.457 1.00 20.36 143 THR E O 1
ATOM 5690 N N . TYR C 1 144 ? 49.435 20.559 -0.792 1.00 14.76 144 TYR E N 1
ATOM 5691 C CA . TYR C 1 144 ? 48.709 21.791 -1.021 1.00 13.73 144 TYR E CA 1
ATOM 5692 C C . TYR C 1 144 ? 48.592 22.632 0.242 1.00 13.54 144 TYR E C 1
ATOM 5693 O O . TYR C 1 144 ? 48.769 23.865 0.191 1.00 13.89 144 TYR E O 1
ATOM 5702 N N . SER C 1 145 ? 48.296 21.995 1.377 1.00 12.72 145 SER E N 1
ATOM 5703 C CA . SER C 1 145 ? 48.115 22.791 2.605 1.00 12.78 145 SER E CA 1
ATOM 5704 C C . SER C 1 145 ? 49.422 23.500 3.024 1.00 12.53 145 SER E C 1
ATOM 5705 O O . SER C 1 145 ? 49.350 24.565 3.622 1.00 12.85 145 SER E O 1
ATOM 5708 N N . LYS C 1 146 ? 50.588 22.936 2.707 1.00 12.91 146 LYS E N 1
ATOM 5709 C CA . LYS C 1 146 ? 51.830 23.596 3.078 1.00 13.68 146 LYS E CA 1
ATOM 5710 C C . LYS C 1 146 ? 51.995 24.933 2.333 1.00 13.91 146 LYS E C 1
ATOM 5711 O O . LYS C 1 146 ? 52.878 25.720 2.697 1.00 15.52 146 LYS E O 1
ATOM 5717 N N . THR C 1 147 ? 51.188 25.207 1.299 1.00 12.60 147 THR E N 1
ATOM 5718 C CA . THR C 1 147 ? 51.308 26.508 0.573 1.00 13.09 147 THR E CA 1
ATOM 5719 C C . THR C 1 147 ? 50.465 27.594 1.236 1.00 13.06 147 THR E C 1
ATOM 5720 O O . THR C 1 147 ? 50.426 28.725 0.743 1.00 14.25 147 THR E O 1
ATOM 5724 N N . PHE C 1 148 ? 49.850 27.271 2.372 1.00 11.28 148 PHE E N 1
ATOM 5725 C CA . PHE C 1 148 ? 49.021 28.235 3.091 1.00 12.67 148 PHE E CA 1
ATOM 5726 C C . PHE C 1 148 ? 49.657 28.597 4.428 1.00 13.49 148 PHE E C 1
ATOM 5727 O O . PHE C 1 148 ? 50.194 27.742 5.136 1.00 15.05 148 PHE E O 1
ATOM 5735 N N . GLN C 1 149 ? 49.484 29.861 4.821 1.00 13.01 149 GLN E N 1
ATOM 5736 C CA . GLN C 1 149 ? 50.002 30.238 6.153 1.00 12.65 149 GLN E CA 1
ATOM 5737 C C . GLN C 1 149 ? 49.221 29.516 7.247 1.00 14.26 149 GLN E C 1
ATOM 5738 O O . GLN C 1 149 ? 49.775 29.065 8.243 1.00 15.30 149 GLN E O 1
ATOM 5744 N N . GLY C 1 150 ? 47.890 29.470 7.102 1.00 14.48 150 GLY E N 1
ATOM 5745 C CA . GLY C 1 150 ? 47.056 28.907 8.156 1.00 15.17 150 GLY E CA 1
ATOM 5746 C C . GLY C 1 150 ? 46.852 29.924 9.281 1.00 13.12 150 GLY E C 1
ATOM 5747 O O . GLY C 1 150 ? 47.025 31.138 9.110 1.00 13.93 150 GLY E O 1
ATOM 5748 N N . PRO C 1 151 ? 46.488 29.450 10.478 1.00 12.93 151 PRO E N 1
ATOM 5749 C CA . PRO C 1 151 ? 46.242 30.358 11.615 1.00 12.37 151 PRO E CA 1
ATOM 5750 C C . PRO C 1 151 ? 47.388 31.300 11.879 1.00 11.57 151 PRO E C 1
ATOM 5751 O O . PRO C 1 151 ? 48.551 30.876 11.849 1.00 14.13 151 PRO E O 1
ATOM 5755 N N . PRO C 1 152 ? 47.087 32.559 12.156 1.00 12.18 152 PRO E N 1
ATOM 5756 C CA . PRO C 1 152 ? 48.181 33.480 12.465 1.00 12.78 152 PRO E CA 1
ATOM 5757 C C . PRO C 1 152 ? 48.998 32.987 13.686 1.00 11.81 152 PRO E C 1
ATOM 5758 O O . PRO C 1 152 ? 50.236 33.199 13.722 1.00 12.71 152 PRO E O 1
ATOM 5762 N N . HIS C 1 153 ? 48.316 32.316 14.627 1.00 11.54 153 HIS E N 1
ATOM 5763 C CA . HIS C 1 153 ? 48.991 31.860 15.869 1.00 12.23 153 HIS E CA 1
ATOM 5764 C C . HIS C 1 153 ? 48.671 30.402 16.168 1.00 13.63 153 HIS E C 1
ATOM 5765 O O . HIS C 1 153 ? 49.591 29.568 16.254 1.00 14.17 153 HIS E O 1
ATOM 5772 N N . GLY C 1 154 ? 47.394 30.069 16.320 1.00 12.06 154 GLY E N 1
ATOM 5773 C CA . GLY C 1 154 ? 47.084 28.666 16.653 1.00 13.73 154 GLY E CA 1
ATOM 5774 C C . GLY C 1 154 ? 46.947 28.494 18.174 1.00 13.94 154 GLY E C 1
ATOM 5775 O O . GLY C 1 154 ? 47.372 29.297 18.981 1.00 14.06 154 GLY E O 1
ATOM 5776 N N . ILE C 1 155 ? 46.358 27.344 18.523 1.00 13.70 155 ILE E N 1
ATOM 5777 C CA . ILE C 1 155 ? 46.017 27.081 19.913 1.00 13.53 155 ILE E CA 1
ATOM 5778 C C . ILE C 1 155 ? 47.100 27.287 20.944 1.00 13.34 155 ILE E C 1
ATOM 5779 O O . ILE C 1 155 ? 46.911 28.032 21.911 1.00 14.57 155 ILE E O 1
ATOM 5784 N N . GLN C 1 156 ? 48.240 26.634 20.740 1.00 14.11 156 GLN E N 1
ATOM 5785 C CA . GLN C 1 156 ? 49.305 26.721 21.722 1.00 15.56 156 GLN E CA 1
ATOM 5786 C C . GLN C 1 156 ? 49.833 28.133 21.881 1.00 13.72 156 GLN E C 1
ATOM 5787 O O . GLN C 1 156 ? 50.000 28.619 22.978 1.00 13.73 156 GLN E O 1
ATOM 5793 N N . VAL C 1 157 ? 50.090 28.786 20.755 1.00 12.92 157 VAL E N 1
ATOM 5794 C CA . VAL C 1 157 ? 50.643 30.129 20.835 1.00 12.07 157 VAL E CA 1
ATOM 5795 C C . VAL C 1 157 ? 49.667 31.085 21.494 1.00 11.55 157 VAL E C 1
ATOM 5796 O O . VAL C 1 157 ? 50.051 31.957 22.298 1.00 13.64 157 VAL E O 1
ATOM 5800 N N . GLU C 1 158 ? 48.371 30.940 21.192 1.00 11.65 158 GLU E N 1
ATOM 5801 C CA . GLU C 1 158 ? 47.371 31.810 21.787 1.00 12.71 158 GLU E CA 1
ATOM 5802 C C . GLU C 1 158 ? 47.352 31.622 23.302 1.00 13.13 158 GLU E C 1
ATOM 5803 O O . GLU C 1 158 ? 47.354 32.607 24.051 1.00 13.43 158 GLU E O 1
ATOM 5809 N N . ARG C 1 159 ? 47.340 30.392 23.775 1.00 13.27 159 ARG E N 1
ATOM 5810 C CA . ARG C 1 159 ? 47.389 30.188 25.227 1.00 12.25 159 ARG E CA 1
ATOM 5811 C C . ARG C 1 159 ? 48.648 30.765 25.816 1.00 12.99 159 ARG E C 1
ATOM 5812 O O . ARG C 1 159 ? 48.623 31.347 26.905 1.00 13.39 159 ARG E O 1
ATOM 5820 N N . ASP C 1 160 ? 49.770 30.609 25.108 1.00 13.24 160 ASP E N 1
ATOM 5821 C CA . ASP C 1 160 ? 51.026 31.157 25.634 1.00 12.14 160 ASP E CA 1
ATOM 5822 C C . ASP C 1 160 ? 51.067 32.692 25.696 1.00 13.33 160 ASP E C 1
ATOM 5823 O O . ASP C 1 160 ? 51.639 33.277 26.623 1.00 14.77 160 ASP E O 1
ATOM 5828 N N . LYS C 1 161 ? 50.464 33.341 24.699 1.00 12.29 161 LYS E N 1
ATOM 5829 C CA . LYS C 1 161 ? 50.437 34.807 24.703 1.00 13.18 161 LYS E CA 1
ATOM 5830 C C . LYS C 1 161 ? 49.531 35.371 25.793 1.00 14.43 161 LYS E C 1
ATOM 5831 O O . LYS C 1 161 ? 49.850 36.401 26.388 1.00 13.02 161 LYS E O 1
ATOM 5837 N N . LEU C 1 162 ? 48.420 34.656 26.066 1.00 14.34 162 LEU E N 1
ATOM 5838 C CA . LEU C 1 162 ? 47.461 35.150 27.042 1.00 14.43 162 LEU E CA 1
ATOM 5839 C C . LEU C 1 162 ? 47.690 34.590 28.445 1.00 13.64 162 LEU E C 1
ATOM 5840 O O . LEU C 1 162 ? 47.041 35.071 29.371 1.00 15.15 162 LEU E O 1
ATOM 5845 N N . ASN C 1 163 ? 48.626 33.648 28.573 1.00 14.84 163 ASN E N 1
ATOM 5846 C CA . ASN C 1 163 ? 48.940 32.993 29.858 1.00 15.09 163 ASN E CA 1
ATOM 5847 C C . ASN C 1 163 ? 47.702 32.307 30.406 1.00 15.35 163 ASN E C 1
ATOM 5848 O O . ASN C 1 163 ? 47.443 32.403 31.641 1.00 17.86 163 ASN E O 1
ATOM 5853 N N . LYS C 1 164 ? 46.936 31.612 29.556 1.00 13.67 164 LYS E N 1
ATOM 5854 C CA . LYS C 1 164 ? 45.707 30.956 30.022 1.00 15.04 164 LYS E CA 1
ATOM 5855 C C . LYS C 1 164 ? 45.782 29.468 29.687 1.00 15.70 164 LYS E C 1
ATOM 5856 O O . LYS C 1 164 ? 45.907 29.090 28.547 1.00 16.15 164 LYS E O 1
ATOM 5862 N N . TYR C 1 165 ? 45.696 28.642 30.726 1.00 15.15 165 TYR E N 1
ATOM 5863 C CA . TYR C 1 165 ? 45.834 27.216 30.612 1.00 14.62 165 TYR E CA 1
ATOM 5864 C C . TYR C 1 165 ? 44.870 26.489 31.539 1.00 14.99 165 TYR E C 1
ATOM 5865 O O . TYR C 1 165 ? 44.483 27.046 32.598 1.00 18.09 165 TYR E O 1
ATOM 5874 N N . GLY C 1 166 ? 44.480 25.298 31.086 1.00 15.94 166 GLY E N 1
ATOM 5875 C CA . GLY C 1 166 ? 43.732 24.434 31.982 1.00 17.76 166 GLY E CA 1
ATOM 5876 C C . GLY C 1 166 ? 42.238 24.500 31.976 1.00 19.05 166 GLY E C 1
ATOM 5877 O O . GLY C 1 166 ? 41.591 23.888 32.839 1.00 18.17 166 GLY E O 1
ATOM 5878 N N . ARG C 1 167 ? 41.673 25.289 31.063 1.00 17.36 167 ARG E N 1
ATOM 5879 C CA . ARG C 1 167 ? 40.225 25.382 31.005 1.00 15.40 167 ARG E CA 1
ATOM 5880 C C . ARG C 1 167 ? 39.811 26.041 29.698 1.00 15.37 167 ARG E C 1
ATOM 5881 O O . ARG C 1 167 ? 40.631 26.644 29.011 1.00 15.64 167 ARG E O 1
ATOM 5889 N N . PRO C 1 168 ? 38.545 25.895 29.317 1.00 15.43 168 PRO E N 1
ATOM 5890 C CA . PRO C 1 168 ? 38.071 26.571 28.105 1.00 13.89 168 PRO E CA 1
ATOM 5891 C C . PRO C 1 168 ? 38.179 28.068 28.425 1.00 14.58 168 PRO E C 1
ATOM 5892 O O . PRO C 1 168 ? 38.153 28.514 29.598 1.00 15.21 168 PRO E O 1
ATOM 5896 N N . LEU C 1 169 ? 38.341 28.872 27.363 1.00 14.13 169 LEU E N 1
ATOM 5897 C CA . LEU C 1 169 ? 38.312 30.328 27.514 1.00 13.50 169 LEU E CA 1
ATOM 5898 C C . LEU C 1 169 ? 36.826 30.720 27.497 1.00 13.39 169 LEU E C 1
ATOM 5899 O O . LEU C 1 169 ? 35.968 29.975 27.011 1.00 14.18 169 LEU E O 1
ATOM 5904 N N . LEU C 1 170 ? 36.547 31.901 28.039 1.00 13.44 170 LEU E N 1
ATOM 5905 C CA . LEU C 1 170 ? 35.178 32.386 28.153 1.00 13.68 170 LEU E CA 1
ATOM 5906 C C . LEU C 1 170 ? 35.009 33.753 27.487 1.00 14.71 170 LEU E C 1
ATOM 5907 O O . LEU C 1 170 ? 35.806 34.678 27.733 1.00 14.46 170 LEU E O 1
ATOM 5912 N N . GLY C 1 171 ? 33.972 33.840 26.670 1.00 13.41 171 GLY E N 1
ATOM 5913 C CA . GLY C 1 171 ? 33.684 35.064 25.933 1.00 14.37 171 GLY E CA 1
ATOM 5914 C C . GLY C 1 171 ? 32.212 35.436 26.080 1.00 14.68 171 GLY E C 1
ATOM 5915 O O . GLY C 1 171 ? 31.436 34.801 26.801 1.00 14.21 171 GLY E O 1
ATOM 5916 N N . CYS C 1 172 ? 31.809 36.439 25.279 1.00 15.23 172 CYS E N 1
ATOM 5917 C CA . CYS C 1 172 ? 30.469 37.020 25.409 1.00 14.44 172 CYS E CA 1
ATOM 5918 C C . CYS C 1 172 ? 30.260 38.055 24.323 1.00 17.32 172 CYS E C 1
ATOM 5919 O O . CYS C 1 172 ? 31.064 39.007 24.215 1.00 16.01 172 CYS E O 1
ATOM 5922 N N . THR C 1 173 ? 29.188 37.905 23.550 1.00 13.57 173 THR E N 1
ATOM 5923 C CA . THR C 1 173 ? 28.886 38.913 22.537 1.00 13.52 173 THR E CA 1
ATOM 5924 C C . THR C 1 173 ? 28.051 40.033 23.215 1.00 14.80 173 THR E C 1
ATOM 5925 O O . THR C 1 173 ? 27.003 39.752 23.849 1.00 14.33 173 THR E O 1
ATOM 5929 N N . ILE C 1 174 ? 28.422 41.299 23.010 1.00 12.82 174 ILE E N 1
ATOM 5930 C CA . ILE C 1 174 ? 27.627 42.393 23.533 1.00 14.86 174 ILE E CA 1
ATOM 5931 C C . ILE C 1 174 ? 26.242 42.450 22.854 1.00 13.41 174 ILE E C 1
ATOM 5932 O O . ILE C 1 174 ? 26.095 42.098 21.682 1.00 14.32 174 ILE E O 1
ATOM 5937 N N . LYS C 1 175 ? 25.206 42.822 23.625 1.00 13.19 175 LYS E N 1
ATOM 5938 C CA . LYS C 1 175 ? 23.833 42.902 23.095 1.00 14.69 175 LYS E CA 1
ATOM 5939 C C . LYS C 1 175 ? 23.191 44.176 23.676 1.00 14.48 175 LYS E C 1
ATOM 5940 O O . LYS C 1 175 ? 23.698 44.708 24.688 1.00 15.09 175 LYS E O 1
ATOM 5946 N N . PRO C 1 176 ? 22.181 44.748 22.999 1.00 14.64 176 PRO E N 1
ATOM 5947 C CA . PRO C 1 176 ? 21.483 44.313 21.756 1.00 14.71 176 PRO E CA 1
ATOM 5948 C C . PRO C 1 176 ? 22.498 44.251 20.600 1.00 13.94 176 PRO E C 1
ATOM 5949 O O . PRO C 1 176 ? 23.523 44.913 20.648 1.00 14.06 176 PRO E O 1
ATOM 5953 N N . LYS C 1 177 ? 22.190 43.455 19.583 1.00 13.85 177 LYS E N 1
ATOM 5954 C CA . LYS C 1 177 ? 23.174 43.211 18.495 1.00 12.47 177 LYS E CA 1
ATOM 5955 C C . LYS C 1 177 ? 23.598 44.555 17.890 1.00 14.32 177 LYS E C 1
ATOM 5956 O O . LYS C 1 177 ? 24.806 44.831 17.693 1.00 14.05 177 LYS E O 1
ATOM 5962 N N . LEU C 1 178 ? 22.619 45.381 17.551 1.00 12.95 178 LEU E N 1
ATOM 5963 C CA . LEU C 1 178 ? 22.918 46.704 16.964 1.00 12.93 178 LEU E CA 1
ATOM 5964 C C . LEU C 1 178 ? 22.157 47.740 17.790 1.00 14.92 178 LEU E C 1
ATOM 5965 O O . LEU C 1 178 ? 21.196 47.403 18.527 1.00 15.17 178 LEU E O 1
ATOM 5970 N N . GLY C 1 179 ? 22.546 48.996 17.641 1.00 13.62 179 GLY E N 1
ATOM 5971 C CA . GLY C 1 179 ? 21.863 50.072 18.332 1.00 14.63 179 GLY E CA 1
ATOM 5972 C C . GLY C 1 179 ? 22.537 50.689 19.544 1.00 14.40 179 GLY E C 1
ATOM 5973 O O . GLY C 1 179 ? 22.117 51.770 19.964 1.00 15.98 179 GLY E O 1
ATOM 5974 N N . LEU C 1 180 ? 23.579 50.055 20.077 1.00 13.78 180 LEU E N 1
ATOM 5975 C CA . LEU C 1 180 ? 24.305 50.639 21.219 1.00 13.57 180 LEU E CA 1
ATOM 5976 C C . LEU C 1 180 ? 25.361 51.637 20.737 1.00 12.64 180 LEU E C 1
ATOM 5977 O O . LEU C 1 180 ? 25.970 51.423 19.676 1.00 14.08 180 LEU E O 1
ATOM 5982 N N . SER C 1 181 ? 25.555 52.684 21.505 1.00 13.33 181 SER E N 1
ATOM 5983 C CA . SER C 1 181 ? 26.605 53.679 21.198 1.00 12.45 181 SER E CA 1
ATOM 5984 C C . SER C 1 181 ? 27.996 53.121 21.538 1.00 11.51 181 SER E C 1
ATOM 5985 O O . SER C 1 181 ? 28.139 52.154 22.294 1.00 12.16 181 SER E O 1
ATOM 5988 N N . ALA C 1 182 ? 29.049 53.754 21.016 1.00 12.70 182 ALA E N 1
ATOM 5989 C CA . ALA C 1 182 ? 30.390 53.338 21.345 1.00 12.37 182 ALA E CA 1
ATOM 5990 C C . ALA C 1 182 ? 30.667 53.337 22.858 1.00 12.48 182 ALA E C 1
ATOM 5991 O O . ALA C 1 182 ? 31.304 52.422 23.394 1.00 13.02 182 ALA E O 1
ATOM 5993 N N . LYS C 1 183 ? 30.232 54.425 23.531 1.00 13.67 183 LYS E N 1
ATOM 5994 C CA . LYS C 1 183 ? 30.528 54.525 24.957 1.00 13.56 183 LYS E CA 1
ATOM 5995 C C . LYS C 1 183 ? 29.746 53.410 25.703 1.00 14.52 183 LYS E C 1
ATOM 5996 O O . LYS C 1 183 ? 30.261 52.821 26.687 1.00 13.64 183 LYS E O 1
ATOM 6002 N N . ASN C 1 184 ? 28.494 53.137 25.291 1.00 13.22 184 ASN E N 1
ATOM 6003 C CA . ASN C 1 184 ? 27.776 52.054 26.008 1.00 12.45 184 ASN E CA 1
ATOM 6004 C C . ASN C 1 184 ? 28.385 50.712 25.690 1.00 13.88 184 ASN E C 1
ATOM 6005 O O . ASN C 1 184 ? 28.369 49.803 26.540 1.00 14.70 184 ASN E O 1
ATOM 6010 N N . TYR C 1 185 ? 28.960 50.574 24.477 1.00 13.02 185 TYR E N 1
ATOM 6011 C CA . TYR C 1 185 ? 29.632 49.315 24.151 1.00 13.89 185 TYR E CA 1
ATOM 6012 C C . TYR C 1 185 ? 30.794 49.071 25.119 1.00 13.95 185 TYR E C 1
ATOM 6013 O O . TYR C 1 185 ? 30.952 47.951 25.632 1.00 14.62 185 TYR E O 1
ATOM 6022 N N . GLY C 1 186 ? 31.642 50.095 25.309 1.00 13.49 186 GLY E N 1
ATOM 6023 C CA . GLY C 1 186 ? 32.766 49.952 26.230 1.00 12.56 186 GLY E CA 1
ATOM 6024 C C . GLY C 1 186 ? 32.310 49.718 27.673 1.00 13.68 186 GLY E C 1
ATOM 6025 O O . GLY C 1 186 ? 32.966 48.982 28.430 1.00 14.73 186 GLY E O 1
ATOM 6026 N N . ARG C 1 187 ? 31.195 50.350 28.056 1.00 13.26 187 ARG E N 1
ATOM 6027 C CA . ARG C 1 187 ? 30.656 50.146 29.424 1.00 13.87 187 ARG E CA 1
ATOM 6028 C C . ARG C 1 187 ? 30.279 48.664 29.596 1.00 13.89 187 ARG E C 1
ATOM 6029 O O . ARG C 1 187 ? 30.640 48.020 30.594 1.00 14.60 187 ARG E O 1
ATOM 6037 N N . ALA C 1 188 ? 29.568 48.132 28.617 1.00 14.75 188 ALA E N 1
ATOM 6038 C CA . ALA C 1 188 ? 29.173 46.737 28.714 1.00 15.48 188 ALA E CA 1
ATOM 6039 C C . ALA C 1 188 ? 30.370 45.816 28.710 1.00 16.39 188 ALA E C 1
ATOM 6040 O O . ALA C 1 188 ? 30.418 44.856 29.486 1.00 15.49 188 ALA E O 1
ATOM 6042 N N . CYS C 1 189 ? 31.346 46.071 27.821 1.00 14.41 189 CYS E N 1
ATOM 6043 C CA . CYS C 1 189 ? 32.579 45.301 27.776 1.00 13.67 189 CYS E CA 1
ATOM 6044 C C . CYS C 1 189 ? 33.303 45.287 29.125 1.00 12.96 189 CYS E C 1
ATOM 6045 O O . CYS C 1 189 ? 33.663 44.201 29.619 1.00 14.18 189 CYS E O 1
ATOM 6048 N N . TYR C 1 190 ? 33.519 46.463 29.715 1.00 12.46 190 TYR E N 1
ATOM 6049 C CA . TYR C 1 190 ? 34.244 46.513 30.986 1.00 13.50 190 TYR E CA 1
ATOM 6050 C C . TYR C 1 190 ? 33.538 45.700 32.083 1.00 14.87 190 TYR E C 1
ATOM 6051 O O . TYR C 1 190 ? 34.187 44.942 32.797 1.00 14.21 190 TYR E O 1
ATOM 6060 N N . GLU C 1 191 ? 32.229 45.875 32.167 1.00 15.53 191 GLU E N 1
ATOM 6061 C CA . GLU C 1 191 ? 31.513 45.148 33.259 1.00 15.41 191 GLU E CA 1
ATOM 6062 C C . GLU C 1 191 ? 31.586 43.635 33.066 1.00 16.05 191 GLU E C 1
ATOM 6063 O O . GLU C 1 191 ? 31.720 42.893 34.042 1.00 15.40 191 GLU E O 1
ATOM 6069 N N . CYS C 1 192 ? 31.501 43.166 31.813 1.00 15.23 192 CYS E N 1
ATOM 6070 C CA . CYS C 1 192 ? 31.614 41.734 31.577 1.00 12.93 192 CYS E CA 1
ATOM 6071 C C . CYS C 1 192 ? 33.013 41.212 31.885 1.00 16.04 192 CYS E C 1
ATOM 6072 O O . CYS C 1 192 ? 33.168 40.155 32.555 1.00 15.66 192 CYS E O 1
ATOM 6075 N N . LEU C 1 193 ? 34.041 41.868 31.334 1.00 13.58 193 LEU E N 1
ATOM 6076 C CA . LEU C 1 193 ? 35.400 41.371 31.558 1.00 14.23 193 LEU E CA 1
ATOM 6077 C C . LEU C 1 193 ? 35.795 41.402 33.029 1.00 13.86 193 LEU E C 1
ATOM 6078 O O . LEU C 1 193 ? 36.484 40.498 33.491 1.00 15.13 193 LEU E O 1
ATOM 6083 N N . ARG C 1 194 ? 35.364 42.426 33.762 1.00 13.52 194 ARG E N 1
ATOM 6084 C CA . ARG C 1 194 ? 35.812 42.544 35.167 1.00 14.21 194 ARG E CA 1
ATOM 6085 C C . ARG C 1 194 ? 35.198 41.448 36.044 1.00 15.53 194 ARG E C 1
ATOM 6086 O O . ARG C 1 194 ? 35.759 41.206 37.126 1.00 16.12 194 ARG E O 1
ATOM 6094 N N . GLY C 1 195 ? 34.102 40.815 35.585 1.00 15.23 195 GLY E N 1
ATOM 6095 C CA . GLY C 1 195 ? 33.457 39.741 36.358 1.00 15.76 195 GLY E CA 1
ATOM 6096 C C . GLY C 1 195 ? 34.089 38.387 36.145 1.00 18.03 195 GLY E C 1
ATOM 6097 O O . GLY C 1 195 ? 33.694 37.425 36.799 1.00 17.56 195 GLY E O 1
ATOM 6098 N N . GLY C 1 196 ? 35.002 38.243 35.186 1.00 14.87 196 GLY E N 1
ATOM 6099 C CA . GLY C 1 196 ? 35.661 36.962 35.013 1.00 15.70 196 GLY E CA 1
ATOM 6100 C C . GLY C 1 196 ? 35.732 36.389 33.616 1.00 14.37 196 GLY E C 1
ATOM 6101 O O . GLY C 1 196 ? 36.312 35.316 33.424 1.00 13.90 196 GLY E O 1
ATOM 6102 N N . LEU C 1 197 ? 35.099 37.038 32.636 1.00 13.94 197 LEU E N 1
ATOM 6103 C CA . LEU C 1 197 ? 35.224 36.527 31.280 1.00 15.00 197 LEU E CA 1
ATOM 6104 C C . LEU C 1 197 ? 36.614 36.904 30.748 1.00 14.49 197 LEU E C 1
ATOM 6105 O O . LEU C 1 197 ? 37.175 37.936 31.097 1.00 14.81 197 LEU E O 1
ATOM 6110 N N . ASP C 1 198 ? 37.159 36.080 29.872 1.00 13.49 198 ASP E N 1
ATOM 6111 C CA . ASP C 1 198 ? 38.450 36.419 29.226 1.00 14.84 198 ASP E CA 1
ATOM 6112 C C . ASP C 1 198 ? 38.272 37.431 28.087 1.00 14.51 198 ASP E C 1
ATOM 6113 O O . ASP C 1 198 ? 39.148 38.302 27.859 1.00 13.93 198 ASP E O 1
ATOM 6118 N N . PHE C 1 199 ? 37.132 37.272 27.407 1.00 14.13 199 PHE E N 1
ATOM 6119 C CA . PHE C 1 199 ? 36.845 38.106 26.241 1.00 13.61 199 PHE E CA 1
ATOM 6120 C C . PHE C 1 199 ? 35.410 38.561 26.164 1.00 13.67 199 PHE E C 1
ATOM 6121 O O . PHE C 1 199 ? 34.510 37.933 26.736 1.00 13.68 199 PHE E O 1
ATOM 6129 N N . THR C 1 200 ? 35.244 39.684 25.465 1.00 13.11 200 THR E N 1
ATOM 6130 C CA . THR C 1 200 ? 33.913 40.097 24.998 1.00 12.36 200 THR E CA 1
ATOM 6131 C C . THR C 1 200 ? 34.149 40.283 23.455 1.00 13.21 200 THR E C 1
ATOM 6132 O O . THR C 1 200 ? 35.299 40.089 22.958 1.00 12.56 200 THR E O 1
ATOM 6148 N N . ASP C 1 202 ? 32.543 42.245 19.569 1.00 11.54 202 ASP E N 1
ATOM 6149 C CA . ASP C 1 202 ? 31.578 42.936 18.717 1.00 13.19 202 ASP E CA 1
ATOM 6150 C C . ASP C 1 202 ? 30.666 41.830 18.129 1.00 11.21 202 ASP E C 1
ATOM 6151 O O . ASP C 1 202 ? 31.102 40.734 17.783 1.00 13.60 202 ASP E O 1
ATOM 6156 N N . ASP C 1 203 ? 29.377 42.112 17.998 1.00 10.77 203 ASP E N 1
ATOM 6157 C CA . ASP C 1 203 ? 28.541 41.169 17.268 1.00 11.74 203 ASP E CA 1
ATOM 6158 C C . ASP C 1 203 ? 29.030 41.097 15.803 1.00 12.15 203 ASP E C 1
ATOM 6159 O O . ASP C 1 203 ? 29.601 42.056 15.271 1.00 12.94 203 ASP E O 1
ATOM 6164 N N . GLU C 1 204 ? 28.742 40.000 15.126 1.00 11.59 204 GLU E N 1
ATOM 6165 C CA . GLU C 1 204 ? 29.256 39.858 13.757 1.00 11.45 204 GLU E CA 1
ATOM 6166 C C . GLU C 1 204 ? 28.837 41.026 12.865 1.00 12.74 204 GLU E C 1
ATOM 6167 O O . GLU C 1 204 ? 29.641 41.414 11.991 1.00 12.73 204 GLU E O 1
ATOM 6173 N N . ASN C 1 205 ? 27.630 41.598 13.080 1.00 12.18 205 ASN E N 1
ATOM 6174 C CA . ASN C 1 205 ? 27.153 42.698 12.234 1.00 11.53 205 ASN E CA 1
ATOM 6175 C C . ASN C 1 205 ? 27.498 44.099 12.734 1.00 12.45 205 ASN E C 1
ATOM 6176 O O . ASN C 1 205 ? 27.114 45.083 12.101 1.00 12.46 205 ASN E O 1
ATOM 6181 N N . VAL C 1 206 ? 28.236 44.183 13.861 1.00 12.15 206 VAL E N 1
ATOM 6182 C CA . VAL C 1 206 ? 28.726 45.470 14.345 1.00 11.26 206 VAL E CA 1
ATOM 6183 C C . VAL C 1 206 ? 30.003 45.756 13.582 1.00 11.47 206 VAL E C 1
ATOM 6184 O O . VAL C 1 206 ? 31.040 45.120 13.763 1.00 12.63 206 VAL E O 1
ATOM 6188 N N . ASN C 1 207 ? 29.928 46.718 12.639 1.00 11.67 207 ASN E N 1
ATOM 6189 C CA . ASN C 1 207 ? 31.109 47.053 11.825 1.00 12.04 207 ASN E CA 1
ATOM 6190 C C . ASN C 1 207 ? 31.263 48.588 12.027 1.00 11.82 207 ASN E C 1
ATOM 6191 O O . ASN C 1 207 ? 31.901 48.980 13.015 1.00 13.43 207 ASN E O 1
ATOM 6196 N N . SER C 1 208 ? 30.663 49.438 11.178 1.00 12.17 208 SER E N 1
ATOM 6197 C CA . SER C 1 208 ? 30.686 50.907 11.448 1.00 11.90 208 SER E CA 1
ATOM 6198 C C . SER C 1 208 ? 29.326 51.376 10.912 1.00 12.54 208 SER E C 1
ATOM 6199 O O . SER C 1 208 ? 28.994 51.114 9.748 1.00 13.33 208 SER E O 1
ATOM 6202 N N . GLN C 1 209 ? 28.549 52.059 11.755 1.00 12.50 209 GLN E N 1
ATOM 6203 C CA . GLN C 1 209 ? 27.166 52.395 11.409 1.00 12.53 209 GLN E CA 1
ATOM 6204 C C . GLN C 1 209 ? 26.794 53.740 12.018 1.00 11.98 209 GLN E C 1
ATOM 6205 O O . GLN C 1 209 ? 27.507 54.252 12.883 1.00 12.82 209 GLN E O 1
ATOM 6211 N N . PRO C 1 210 ? 25.653 54.282 11.600 1.00 13.73 210 PRO E N 1
ATOM 6212 C CA . PRO C 1 210 ? 25.267 55.588 12.162 1.00 14.28 210 PRO E CA 1
ATOM 6213 C C . PRO C 1 210 ? 25.158 55.622 13.682 1.00 14.34 210 PRO E C 1
ATOM 6214 O O . PRO C 1 210 ? 25.546 56.617 14.288 1.00 16.02 210 PRO E O 1
ATOM 6218 N N . PHE C 1 211 ? 24.705 54.542 14.305 1.00 13.87 211 PHE E N 1
ATOM 6219 C CA . PHE C 1 211 ? 24.565 54.552 15.760 1.00 13.81 211 PHE E CA 1
ATOM 6220 C C . PHE C 1 211 ? 25.882 54.370 16.489 1.00 12.99 211 PHE E C 1
ATOM 6221 O O . PHE C 1 211 ? 25.949 54.593 17.687 1.00 14.88 211 PHE E O 1
ATOM 6229 N N . MET C 1 212 ? 26.942 53.964 15.777 1.00 12.43 212 MET E N 1
ATOM 6230 C CA . MET C 1 212 ? 28.215 53.714 16.445 1.00 11.88 212 MET E CA 1
ATOM 6231 C C . MET C 1 212 ? 29.272 53.514 15.327 1.00 11.73 212 MET E C 1
ATOM 6232 O O . MET C 1 212 ? 29.236 52.497 14.597 1.00 13.31 212 MET E O 1
ATOM 6237 N N . ARG C 1 213 ? 30.209 54.474 15.232 1.00 12.02 213 ARG E N 1
ATOM 6238 C CA . ARG C 1 213 ? 31.278 54.375 14.224 1.00 12.15 213 ARG E CA 1
ATOM 6239 C C . ARG C 1 213 ? 32.406 53.565 14.825 1.00 11.66 213 ARG E C 1
ATOM 6240 O O . ARG C 1 213 ? 32.663 53.574 16.059 1.00 11.11 213 ARG E O 1
ATOM 6248 N N . TRP C 1 214 ? 33.112 52.838 13.955 1.00 11.84 214 TRP E N 1
ATOM 6249 C CA . TRP C 1 214 ? 34.101 51.884 14.483 1.00 11.18 214 TRP E CA 1
ATOM 6250 C C . TRP C 1 214 ? 35.240 52.476 15.277 1.00 11.18 214 TRP E C 1
ATOM 6251 O O . TRP C 1 214 ? 35.622 51.924 16.297 1.00 10.93 214 TRP E O 1
ATOM 6262 N N . ARG C 1 215 ? 35.738 53.630 14.838 1.00 12.32 215 ARG E N 1
ATOM 6263 C CA . ARG C 1 215 ? 36.924 54.100 15.526 1.00 11.53 215 ARG E CA 1
ATOM 6264 C C . ARG C 1 215 ? 36.585 54.531 16.958 1.00 13.31 215 ARG E C 1
ATOM 6265 O O . ARG C 1 215 ? 37.392 54.308 17.897 1.00 12.58 215 ARG E O 1
ATOM 6273 N N . ASP C 1 216 ? 35.385 55.101 17.129 1.00 12.02 216 ASP E N 1
ATOM 6274 C CA . ASP C 1 216 ? 34.940 55.447 18.492 1.00 12.46 216 ASP E CA 1
ATOM 6275 C C . ASP C 1 216 ? 34.799 54.153 19.333 1.00 11.77 216 ASP E C 1
ATOM 6276 O O . ASP C 1 216 ? 35.212 54.118 20.522 1.00 12.64 216 ASP E O 1
ATOM 6281 N N . ARG C 1 217 ? 34.229 53.101 18.744 1.00 10.82 217 ARG E N 1
ATOM 6282 C CA . ARG C 1 217 ? 34.100 51.883 19.509 1.00 10.84 217 ARG E CA 1
ATOM 6283 C C . ARG C 1 217 ? 35.487 51.326 19.898 1.00 12.46 217 ARG E C 1
ATOM 6284 O O . ARG C 1 217 ? 35.695 50.833 21.039 1.00 12.47 217 ARG E O 1
ATOM 6292 N N . PHE C 1 218 ? 36.428 51.374 18.966 1.00 11.94 218 PHE E N 1
ATOM 6293 C CA . PHE C 1 218 ? 37.740 50.812 19.253 1.00 11.14 218 PHE E CA 1
ATOM 6294 C C . PHE C 1 218 ? 38.385 51.563 20.419 1.00 12.18 218 PHE E C 1
ATOM 6295 O O . PHE C 1 218 ? 38.988 50.912 21.287 1.00 12.25 218 PHE E O 1
ATOM 6303 N N . VAL C 1 219 ? 38.260 52.899 20.455 1.00 11.26 219 VAL E N 1
ATOM 6304 C CA . VAL C 1 219 ? 38.843 53.684 21.564 1.00 12.14 219 VAL E CA 1
ATOM 6305 C C . VAL C 1 219 ? 38.185 53.278 22.899 1.00 13.04 219 VAL E C 1
ATOM 6306 O O . VAL C 1 219 ? 38.903 52.972 23.878 1.00 13.56 219 VAL E O 1
ATOM 6310 N N . PHE C 1 220 ? 36.849 53.261 22.964 1.00 11.29 220 PHE E N 1
ATOM 6311 C CA . PHE C 1 220 ? 36.252 52.966 24.288 1.00 11.39 220 PHE E CA 1
ATOM 6312 C C . PHE C 1 220 ? 36.444 51.499 24.682 1.00 11.74 220 PHE E C 1
ATOM 6313 O O . PHE C 1 220 ? 36.566 51.224 25.887 1.00 13.46 220 PHE E O 1
ATOM 6321 N N . CYS C 1 221 ? 36.446 50.572 23.734 1.00 12.37 221 CYS E N 1
ATOM 6322 C CA . CYS C 1 221 ? 36.650 49.181 24.107 1.00 12.75 221 CYS E CA 1
ATOM 6323 C C . CYS C 1 221 ? 38.092 48.996 24.547 1.00 12.64 221 CYS E C 1
ATOM 6324 O O . CYS C 1 221 ? 38.339 48.226 25.479 1.00 13.10 221 CYS E O 1
ATOM 6327 N N . ALA C 1 222 ? 39.075 49.675 23.936 1.00 11.56 222 ALA E N 1
ATOM 6328 C CA . ALA C 1 222 ? 40.436 49.536 24.486 1.00 13.35 222 ALA E CA 1
ATOM 6329 C C . ALA C 1 222 ? 40.481 50.031 25.921 1.00 13.82 222 ALA E C 1
ATOM 6330 O O . ALA C 1 222 ? 41.140 49.419 26.750 1.00 14.04 222 ALA E O 1
ATOM 6332 N N . GLU C 1 223 ? 39.842 51.168 26.184 1.00 12.96 223 GLU E N 1
ATOM 6333 C CA . GLU C 1 223 ? 39.835 51.687 27.553 1.00 12.31 223 GLU E CA 1
ATOM 6334 C C . GLU C 1 223 ? 39.251 50.611 28.506 1.00 14.15 223 GLU E C 1
ATOM 6335 O O . GLU C 1 223 ? 39.799 50.392 29.598 1.00 14.09 223 GLU E O 1
ATOM 6341 N N . ALA C 1 224 ? 38.157 49.979 28.073 1.00 12.12 224 ALA E N 1
ATOM 6342 C CA . ALA C 1 224 ? 37.515 48.934 28.902 1.00 12.58 224 ALA E CA 1
ATOM 6343 C C . ALA C 1 224 ? 38.381 47.689 29.093 1.00 13.16 224 ALA E C 1
ATOM 6344 O O . ALA C 1 224 ? 38.426 47.119 30.182 1.00 12.60 224 ALA E O 1
ATOM 6346 N N . ILE C 1 225 ? 39.077 47.240 28.044 1.00 12.75 225 ILE E N 1
ATOM 6347 C CA . ILE C 1 225 ? 39.949 46.077 28.136 1.00 13.97 225 ILE E CA 1
ATOM 6348 C C . ILE C 1 225 ? 41.038 46.369 29.172 1.00 14.84 225 ILE E C 1
ATOM 6349 O O . ILE C 1 225 ? 41.273 45.556 30.066 1.00 13.92 225 ILE E O 1
ATOM 6354 N N . TYR C 1 226 ? 41.642 47.541 29.094 1.00 13.32 226 TYR E N 1
ATOM 6355 C CA . TYR C 1 226 ? 42.754 47.815 29.998 1.00 12.63 226 TYR E CA 1
ATOM 6356 C C . TYR C 1 226 ? 42.285 48.077 31.445 1.00 14.11 226 TYR E C 1
ATOM 6357 O O . TYR C 1 226 ? 42.991 47.761 32.378 1.00 14.91 226 TYR E O 1
ATOM 6366 N N . LYS C 1 227 ? 41.107 48.660 31.612 1.00 13.04 227 LYS E N 1
ATOM 6367 C CA . LYS C 1 227 ? 40.593 48.936 32.971 1.00 12.54 227 LYS E CA 1
ATOM 6368 C C . LYS C 1 227 ? 40.281 47.575 33.607 1.00 13.35 227 LYS E C 1
ATOM 6369 O O . LYS C 1 227 ? 40.614 47.360 34.779 1.00 14.82 227 LYS E O 1
ATOM 6375 N N . SER C 1 228 ? 39.603 46.685 32.899 1.00 13.43 228 SER E N 1
ATOM 6376 C CA . SER C 1 228 ? 39.274 45.382 33.487 1.00 14.03 228 SER E CA 1
ATOM 6377 C C . SER C 1 228 ? 40.498 44.562 33.733 1.00 14.83 228 SER E C 1
ATOM 6378 O O . SER C 1 228 ? 40.561 43.821 34.755 1.00 14.63 228 SER E O 1
ATOM 6381 N N . GLN C 1 229 ? 41.500 44.657 32.859 1.00 13.05 229 GLN E N 1
ATOM 6382 C CA . GLN C 1 229 ? 42.717 43.912 33.080 1.00 13.05 229 GLN E CA 1
ATOM 6383 C C . GLN C 1 229 ? 43.461 44.439 34.342 1.00 14.80 229 GLN E C 1
ATOM 6384 O O . GLN C 1 229 ? 44.009 43.647 35.153 1.00 15.82 229 GLN E O 1
ATOM 6390 N N . ALA C 1 230 ? 43.484 45.742 34.488 1.00 15.72 230 ALA E N 1
ATOM 6391 C CA . ALA C 1 230 ? 44.171 46.320 35.650 1.00 14.98 230 ALA E CA 1
ATOM 6392 C C . ALA C 1 230 ? 43.443 45.915 36.910 1.00 16.87 230 ALA E C 1
ATOM 6393 O O . ALA C 1 230 ? 44.105 45.623 37.931 1.00 18.14 230 ALA E O 1
ATOM 6395 N N . GLU C 1 231 ? 42.125 45.908 36.879 1.00 15.63 231 GLU E N 1
ATOM 6396 C CA . GLU C 1 231 ? 41.383 45.563 38.110 1.00 16.78 231 GLU E CA 1
ATOM 6397 C C . GLU C 1 231 ? 41.477 44.097 38.505 1.00 18.23 231 GLU E C 1
ATOM 6398 O O . GLU C 1 231 ? 41.605 43.800 39.730 1.00 17.42 231 GLU E O 1
ATOM 6404 N N . THR C 1 232 ? 41.474 43.196 37.534 1.00 16.73 232 THR E N 1
ATOM 6405 C CA . THR C 1 232 ? 41.435 41.755 37.828 1.00 15.69 232 THR E CA 1
ATOM 6406 C C . THR C 1 232 ? 42.819 41.105 37.879 1.00 19.17 232 THR E C 1
ATOM 6407 O O . THR C 1 232 ? 43.004 40.072 38.532 1.00 18.90 232 THR E O 1
ATOM 6411 N N . GLY C 1 233 ? 43.754 41.669 37.142 1.00 16.75 233 GLY E N 1
ATOM 6412 C CA . GLY C 1 233 ? 45.075 41.082 37.054 1.00 18.16 233 GLY E CA 1
ATOM 6413 C C . GLY C 1 233 ? 45.188 39.975 36.003 1.00 19.55 233 GLY E C 1
ATOM 6414 O O . GLY C 1 233 ? 46.259 39.340 35.908 1.00 21.69 233 GLY E O 1
ATOM 6415 N N . GLU C 1 234 ? 44.130 39.734 35.233 1.00 17.34 234 GLU E N 1
ATOM 6416 C CA . GLU C 1 234 ? 44.180 38.681 34.194 1.00 16.69 234 GLU E CA 1
ATOM 6417 C C . GLU C 1 234 ? 44.191 39.380 32.835 1.00 16.76 234 GLU E C 1
ATOM 6418 O O . GLU C 1 234 ? 43.543 40.434 32.719 1.00 15.56 234 GLU E O 1
ATOM 6424 N N . ILE C 1 235 ? 44.898 38.778 31.856 1.00 14.61 235 ILE E N 1
ATOM 6425 C CA . ILE C 1 235 ? 44.899 39.386 30.498 1.00 14.75 235 ILE E CA 1
ATOM 6426 C C . ILE C 1 235 ? 43.461 39.319 29.918 1.00 12.92 235 ILE E C 1
ATOM 6427 O O . ILE C 1 235 ? 42.792 38.270 29.961 1.00 14.73 235 ILE E O 1
ATOM 6432 N N . LYS C 1 236 ? 43.016 40.450 29.327 1.00 12.08 236 LYS E N 1
ATOM 6433 C CA . LYS C 1 236 ? 41.676 40.543 28.767 1.00 12.43 236 LYS E CA 1
ATOM 6434 C C . LYS C 1 236 ? 41.731 40.943 27.281 1.00 13.12 236 LYS E C 1
ATOM 6435 O O . LYS C 1 236 ? 42.703 41.527 26.836 1.00 13.34 236 LYS E O 1
ATOM 6441 N N . GLY C 1 237 ? 40.640 40.662 26.579 1.00 12.82 237 GLY E N 1
ATOM 6442 C CA . GLY C 1 237 ? 40.567 41.095 25.170 1.00 11.04 237 GLY E CA 1
ATOM 6443 C C . GLY C 1 237 ? 39.092 41.354 24.818 1.00 12.53 237 GLY E C 1
ATOM 6444 O O . GLY C 1 237 ? 38.170 40.934 25.492 1.00 14.53 237 GLY E O 1
ATOM 6445 N N . HIS C 1 238 ? 38.878 42.107 23.751 1.00 12.47 238 HIS E N 1
ATOM 6446 C CA . HIS C 1 238 ? 37.518 42.330 23.221 1.00 12.00 238 HIS E CA 1
ATOM 6447 C C . HIS C 1 238 ? 37.764 42.198 21.711 1.00 12.42 238 HIS E C 1
ATOM 6448 O O . HIS C 1 238 ? 38.533 42.994 21.130 1.00 13.63 238 HIS E O 1
ATOM 6455 N N . TYR C 1 239 ? 37.097 41.250 21.064 1.00 12.63 239 TYR E N 1
ATOM 6456 C CA . TYR C 1 239 ? 37.378 41.092 19.627 1.00 12.60 239 TYR E CA 1
ATOM 6457 C C . TYR C 1 239 ? 36.785 42.312 18.863 1.00 13.10 239 TYR E C 1
ATOM 6458 O O . TYR C 1 239 ? 35.576 42.431 18.714 1.00 13.66 239 TYR E O 1
ATOM 6467 N N . LEU C 1 240 ? 37.656 43.145 18.313 1.00 13.52 240 LEU E N 1
ATOM 6468 C CA . LEU C 1 240 ? 37.239 44.319 17.545 1.00 13.07 240 LEU E CA 1
ATOM 6469 C C . LEU C 1 240 ? 37.104 43.870 16.103 1.00 12.60 240 LEU E C 1
ATOM 6470 O O . LEU C 1 240 ? 38.026 43.292 15.508 1.00 13.33 240 LEU E O 1
ATOM 6475 N N . ASN C 1 241 ? 35.932 44.145 15.551 1.00 12.02 241 ASN E N 1
ATOM 6476 C CA . ASN C 1 241 ? 35.620 43.677 14.205 1.00 11.45 241 ASN E CA 1
ATOM 6477 C C . ASN C 1 241 ? 36.271 44.469 13.102 1.00 12.41 241 ASN E C 1
ATOM 6478 O O . ASN C 1 241 ? 36.052 45.687 13.005 1.00 13.50 241 ASN E O 1
ATOM 6483 N N . ALA C 1 242 ? 37.058 43.791 12.278 1.00 11.63 242 ALA E N 1
ATOM 6484 C CA . ALA C 1 242 ? 37.682 44.425 11.133 1.00 12.16 242 ALA E CA 1
ATOM 6485 C C . ALA C 1 242 ? 36.850 44.249 9.874 1.00 11.85 242 ALA E C 1
ATOM 6486 O O . ALA C 1 242 ? 37.177 44.834 8.836 1.00 13.50 242 ALA E O 1
ATOM 6488 N N . THR C 1 243 ? 35.758 43.474 9.937 1.00 11.66 243 THR E N 1
ATOM 6489 C CA . THR C 1 243 ? 34.901 43.218 8.754 1.00 11.31 243 THR E CA 1
ATOM 6490 C C . THR C 1 243 ? 34.474 44.585 8.174 1.00 10.91 243 THR E C 1
ATOM 6491 O O . THR C 1 243 ? 33.992 45.473 8.883 1.00 12.29 243 THR E O 1
ATOM 6495 N N . ALA C 1 244 ? 34.585 44.702 6.850 1.00 11.48 244 ALA E N 1
ATOM 6496 C CA . ALA C 1 244 ? 34.283 46.004 6.249 1.00 11.60 244 ALA E CA 1
ATOM 6497 C C . ALA C 1 244 ? 33.847 45.847 4.799 1.00 13.51 244 ALA E C 1
ATOM 6498 O O . ALA C 1 244 ? 33.909 44.751 4.212 1.00 13.64 244 ALA E O 1
ATOM 6500 N N . GLY C 1 245 ? 33.442 46.980 4.220 1.00 11.81 245 GLY E N 1
ATOM 6501 C CA . GLY C 1 245 ? 32.982 46.913 2.815 1.00 12.32 245 GLY E CA 1
ATOM 6502 C C . GLY C 1 245 ? 34.089 46.775 1.775 1.00 12.93 245 GLY E C 1
ATOM 6503 O O . GLY C 1 245 ? 33.827 46.261 0.673 1.00 12.51 245 GLY E O 1
ATOM 6504 N N . THR C 1 246 ? 35.313 47.230 2.124 1.00 12.51 246 THR E N 1
ATOM 6505 C CA . THR C 1 246 ? 36.429 47.151 1.218 1.00 12.38 246 THR E CA 1
ATOM 6506 C C . THR C 1 246 ? 37.650 46.672 1.984 1.00 13.66 246 THR E C 1
ATOM 6507 O O . THR C 1 246 ? 37.716 46.800 3.211 1.00 12.10 246 THR E O 1
ATOM 6511 N N . CYS C 1 247 ? 38.635 46.198 1.225 1.00 13.65 247 CYS E N 1
ATOM 6512 C CA . CYS C 1 247 ? 39.874 45.695 1.824 1.00 16.46 247 CYS E CA 1
ATOM 6513 C C . CYS C 1 247 ? 40.618 46.830 2.477 1.00 15.75 247 CYS E C 1
ATOM 6514 O O . CYS C 1 247 ? 41.244 46.658 3.555 1.00 16.58 247 CYS E O 1
ATOM 6517 N N . GLU C 1 248 ? 40.569 48.018 1.906 1.00 15.03 248 GLU E N 1
ATOM 6518 C CA . GLU C 1 248 ? 41.291 49.125 2.510 1.00 18.23 248 GLU E CA 1
ATOM 6519 C C . GLU C 1 248 ? 40.697 49.497 3.856 1.00 17.20 248 GLU E C 1
ATOM 6520 O O . GLU C 1 248 ? 41.447 49.836 4.790 1.00 16.56 248 GLU E O 1
ATOM 6526 N N . GLU C 1 249 ? 39.370 49.462 3.988 1.00 14.11 249 GLU E N 1
ATOM 6527 C CA . GLU C 1 249 ? 38.763 49.782 5.278 1.00 14.21 249 GLU E CA 1
ATOM 6528 C C . GLU C 1 249 ? 39.047 48.657 6.289 1.00 13.72 249 GLU E C 1
ATOM 6529 O O . GLU C 1 249 ? 39.269 48.935 7.496 1.00 13.66 249 GLU E O 1
ATOM 6535 N N . MET C 1 250 ? 39.055 47.409 5.837 1.00 12.03 250 MET E N 1
ATOM 6536 C CA . MET C 1 250 ? 39.332 46.302 6.766 1.00 11.84 250 MET E CA 1
ATOM 6537 C C . MET C 1 250 ? 40.762 46.465 7.341 1.00 12.88 250 MET E C 1
ATOM 6538 O O . MET C 1 250 ? 40.989 46.347 8.566 1.00 12.84 250 MET E O 1
ATOM 6543 N N . ILE C 1 251 ? 41.727 46.734 6.491 1.00 12.63 251 ILE E N 1
ATOM 6544 C CA . ILE C 1 251 ? 43.112 46.884 6.965 1.00 13.13 251 ILE E CA 1
ATOM 6545 C C . ILE C 1 251 ? 43.233 48.128 7.838 1.00 13.40 251 ILE E C 1
ATOM 6546 O O . ILE C 1 251 ? 43.909 48.114 8.872 1.00 14.23 251 ILE E O 1
ATOM 6551 N N . LYS C 1 252 ? 42.547 49.201 7.512 1.00 13.41 252 LYS E N 1
ATOM 6552 C CA . LYS C 1 252 ? 42.585 50.413 8.304 1.00 13.93 252 LYS E CA 1
ATOM 6553 C C . LYS C 1 252 ? 42.150 50.104 9.743 1.00 12.98 252 LYS E C 1
ATOM 6554 O O . LYS C 1 252 ? 42.723 50.608 10.759 1.00 14.09 252 LYS E O 1
ATOM 6560 N N . ARG C 1 253 ? 41.118 49.267 9.864 1.00 12.94 253 ARG E N 1
ATOM 6561 C CA . ARG C 1 253 ? 40.614 48.940 11.219 1.00 12.89 253 ARG E CA 1
ATOM 6562 C C . ARG C 1 253 ? 41.606 48.078 11.963 1.00 13.52 253 ARG E C 1
ATOM 6563 O O . ARG C 1 253 ? 41.887 48.288 13.153 1.00 12.00 253 ARG E O 1
ATOM 6571 N N . ALA C 1 254 ? 42.143 47.082 11.293 1.00 12.24 254 ALA E N 1
ATOM 6572 C CA . ALA C 1 254 ? 43.173 46.235 11.939 1.00 11.83 254 ALA E CA 1
ATOM 6573 C C . ALA C 1 254 ? 44.418 47.101 12.369 1.00 12.57 254 ALA E C 1
ATOM 6574 O O . ALA C 1 254 ? 45.032 46.828 13.417 1.00 12.93 254 ALA E O 1
ATOM 6576 N N . VAL C 1 255 ? 44.803 48.077 11.540 1.00 12.40 255 VAL E N 1
ATOM 6577 C CA . VAL C 1 255 ? 45.963 48.890 11.854 1.00 11.20 255 VAL E CA 1
ATOM 6578 C C . VAL C 1 255 ? 45.713 49.711 13.130 1.00 12.02 255 VAL E C 1
ATOM 6579 O O . VAL C 1 255 ? 46.619 49.902 13.953 1.00 11.68 255 VAL E O 1
ATOM 6583 N N . PHE C 1 256 ? 44.476 50.181 13.342 1.00 12.42 256 PHE E N 1
ATOM 6584 C CA . PHE C 1 256 ? 44.218 50.937 14.576 1.00 11.74 256 PHE E CA 1
ATOM 6585 C C . PHE C 1 256 ? 44.189 49.984 15.767 1.00 12.29 256 PHE E C 1
ATOM 6586 O O . PHE C 1 256 ? 44.685 50.359 16.838 1.00 11.33 256 PHE E O 1
ATOM 6594 N N . ALA C 1 257 ? 43.632 48.784 15.618 1.00 11.16 257 ALA E N 1
ATOM 6595 C CA . ALA C 1 257 ? 43.710 47.860 16.743 1.00 11.18 257 ALA E CA 1
ATOM 6596 C C . ALA C 1 257 ? 45.180 47.622 17.089 1.00 12.24 257 ALA E C 1
ATOM 6597 O O . ALA C 1 257 ? 45.517 47.538 18.305 1.00 12.72 257 ALA E O 1
ATOM 6599 N N . ARG C 1 258 ? 46.024 47.483 16.074 1.00 11.15 258 ARG E N 1
ATOM 6600 C CA . ARG C 1 258 ? 47.473 47.289 16.313 1.00 12.64 258 ARG E CA 1
ATOM 6601 C C . ARG C 1 258 ? 48.044 48.479 17.068 1.00 12.91 258 ARG E C 1
ATOM 6602 O O . ARG C 1 258 ? 48.811 48.314 18.070 1.00 11.73 258 ARG E O 1
ATOM 6610 N N . GLU C 1 259 ? 47.663 49.702 16.682 1.00 11.69 259 GLU E N 1
ATOM 6611 C CA . GLU C 1 259 ? 48.173 50.891 17.370 1.00 11.87 259 GLU E CA 1
ATOM 6612 C C . GLU C 1 259 ? 47.757 50.903 18.839 1.00 12.07 259 GLU E C 1
ATOM 6613 O O . GLU C 1 259 ? 48.534 51.316 19.695 1.00 12.70 259 GLU E O 1
ATOM 6619 N N . LEU C 1 260 ? 46.517 50.491 19.091 1.00 11.76 260 LEU E N 1
ATOM 6620 C CA . LEU C 1 260 ? 45.997 50.445 20.458 1.00 11.47 260 LEU E CA 1
ATOM 6621 C C . LEU C 1 260 ? 46.655 49.348 21.326 1.00 13.05 260 LEU E C 1
ATOM 6622 O O . LEU C 1 260 ? 46.478 49.347 22.554 1.00 13.60 260 LEU E O 1
ATOM 6627 N N . GLY C 1 261 ? 47.310 48.399 20.682 1.00 12.58 261 GLY E N 1
ATOM 6628 C CA . GLY C 1 261 ? 48.040 47.366 21.410 1.00 13.41 261 GLY E CA 1
ATOM 6629 C C . GLY C 1 261 ? 47.184 46.210 21.912 1.00 15.03 261 GLY E C 1
ATOM 6630 O O . GLY C 1 261 ? 47.671 45.430 22.748 1.00 14.08 261 GLY E O 1
ATOM 6631 N N . VAL C 1 262 ? 45.943 46.089 21.413 1.00 12.76 262 VAL E N 1
ATOM 6632 C CA . VAL C 1 262 ? 45.005 45.065 21.921 1.00 12.33 262 VAL E CA 1
ATOM 6633 C C . VAL C 1 262 ? 45.401 43.718 21.418 1.00 12.44 262 VAL E C 1
ATOM 6634 O O . VAL C 1 262 ? 46.097 43.606 20.415 1.00 13.36 262 VAL E O 1
ATOM 6638 N N . PRO C 1 263 ? 44.925 42.652 22.050 1.00 12.52 263 PRO E N 1
ATOM 6639 C CA . PRO C 1 263 ? 45.369 41.320 21.604 1.00 13.21 263 PRO E CA 1
ATOM 6640 C C . PRO C 1 263 ? 44.670 40.617 20.498 1.00 11.65 263 PRO E C 1
ATOM 6641 O O . PRO C 1 263 ? 45.233 39.652 19.979 1.00 13.17 263 PRO E O 1
ATOM 6645 N N . ILE C 1 264 ? 43.425 41.035 20.220 1.00 12.25 264 ILE E N 1
ATOM 6646 C CA . ILE C 1 264 ? 42.603 40.238 19.315 1.00 12.87 264 ILE E CA 1
ATOM 6647 C C . ILE C 1 264 ? 41.587 41.057 18.522 1.00 12.40 264 ILE E C 1
ATOM 6648 O O . ILE C 1 264 ? 40.967 41.999 19.050 1.00 13.37 264 ILE E O 1
ATOM 6653 N N . VAL C 1 265 ? 41.449 40.670 17.267 1.00 12.20 265 VAL E N 1
ATOM 6654 C CA . VAL C 1 265 ? 40.448 41.269 16.369 1.00 11.97 265 VAL E CA 1
ATOM 6655 C C . VAL C 1 265 ? 39.598 40.123 15.803 1.00 11.23 265 VAL E C 1
ATOM 6656 O O . VAL C 1 265 ? 39.920 38.917 16.018 1.00 12.12 265 VAL E O 1
ATOM 6660 N N . MET C 1 266 ? 38.507 40.480 15.116 1.00 11.68 266 MET E N 1
ATOM 6661 C CA . MET C 1 266 ? 37.678 39.423 14.489 1.00 11.26 266 MET E CA 1
ATOM 6662 C C . MET C 1 266 ? 37.339 39.776 13.026 1.00 12.52 266 MET E C 1
ATOM 6663 O O . MET C 1 266 ? 37.464 40.928 12.581 1.00 13.05 266 MET E O 1
ATOM 6668 N N . HIS C 1 267 ? 36.926 38.759 12.301 1.00 10.58 267 HIS E N 1
ATOM 6669 C CA . HIS C 1 267 ? 36.532 38.936 10.907 1.00 11.67 267 HIS E CA 1
ATOM 6670 C C . HIS C 1 267 ? 35.448 37.917 10.549 1.00 12.12 267 HIS E C 1
ATOM 6671 O O . HIS C 1 267 ? 35.498 36.745 11.034 1.00 11.75 267 HIS E O 1
ATOM 6678 N N . ASP C 1 268 ? 34.508 38.349 9.714 1.00 11.65 268 ASP E N 1
ATOM 6679 C CA . ASP C 1 268 ? 33.421 37.469 9.238 1.00 11.78 268 ASP E CA 1
ATOM 6680 C C . ASP C 1 268 ? 33.950 36.933 7.907 1.00 11.86 268 ASP E C 1
ATOM 6681 O O . ASP C 1 268 ? 33.802 37.528 6.851 1.00 11.26 268 ASP E O 1
ATOM 6686 N N . TYR C 1 269 ? 34.563 35.739 7.965 1.00 11.86 269 TYR E N 1
ATOM 6687 C CA . TYR C 1 269 ? 35.275 35.289 6.770 1.00 11.63 269 TYR E CA 1
ATOM 6688 C C . TYR C 1 269 ? 34.495 34.994 5.536 1.00 11.63 269 TYR E C 1
ATOM 6689 O O . TYR C 1 269 ? 35.017 35.144 4.413 1.00 13.80 269 TYR E O 1
ATOM 6698 N N . LEU C 1 270 ? 33.233 34.603 5.712 1.00 11.95 270 LEU E N 1
ATOM 6699 C CA . LEU C 1 270 ? 32.441 34.290 4.523 1.00 12.06 270 LEU E CA 1
ATOM 6700 C C . LEU C 1 270 ? 31.756 35.517 3.940 1.00 13.73 270 LEU E C 1
ATOM 6701 O O . LEU C 1 270 ? 31.670 35.630 2.716 1.00 13.01 270 LEU E O 1
ATOM 6706 N N . THR C 1 271 ? 31.284 36.422 4.778 1.00 13.95 271 THR E N 1
ATOM 6707 C CA . THR C 1 271 ? 30.632 37.623 4.226 1.00 12.92 271 THR E CA 1
ATOM 6708 C C . THR C 1 271 ? 31.680 38.629 3.745 1.00 11.90 271 THR E C 1
ATOM 6709 O O . THR C 1 271 ? 31.421 39.350 2.797 1.00 14.41 271 THR E O 1
ATOM 6713 N N . GLY C 1 272 ? 32.821 38.744 4.435 1.00 12.55 272 GLY E N 1
ATOM 6714 C CA . GLY C 1 272 ? 33.912 39.536 3.910 1.00 12.41 272 GLY E CA 1
ATOM 6715 C C . GLY C 1 272 ? 34.550 38.811 2.698 1.00 11.46 272 GLY E C 1
ATOM 6716 O O . GLY C 1 272 ? 34.873 39.432 1.676 1.00 12.87 272 GLY E O 1
ATOM 6717 N N . GLY C 1 273 ? 34.724 37.481 2.817 1.00 11.03 273 GLY E N 1
ATOM 6718 C CA . GLY C 1 273 ? 35.231 36.665 1.745 1.00 12.11 273 GLY E CA 1
ATOM 6719 C C . GLY C 1 273 ? 36.643 36.162 1.954 1.00 11.25 273 GLY E C 1
ATOM 6720 O O . GLY C 1 273 ? 37.400 36.770 2.727 1.00 11.77 273 GLY E O 1
ATOM 6721 N N . PHE C 1 274 ? 36.979 35.064 1.248 1.00 11.93 274 PHE E N 1
ATOM 6722 C CA . PHE C 1 274 ? 38.303 34.473 1.441 1.00 12.45 274 PHE E CA 1
ATOM 6723 C C . PHE C 1 274 ? 39.459 35.316 0.984 1.00 12.13 274 PHE E C 1
ATOM 6724 O O . PHE C 1 274 ? 40.540 35.254 1.592 1.00 12.05 274 PHE E O 1
ATOM 6732 N N . THR C 1 275 ? 39.306 36.111 -0.086 1.00 11.13 275 THR E N 1
ATOM 6733 C CA . THR C 1 275 ? 40.473 36.908 -0.524 1.00 11.46 275 THR E CA 1
ATOM 6734 C C . THR C 1 275 ? 40.793 37.939 0.596 1.00 10.62 275 THR E C 1
ATOM 6735 O O . THR C 1 275 ? 41.975 38.038 0.994 1.00 11.84 275 THR E O 1
ATOM 6739 N N . ALA C 1 276 ? 39.780 38.630 1.095 1.00 11.76 276 ALA E N 1
ATOM 6740 C CA . ALA C 1 276 ? 40.047 39.552 2.221 1.00 10.88 276 ALA E CA 1
ATOM 6741 C C . ALA C 1 276 ? 40.493 38.817 3.497 1.00 11.62 276 ALA E C 1
ATOM 6742 O O . ALA C 1 276 ? 41.389 39.265 4.196 1.00 11.49 276 ALA E O 1
ATOM 6744 N N . ASN C 1 277 ? 39.863 37.673 3.788 1.00 10.43 277 ASN E N 1
ATOM 6745 C CA . ASN C 1 277 ? 40.242 36.962 5.003 1.00 11.47 277 ASN E CA 1
ATOM 6746 C C . ASN C 1 277 ? 41.718 36.533 4.997 1.00 11.11 277 ASN E C 1
ATOM 6747 O O . ASN C 1 277 ? 42.429 36.676 6.003 1.00 12.39 277 ASN E O 1
ATOM 6752 N N . THR C 1 278 ? 42.198 36.054 3.841 1.00 10.54 278 THR E N 1
ATOM 6753 C CA . THR C 1 278 ? 43.576 35.565 3.768 1.00 10.94 278 THR E CA 1
ATOM 6754 C C . THR C 1 278 ? 44.507 36.758 3.967 1.00 11.84 278 THR E C 1
ATOM 6755 O O . THR C 1 278 ? 45.510 36.631 4.673 1.00 11.99 278 THR E O 1
ATOM 6759 N N . SER C 1 279 ? 44.204 37.908 3.343 1.00 13.00 279 SER E N 1
ATOM 6760 C CA . SER C 1 279 ? 45.011 39.118 3.566 1.00 12.51 279 SER E CA 1
ATOM 6761 C C . SER C 1 279 ? 45.037 39.491 5.041 1.00 11.14 279 SER E C 1
ATOM 6762 O O . SER C 1 279 ? 46.093 39.843 5.558 1.00 12.29 279 SER E O 1
ATOM 6765 N N . LEU C 1 280 ? 43.865 39.478 5.689 1.00 11.11 280 LEU E N 1
ATOM 6766 C CA . LEU C 1 280 ? 43.834 39.847 7.113 1.00 10.52 280 LEU E CA 1
ATOM 6767 C C . LEU C 1 280 ? 44.638 38.834 7.961 1.00 12.40 280 LEU E C 1
ATOM 6768 O O . LEU C 1 280 ? 45.292 39.243 8.897 1.00 11.46 280 LEU E O 1
ATOM 6773 N N . ALA C 1 281 ? 44.554 37.540 7.667 1.00 11.41 281 ALA E N 1
ATOM 6774 C CA . ALA C 1 281 ? 45.316 36.586 8.443 1.00 11.32 281 ALA E CA 1
ATOM 6775 C C . ALA C 1 281 ? 46.824 36.841 8.308 1.00 11.57 281 ALA E C 1
ATOM 6776 O O . ALA C 1 281 ? 47.570 36.663 9.293 1.00 12.68 281 ALA E O 1
ATOM 6778 N N . HIS C 1 282 ? 47.294 37.227 7.113 1.00 10.84 282 HIS E N 1
ATOM 6779 C CA . HIS C 1 282 ? 48.709 37.561 6.959 1.00 11.33 282 HIS E CA 1
ATOM 6780 C C . HIS C 1 282 ? 49.057 38.824 7.776 1.00 11.06 282 HIS E C 1
ATOM 6781 O O . HIS C 1 282 ? 50.099 38.875 8.410 1.00 12.34 282 HIS E O 1
ATOM 6788 N N . TYR C 1 283 ? 48.192 39.831 7.749 1.00 10.41 283 TYR E N 1
ATOM 6789 C CA . TYR C 1 283 ? 48.454 41.045 8.525 1.00 11.05 283 TYR E CA 1
ATOM 6790 C C . TYR C 1 283 ? 48.520 40.691 10.031 1.00 11.65 283 TYR E C 1
ATOM 6791 O O . TYR C 1 283 ? 49.388 41.198 10.776 1.00 12.20 283 TYR E O 1
ATOM 6800 N N . CYS C 1 284 ? 47.590 39.845 10.491 1.00 11.74 284 CYS E N 1
ATOM 6801 C CA . CYS C 1 284 ? 47.570 39.511 11.923 1.00 12.37 284 CYS E CA 1
ATOM 6802 C C . CYS C 1 284 ? 48.813 38.738 12.326 1.00 12.28 284 CYS E C 1
ATOM 6803 O O . CYS C 1 284 ? 49.367 39.007 13.390 1.00 12.57 284 CYS E O 1
ATOM 6806 N N . ARG C 1 285 ? 49.267 37.814 11.470 1.00 11.66 285 ARG E N 1
ATOM 6807 C CA . ARG C 1 285 ? 50.522 37.091 11.754 1.00 12.98 285 ARG E CA 1
ATOM 6808 C C . ARG C 1 285 ? 51.673 38.132 11.829 1.00 13.03 285 ARG E C 1
ATOM 6809 O O . ARG C 1 285 ? 52.543 38.094 12.741 1.00 14.61 285 ARG E O 1
ATOM 6817 N N . ASP C 1 286 ? 51.726 39.072 10.888 1.00 12.47 286 ASP E N 1
ATOM 6818 C CA . ASP C 1 286 ? 52.838 40.016 10.902 1.00 12.82 286 ASP E CA 1
ATOM 6819 C C . ASP C 1 286 ? 52.799 41.067 11.972 1.00 12.99 286 ASP E C 1
ATOM 6820 O O . ASP C 1 286 ? 53.797 41.797 12.167 1.00 13.08 286 ASP E O 1
ATOM 6825 N N . ASN C 1 287 ? 51.659 41.161 12.687 1.00 11.61 287 ASN E N 1
ATOM 6826 C CA . ASN C 1 287 ? 51.511 42.197 13.696 1.00 12.58 287 ASN E CA 1
ATOM 6827 C C . ASN C 1 287 ? 51.093 41.696 15.078 1.00 12.68 287 ASN E C 1
ATOM 6828 O O . ASN C 1 287 ? 50.702 42.493 15.927 1.00 14.06 287 ASN E O 1
ATOM 6833 N N . GLY C 1 288 ? 51.200 40.377 15.269 1.00 12.83 288 GLY E N 1
ATOM 6834 C CA . GLY C 1 288 ? 50.922 39.808 16.588 1.00 12.17 288 GLY E CA 1
ATOM 6835 C C . GLY C 1 288 ? 49.484 39.800 17.074 1.00 12.63 288 GLY E C 1
ATOM 6836 O O . GLY C 1 288 ? 49.246 39.678 18.282 1.00 13.48 288 GLY E O 1
ATOM 6837 N N . LEU C 1 289 ? 48.522 39.934 16.161 1.00 12.18 289 LEU E N 1
ATOM 6838 C CA . LEU C 1 289 ? 47.109 40.000 16.567 1.00 10.66 289 LEU E CA 1
ATOM 6839 C C . LEU C 1 289 ? 46.430 38.645 16.439 1.00 12.44 289 LEU E C 1
ATOM 6840 O O . LEU C 1 289 ? 46.555 37.988 15.401 1.00 12.63 289 LEU E O 1
ATOM 6845 N N . LEU C 1 290 ? 45.749 38.199 17.499 1.00 11.83 290 LEU E N 1
ATOM 6846 C CA . LEU C 1 290 ? 44.955 36.969 17.377 1.00 11.82 290 LEU E CA 1
ATOM 6847 C C . LEU C 1 290 ? 43.760 37.314 16.488 1.00 12.72 290 LEU E C 1
ATOM 6848 O O . LEU C 1 290 ? 43.281 38.474 16.511 1.00 12.52 290 LEU E O 1
ATOM 6853 N N . LEU C 1 291 ? 43.293 36.328 15.739 1.00 11.77 291 LEU E N 1
ATOM 6854 C CA . LEU C 1 291 ? 42.198 36.569 14.812 1.00 11.65 291 LEU E CA 1
ATOM 6855 C C . LEU C 1 291 ? 41.043 35.593 15.067 1.00 12.44 291 LEU E C 1
ATOM 6856 O O . LEU C 1 291 ? 41.117 34.395 14.761 1.00 12.78 291 LEU E O 1
ATOM 6861 N N . HIS C 1 292 ? 39.977 36.141 15.650 1.00 11.62 292 HIS E N 1
ATOM 6862 C CA . HIS C 1 292 ? 38.766 35.359 15.880 1.00 11.53 292 HIS E CA 1
ATOM 6863 C C . HIS C 1 292 ? 37.919 35.362 14.571 1.00 11.32 292 HIS E C 1
ATOM 6864 O O . HIS C 1 292 ? 37.618 36.437 14.038 1.00 12.13 292 HIS E O 1
ATOM 6871 N N . ILE C 1 293 ? 37.445 34.194 14.140 1.00 11.46 293 ILE E N 1
ATOM 6872 C CA . ILE C 1 293 ? 36.669 34.146 12.899 1.00 11.09 293 ILE E CA 1
ATOM 6873 C C . ILE C 1 293 ? 35.203 33.785 13.199 1.00 11.82 293 ILE E C 1
ATOM 6874 O O . ILE C 1 293 ? 34.908 32.769 13.873 1.00 12.30 293 ILE E O 1
ATOM 6879 N N . HIS C 1 294 ? 34.310 34.643 12.694 1.00 11.75 294 HIS E N 1
ATOM 6880 C CA . HIS C 1 294 ? 32.866 34.415 12.795 1.00 11.61 294 HIS E CA 1
ATOM 6881 C C . HIS C 1 294 ? 32.402 33.836 11.450 1.00 12.69 294 HIS E C 1
ATOM 6882 O O . HIS C 1 294 ? 32.801 34.318 10.363 1.00 13.20 294 HIS E O 1
ATOM 6889 N N . ARG C 1 295 ? 31.566 32.793 11.499 1.00 11.12 295 ARG E N 1
ATOM 6890 C CA . ARG C 1 295 ? 31.124 32.102 10.311 1.00 11.64 295 ARG E CA 1
ATOM 6891 C C . ARG C 1 295 ? 29.751 32.563 9.759 1.00 12.18 295 ARG E C 1
ATOM 6892 O O . ARG C 1 295 ? 29.066 31.831 9.087 1.00 12.22 295 ARG E O 1
ATOM 6900 N N . ALA C 1 296 ? 29.416 33.836 9.989 1.00 11.09 296 ALA E N 1
ATOM 6901 C CA . ALA C 1 296 ? 28.160 34.414 9.451 1.00 11.62 296 ALA E CA 1
ATOM 6902 C C . ALA C 1 296 ? 27.980 34.011 7.997 1.00 12.24 296 ALA E C 1
ATOM 6903 O O . ALA C 1 296 ? 28.913 34.078 7.187 1.00 12.54 296 ALA E O 1
ATOM 6905 N N . MET C 1 297 ? 26.745 33.575 7.741 1.00 13.10 297 MET E N 1
ATOM 6906 C CA . MET C 1 297 ? 26.188 33.182 6.446 1.00 12.70 297 MET E CA 1
ATOM 6907 C C . MET C 1 297 ? 26.453 31.697 6.177 1.00 12.47 297 MET E C 1
ATOM 6908 O O . MET C 1 297 ? 25.903 31.117 5.230 1.00 12.69 297 MET E O 1
ATOM 6913 N N . HIS C 1 298 ? 27.209 30.959 7.038 1.00 12.32 298 HIS E N 1
ATOM 6914 C CA . HIS C 1 298 ? 27.505 29.578 6.695 1.00 13.32 298 HIS E CA 1
ATOM 6915 C C . HIS C 1 298 ? 26.247 28.738 6.535 1.00 12.43 298 HIS E C 1
ATOM 6916 O O . HIS C 1 298 ? 26.267 27.848 5.691 1.00 12.57 298 HIS E O 1
ATOM 6923 N N . ALA C 1 299 ? 25.229 28.978 7.386 1.00 12.76 299 ALA E N 1
ATOM 6924 C CA . ALA C 1 299 ? 24.043 28.115 7.298 1.00 12.63 299 ALA E CA 1
ATOM 6925 C C . ALA C 1 299 ? 23.225 28.330 6.041 1.00 13.11 299 ALA E C 1
ATOM 6926 O O . ALA C 1 299 ? 22.374 27.495 5.712 1.00 14.26 299 ALA E O 1
ATOM 6928 N N . VAL C 1 300 ? 23.473 29.412 5.311 1.00 13.30 300 VAL E N 1
ATOM 6929 C CA . VAL C 1 300 ? 22.807 29.595 4.007 1.00 13.52 300 VAL E CA 1
ATOM 6930 C C . VAL C 1 300 ? 23.290 28.483 3.055 1.00 13.67 300 VAL E C 1
ATOM 6931 O O . VAL C 1 300 ? 22.546 27.991 2.183 1.00 14.99 300 VAL E O 1
ATOM 6935 N N . ILE C 1 301 ? 24.547 28.047 3.262 1.00 14.83 301 ILE E N 1
ATOM 6936 C CA . ILE C 1 301 ? 25.255 27.061 2.450 1.00 15.21 301 ILE E CA 1
ATOM 6937 C C . ILE C 1 301 ? 25.210 25.633 3.025 1.00 13.73 301 ILE E C 1
ATOM 6938 O O . ILE C 1 301 ? 25.090 24.639 2.273 1.00 15.20 301 ILE E O 1
ATOM 6943 N N . ASP C 1 302 ? 25.262 25.557 4.361 1.00 13.92 302 ASP E N 1
ATOM 6944 C CA . ASP C 1 302 ? 25.543 24.270 4.968 1.00 15.09 302 ASP E CA 1
ATOM 6945 C C . ASP C 1 302 ? 24.469 23.566 5.773 1.00 14.19 302 ASP E C 1
ATOM 6946 O O . ASP C 1 302 ? 24.735 22.483 6.360 1.00 16.47 302 ASP E O 1
ATOM 6951 N N . ARG C 1 303 ? 23.264 24.116 5.719 1.00 13.77 303 ARG E N 1
ATOM 6952 C CA . ARG C 1 303 ? 22.203 23.519 6.550 1.00 16.79 303 ARG E CA 1
ATOM 6953 C C . ARG C 1 303 ? 21.551 22.256 6.011 1.00 15.55 303 ARG E C 1
ATOM 6954 O O . ARG C 1 303 ? 21.311 21.320 6.798 1.00 17.75 303 ARG E O 1
ATOM 6962 N N . GLN C 1 304 ? 21.278 22.244 4.709 1.00 15.06 304 GLN E N 1
ATOM 6963 C CA . GLN C 1 304 ? 20.504 21.129 4.154 1.00 16.37 304 GLN E CA 1
ATOM 6964 C C . GLN C 1 304 ? 21.362 19.972 3.704 1.00 16.16 304 GLN E C 1
ATOM 6965 O O . GLN C 1 304 ? 22.419 20.155 3.115 1.00 15.28 304 GLN E O 1
ATOM 6971 N N . LYS C 1 305 ? 20.895 18.748 3.975 1.00 16.89 305 LYS E N 1
ATOM 6972 C CA . LYS C 1 305 ? 21.658 17.575 3.560 1.00 15.50 305 LYS E CA 1
ATOM 6973 C C . LYS C 1 305 ? 21.687 17.339 2.059 1.00 16.29 305 LYS E C 1
ATOM 6974 O O . LYS C 1 305 ? 22.658 16.781 1.535 1.00 17.32 305 LYS E O 1
ATOM 6980 N N . ASN C 1 306 ? 20.666 17.805 1.327 1.00 14.56 306 ASN E N 1
ATOM 6981 C CA . ASN C 1 306 ? 20.664 17.479 -0.096 1.00 15.86 306 ASN E CA 1
ATOM 6982 C C . ASN C 1 306 ? 21.448 18.396 -0.990 1.00 13.30 306 ASN E C 1
ATOM 6983 O O . ASN C 1 306 ? 21.746 18.022 -2.127 1.00 14.38 306 ASN E O 1
ATOM 6988 N N . HIS C 1 307 ? 21.727 19.609 -0.483 1.00 13.25 307 HIS E N 1
ATOM 6989 C CA . HIS C 1 307 ? 22.361 20.577 -1.392 1.00 14.99 307 HIS E CA 1
ATOM 6990 C C . HIS C 1 307 ? 23.176 21.595 -0.623 1.00 14.27 307 HIS E C 1
ATOM 6991 O O . HIS C 1 307 ? 22.729 22.034 0.433 1.00 14.85 307 HIS E O 1
ATOM 6998 N N . GLY C 1 308 ? 24.347 21.968 -1.212 1.00 13.90 308 GLY E N 1
ATOM 6999 C CA . GLY C 1 308 ? 25.191 23.003 -0.587 1.00 13.52 308 GLY E CA 1
ATOM 7000 C C . GLY C 1 308 ? 26.593 22.480 -0.305 1.00 12.58 308 GLY E C 1
ATOM 7001 O O . GLY C 1 308 ? 27.187 21.775 -1.123 1.00 13.19 308 GLY E O 1
ATOM 7002 N N . MET C 1 309 ? 27.147 22.918 0.831 1.00 13.52 309 MET E N 1
ATOM 7003 C CA . MET C 1 309 ? 28.482 22.443 1.255 1.00 13.57 309 MET E CA 1
ATOM 7004 C C . MET C 1 309 ? 28.435 22.201 2.750 1.00 14.79 309 MET E C 1
ATOM 7005 O O . MET C 1 309 ? 27.951 23.082 3.496 1.00 16.02 309 MET E O 1
ATOM 7010 N N . HIS C 1 310 ? 28.900 21.032 3.225 1.00 14.60 310 HIS E N 1
ATOM 7011 C CA . HIS C 1 310 ? 28.860 20.805 4.657 1.00 13.98 310 HIS E CA 1
ATOM 7012 C C . HIS C 1 310 ? 29.837 21.764 5.362 1.00 13.01 310 HIS E C 1
ATOM 7013 O O . HIS C 1 310 ? 30.885 22.084 4.815 1.00 13.96 310 HIS E O 1
ATOM 7020 N N . PHE C 1 311 ? 29.522 22.138 6.601 1.00 13.03 311 PHE E N 1
ATOM 7021 C CA . PHE C 1 311 ? 30.397 23.024 7.316 1.00 13.05 311 PHE E CA 1
ATOM 7022 C C . PHE C 1 311 ? 31.815 22.446 7.455 1.00 14.25 311 PHE E C 1
ATOM 7023 O O . PHE C 1 311 ? 32.755 23.228 7.556 1.00 14.13 311 PHE E O 1
ATOM 7031 N N . ARG C 1 312 ? 32.003 21.124 7.507 1.00 12.89 312 ARG E N 1
ATOM 7032 C CA . ARG C 1 312 ? 33.397 20.662 7.673 1.00 12.80 312 ARG E CA 1
ATOM 7033 C C . ARG C 1 312 ? 34.303 21.149 6.523 1.00 12.37 312 ARG E C 1
ATOM 7034 O O . ARG C 1 312 ? 35.505 21.309 6.718 1.00 12.84 312 ARG E O 1
ATOM 7042 N N . VAL C 1 313 ? 33.740 21.338 5.336 1.00 12.20 313 VAL E N 1
ATOM 7043 C CA . VAL C 1 313 ? 34.554 21.840 4.207 1.00 14.08 313 VAL E CA 1
ATOM 7044 C C . VAL C 1 313 ? 34.889 23.329 4.501 1.00 14.24 313 VAL E C 1
ATOM 7045 O O . VAL C 1 313 ? 36.005 23.763 4.287 1.00 14.23 313 VAL E O 1
ATOM 7049 N N . LEU C 1 314 ? 33.872 24.085 4.930 1.00 13.63 314 LEU E N 1
ATOM 7050 C CA . LEU C 1 314 ? 34.105 25.518 5.279 1.00 13.47 314 LEU E CA 1
ATOM 7051 C C . LEU C 1 314 ? 35.082 25.647 6.423 1.00 14.61 314 LEU E C 1
ATOM 7052 O O . LEU C 1 314 ? 35.831 26.646 6.526 1.00 13.53 314 LEU E O 1
ATOM 7057 N N . ALA C 1 315 ? 35.106 24.665 7.340 1.00 13.23 315 ALA E N 1
ATOM 7058 C CA . ALA C 1 315 ? 36.027 24.668 8.485 1.00 12.36 315 ALA E CA 1
ATOM 7059 C C . ALA C 1 315 ? 37.435 24.407 8.020 1.00 13.12 315 ALA E C 1
ATOM 7060 O O . ALA C 1 315 ? 38.373 25.125 8.441 1.00 13.46 315 ALA E O 1
ATOM 7062 N N . LYS C 1 316 ? 37.621 23.380 7.160 1.00 12.35 316 LYS E N 1
ATOM 7063 C CA . LYS C 1 316 ? 38.974 23.159 6.654 1.00 13.40 316 LYS E CA 1
ATOM 7064 C C . LYS C 1 316 ? 39.458 24.392 5.873 1.00 13.45 316 LYS E C 1
ATOM 7065 O O . LYS C 1 316 ? 40.643 24.767 5.985 1.00 14.01 316 LYS E O 1
ATOM 7071 N N . ALA C 1 317 ? 38.564 25.022 5.120 1.00 13.29 317 ALA E N 1
ATOM 7072 C CA . ALA C 1 317 ? 38.970 26.181 4.315 1.00 12.52 317 ALA E CA 1
ATOM 7073 C C . ALA C 1 317 ? 39.415 27.348 5.186 1.00 12.10 317 ALA E C 1
ATOM 7074 O O . ALA C 1 317 ? 40.367 28.062 4.826 1.00 13.73 317 ALA E O 1
ATOM 7076 N N . LEU C 1 318 ? 38.786 27.488 6.349 1.00 14.14 318 LEU E N 1
ATOM 7077 C CA . LEU C 1 318 ? 39.215 28.517 7.254 1.00 12.32 318 LEU E CA 1
ATOM 7078 C C . LEU C 1 318 ? 40.565 28.182 7.881 1.00 13.77 318 LEU E C 1
ATOM 7079 O O . LEU C 1 318 ? 41.431 29.064 8.027 1.00 13.05 318 LEU E O 1
ATOM 7084 N N . ARG C 1 319 ? 40.786 26.914 8.274 1.00 12.72 319 ARG E N 1
ATOM 7085 C CA . ARG C 1 319 ? 42.058 26.595 8.855 1.00 12.82 319 ARG E CA 1
ATOM 7086 C C . ARG C 1 319 ? 43.145 26.895 7.806 1.00 15.01 319 ARG E C 1
ATOM 7087 O O . ARG C 1 319 ? 44.243 27.321 8.173 1.00 16.92 319 ARG E O 1
ATOM 7095 N N . MET C 1 320 ? 42.852 26.704 6.523 1.00 12.68 320 MET E N 1
ATOM 7096 C CA . MET C 1 320 ? 43.858 27.021 5.449 1.00 13.25 320 MET E CA 1
ATOM 7097 C C . MET C 1 320 ? 44.054 28.577 5.225 1.00 12.58 320 MET E C 1
ATOM 7098 O O . MET C 1 320 ? 45.183 29.054 5.281 1.00 14.17 320 MET E O 1
ATOM 7103 N N . SER C 1 321 ? 42.930 29.293 5.056 1.00 12.34 321 SER E N 1
ATOM 7104 C CA . SER C 1 321 ? 42.962 30.759 4.774 1.00 12.36 321 SER E CA 1
ATOM 7105 C C . SER C 1 321 ? 43.544 31.477 5.986 1.00 14.73 321 SER E C 1
ATOM 7106 O O . SER C 1 321 ? 44.356 32.414 5.841 1.00 15.07 321 SER E O 1
ATOM 7109 N N . GLY C 1 322 ? 43.090 31.050 7.170 1.00 12.18 322 GLY E N 1
ATOM 7110 C CA . GLY C 1 322 ? 43.698 31.510 8.397 1.00 12.03 322 GLY E CA 1
ATOM 7111 C C . GLY C 1 322 ? 42.759 32.109 9.419 1.00 12.30 322 GLY E C 1
ATOM 7112 O O . GLY C 1 322 ? 41.976 33.028 9.136 1.00 13.31 322 GLY E O 1
ATOM 7113 N N . GLY C 1 323 ? 42.819 31.593 10.651 1.00 12.37 323 GLY E N 1
ATOM 7114 C CA . GLY C 1 323 ? 42.064 32.127 11.789 1.00 12.33 323 GLY E CA 1
ATOM 7115 C C . GLY C 1 323 ? 42.566 31.424 13.042 1.00 12.55 323 GLY E C 1
ATOM 7116 O O . GLY C 1 323 ? 43.001 30.243 12.967 1.00 12.90 323 GLY E O 1
ATOM 7117 N N . ASP C 1 324 ? 42.531 32.135 14.186 1.00 11.70 324 ASP E N 1
ATOM 7118 C CA . ASP C 1 324 ? 42.972 31.540 15.449 1.00 11.49 324 ASP E CA 1
ATOM 7119 C C . ASP C 1 324 ? 41.801 30.891 16.173 1.00 12.30 324 ASP E C 1
ATOM 7120 O O . ASP C 1 324 ? 41.997 29.948 16.968 1.00 12.42 324 ASP E O 1
ATOM 7125 N N . HIS C 1 325 ? 40.597 31.431 15.953 1.00 11.76 325 HIS E N 1
ATOM 7126 C CA . HIS C 1 325 ? 39.366 30.809 16.506 1.00 12.14 325 HIS E CA 1
ATOM 7127 C C . HIS C 1 325 ? 38.354 30.704 15.373 1.00 11.37 325 HIS E C 1
ATOM 7128 O O . HIS C 1 325 ? 38.445 31.460 14.392 1.00 11.46 325 HIS E O 1
ATOM 7135 N N . ILE C 1 326 ? 37.423 29.747 15.447 1.00 12.33 326 ILE E N 1
ATOM 7136 C CA . ILE C 1 326 ? 36.290 29.780 14.512 1.00 11.83 326 ILE E CA 1
ATOM 7137 C C . ILE C 1 326 ? 35.095 29.224 15.273 1.00 11.59 326 ILE E C 1
ATOM 7138 O O . ILE C 1 326 ? 35.217 28.272 16.066 1.00 12.78 326 ILE E O 1
ATOM 7143 N N . HIS C 1 327 ? 33.903 29.803 15.084 1.00 12.69 327 HIS E N 1
ATOM 7144 C CA . HIS C 1 327 ? 32.723 29.210 15.715 1.00 12.84 327 HIS E CA 1
ATOM 7145 C C . HIS C 1 327 ? 32.447 27.817 15.125 1.00 12.59 327 HIS E C 1
ATOM 7146 O O . HIS C 1 327 ? 32.591 27.574 13.910 1.00 13.23 327 HIS E O 1
ATOM 7153 N N . ALA C 1 328 ? 32.064 26.885 16.013 1.00 13.03 328 ALA E N 1
ATOM 7154 C CA . ALA C 1 328 ? 31.845 25.527 15.575 1.00 14.27 328 ALA E CA 1
ATOM 7155 C C . ALA C 1 328 ? 30.520 24.940 16.114 1.00 16.02 328 ALA E C 1
ATOM 7156 O O . ALA C 1 328 ? 30.306 23.719 15.987 1.00 16.59 328 ALA E O 1
ATOM 7158 N N . GLY C 1 329 ? 29.683 25.785 16.699 1.00 13.26 329 GLY E N 1
ATOM 7159 C CA . GLY C 1 329 ? 28.367 25.333 17.213 1.00 15.74 329 GLY E CA 1
ATOM 7160 C C . GLY C 1 329 ? 28.446 24.997 18.701 1.00 16.13 329 GLY E C 1
ATOM 7161 O O . GLY C 1 329 ? 29.554 24.953 19.318 1.00 15.86 329 GLY E O 1
ATOM 7162 N N . THR C 1 330 ? 27.262 24.725 19.252 1.00 15.09 330 THR E N 1
ATOM 7163 C CA . THR C 1 330 ? 27.149 24.375 20.679 1.00 14.19 330 THR E CA 1
ATOM 7164 C C . THR C 1 330 ? 26.562 23.002 20.938 1.00 16.64 330 THR E C 1
ATOM 7165 O O . THR C 1 330 ? 26.668 22.519 22.081 1.00 16.80 330 THR E O 1
ATOM 7169 N N . VAL C 1 331 ? 25.889 22.468 19.928 1.00 15.27 331 VAL E N 1
ATOM 7170 C CA . VAL C 1 331 ? 25.084 21.240 20.012 1.00 17.06 331 VAL E CA 1
ATOM 7171 C C . VAL C 1 331 ? 23.805 21.520 20.856 1.00 15.41 331 VAL E C 1
ATOM 7172 O O . VAL C 1 331 ? 22.679 21.263 20.357 1.00 17.35 331 VAL E O 1
ATOM 7176 N N . VAL C 1 332 ? 23.947 22.078 22.059 1.00 14.84 332 VAL E N 1
ATOM 7177 C CA . VAL C 1 332 ? 22.796 22.273 22.978 1.00 15.62 332 VAL E CA 1
ATOM 7178 C C . VAL C 1 332 ? 22.118 23.630 22.960 1.00 16.76 332 VAL E C 1
ATOM 7179 O O . VAL C 1 332 ? 21.048 23.814 23.564 1.00 17.93 332 VAL E O 1
ATOM 7183 N N . GLY C 1 333 ? 22.683 24.568 22.203 1.00 14.99 333 GLY E N 1
ATOM 7184 C CA . GLY C 1 333 ? 22.130 25.911 22.160 1.00 14.68 333 GLY E CA 1
ATOM 7185 C C . GLY C 1 333 ? 21.050 26.196 21.143 1.00 14.87 333 GLY E C 1
ATOM 7186 O O . GLY C 1 333 ? 20.365 25.263 20.677 1.00 15.98 333 GLY E O 1
ATOM 7187 N N . LYS C 1 334 ? 20.915 27.483 20.730 1.00 14.43 334 LYS E N 1
ATOM 7188 C CA . LYS C 1 334 ? 19.799 27.870 19.858 1.00 14.17 334 LYS E CA 1
ATOM 7189 C C . LYS C 1 334 ? 19.974 27.563 18.367 1.00 15.01 334 LYS E C 1
ATOM 7190 O O . LYS C 1 334 ? 18.999 27.614 17.609 1.00 15.04 334 LYS E O 1
ATOM 7196 N N . LEU C 1 335 ? 21.216 27.272 17.936 1.00 15.22 335 LEU E N 1
ATOM 7197 C CA . LEU C 1 335 ? 21.466 26.984 16.522 1.00 14.04 335 LEU E CA 1
ATOM 7198 C C . LEU C 1 335 ? 21.792 25.490 16.357 1.00 14.34 335 LEU E C 1
ATOM 7199 O O . LEU C 1 335 ? 22.347 24.863 17.271 1.00 16.09 335 LEU E O 1
ATOM 7204 N N . GLU C 1 336 ? 21.484 24.953 15.187 1.00 15.89 336 GLU E N 1
ATOM 7205 C CA . GLU C 1 336 ? 21.639 23.519 14.985 1.00 16.22 336 GLU E CA 1
ATOM 7206 C C . GLU C 1 336 ? 23.109 23.056 14.988 1.00 18.54 336 GLU E C 1
ATOM 7207 O O . GLU C 1 336 ? 24.004 23.763 14.524 1.00 19.06 336 GLU E O 1
ATOM 7213 N N . GLY C 1 337 ? 23.351 21.852 15.498 1.00 17.80 337 GLY E N 1
ATOM 7214 C CA . GLY C 1 337 ? 24.706 21.306 15.472 1.00 18.01 337 GLY E CA 1
ATOM 7215 C C . GLY C 1 337 ? 24.646 19.873 15.958 1.00 18.79 337 GLY E C 1
ATOM 7216 O O . GLY C 1 337 ? 24.789 19.616 17.136 1.00 22.03 337 GLY E O 1
ATOM 7217 N N . GLU C 1 338 ? 24.464 18.941 15.059 1.00 18.25 338 GLU E N 1
ATOM 7218 C CA . GLU C 1 338 ? 24.361 17.553 15.494 1.00 17.64 338 GLU E CA 1
ATOM 7219 C C . GLU C 1 338 ? 25.653 17.140 16.158 1.00 18.49 338 GLU E C 1
ATOM 7220 O O . GLU C 1 338 ? 26.770 17.424 15.689 1.00 17.43 338 GLU E O 1
ATOM 7226 N N . ARG C 1 339 ? 25.531 16.432 17.277 1.00 18.28 339 ARG E N 1
ATOM 7227 C CA . ARG C 1 339 ? 26.703 16.084 18.027 1.00 18.22 339 ARG E CA 1
ATOM 7228 C C . ARG C 1 339 ? 27.847 15.319 17.347 1.00 18.43 339 ARG E C 1
ATOM 7229 O O . ARG C 1 339 ? 29.006 15.719 17.448 1.00 18.67 339 ARG E O 1
ATOM 7237 N N . GLU C 1 340 ? 27.536 14.184 16.702 1.00 18.63 340 GLU E N 1
ATOM 7238 C CA . GLU C 1 340 ? 28.626 13.408 16.157 1.00 19.50 340 GLU E CA 1
ATOM 7239 C C . GLU C 1 340 ? 29.325 14.139 15.026 1.00 17.82 340 GLU E C 1
ATOM 7240 O O . GLU C 1 340 ? 30.566 14.073 14.917 1.00 17.84 340 GLU E O 1
ATOM 7246 N N . MET C 1 341 ? 28.566 14.795 14.173 1.00 17.88 341 MET E N 1
ATOM 7247 C CA . MET C 1 341 ? 29.231 15.485 13.081 1.00 17.58 341 MET E CA 1
ATOM 7248 C C . MET C 1 341 ? 30.046 16.689 13.591 1.00 16.29 341 MET E C 1
ATOM 7249 O O . MET C 1 341 ? 31.132 16.960 13.049 1.00 16.84 341 MET E O 1
ATOM 7254 N N . THR C 1 342 ? 29.600 17.319 14.674 1.00 14.47 342 THR E N 1
ATOM 7255 C CA . THR C 1 342 ? 30.338 18.430 15.265 1.00 14.78 342 THR E CA 1
ATOM 7256 C C . THR C 1 342 ? 31.661 17.922 15.868 1.00 17.28 342 THR E C 1
ATOM 7257 O O . THR C 1 342 ? 32.727 18.553 15.718 1.00 16.42 342 THR E O 1
ATOM 7261 N N . LEU C 1 343 ? 31.624 16.809 16.600 1.00 15.28 343 LEU E N 1
ATOM 7262 C CA . LEU C 1 343 ? 32.884 16.290 17.141 1.00 16.88 343 LEU E CA 1
ATOM 7263 C C . LEU C 1 343 ? 33.859 16.016 15.991 1.00 16.05 343 LEU E C 1
ATOM 7264 O O . LEU C 1 343 ? 35.077 16.223 16.149 1.00 17.42 343 LEU E O 1
ATOM 7269 N N . GLY C 1 344 ? 33.346 15.578 14.842 1.00 16.17 344 GLY E N 1
ATOM 7270 C CA . GLY C 1 344 ? 34.215 15.285 13.722 1.00 14.69 344 GLY E CA 1
ATOM 7271 C C . GLY C 1 344 ? 34.902 16.564 13.201 1.00 15.64 344 GLY E C 1
ATOM 7272 O O . GLY C 1 344 ? 36.125 16.561 12.994 1.00 16.04 344 GLY E O 1
ATOM 7273 N N . PHE C 1 345 ? 34.140 17.624 12.953 1.00 15.36 345 PHE E N 1
ATOM 7274 C CA . PHE C 1 345 ? 34.843 18.820 12.445 1.00 14.78 345 PHE E CA 1
ATOM 7275 C C . PHE C 1 345 ? 35.607 19.565 13.498 1.00 17.39 345 PHE E C 1
ATOM 7276 O O . PHE C 1 345 ? 36.527 20.321 13.151 1.00 15.83 345 PHE E O 1
ATOM 7284 N N . VAL C 1 346 ? 35.265 19.389 14.792 1.00 14.14 346 VAL E N 1
ATOM 7285 C CA . VAL C 1 346 ? 36.116 19.965 15.817 1.00 15.65 346 VAL E CA 1
ATOM 7286 C C . VAL C 1 346 ? 37.485 19.307 15.734 1.00 15.26 346 VAL E C 1
ATOM 7287 O O . VAL C 1 346 ? 38.520 19.970 15.846 1.00 15.09 346 VAL E O 1
ATOM 7291 N N . ASP C 1 347 ? 37.525 17.991 15.511 1.00 15.53 347 ASP E N 1
ATOM 7292 C CA . ASP C 1 347 ? 38.858 17.350 15.398 1.00 15.12 347 ASP E CA 1
ATOM 7293 C C . ASP C 1 347 ? 39.529 17.848 14.112 1.00 14.17 347 ASP E C 1
ATOM 7294 O O . ASP C 1 347 ? 40.752 18.041 14.101 1.00 14.32 347 ASP E O 1
ATOM 7299 N N . LEU C 1 348 ? 38.782 18.009 13.024 1.00 13.03 348 LEU E N 1
ATOM 7300 C CA . LEU C 1 348 ? 39.401 18.548 11.799 1.00 13.48 348 LEU E CA 1
ATOM 7301 C C . LEU C 1 348 ? 40.034 19.938 12.015 1.00 13.46 348 LEU E C 1
ATOM 7302 O O . LEU C 1 348 ? 41.015 20.254 11.357 1.00 13.35 348 LEU E O 1
ATOM 7307 N N . LEU C 1 349 ? 39.480 20.707 12.943 1.00 13.88 349 LEU E N 1
ATOM 7308 C CA . LEU C 1 349 ? 39.966 22.069 13.206 1.00 13.30 349 LEU E CA 1
ATOM 7309 C C . LEU C 1 349 ? 41.161 22.111 14.133 1.00 13.96 349 LEU E C 1
ATOM 7310 O O . LEU C 1 349 ? 42.028 22.983 14.023 1.00 13.76 349 LEU E O 1
ATOM 7315 N N . ARG C 1 350 ? 41.213 21.170 15.084 1.00 13.43 350 ARG E N 1
ATOM 7316 C CA . ARG C 1 350 ? 42.284 21.194 16.105 1.00 13.70 350 ARG E CA 1
ATOM 7317 C C . ARG C 1 350 ? 43.430 20.241 15.928 1.00 14.15 350 ARG E C 1
ATOM 7318 O O . ARG C 1 350 ? 44.548 20.578 16.284 1.00 15.85 350 ARG E O 1
ATOM 7326 N N . ASP C 1 351 ? 43.127 19.057 15.382 1.00 14.85 351 ASP E N 1
ATOM 7327 C CA . ASP C 1 351 ? 44.122 17.973 15.393 1.00 14.06 351 ASP E CA 1
ATOM 7328 C C . ASP C 1 351 ? 45.087 17.997 14.236 1.00 14.08 351 ASP E C 1
ATOM 7329 O O . ASP C 1 351 ? 44.826 18.640 13.202 1.00 14.95 351 ASP E O 1
ATOM 7334 N N . ASP C 1 352 ? 46.196 17.237 14.375 1.00 14.57 352 ASP E N 1
ATOM 7335 C CA . ASP C 1 352 ? 47.149 17.173 13.303 1.00 15.85 352 ASP E CA 1
ATOM 7336 C C . ASP C 1 352 ? 46.792 16.123 12.266 1.00 16.18 352 ASP E C 1
ATOM 7337 O O . ASP C 1 352 ? 47.137 16.246 11.101 1.00 17.06 352 ASP E O 1
ATOM 7342 N N . PHE C 1 353 ? 46.142 15.049 12.705 1.00 15.51 353 PHE E N 1
ATOM 7343 C CA . PHE C 1 353 ? 45.855 13.922 11.836 1.00 15.63 353 PHE E CA 1
ATOM 7344 C C . PHE C 1 353 ? 44.521 13.363 12.237 1.00 15.76 353 PHE E C 1
ATOM 7345 O O . PHE C 1 353 ? 44.350 12.990 13.398 1.00 18.10 353 PHE E O 1
ATOM 7353 N N . ILE C 1 354 ? 43.584 13.315 11.296 1.00 14.32 354 ILE E N 1
ATOM 7354 C CA . ILE C 1 354 ? 42.191 12.890 11.599 1.00 14.66 354 ILE E CA 1
ATOM 7355 C C . ILE C 1 354 ? 41.854 11.738 10.664 1.00 15.61 354 ILE E C 1
ATOM 7356 O O . ILE C 1 354 ? 41.811 11.873 9.455 1.00 16.33 354 ILE E O 1
ATOM 7361 N N . GLU C 1 355 ? 41.671 10.565 11.234 1.00 19.14 355 GLU E N 1
ATOM 7362 C CA . GLU C 1 355 ? 41.389 9.384 10.403 1.00 19.66 355 GLU E CA 1
ATOM 7363 C C . GLU C 1 355 ? 39.985 9.363 9.867 1.00 18.07 355 GLU E C 1
ATOM 7364 O O . GLU C 1 355 ? 39.076 9.825 10.517 1.00 19.87 355 GLU E O 1
ATOM 7370 N N . LYS C 1 356 ? 39.841 8.840 8.648 1.00 19.13 356 LYS E N 1
ATOM 7371 C CA . LYS C 1 356 ? 38.532 8.642 8.021 1.00 19.55 356 LYS E CA 1
ATOM 7372 C C . LYS C 1 356 ? 37.592 7.967 9.079 1.00 21.08 356 LYS E C 1
ATOM 7373 O O . LYS C 1 356 ? 38.012 7.024 9.807 1.00 21.22 356 LYS E O 1
ATOM 7379 N N . ASP C 1 357 ? 36.358 8.451 9.191 1.00 19.92 357 ASP E N 1
ATOM 7380 C CA . ASP C 1 357 ? 35.399 7.907 10.174 1.00 22.35 357 ASP E CA 1
ATOM 7381 C C . ASP C 1 357 ? 34.022 8.344 9.711 1.00 22.48 357 ASP E C 1
ATOM 7382 O O . ASP C 1 357 ? 33.559 9.423 10.029 1.00 21.24 357 ASP E O 1
ATOM 7387 N N . ARG C 1 358 ? 33.345 7.502 8.960 1.00 26.00 358 ARG E N 1
ATOM 7388 C CA . ARG C 1 358 ? 32.039 7.914 8.474 1.00 27.35 358 ARG E CA 1
ATOM 7389 C C . ARG C 1 358 ? 30.987 8.105 9.578 1.00 28.24 358 ARG E C 1
ATOM 7390 O O . ARG C 1 358 ? 30.024 8.848 9.381 1.00 27.21 358 ARG E O 1
ATOM 7398 N N . ALA C 1 359 ? 31.200 7.528 10.761 1.00 26.72 359 ALA E N 1
ATOM 7399 C CA . ALA C 1 359 ? 30.248 7.726 11.844 1.00 28.65 359 ALA E CA 1
ATOM 7400 C C . ALA C 1 359 ? 30.299 9.161 12.386 1.00 28.91 359 ALA E C 1
ATOM 7401 O O . ALA C 1 359 ? 29.495 9.551 13.201 1.00 28.55 359 ALA E O 1
ATOM 7403 N N . ARG C 1 360 ? 31.276 9.933 11.924 1.00 26.84 360 ARG E N 1
ATOM 7404 C CA . ARG C 1 360 ? 31.416 11.331 12.337 1.00 26.86 360 ARG E CA 1
ATOM 7405 C C . ARG C 1 360 ? 31.495 12.225 11.100 1.00 25.78 360 ARG E C 1
AT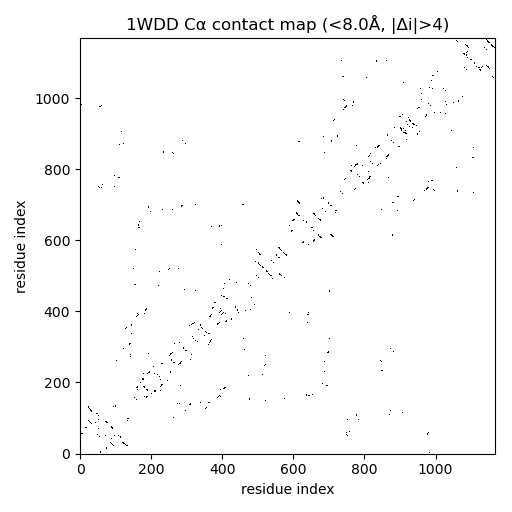OM 7406 O O . ARG C 1 360 ? 31.899 13.395 11.207 1.00 26.61 360 ARG E O 1
ATOM 7414 N N . GLY C 1 361 ? 31.101 11.658 9.958 1.00 24.62 361 GLY E N 1
ATOM 7415 C CA . GLY C 1 361 ? 31.079 12.392 8.698 1.00 23.27 361 GLY E CA 1
ATOM 7416 C C . GLY C 1 361 ? 32.440 12.738 8.124 1.00 22.21 361 GLY E C 1
ATOM 7417 O O . GLY C 1 361 ? 32.546 13.618 7.244 1.00 21.01 361 GLY E O 1
ATOM 7418 N N . ILE C 1 362 ? 33.484 12.044 8.558 1.00 18.37 362 ILE E N 1
ATOM 7419 C CA . ILE C 1 362 ? 34.843 12.331 8.046 1.00 17.81 362 ILE E CA 1
ATOM 7420 C C . ILE C 1 362 ? 35.013 11.353 6.881 1.00 18.26 362 ILE E C 1
ATOM 7421 O O . ILE C 1 362 ? 35.237 10.132 7.081 1.00 18.47 362 ILE E O 1
ATOM 7426 N N . PHE C 1 363 ? 34.851 11.829 5.656 1.00 16.02 363 PHE E N 1
ATOM 7427 C CA . PHE C 1 363 ? 34.951 10.946 4.489 1.00 15.32 363 PHE E CA 1
ATOM 7428 C C . PHE C 1 363 ? 36.408 10.584 4.078 1.00 16.63 363 PHE E C 1
ATOM 7429 O O . PHE C 1 363 ? 36.639 9.562 3.396 1.00 18.89 363 PHE E O 1
ATOM 7437 N N . PHE C 1 364 ? 37.388 11.421 4.486 1.00 16.57 364 PHE E N 1
ATOM 7438 C CA . PHE C 1 364 ? 38.780 11.225 4.081 1.00 15.51 364 PHE E CA 1
ATOM 7439 C C . PHE C 1 364 ? 39.670 11.417 5.270 1.00 16.49 364 PHE E C 1
ATOM 7440 O O . PHE C 1 364 ? 39.402 12.253 6.147 1.00 17.12 364 PHE E O 1
ATOM 7448 N N . THR C 1 365 ? 40.766 10.662 5.272 1.00 16.13 365 THR E N 1
ATOM 7449 C CA . THR C 1 365 ? 41.768 10.894 6.300 1.00 15.58 365 THR E CA 1
ATOM 7450 C C . THR C 1 365 ? 42.402 12.238 5.933 1.00 14.29 365 THR E C 1
ATOM 7451 O O . THR C 1 365 ? 42.746 12.516 4.764 1.00 16.22 365 THR E O 1
ATOM 7455 N N . GLN C 1 366 ? 42.591 13.056 6.947 1.00 14.22 366 GLN E N 1
ATOM 7456 C CA . GLN C 1 366 ? 43.102 14.402 6.715 1.00 13.46 366 GLN E CA 1
ATOM 7457 C C . GLN C 1 366 ? 44.367 14.566 7.552 1.00 14.66 366 GLN E C 1
ATOM 7458 O O . GLN C 1 366 ? 44.325 14.484 8.766 1.00 15.50 366 GLN E O 1
ATOM 7464 N N . ASP C 1 367 ? 45.455 14.896 6.901 1.00 14.03 367 ASP E N 1
ATOM 7465 C CA . ASP C 1 367 ? 46.757 15.070 7.550 1.00 15.44 367 ASP E CA 1
ATOM 7466 C C . ASP C 1 367 ? 47.142 16.535 7.394 1.00 16.57 367 ASP E C 1
ATOM 7467 O O . ASP C 1 367 ? 47.341 17.002 6.244 1.00 19.90 367 ASP E O 1
ATOM 7472 N N . TRP C 1 368 ? 47.317 17.219 8.506 1.00 14.02 368 TRP E N 1
ATOM 7473 C CA . TRP C 1 368 ? 47.637 18.663 8.452 1.00 14.82 368 TRP E CA 1
ATOM 7474 C C . TRP C 1 368 ? 49.130 19.062 8.510 1.00 17.24 368 TRP E C 1
ATOM 7475 O O . TRP C 1 368 ? 49.450 20.273 8.443 1.00 16.58 368 TRP E O 1
ATOM 7486 N N . VAL C 1 369 ? 49.989 18.065 8.585 1.00 15.86 369 VAL E N 1
ATOM 7487 C CA . VAL C 1 369 ? 51.432 18.270 8.659 1.00 15.98 369 VAL E CA 1
ATOM 7488 C C . VAL C 1 369 ? 51.875 19.533 9.450 1.00 17.69 369 VAL E C 1
ATOM 7489 O O . VAL C 1 369 ? 52.593 20.400 8.973 1.00 20.30 369 VAL E O 1
ATOM 7493 N N . SER C 1 370 ? 51.433 19.584 10.698 1.00 18.35 370 SER E N 1
ATOM 7494 C CA . SER C 1 370 ? 51.799 20.626 11.658 1.00 19.11 370 SER E CA 1
ATOM 7495 C C . SER C 1 370 ? 51.218 21.991 11.471 1.00 20.03 370 SER E C 1
ATOM 7496 O O . SER C 1 370 ? 51.633 22.938 12.169 1.00 22.02 370 SER E O 1
ATOM 7499 N N . MET C 1 371 ? 50.260 22.124 10.552 1.00 16.89 371 MET E N 1
ATOM 7500 C CA . MET C 1 371 ? 49.526 23.410 10.479 1.00 17.07 371 MET E CA 1
ATOM 7501 C C . MET C 1 371 ? 48.934 23.612 11.900 1.00 15.68 371 MET E C 1
ATOM 7502 O O . MET C 1 371 ? 48.429 22.655 12.514 1.00 16.36 371 MET E O 1
ATOM 7507 N N . PRO C 1 372 ? 49.029 24.827 12.458 1.00 16.46 372 PRO E N 1
ATOM 7508 C CA . PRO C 1 372 ? 48.471 25.057 13.808 1.00 16.50 372 PRO E CA 1
ATOM 7509 C C . PRO C 1 372 ? 46.975 24.749 13.845 1.00 15.59 372 PRO E C 1
ATOM 7510 O O . PRO C 1 372 ? 46.290 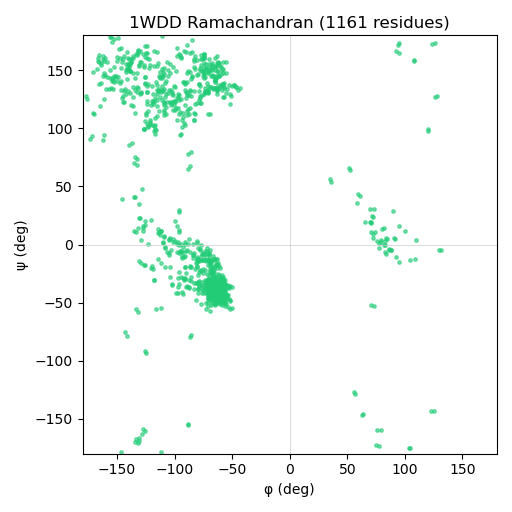24.886 12.832 1.00 14.57 372 PRO E O 1
ATOM 7514 N N . GLY C 1 373 ? 46.498 24.326 15.001 1.00 14.27 373 GLY E N 1
ATOM 7515 C CA . GLY C 1 373 ? 45.058 24.100 15.155 1.00 14.13 373 GLY E CA 1
ATOM 7516 C C . GLY C 1 373 ? 44.349 25.421 15.456 1.00 14.10 373 GLY E C 1
ATOM 7517 O O . GLY C 1 373 ? 44.949 26.460 15.887 1.00 13.78 373 GLY E O 1
ATOM 7518 N N . VAL C 1 374 ? 43.036 25.405 15.247 1.00 13.40 374 VAL E N 1
ATOM 7519 C CA . VAL C 1 374 ? 42.166 26.569 15.439 1.00 12.76 374 VAL E CA 1
ATOM 7520 C C . VAL C 1 374 ? 41.300 26.268 16.641 1.00 13.33 374 VAL E C 1
ATOM 7521 O O . VAL C 1 374 ? 40.838 25.123 16.769 1.00 14.84 374 VAL E O 1
ATOM 7525 N N . ILE C 1 375 ? 41.120 27.236 17.540 1.00 11.23 375 ILE E N 1
ATOM 7526 C CA . ILE C 1 375 ? 40.264 26.978 18.700 1.00 11.89 375 ILE E CA 1
ATOM 7527 C C . ILE C 1 375 ? 38.771 27.063 18.300 1.00 14.16 375 ILE E C 1
ATOM 7528 O O . ILE C 1 375 ? 38.312 28.097 17.776 1.00 14.34 375 ILE E O 1
ATOM 7533 N N . PRO C 1 376 ? 38.002 25.981 18.507 1.00 12.94 376 PRO E N 1
ATOM 7534 C CA . PRO C 1 376 ? 36.571 26.022 18.179 1.00 12.68 376 PRO E CA 1
ATOM 7535 C C . PRO C 1 376 ? 35.834 26.860 19.234 1.00 13.53 376 PRO E C 1
ATOM 7536 O O . PRO C 1 376 ? 36.170 26.809 20.450 1.00 12.92 376 PRO E O 1
ATOM 7540 N N . VAL C 1 377 ? 34.826 27.609 18.789 1.00 12.89 377 VAL E N 1
ATOM 7541 C CA . VAL C 1 377 ? 34.079 28.514 19.658 1.00 12.81 377 VAL E CA 1
ATOM 7542 C C . VAL C 1 377 ? 32.608 28.087 19.718 1.00 13.68 377 VAL E C 1
ATOM 7543 O O . VAL C 1 377 ? 31.929 27.986 18.682 1.00 14.22 377 VAL E O 1
ATOM 7547 N N . ALA C 1 378 ? 32.132 27.823 20.942 1.00 13.33 378 ALA E N 1
ATOM 7548 C CA . ALA C 1 378 ? 30.733 27.384 21.099 1.00 14.17 378 ALA E CA 1
ATOM 7549 C C . ALA C 1 378 ? 29.980 28.618 21.594 1.00 14.14 378 ALA E C 1
ATOM 7550 O O . ALA C 1 378 ? 30.305 29.204 22.664 1.00 14.62 378 ALA E O 1
ATOM 7552 N N . SER C 1 379 ? 28.962 28.986 20.826 1.00 14.07 379 SER E N 1
ATOM 7553 C CA . SER C 1 379 ? 28.262 30.205 21.111 1.00 14.51 379 SER E CA 1
ATOM 7554 C C . SER C 1 379 ? 26.829 30.165 20.587 1.00 13.91 379 SER E C 1
ATOM 7555 O O . SER C 1 379 ? 26.589 29.579 19.539 1.00 15.53 379 SER E O 1
ATOM 7558 N N . GLY C 1 380 ? 25.903 30.755 21.340 1.00 14.61 380 GLY E N 1
ATOM 7559 C CA . GLY C 1 380 ? 24.558 30.894 20.829 1.00 15.09 380 GLY E CA 1
ATOM 7560 C C . GLY C 1 380 ? 23.496 30.225 21.660 1.00 13.27 380 GLY E C 1
ATOM 7561 O O . GLY C 1 380 ? 23.346 29.008 21.479 1.00 13.59 380 GLY E O 1
ATOM 7562 N N . GLY C 1 381 ? 22.780 30.970 22.493 1.00 14.24 381 GLY E N 1
ATOM 7563 C CA . GLY C 1 381 ? 21.695 30.339 23.266 1.00 14.61 381 GLY E CA 1
ATOM 7564 C C . GLY C 1 381 ? 22.175 29.439 24.379 1.00 17.27 381 GLY E C 1
ATOM 7565 O O . GLY C 1 381 ? 21.405 28.508 24.732 1.00 18.31 381 GLY E O 1
ATOM 7566 N N . ILE C 1 382 ? 23.398 29.615 24.906 1.00 13.78 382 ILE E N 1
ATOM 7567 C CA . ILE C 1 382 ? 23.843 28.778 26.023 1.00 13.24 382 ILE E CA 1
ATOM 7568 C C . ILE C 1 382 ? 23.873 29.534 27.323 1.00 14.94 382 ILE E C 1
ATOM 7569 O O . ILE C 1 382 ? 23.960 30.769 27.374 1.00 13.85 382 ILE E O 1
ATOM 7574 N N . HIS C 1 383 ? 23.786 28.762 28.418 1.00 14.44 383 HIS E N 1
ATOM 7575 C CA . HIS C 1 383 ? 23.747 29.340 29.749 1.00 13.68 383 HIS E CA 1
ATOM 7576 C C . HIS C 1 383 ? 24.395 28.401 30.737 1.00 14.31 383 HIS E C 1
ATOM 7577 O O . HIS C 1 383 ? 24.823 27.318 30.358 1.00 15.02 383 HIS E O 1
ATOM 7584 N N . VAL C 1 384 ? 24.455 28.848 31.996 1.00 14.79 384 VAL E N 1
ATOM 7585 C CA . VAL C 1 384 ? 25.164 28.083 33.010 1.00 14.93 384 VAL E CA 1
ATOM 7586 C C . VAL C 1 384 ? 24.811 26.605 33.119 1.00 14.78 384 VAL E C 1
ATOM 7587 O O . VAL C 1 384 ? 25.727 25.815 33.388 1.00 16.18 384 VAL E O 1
ATOM 7591 N N . TRP C 1 385 ? 23.548 26.222 32.927 1.00 14.47 385 TRP E N 1
ATOM 7592 C CA . TRP C 1 385 ? 23.257 24.785 33.079 1.00 15.47 385 TRP E CA 1
ATOM 7593 C C . TRP C 1 385 ? 23.891 23.939 31.976 1.00 17.25 385 TRP E C 1
ATOM 7594 O O . TRP C 1 385 ? 24.002 22.700 32.081 1.00 17.94 385 TRP E O 1
ATOM 7605 N N . HIS C 1 386 ? 24.289 24.590 30.874 1.00 15.98 386 HIS E N 1
ATOM 7606 C CA . HIS C 1 386 ? 24.935 23.889 29.763 1.00 15.96 386 HIS E CA 1
ATOM 7607 C C . HIS C 1 386 ? 26.421 23.707 29.991 1.00 15.84 386 HIS E C 1
ATOM 7608 O O . HIS C 1 386 ? 27.076 22.938 29.264 1.00 16.31 386 HIS E O 1
ATOM 7615 N N . MET C 1 387 ? 26.954 24.342 31.011 1.00 14.14 387 MET E N 1
ATOM 7616 C CA . MET C 1 387 ? 28.400 24.302 31.211 1.00 16.22 387 MET E CA 1
ATOM 7617 C C . MET C 1 387 ? 29.000 22.904 31.288 1.00 17.90 387 MET E C 1
ATOM 7618 O O . MET C 1 387 ? 30.009 22.640 30.665 1.00 16.56 387 MET E O 1
ATOM 7623 N N . PRO C 1 388 ? 28.362 21.960 32.018 1.00 15.87 388 PRO E N 1
ATOM 7624 C CA . PRO C 1 388 ? 28.974 20.617 32.056 1.00 16.16 388 PRO E CA 1
ATOM 7625 C C . PRO C 1 388 ? 29.010 19.960 30.693 1.00 17.49 388 PRO E C 1
ATOM 7626 O O . PRO C 1 388 ? 30.027 19.375 30.302 1.00 17.55 388 PRO E O 1
ATOM 7630 N N . ALA C 1 389 ? 27.915 20.063 29.955 1.00 16.87 389 ALA E N 1
ATOM 7631 C CA . ALA C 1 389 ? 27.861 19.411 28.639 1.00 15.50 389 ALA E CA 1
ATOM 7632 C C . ALA C 1 389 ? 28.887 20.031 27.689 1.00 15.09 389 ALA E C 1
ATOM 7633 O O . ALA C 1 389 ? 29.508 19.334 26.904 1.00 16.93 389 ALA E O 1
ATOM 7635 N N . LEU C 1 390 ? 28.982 21.360 27.712 1.00 15.76 390 LEU E N 1
ATOM 7636 C CA . LEU C 1 390 ? 29.917 22.038 26.810 1.00 14.09 390 LEU E CA 1
ATOM 7637 C C . LEU C 1 390 ? 31.318 21.625 27.164 1.00 15.79 390 LEU E C 1
ATOM 7638 O O . LEU C 1 390 ? 32.150 21.370 26.260 1.00 17.56 390 LEU E O 1
ATOM 7643 N N . THR C 1 391 ? 31.628 21.555 28.452 1.00 15.89 391 THR E N 1
ATOM 7644 C CA . THR C 1 391 ? 33.000 21.163 28.866 1.00 15.46 391 THR E CA 1
ATOM 7645 C C . THR C 1 391 ? 33.308 19.715 28.434 1.00 17.86 391 THR E C 1
ATOM 7646 O O . THR C 1 391 ? 34.409 19.378 27.990 1.00 17.73 391 THR E O 1
ATOM 7650 N N . GLU C 1 392 ? 32.291 18.856 28.524 1.00 16.80 392 GLU E N 1
ATOM 7651 C CA . GLU C 1 392 ? 32.453 17.460 28.142 1.00 16.72 392 GLU E CA 1
ATOM 7652 C C . GLU C 1 392 ? 32.610 17.313 26.622 1.00 18.29 392 GLU E C 1
ATOM 7653 O O . GLU C 1 392 ? 33.471 16.568 26.163 1.00 20.60 392 GLU E O 1
ATOM 7659 N N . ILE C 1 393 ? 31.814 18.052 25.841 1.00 16.54 393 ILE E N 1
ATOM 7660 C CA . ILE C 1 393 ? 31.866 17.934 24.408 1.00 16.66 393 ILE E CA 1
ATOM 7661 C C . ILE C 1 393 ? 33.155 18.484 23.806 1.00 18.06 393 ILE E C 1
ATOM 7662 O O . ILE C 1 393 ? 33.814 17.804 22.989 1.00 18.06 393 ILE E O 1
ATOM 7667 N N . PHE C 1 394 ? 33.525 19.679 24.239 1.00 16.98 394 PHE E N 1
ATOM 7668 C CA . PHE C 1 394 ? 34.672 20.390 23.635 1.00 17.81 394 PHE E CA 1
ATOM 7669 C C . PHE C 1 394 ? 35.981 20.249 24.359 1.00 18.67 394 PHE E C 1
ATOM 7670 O O . PHE C 1 394 ? 37.063 20.318 23.747 1.00 20.53 394 PHE E O 1
ATOM 7678 N N . GLY C 1 395 ? 35.950 20.050 25.671 1.00 17.78 395 GLY E N 1
ATOM 7679 C CA . GLY C 1 395 ? 37.232 19.958 26.361 1.00 17.01 395 GLY E CA 1
ATOM 7680 C C . GLY C 1 395 ? 37.816 21.356 26.546 1.00 15.69 395 GLY E C 1
ATOM 7681 O O . GLY C 1 395 ? 37.195 22.401 26.236 1.00 18.24 395 GLY E O 1
ATOM 7682 N N . ASP C 1 396 ? 39.041 21.400 27.036 1.00 16.03 396 ASP E N 1
ATOM 7683 C CA . ASP C 1 396 ? 39.651 22.691 27.341 1.00 16.19 396 ASP E CA 1
ATOM 7684 C C . ASP C 1 396 ? 39.951 23.596 26.142 1.00 14.63 396 ASP E C 1
ATOM 7685 O O . ASP C 1 396 ? 39.934 24.817 26.311 1.00 14.62 396 ASP E O 1
ATOM 7690 N N . ASP C 1 397 ? 40.241 23.011 24.973 1.00 15.54 397 ASP E N 1
ATOM 7691 C CA . ASP C 1 397 ? 40.651 23.888 23.835 1.00 14.61 397 ASP E CA 1
ATOM 7692 C C . ASP C 1 397 ? 39.436 24.343 23.076 1.00 13.70 397 ASP E C 1
ATOM 7693 O O . ASP C 1 397 ? 39.091 23.841 22.040 1.00 15.42 397 ASP E O 1
ATOM 7698 N N . SER C 1 398 ? 38.780 25.318 23.677 1.00 13.54 398 SER E N 1
ATOM 7699 C CA . SER C 1 398 ? 37.545 25.876 23.132 1.00 13.79 398 SER E CA 1
ATOM 7700 C C . SER C 1 398 ? 37.363 27.237 23.778 1.00 13.26 398 SER E C 1
ATOM 7701 O O . SER C 1 398 ? 37.992 27.566 24.792 1.00 12.88 398 SER E O 1
ATOM 7704 N N . VAL C 1 399 ? 36.545 28.049 23.136 1.00 13.22 399 VAL E N 1
ATOM 7705 C CA . VAL C 1 399 ? 36.058 29.263 23.774 1.00 11.61 399 VAL E CA 1
ATOM 7706 C C . VAL C 1 399 ? 34.529 29.069 23.923 1.00 12.63 399 VAL E C 1
ATOM 7707 O O . VAL C 1 399 ? 33.856 28.712 22.940 1.00 14.80 399 VAL E O 1
ATOM 7711 N N . LEU C 1 400 ? 33.992 29.289 25.141 1.00 11.50 400 LEU E N 1
ATOM 7712 C CA . LEU C 1 400 ? 32.534 29.178 25.364 1.00 12.09 400 LEU E CA 1
ATOM 7713 C C . LEU C 1 400 ? 32.039 30.609 25.523 1.00 12.79 400 LEU E C 1
ATOM 7714 O O . LEU C 1 400 ? 32.502 31.309 26.378 1.00 13.87 400 LEU E O 1
ATOM 7719 N N . GLN C 1 401 ? 31.075 31.030 24.669 1.00 13.51 401 GLN E N 1
ATOM 7720 C CA . GLN C 1 401 ? 30.616 32.431 24.694 1.00 12.77 401 GLN E CA 1
ATOM 7721 C C . GLN C 1 401 ? 29.180 32.569 25.123 1.00 12.67 401 GLN E C 1
ATOM 7722 O O . GLN C 1 401 ? 28.328 31.877 24.612 1.00 14.36 401 GLN E O 1
ATOM 7728 N N . PHE C 1 402 ? 28.964 33.485 26.053 1.00 13.60 402 PHE E N 1
ATOM 7729 C CA . PHE C 1 402 ? 27.626 33.737 26.652 1.00 12.54 402 PHE E CA 1
ATOM 7730 C C . PHE C 1 402 ? 27.298 35.214 26.517 1.00 12.98 402 PHE E C 1
ATOM 7731 O O . PHE C 1 402 ? 27.782 36.019 27.318 1.00 14.88 402 PHE E O 1
ATOM 7739 N N . GLY C 1 403 ? 26.489 35.576 25.506 1.00 13.97 403 GLY E N 1
ATOM 7740 C CA . GLY C 1 403 ? 26.094 36.979 25.280 1.00 15.49 403 GLY E CA 1
ATOM 7741 C C . GLY C 1 403 ? 24.843 37.192 26.172 1.00 13.73 403 GLY E C 1
ATOM 7742 O O . GLY C 1 403 ? 24.894 37.791 27.254 1.00 14.93 403 GLY E O 1
ATOM 7743 N N . GLY C 1 404 ? 23.740 36.730 25.669 1.00 12.87 404 GLY E N 1
ATOM 7744 C CA . GLY C 1 404 ? 22.497 36.741 26.473 1.00 13.52 404 GLY E CA 1
ATOM 7745 C C . GLY C 1 404 ? 22.720 36.101 27.827 1.00 15.22 404 GLY E C 1
ATOM 7746 O O . GLY C 1 404 ? 22.148 36.572 28.847 1.00 16.31 404 GLY E O 1
ATOM 7747 N N . GLY C 1 405 ? 23.565 35.074 27.847 1.00 14.66 405 GLY E N 1
ATOM 7748 C CA . GLY C 1 405 ? 23.841 34.321 29.099 1.00 14.86 405 GLY E CA 1
ATOM 7749 C C . GLY C 1 405 ? 24.660 35.076 30.119 1.00 16.28 405 GLY E C 1
ATOM 7750 O O . GLY C 1 405 ? 24.894 34.580 31.230 1.00 15.96 405 GLY E O 1
ATOM 7751 N N . THR C 1 406 ? 25.179 36.249 29.728 1.00 15.04 406 THR E N 1
ATOM 7752 C CA . THR C 1 406 ? 25.865 37.162 30.667 1.00 14.84 406 THR E CA 1
ATOM 7753 C C . THR C 1 406 ? 25.040 38.446 30.864 1.00 15.25 406 THR E C 1
ATOM 7754 O O . THR C 1 406 ? 24.735 38.844 32.015 1.00 15.00 406 THR E O 1
ATOM 7758 N N . LEU C 1 407 ? 24.697 39.135 29.768 1.00 15.23 407 LEU E N 1
ATOM 7759 C CA . LEU C 1 407 ? 23.958 40.404 29.880 1.00 13.89 407 LEU E CA 1
ATOM 7760 C C . LEU C 1 407 ? 22.494 40.201 30.262 1.00 17.33 407 LEU E C 1
ATOM 7761 O O . LEU C 1 407 ? 21.761 41.163 30.476 1.00 17.05 407 LEU E O 1
ATOM 7766 N N . GLY C 1 408 ? 22.077 38.942 30.313 1.00 14.42 408 GLY E N 1
ATOM 7767 C CA . GLY C 1 408 ? 20.704 38.624 30.727 1.00 14.40 408 GLY E CA 1
ATOM 7768 C C . GLY C 1 408 ? 20.707 38.196 32.205 1.00 14.92 408 GLY E C 1
ATOM 7769 O O . GLY C 1 408 ? 19.632 37.870 32.700 1.00 16.27 408 GLY E O 1
ATOM 7770 N N . HIS C 1 409 ? 21.839 38.228 32.887 1.00 14.42 409 HIS E N 1
ATOM 7771 C CA . HIS C 1 409 ? 21.819 37.869 34.330 1.00 14.25 409 HIS E CA 1
ATOM 7772 C C . HIS C 1 409 ? 20.988 38.924 35.070 1.00 16.06 409 HIS E C 1
ATOM 7773 O O . HIS C 1 409 ? 21.096 40.119 34.795 1.00 16.10 409 HIS E O 1
ATOM 7780 N N . PRO C 1 410 ? 20.180 38.532 36.075 1.00 16.13 410 PRO E N 1
ATOM 7781 C CA . PRO C 1 410 ? 19.360 39.551 36.764 1.00 17.57 410 PRO E CA 1
ATOM 7782 C C . PRO C 1 410 ? 20.056 40.615 37.491 1.00 16.57 410 PRO E C 1
ATOM 7783 O O . PRO C 1 410 ? 19.448 41.670 37.797 1.00 17.72 410 PRO E O 1
ATOM 7787 N N . TRP C 1 411 ? 21.347 40.409 37.791 1.00 16.00 411 TRP E N 1
ATOM 7788 C CA . TRP C 1 411 ? 22.119 41.412 38.542 1.00 16.24 411 TRP E CA 1
ATOM 7789 C C . TRP C 1 411 ? 23.102 42.200 37.655 1.00 15.68 411 TRP E C 1
ATOM 7790 O O . TRP C 1 411 ? 23.889 42.999 38.177 1.00 17.88 411 TRP E O 1
ATOM 7801 N N . GLY C 1 412 ? 23.048 41.912 36.346 1.00 16.67 412 GLY E N 1
ATOM 7802 C CA . GLY C 1 412 ? 23.924 42.673 35.447 1.00 18.04 412 GLY E CA 1
ATOM 7803 C C . GLY C 1 412 ? 25.130 41.929 34.965 1.00 16.19 412 GLY E C 1
ATOM 7804 O O . GLY C 1 412 ? 25.314 40.748 35.205 1.00 17.27 412 GLY E O 1
ATOM 7805 N N . ASN C 1 413 ? 25.964 42.660 34.239 1.00 16.36 413 ASN E N 1
ATOM 7806 C CA . ASN C 1 413 ? 27.083 42.013 33.549 1.00 15.31 413 ASN E CA 1
ATOM 7807 C C . ASN C 1 413 ? 28.215 41.413 34.358 1.00 14.23 413 ASN E C 1
ATOM 7808 O O . ASN C 1 413 ? 28.658 40.297 34.068 1.00 14.44 413 ASN E O 1
ATOM 7813 N N . ALA C 1 414 ? 28.697 42.119 35.394 1.00 14.76 414 ALA E N 1
ATOM 7814 C CA . ALA C 1 414 ? 29.807 41.578 36.167 1.00 15.01 414 ALA E CA 1
ATOM 7815 C C . ALA C 1 414 ? 29.328 40.302 36.910 1.00 15.63 414 ALA E C 1
ATOM 7816 O O . ALA C 1 414 ? 30.022 39.313 36.924 1.00 15.72 414 ALA E O 1
ATOM 7818 N N . PRO C 1 415 ? 28.150 40.351 37.569 1.00 15.33 415 PRO E N 1
ATOM 7819 C CA . PRO C 1 415 ? 27.659 39.113 38.234 1.00 16.11 415 PRO E CA 1
ATOM 7820 C C . PRO C 1 415 ? 27.389 38.041 37.203 1.00 15.97 415 PRO E C 1
ATOM 7821 O O . PRO C 1 415 ? 27.621 36.837 37.473 1.00 16.28 415 PRO E O 1
ATOM 7825 N N . GLY C 1 416 ? 26.884 38.387 36.002 1.00 15.09 416 GLY E N 1
ATOM 7826 C CA . GLY C 1 416 ? 26.640 37.350 34.996 1.00 15.03 416 GLY E CA 1
ATOM 7827 C C . GLY C 1 416 ? 27.937 36.675 34.537 1.00 15.62 416 GLY E C 1
ATOM 7828 O O . GLY C 1 416 ? 28.000 35.448 34.309 1.00 14.52 416 GLY E O 1
ATOM 7829 N N . ALA C 1 417 ? 28.988 37.479 34.407 1.00 15.73 417 ALA E N 1
ATOM 7830 C CA . ALA C 1 417 ? 30.275 36.920 34.013 1.00 15.08 417 ALA E CA 1
ATOM 7831 C C . ALA C 1 417 ? 30.833 36.031 35.134 1.00 14.53 417 ALA E C 1
ATOM 7832 O O . ALA C 1 417 ? 31.353 34.943 34.851 1.00 15.36 417 ALA E O 1
ATOM 7834 N N . ALA C 1 418 ? 30.673 36.484 36.375 1.00 14.78 418 ALA E N 1
ATOM 7835 C CA . ALA C 1 418 ? 31.186 35.690 37.489 1.00 16.42 418 ALA E CA 1
ATOM 7836 C C . ALA C 1 418 ? 30.419 34.370 37.561 1.00 15.95 418 ALA E C 1
ATOM 7837 O O . ALA C 1 418 ? 31.026 33.331 37.832 1.00 15.10 418 ALA E O 1
ATOM 7839 N N . ALA C 1 419 ? 29.113 34.404 37.313 1.00 14.88 419 ALA E N 1
ATOM 7840 C CA . ALA C 1 419 ? 28.344 33.133 37.337 1.00 16.02 419 ALA E CA 1
ATOM 7841 C C . ALA C 1 419 ? 28.896 32.170 36.316 1.00 15.94 419 ALA E C 1
ATOM 7842 O O . ALA C 1 419 ? 29.043 30.959 36.586 1.00 15.66 419 ALA E O 1
ATOM 7844 N N . ASN C 1 420 ? 29.173 32.683 35.084 1.00 15.39 420 ASN E N 1
ATOM 7845 C CA . ASN C 1 420 ? 29.727 31.746 34.068 1.00 14.39 420 ASN E CA 1
ATOM 7846 C C . ASN C 1 420 ? 31.150 31.264 34.402 1.00 14.00 420 ASN E C 1
ATOM 7847 O O . ASN C 1 420 ? 31.486 30.092 34.188 1.00 14.88 420 ASN E O 1
ATOM 7852 N N . ARG C 1 421 ? 31.979 32.158 34.910 1.00 13.84 421 ARG E N 1
ATOM 7853 C CA . ARG C 1 421 ? 33.365 31.770 35.259 1.00 14.21 421 ARG E CA 1
ATOM 7854 C C . ARG C 1 421 ? 33.334 30.759 36.416 1.00 15.94 421 ARG E C 1
ATOM 7855 O O . ARG C 1 421 ? 34.060 29.764 36.395 1.00 16.19 421 ARG E O 1
ATOM 7863 N N . VAL C 1 422 ? 32.436 30.972 37.379 1.00 15.69 422 VAL E N 1
ATOM 7864 C CA . VAL C 1 422 ? 32.321 30.012 38.500 1.00 16.03 422 VAL E CA 1
ATOM 7865 C C . VAL C 1 422 ? 31.784 28.695 38.005 1.00 14.57 422 VAL E C 1
ATOM 7866 O O . VAL C 1 422 ? 32.318 27.643 38.380 1.00 15.72 422 VAL E O 1
ATOM 7870 N N . ALA C 1 423 ? 30.748 28.711 37.169 1.00 14.37 423 ALA E N 1
ATOM 7871 C CA . ALA C 1 423 ? 30.237 27.458 36.686 1.00 14.38 423 ALA E CA 1
ATOM 7872 C C . ALA C 1 423 ? 31.336 26.640 35.953 1.00 15.77 423 ALA E C 1
ATOM 7873 O O . ALA C 1 423 ? 31.476 25.429 36.112 1.00 16.55 423 ALA E O 1
ATOM 7875 N N . LEU C 1 424 ? 32.068 27.331 35.064 1.00 14.93 424 LEU E N 1
ATOM 7876 C CA . LEU C 1 424 ? 33.120 26.668 34.317 1.00 14.73 424 LEU E CA 1
ATOM 7877 C C . LEU C 1 424 ? 34.217 26.132 35.255 1.00 15.24 424 LEU E C 1
ATOM 7878 O O . LEU C 1 424 ? 34.645 24.993 35.079 1.00 16.66 424 LEU E O 1
ATOM 7883 N N . GLU C 1 425 ? 34.674 26.918 36.219 1.00 15.38 425 GLU E N 1
ATOM 7884 C CA . GLU C 1 425 ? 35.746 26.383 37.060 1.00 16.74 425 GLU E CA 1
ATOM 7885 C C . GLU C 1 425 ? 35.271 25.254 37.934 1.00 17.77 425 GLU E C 1
ATOM 7886 O O . GLU C 1 425 ? 36.064 24.357 38.233 1.00 17.32 425 GLU E O 1
ATOM 7892 N N . ALA C 1 426 ? 33.993 25.284 38.305 1.00 17.00 426 ALA E N 1
ATOM 7893 C CA . ALA C 1 426 ? 33.475 24.154 39.119 1.00 17.58 426 ALA E CA 1
ATOM 7894 C C . ALA C 1 426 ? 33.465 22.895 38.237 1.00 16.68 426 ALA E C 1
ATOM 7895 O O . ALA C 1 426 ? 33.794 21.769 38.704 1.00 17.21 426 ALA E O 1
ATOM 7897 N N . CYS C 1 427 ? 33.102 23.028 36.956 1.00 16.63 427 CYS E N 1
ATOM 7898 C CA . CYS C 1 427 ? 33.124 21.871 36.044 1.00 17.71 427 CYS E CA 1
ATOM 7899 C C . CYS C 1 427 ? 34.541 21.371 35.843 1.00 18.91 427 CYS E C 1
ATOM 7900 O O . CYS C 1 427 ? 34.806 20.161 35.819 1.00 18.36 427 CYS E O 1
ATOM 7903 N N . VAL C 1 428 ? 35.468 22.300 35.645 1.00 17.25 428 VAL E N 1
ATOM 7904 C CA . VAL C 1 428 ? 36.857 21.891 35.448 1.00 16.92 428 VAL E CA 1
ATOM 7905 C C . VAL C 1 428 ? 37.432 21.169 36.658 1.00 17.91 428 VAL E C 1
ATOM 7906 O O . VAL C 1 428 ? 38.030 20.108 36.518 1.00 19.43 428 VAL E O 1
ATOM 7910 N N . GLN C 1 429 ? 37.210 21.729 37.828 1.00 17.09 429 GLN E N 1
ATOM 7911 C CA . GLN C 1 429 ? 37.711 21.064 39.040 1.00 19.67 429 GLN E CA 1
ATOM 7912 C C . GLN C 1 429 ? 37.100 19.647 39.155 1.00 19.65 429 GLN E C 1
ATOM 7913 O O . GLN C 1 429 ? 37.836 18.684 39.440 1.00 21.05 429 GLN E O 1
ATOM 7919 N N . ALA C 1 430 ? 35.791 19.530 38.944 1.00 19.01 430 ALA E N 1
ATOM 7920 C CA . ALA C 1 430 ? 35.131 18.208 39.061 1.00 19.36 430 ALA E CA 1
ATOM 7921 C C . ALA C 1 430 ? 35.653 17.228 38.056 1.00 21.68 430 ALA E C 1
ATOM 7922 O O . ALA C 1 430 ? 35.930 16.030 38.349 1.00 23.37 430 ALA E O 1
ATOM 7924 N N . ARG C 1 431 ? 35.786 17.701 36.822 1.00 20.46 431 ARG E N 1
ATOM 7925 C CA . ARG C 1 431 ? 36.286 16.825 35.791 1.00 20.71 431 ARG E CA 1
ATOM 7926 C C . ARG C 1 431 ? 37.670 16.295 36.156 1.00 22.68 431 ARG E C 1
ATOM 7927 O O . ARG C 1 431 ? 37.992 15.094 35.990 1.00 23.47 431 ARG E O 1
ATOM 7935 N N . ASN C 1 432 ? 38.511 17.204 36.614 1.00 20.82 432 ASN E N 1
ATOM 7936 C CA . ASN C 1 432 ? 39.892 16.882 36.947 1.00 21.80 432 ASN E CA 1
ATOM 7937 C C . ASN C 1 432 ? 39.926 15.865 38.086 1.00 23.69 432 ASN E C 1
ATOM 7938 O O . ASN C 1 432 ? 40.823 15.018 38.134 1.00 24.69 432 ASN E O 1
ATOM 7943 N N . GLU C 1 433 ? 38.972 15.961 39.000 1.00 22.87 433 GLU E N 1
ATOM 7944 C CA . GLU C 1 433 ? 38.947 14.987 40.113 1.00 25.03 433 GLU E CA 1
ATOM 7945 C C . GLU C 1 433 ? 38.408 13.625 39.701 1.00 27.84 433 GLU E C 1
ATOM 7946 O O . GLU C 1 433 ? 38.487 12.673 40.494 1.00 30.49 433 GLU E O 1
ATOM 7952 N N . GLY C 1 434 ? 37.877 13.506 38.495 1.00 26.98 434 GLY E N 1
ATOM 7953 C CA . GLY C 1 434 ? 37.406 12.211 38.035 1.00 27.49 434 GLY E CA 1
ATOM 7954 C C . GLY C 1 434 ? 35.894 12.117 37.944 1.00 29.74 434 GLY E C 1
ATOM 7955 O O . GLY C 1 434 ? 35.386 11.034 37.633 1.00 29.69 434 GLY E O 1
ATOM 7956 N N . ARG C 1 435 ? 35.160 13.208 38.198 1.00 27.18 435 ARG E N 1
ATOM 7957 C CA . ARG C 1 435 ? 33.692 13.142 38.091 1.00 28.34 435 ARG E CA 1
ATOM 7958 C C . ARG C 1 435 ? 33.259 13.071 36.641 1.00 28.30 435 ARG E C 1
ATOM 7959 O O . ARG C 1 435 ? 33.968 13.522 35.737 1.00 28.11 435 ARG E O 1
ATOM 7967 N N . ASP C 1 436 ? 32.082 12.522 36.409 1.00 26.23 436 ASP E N 1
ATOM 7968 C CA . ASP C 1 436 ? 31.617 12.314 35.051 1.00 27.10 436 ASP E CA 1
ATOM 7969 C C . ASP C 1 436 ? 30.695 13.486 34.746 1.00 26.33 436 ASP E C 1
ATOM 7970 O O . ASP C 1 436 ? 29.600 13.585 35.275 1.00 25.75 436 ASP E O 1
ATOM 7975 N N . LEU C 1 437 ? 31.161 14.419 33.914 1.00 24.87 437 LEU E N 1
ATOM 7976 C CA . LEU C 1 437 ? 30.345 15.616 33.632 1.00 24.92 437 LEU E CA 1
ATOM 7977 C C . LEU C 1 437 ? 29.036 15.286 32.978 1.00 28.85 437 LEU E C 1
ATOM 7978 O O . LEU C 1 437 ? 28.027 15.977 33.236 1.00 30.62 437 LEU E O 1
ATOM 7983 N N . ALA C 1 438 ? 29.039 14.233 32.148 1.00 27.29 438 ALA E N 1
ATOM 7984 C CA . ALA C 1 438 ? 27.807 13.855 31.444 1.00 31.84 438 ALA E CA 1
ATOM 7985 C C . ALA C 1 438 ? 26.721 13.354 32.385 1.00 33.19 438 ALA E C 1
ATOM 7986 O O . ALA C 1 438 ? 25.541 13.528 32.111 1.00 38.98 438 ALA E O 1
ATOM 7988 N N . ARG C 1 439 ? 27.102 12.739 33.495 1.00 33.08 439 ARG E N 1
ATOM 7989 C CA . ARG C 1 439 ? 26.109 12.211 34.419 1.00 33.85 439 ARG E CA 1
ATOM 7990 C C . ARG C 1 439 ? 25.890 13.043 35.688 1.00 32.59 439 ARG E C 1
ATOM 7991 O O . ARG C 1 439 ? 24.789 13.028 36.248 1.00 33.66 439 ARG E O 1
ATOM 7999 N N . GLU C 1 440 ? 26.923 13.770 36.123 1.00 27.95 440 GLU E N 1
ATOM 8000 C CA . GLU C 1 440 ? 26.873 14.516 37.357 1.00 25.76 440 GLU E CA 1
ATOM 8001 C C . GLU C 1 440 ? 26.815 16.031 37.165 1.00 25.16 440 GLU E C 1
ATOM 8002 O O . GLU C 1 440 ? 26.903 16.788 38.137 1.00 22.16 440 GLU E O 1
ATOM 8008 N N . GLY C 1 441 ? 26.688 16.486 35.917 1.00 21.97 441 GLY E N 1
ATOM 8009 C CA . GLY C 1 441 ? 26.735 17.937 35.721 1.00 20.89 441 GLY E CA 1
ATOM 8010 C C . GLY C 1 441 ? 25.762 18.790 36.503 1.00 21.04 441 GLY E C 1
ATOM 8011 O O . GLY C 1 441 ? 26.166 19.829 37.038 1.00 22.04 441 GLY E O 1
ATOM 8012 N N . ASN C 1 442 ? 24.491 18.383 36.568 1.00 20.82 442 ASN E N 1
ATOM 8013 C CA . ASN C 1 442 ? 23.486 19.144 37.288 1.00 24.14 442 ASN E CA 1
ATOM 8014 C C . ASN C 1 442 ? 23.890 19.203 38.774 1.00 22.54 442 ASN E C 1
ATOM 8015 O O . ASN C 1 442 ? 23.753 20.252 39.390 1.00 22.10 442 ASN E O 1
ATOM 8020 N N . GLU C 1 443 ? 24.363 18.088 39.338 1.00 22.09 443 GLU E N 1
ATOM 8021 C CA . GLU C 1 443 ? 24.803 18.098 40.746 1.00 23.17 443 GLU E CA 1
ATOM 8022 C C . GLU C 1 443 ? 26.044 19.010 40.951 1.00 21.21 443 GLU E C 1
ATOM 8023 O O . GLU C 1 443 ? 26.195 19.702 41.972 1.00 20.31 443 GLU E O 1
ATOM 8029 N N . ILE C 1 444 ? 26.956 19.027 39.972 1.00 19.57 444 ILE E N 1
ATOM 8030 C CA . ILE C 1 444 ? 28.133 19.865 40.115 1.00 18.62 444 ILE E CA 1
ATOM 8031 C C . ILE C 1 444 ? 27.715 21.362 40.119 1.00 17.98 444 ILE E C 1
ATOM 8032 O O . ILE C 1 444 ? 28.200 22.163 40.923 1.00 18.56 444 ILE E O 1
ATOM 8037 N N . ILE C 1 445 ? 26.775 21.718 39.262 1.00 18.74 445 ILE E N 1
ATOM 8038 C CA . ILE C 1 445 ? 26.327 23.107 39.201 1.00 18.90 445 ILE E CA 1
ATOM 8039 C C . ILE C 1 445 ? 25.584 23.438 40.518 1.00 20.06 445 ILE E C 1
ATOM 8040 O O . ILE C 1 445 ? 25.795 24.515 41.100 1.00 20.04 445 ILE E O 1
ATOM 8045 N N . ARG C 1 446 ? 24.736 22.516 40.985 1.00 20.85 446 ARG E N 1
ATOM 8046 C CA . ARG C 1 446 ? 23.998 22.808 42.245 1.00 23.01 446 ARG E CA 1
ATOM 8047 C C . ARG C 1 446 ? 24.933 22.943 43.396 1.00 23.47 446 ARG E C 1
ATOM 8048 O O . ARG C 1 446 ? 24.708 23.768 44.275 1.00 24.10 446 ARG E O 1
ATOM 8056 N N . SER C 1 447 ? 26.015 22.191 43.418 1.00 22.08 447 SER E N 1
ATOM 8057 C CA . SER C 1 447 ? 26.939 22.345 44.523 1.00 24.02 447 SER E CA 1
ATOM 8058 C C . SER C 1 447 ? 27.626 23.692 44.500 1.00 23.32 447 SER E C 1
ATOM 8059 O O . SER C 1 447 ? 27.908 24.279 45.542 1.00 22.17 447 SER E O 1
ATOM 8062 N N . ALA C 1 448 ? 27.931 24.200 43.300 1.00 19.23 448 ALA E N 1
ATOM 8063 C CA . ALA C 1 448 ? 28.588 25.498 43.282 1.00 18.48 448 ALA E CA 1
ATOM 8064 C C . ALA C 1 448 ? 27.645 26.609 43.660 1.00 16.83 448 ALA E C 1
ATOM 8065 O O . ALA C 1 448 ? 28.113 27.667 44.169 1.00 20.44 448 ALA E O 1
ATOM 8067 N N . CYS C 1 449 ? 26.343 26.394 43.449 1.00 17.48 449 CYS E N 1
ATOM 8068 C CA . CYS C 1 449 ? 25.374 27.386 43.867 1.00 18.76 449 CYS E CA 1
ATOM 8069 C C . CYS C 1 449 ? 25.431 27.547 45.417 1.00 20.73 449 CYS E C 1
ATOM 8070 O O . CYS C 1 449 ? 25.044 28.602 45.924 1.00 21.86 449 CYS E O 1
ATOM 8073 N N . LYS C 1 450 ? 25.961 26.567 46.139 1.00 21.17 450 LYS E N 1
ATOM 8074 C CA . LYS C 1 450 ? 25.993 26.715 47.605 1.00 23.06 450 LYS E CA 1
ATOM 8075 C C . LYS C 1 450 ? 26.896 27.789 48.066 1.00 23.01 450 LYS E C 1
ATOM 8076 O O . LYS C 1 450 ? 26.742 28.321 49.188 1.00 23.72 450 LYS E O 1
ATOM 8082 N N . TRP C 1 451 ? 27.880 28.148 47.251 1.00 21.63 451 TRP E N 1
ATOM 8083 C CA . TRP C 1 451 ? 28.765 29.211 47.675 1.00 19.37 451 TRP E CA 1
ATOM 8084 C C . TRP C 1 451 ? 28.839 30.381 46.696 1.00 21.79 451 TRP E C 1
ATOM 8085 O O . TRP C 1 451 ? 29.569 31.344 46.933 1.00 22.80 451 TRP E O 1
ATOM 8096 N N . SER C 1 452 ? 28.100 30.304 45.601 1.00 18.28 452 SER E N 1
ATOM 8097 C CA . SER C 1 452 ? 28.106 31.442 44.623 1.00 16.73 452 SER E CA 1
ATOM 8098 C C . SER C 1 452 ? 26.703 31.967 44.401 1.00 17.76 452 SER E C 1
ATOM 8099 O O . SER C 1 452 ? 25.900 31.387 43.664 1.00 17.29 452 SER E O 1
ATOM 8102 N N . PRO C 1 453 ? 26.366 33.098 45.049 1.00 18.83 453 PRO E N 1
ATOM 8103 C CA . PRO C 1 453 ? 25.016 33.670 44.878 1.00 17.92 453 PRO E CA 1
ATOM 8104 C C . PRO C 1 453 ? 24.749 34.088 43.405 1.00 17.30 453 PRO E C 1
ATOM 8105 O O . PRO C 1 453 ? 23.613 33.997 42.902 1.00 17.01 453 PRO E O 1
ATOM 8109 N N . GLU C 1 454 ? 25.828 34.533 42.746 1.00 17.65 454 GLU E N 1
ATOM 8110 C CA . GLU C 1 454 ? 25.737 34.919 41.329 1.00 17.94 454 GLU E CA 1
ATOM 8111 C C . GLU C 1 454 ? 25.333 33.718 40.472 1.00 17.88 454 GLU E C 1
ATOM 8112 O O . GLU C 1 454 ? 24.437 33.834 39.598 1.00 17.05 454 GLU E O 1
ATOM 8118 N N . LEU C 1 455 ? 25.984 32.564 40.691 1.00 15.87 455 LEU E N 1
ATOM 8119 C CA . LEU C 1 455 ? 25.591 31.407 39.922 1.00 16.39 455 LEU E CA 1
ATOM 8120 C C . LEU C 1 455 ? 24.155 30.981 40.288 1.00 17.91 455 LEU E C 1
ATOM 8121 O O . LEU C 1 455 ? 23.360 30.527 39.444 1.00 17.17 455 LEU E O 1
ATOM 8126 N N . ALA C 1 456 ? 23.829 31.040 41.586 1.00 18.20 456 ALA E N 1
ATOM 8127 C CA . ALA C 1 456 ? 22.463 30.600 41.969 1.00 18.79 456 ALA E CA 1
ATOM 8128 C C . ALA C 1 456 ? 21.394 31.429 41.270 1.00 17.37 456 ALA E C 1
ATOM 8129 O O . ALA C 1 456 ? 20.380 30.877 40.827 1.00 18.75 456 ALA E O 1
ATOM 8131 N N . ALA C 1 457 ? 21.611 32.749 41.167 1.00 18.33 457 ALA E N 1
ATOM 8132 C CA . ALA C 1 457 ? 20.663 33.621 40.504 1.00 18.11 457 ALA E CA 1
ATOM 8133 C C . ALA C 1 457 ? 20.542 33.256 39.019 1.00 18.31 457 ALA E C 1
ATOM 8134 O O . ALA C 1 457 ? 19.455 33.285 38.451 1.00 18.68 457 ALA E O 1
ATOM 8136 N N . ALA C 1 458 ? 21.673 32.962 38.365 1.00 17.27 458 ALA E N 1
ATOM 8137 C CA . ALA C 1 458 ? 21.601 32.570 36.948 1.00 17.52 458 ALA E CA 1
ATOM 8138 C C . ALA C 1 458 ? 20.875 31.238 36.802 1.00 17.55 458 ALA E C 1
ATOM 8139 O O . ALA C 1 458 ? 20.056 31.040 35.910 1.00 17.60 458 ALA E O 1
ATOM 8141 N N . CYS C 1 459 ? 21.171 30.307 37.717 1.00 16.74 459 CYS E N 1
ATOM 8142 C CA . CYS C 1 459 ? 20.540 28.983 37.612 1.00 17.65 459 CYS E CA 1
ATOM 8143 C C . CYS C 1 459 ? 19.014 29.069 37.739 1.00 19.18 459 CYS E C 1
ATOM 8144 O O . CYS C 1 459 ? 18.277 28.365 37.036 1.00 19.22 459 CYS E O 1
ATOM 8147 N N . GLU C 1 460 ? 18.566 29.967 38.601 1.00 18.91 460 GLU E N 1
ATOM 8148 C CA . GLU C 1 460 ? 17.120 30.128 38.805 1.00 22.14 460 GLU E CA 1
ATOM 8149 C C . GLU C 1 460 ? 16.424 30.679 37.588 1.00 23.06 460 GLU E C 1
ATOM 8150 O O . GLU C 1 460 ? 15.310 30.255 37.233 1.00 22.40 460 GLU E O 1
ATOM 8156 N N . ILE C 1 461 ? 17.068 31.626 36.904 1.00 19.69 461 ILE E N 1
ATOM 8157 C CA . ILE C 1 461 ? 16.421 32.213 35.725 1.00 19.95 461 ILE E CA 1
ATOM 8158 C C . ILE C 1 461 ? 16.318 31.270 34.531 1.00 17.28 461 ILE E C 1
ATOM 8159 O O . ILE C 1 461 ? 15.362 31.305 33.749 1.00 19.63 461 ILE E O 1
ATOM 8164 N N . TRP C 1 462 ? 17.343 30.438 34.354 1.00 17.85 462 TRP E N 1
ATOM 8165 C CA . TRP C 1 462 ? 17.413 29.603 33.155 1.00 18.30 462 TRP E CA 1
ATOM 8166 C C . TRP C 1 462 ? 17.194 28.132 33.321 1.00 20.69 462 TRP E C 1
ATOM 8167 O O . TRP C 1 462 ? 17.341 27.353 32.403 1.00 19.85 462 TRP E O 1
ATOM 8178 N N . LYS C 1 463 ? 16.815 27.749 34.529 1.00 22.63 463 LYS E N 1
ATOM 8179 C CA . LYS C 1 463 ? 16.598 26.313 34.741 1.00 25.64 463 LYS E CA 1
ATOM 8180 C C . LYS C 1 463 ? 15.597 25.657 33.809 1.00 25.30 463 LYS E C 1
ATOM 8181 O O . LYS C 1 463 ? 15.722 24.463 33.497 1.00 30.26 463 LYS E O 1
ATOM 8187 N N . ALA C 1 464 ? 14.596 26.352 33.341 1.00 24.40 464 ALA E N 1
ATOM 8188 C CA . ALA C 1 464 ? 13.710 25.599 32.429 1.00 29.00 464 ALA E CA 1
ATOM 8189 C C . ALA C 1 464 ? 13.980 25.760 30.934 1.00 28.06 464 ALA E C 1
ATOM 8190 O O . ALA C 1 464 ? 13.168 25.329 30.097 1.00 28.66 464 ALA E O 1
ATOM 8192 N N . ILE C 1 465 ? 15.117 26.342 30.589 1.00 24.63 465 ILE E N 1
ATOM 8193 C CA . ILE C 1 465 ? 15.344 26.650 29.185 1.00 23.46 465 ILE E CA 1
ATOM 8194 C C . ILE C 1 465 ? 16.195 25.636 28.474 1.00 21.14 465 ILE E C 1
ATOM 8195 O O . ILE C 1 465 ? 17.386 25.460 28.792 1.00 20.81 465 ILE E O 1
ATOM 8200 N N . LYS C 1 466 ? 15.608 24.985 27.476 1.00 20.97 466 LYS E N 1
ATOM 8201 C CA . LYS C 1 466 ? 16.346 23.970 26.732 1.00 23.34 466 LYS E CA 1
ATOM 8202 C C . LYS C 1 466 ? 15.929 24.154 25.277 1.00 24.85 466 LYS E C 1
ATOM 8203 O O . LYS C 1 466 ? 14.820 24.660 24.965 1.00 26.18 466 LYS E O 1
ATOM 8209 N N . PHE C 1 467 ? 16.831 23.800 24.377 1.00 21.56 467 PHE E N 1
ATOM 8210 C CA . PHE C 1 467 ? 16.569 23.934 22.947 1.00 24.08 467 PHE E CA 1
ATOM 8211 C C . PHE C 1 467 ? 16.620 22.527 22.383 1.00 26.45 467 PHE E C 1
ATOM 8212 O O . PHE C 1 467 ? 17.702 21.973 22.137 1.00 27.67 467 PHE E O 1
ATOM 8220 N N . GLU C 1 468 ? 15.445 21.937 22.231 1.00 25.07 468 GLU E N 1
ATOM 8221 C CA . GLU C 1 468 ? 15.376 20.581 21.744 1.00 29.45 468 GLU E CA 1
ATOM 8222 C C . GLU C 1 468 ? 14.550 20.537 20.485 1.00 28.17 468 GLU E C 1
ATOM 8223 O O . GLU C 1 468 ? 13.315 20.652 20.511 1.00 28.59 468 GLU E O 1
ATOM 8229 N N . PHE C 1 469 ? 15.255 20.412 19.373 1.00 26.17 469 PHE E N 1
ATOM 8230 C CA . PHE C 1 469 ? 14.654 20.316 18.056 1.00 26.27 469 PHE E CA 1
ATOM 8231 C C . PHE C 1 469 ? 15.402 19.258 17.246 1.00 26.64 469 PHE E C 1
ATOM 8232 O O . PHE C 1 469 ? 16.609 19.066 17.423 1.00 27.42 469 PHE E O 1
ATOM 8240 N N . GLU C 1 470 ? 14.696 18.601 16.342 1.00 27.07 470 GLU E N 1
ATOM 8241 C CA . GLU C 1 470 ? 15.346 17.597 15.502 1.00 29.58 470 GLU E CA 1
ATOM 8242 C C . GLU C 1 470 ? 16.262 18.311 14.511 1.00 26.95 470 GLU E C 1
ATOM 8243 O O . GLU C 1 470 ? 15.837 19.282 13.890 1.00 26.91 470 GLU E O 1
ATOM 8249 N N . PRO C 1 471 ? 17.519 17.865 14.369 1.00 26.74 471 PRO E N 1
ATOM 8250 C CA . PRO C 1 471 ? 18.364 18.553 13.392 1.00 24.69 471 PRO E CA 1
ATOM 8251 C C . PRO C 1 471 ? 17.902 18.219 11.973 1.00 25.99 471 PRO E C 1
ATOM 8252 O O . PRO C 1 471 ? 17.384 17.152 11.698 1.00 24.41 471 PRO E O 1
ATOM 8256 N N . VAL C 1 472 ? 18.150 19.141 11.055 1.00 25.30 472 VAL E N 1
ATOM 8257 C CA . VAL C 1 472 ? 17.790 19.009 9.665 1.00 26.30 472 VAL E CA 1
ATOM 8258 C C . VAL C 1 472 ? 18.795 18.124 8.947 1.00 26.26 472 VAL E C 1
ATOM 8259 O O . VAL C 1 472 ? 18.454 17.430 8.006 1.00 27.10 472 VAL E O 1
ATOM 8263 N N . ASP C 1 473 ? 20.040 18.154 9.392 1.00 25.47 473 ASP E N 1
ATOM 8264 C CA . ASP C 1 473 ? 21.105 17.339 8.776 1.00 28.61 473 ASP E CA 1
ATOM 8265 C C . ASP C 1 473 ? 21.511 16.206 9.738 1.00 30.03 473 ASP E C 1
ATOM 8266 O O . ASP C 1 473 ? 21.907 16.478 10.858 1.00 30.35 473 ASP E O 1
ATOM 8271 N N . LYS C 1 474 ? 21.401 14.951 9.313 1.00 32.18 474 LYS E N 1
ATOM 8272 C CA . LYS C 1 474 ? 21.816 13.813 10.163 1.00 34.33 474 LYS E CA 1
ATOM 8273 C C . LYS C 1 474 ? 22.792 12.952 9.379 1.00 34.77 474 LYS E C 1
ATOM 8274 O O . LYS C 1 474 ? 22.764 12.934 8.142 1.00 33.42 474 LYS E O 1
ATOM 8280 N N . LEU C 1 475 ? 23.682 12.244 10.052 1.00 37.22 475 LEU E N 1
ATOM 8281 C CA . LEU C 1 475 ? 24.630 11.445 9.266 1.00 39.95 475 LEU E CA 1
ATOM 8282 C C . LEU C 1 475 ? 23.903 10.188 8.754 1.00 41.31 475 LEU E C 1
ATOM 8283 O O . LEU C 1 475 ? 22.853 9.849 9.342 1.00 40.98 475 LEU E O 1
ATOM 8297 N N . GLN D 2 2 ? 23.565 41.729 44.206 1.00 32.14 2 GLN W N 1
ATOM 8298 C CA . GLN D 2 2 ? 24.893 41.963 44.764 1.00 30.67 2 GLN W CA 1
ATOM 8299 C C . GLN D 2 2 ? 25.778 42.572 43.700 1.00 29.99 2 GLN W C 1
ATOM 8300 O O . GLN D 2 2 ? 25.628 42.217 42.531 1.00 27.79 2 GLN W O 1
ATOM 8306 N N . VAL D 2 3 ? 26.689 43.460 44.133 1.00 26.98 3 VAL W N 1
ATOM 8307 C CA . VAL D 2 3 ? 27.627 44.182 43.260 1.00 25.43 3 VAL W CA 1
ATOM 8308 C C . VAL D 2 3 ? 28.957 43.412 43.304 1.00 25.62 3 VAL W C 1
ATOM 8309 O O . VAL D 2 3 ? 29.502 43.137 44.404 1.00 25.04 3 VAL W O 1
ATOM 8313 N N . TRP D 2 4 ? 29.492 43.059 42.126 1.00 23.19 4 TRP W N 1
ATOM 8314 C CA . TRP D 2 4 ? 30.744 42.317 42.108 1.00 20.87 4 TRP W CA 1
ATOM 8315 C C . TRP D 2 4 ? 31.839 43.240 42.652 1.00 22.27 4 TRP W C 1
ATOM 8316 O O . TRP D 2 4 ? 31.968 44.415 42.279 1.00 22.91 4 TRP W O 1
ATOM 8327 N N . PRO D 2 5 ? 32.672 42.719 43.572 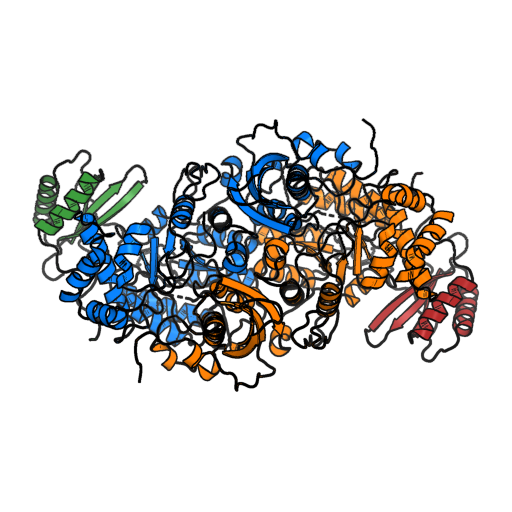1.00 24.73 5 PRO W N 1
ATOM 8328 C CA . PRO D 2 5 ? 33.724 43.569 44.132 1.00 23.81 5 PRO W CA 1
ATOM 8329 C C . PRO D 2 5 ? 34.703 44.172 43.139 1.00 26.55 5 PRO W C 1
ATOM 8330 O O . PRO D 2 5 ? 35.041 43.542 42.131 1.00 24.81 5 PRO W O 1
ATOM 8334 N N . ILE D 2 6 ? 35.194 45.375 43.435 1.00 27.35 6 ILE W N 1
ATOM 8335 C CA . ILE D 2 6 ? 36.158 46.018 42.526 1.00 30.15 6 ILE W CA 1
ATOM 8336 C C . ILE D 2 6 ? 37.577 45.967 43.092 1.00 33.81 6 ILE W C 1
ATOM 8337 O O . ILE D 2 6 ? 38.551 46.365 42.428 1.00 36.02 6 ILE W O 1
ATOM 8342 N N . GLU D 2 7 ? 37.698 45.506 44.323 1.00 35.38 7 GLU W N 1
ATOM 8343 C CA . GLU D 2 7 ? 39.008 45.421 44.965 1.00 39.65 7 GLU W CA 1
ATOM 8344 C C . GLU D 2 7 ? 39.129 44.216 45.863 1.00 39.22 7 GLU W C 1
ATOM 8345 O O . GLU D 2 7 ? 38.117 43.643 46.294 1.00 40.13 7 GLU W O 1
ATOM 8351 N N . GLY D 2 8 ? 40.373 43.832 46.141 1.00 39.08 8 GLY W N 1
ATOM 8352 C CA . GLY D 2 8 ? 40.611 42.726 47.046 1.00 37.44 8 GLY W CA 1
ATOM 8353 C C . GLY D 2 8 ? 40.404 41.331 46.499 1.00 36.65 8 GLY W C 1
ATOM 8354 O O . GLY D 2 8 ? 40.625 40.358 47.230 1.00 36.28 8 GLY W O 1
ATOM 8355 N N . ILE D 2 9 ? 39.955 41.215 45.241 1.00 33.85 9 ILE W N 1
ATOM 8356 C CA . ILE D 2 9 ? 39.764 39.905 44.674 1.00 32.37 9 ILE W CA 1
ATOM 8357 C C . ILE D 2 9 ? 40.467 39.766 43.333 1.00 31.98 9 ILE W C 1
ATOM 8358 O O . ILE D 2 9 ? 39.864 39.305 42.342 1.00 31.62 9 ILE W O 1
ATOM 8363 N N . LYS D 2 10 ? 41.730 40.188 43.279 1.00 30.41 10 LYS W N 1
ATOM 8364 C CA . LYS D 2 10 ? 42.475 40.020 42.052 1.00 26.23 10 LYS W CA 1
ATOM 8365 C C . LYS D 2 10 ? 42.553 38.543 41.830 1.00 25.85 10 LYS W C 1
ATOM 8366 O O . LYS D 2 10 ? 42.449 37.731 42.775 1.00 25.13 10 LYS W O 1
ATOM 8372 N N . LYS D 2 11 ? 42.748 38.163 40.581 1.00 22.90 11 LYS W N 1
ATOM 8373 C CA . LYS D 2 11 ? 42.702 36.752 40.197 1.00 22.04 11 LYS W CA 1
ATOM 8374 C C . LYS D 2 11 ? 43.963 36.188 39.642 1.00 21.34 11 LYS W C 1
ATOM 8375 O O . LYS D 2 11 ? 44.900 36.923 39.273 1.00 24.38 11 LYS W O 1
ATOM 8381 N N . PHE D 2 12 ? 43.997 34.856 39.560 1.00 21.76 12 PHE W N 1
ATOM 8382 C CA . PHE D 2 12 ? 45.151 34.085 39.172 1.00 24.38 12 PHE W CA 1
ATOM 8383 C C . PHE D 2 12 ? 44.849 32.989 38.190 1.00 22.17 12 PHE W C 1
ATOM 8384 O O . PHE D 2 12 ? 45.436 31.924 38.257 1.00 21.92 12 PHE W O 1
ATOM 8392 N N . GLU D 2 13 ? 43.981 33.296 37.204 1.00 18.58 13 GLU W N 1
ATOM 8393 C CA . GLU D 2 13 ? 43.616 32.339 36.159 1.00 20.43 13 GLU W CA 1
ATOM 8394 C C . GLU D 2 13 ? 42.921 31.099 36.694 1.00 20.22 13 GLU W C 1
ATOM 8395 O O . GLU D 2 13 ? 42.154 31.235 37.655 1.00 20.26 13 GLU W O 1
ATOM 8401 N N . THR D 2 14 ? 43.122 29.936 36.083 1.00 19.88 14 THR W N 1
ATOM 8402 C CA . THR D 2 14 ? 42.299 28.772 36.412 1.00 19.20 14 THR W CA 1
ATOM 8403 C C . THR D 2 14 ? 42.260 28.363 37.889 1.00 20.48 14 THR W C 1
ATOM 8404 O O . THR D 2 14 ? 43.303 28.201 38.515 1.00 19.70 14 THR W O 1
ATOM 8408 N N . LEU D 2 15 ? 41.018 28.184 38.343 1.00 21.52 15 LEU W N 1
ATOM 8409 C CA . LEU D 2 15 ? 40.591 27.774 39.681 1.00 21.90 15 LEU W CA 1
ATOM 8410 C C . LEU D 2 15 ? 40.523 28.937 40.640 1.00 21.99 15 LEU W C 1
ATOM 8411 O O . LEU D 2 15 ? 39.984 28.801 41.786 1.00 21.65 15 LEU W O 1
ATOM 8416 N N . SER D 2 16 ? 41.005 30.113 40.240 1.00 20.69 16 SER W N 1
ATOM 8417 C CA . SER D 2 16 ? 40.953 31.250 41.191 1.00 19.57 16 SER W CA 1
ATOM 8418 C C . SER D 2 16 ? 39.587 31.877 41.489 1.00 17.51 16 SER W C 1
ATOM 8419 O O . SER D 2 16 ? 39.521 32.812 42.313 1.00 20.38 16 SER W O 1
ATOM 8422 N N . TYR D 2 17 ? 38.500 31.427 40.848 1.00 18.37 17 TYR W N 1
ATOM 8423 C CA . TYR D 2 17 ? 37.154 31.912 41.200 1.00 17.96 17 TYR W CA 1
ATOM 8424 C C . TYR D 2 17 ? 36.493 30.875 42.149 1.00 19.48 17 TYR W C 1
ATOM 8425 O O . TYR D 2 17 ? 35.322 31.044 42.551 1.00 21.36 17 TYR W O 1
ATOM 8434 N N . LEU D 2 18 ? 37.232 29.815 42.447 1.00 20.82 18 LEU W N 1
ATOM 8435 C CA . LEU D 2 18 ? 36.682 28.817 43.386 1.00 19.23 18 LEU W CA 1
ATOM 8436 C C . LEU D 2 18 ? 37.111 29.253 44.769 1.00 20.78 18 LEU W C 1
ATOM 8437 O O . LEU D 2 18 ? 37.979 30.124 44.930 1.00 21.94 18 LEU W O 1
ATOM 8442 N N . PRO D 2 19 ? 36.478 28.675 45.816 1.00 21.13 19 PRO W N 1
ATOM 8443 C CA . PRO D 2 19 ? 36.900 29.051 47.175 1.00 23.78 19 PRO W CA 1
ATOM 8444 C C . PRO D 2 19 ? 38.370 28.587 47.299 1.00 24.38 19 PRO W C 1
ATOM 8445 O O . PRO D 2 19 ? 38.821 27.705 46.567 1.00 25.36 19 PRO W O 1
ATOM 8449 N N . PRO D 2 20 ? 39.114 29.114 48.278 1.00 27.15 20 PRO W N 1
ATOM 8450 C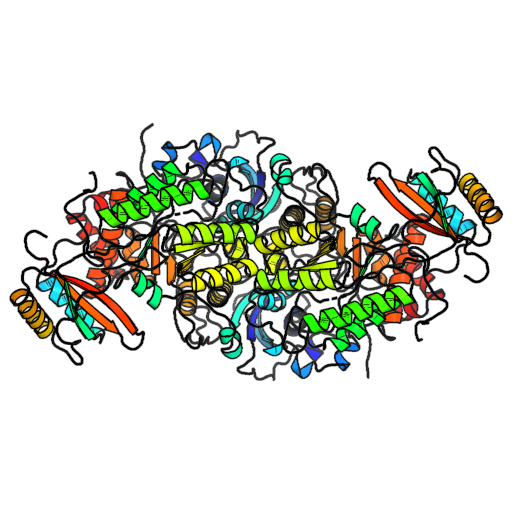 CA . PRO D 2 20 ? 40.512 28.718 48.434 1.00 27.21 20 PRO W CA 1
ATOM 8451 C C . PRO D 2 20 ? 40.690 27.228 48.409 1.00 27.97 20 PRO W C 1
ATOM 8452 O O . PRO D 2 20 ? 39.933 26.450 49.041 1.00 27.33 20 PRO W O 1
ATOM 8456 N N . LEU D 2 21 ? 41.719 26.788 47.713 1.00 26.27 21 LEU W N 1
ATOM 8457 C CA . LEU D 2 21 ? 41.939 25.365 47.622 1.00 26.89 21 LEU W CA 1
ATOM 8458 C C . LEU D 2 21 ? 42.600 24.818 48.903 1.00 28.12 21 LEU W C 1
ATOM 8459 O O . LEU D 2 21 ? 43.523 25.442 49.441 1.00 28.26 21 LEU W O 1
ATOM 8464 N N . THR D 2 22 ? 42.133 23.662 49.346 1.00 28.11 22 THR W N 1
ATOM 8465 C CA . THR D 2 22 ? 42.729 23.001 50.510 1.00 29.66 22 THR W CA 1
ATOM 8466 C C . THR D 2 22 ? 43.851 22.084 50.038 1.00 29.78 22 THR W C 1
ATOM 8467 O O . THR D 2 22 ? 44.009 21.851 48.839 1.00 25.70 22 THR W O 1
ATOM 8471 N N . VAL D 2 23 ? 44.614 21.535 50.981 1.00 29.21 23 VAL W N 1
ATOM 8472 C CA . VAL D 2 23 ? 45.674 20.612 50.636 1.00 29.33 23 VAL W CA 1
ATOM 8473 C C . VAL D 2 23 ? 45.074 19.446 49.866 1.00 28.67 23 VAL W C 1
ATOM 8474 O O . VAL D 2 23 ? 45.667 18.974 48.901 1.00 27.85 23 VAL W O 1
ATOM 8478 N N . GLU D 2 24 ? 43.892 18.996 50.272 1.00 27.71 24 GLU W N 1
ATOM 8479 C CA . GLU D 2 24 ? 43.223 17.900 49.577 1.00 28.87 24 GLU W CA 1
ATOM 8480 C C . GLU D 2 24 ? 42.947 18.281 48.092 1.00 27.75 24 GLU W C 1
ATOM 8481 O O . GLU D 2 24 ? 43.177 17.468 47.189 1.00 26.88 24 GLU W O 1
ATOM 8487 N N . ASP D 2 25 ? 42.416 19.481 47.898 1.00 28.41 25 ASP W N 1
ATOM 8488 C CA . ASP D 2 25 ? 42.073 20.019 46.550 1.00 28.11 25 ASP W CA 1
ATOM 8489 C C . ASP D 2 25 ? 43.340 20.101 45.711 1.00 25.49 25 ASP W C 1
ATOM 8490 O O . ASP D 2 25 ? 43.323 19.729 44.517 1.00 25.91 25 ASP W O 1
ATOM 8495 N N . LEU D 2 26 ? 44.419 20.615 46.300 1.00 24.84 26 LEU W N 1
ATOM 8496 C CA . LEU D 2 26 ? 45.676 20.720 45.583 1.00 23.77 26 LEU W CA 1
ATOM 8497 C C . LEU D 2 26 ? 46.155 19.320 45.207 1.00 25.16 26 LEU W C 1
ATOM 8498 O O . LEU D 2 26 ? 46.537 19.083 44.055 1.00 22.48 26 LEU W O 1
ATOM 8503 N N . LEU D 2 27 ? 46.098 18.359 46.138 1.00 23.13 27 LEU W N 1
ATOM 8504 C CA . LEU D 2 27 ? 46.584 17.017 45.821 1.00 23.88 27 LEU W CA 1
ATOM 8505 C C . LEU D 2 27 ? 45.801 16.404 44.709 1.00 22.50 27 LEU W C 1
ATOM 8506 O O . LEU D 2 27 ? 46.355 15.674 43.851 1.00 23.56 27 LEU W O 1
ATOM 8511 N N . LYS D 2 28 ? 44.497 16.629 44.710 1.00 21.74 28 LYS W N 1
ATOM 8512 C CA . LYS D 2 28 ? 43.681 16.058 43.648 1.00 23.46 28 LYS W CA 1
ATOM 8513 C C . LYS D 2 28 ? 44.010 16.653 42.269 1.00 20.58 28 LYS W C 1
ATOM 8514 O O . LYS D 2 28 ? 44.028 15.907 41.293 1.00 22.28 28 LYS W O 1
ATOM 8520 N N . GLN D 2 29 ? 44.297 17.946 42.208 1.00 21.12 29 GLN W N 1
ATOM 8521 C CA . GLN D 2 29 ? 44.721 18.510 40.900 1.00 20.70 29 GLN W CA 1
ATOM 8522 C C . GLN D 2 29 ? 46.087 17.921 40.475 1.00 20.61 29 GLN W C 1
ATOM 8523 O O . GLN D 2 29 ? 46.325 17.636 39.286 1.00 20.64 29 GLN W O 1
ATOM 8529 N N . ILE D 2 30 ? 46.998 17.732 41.422 1.00 21.41 30 ILE W N 1
ATOM 8530 C CA . ILE D 2 30 ? 48.328 17.155 41.088 1.00 20.86 30 ILE W CA 1
ATOM 8531 C C . ILE D 2 30 ? 48.160 15.698 40.625 1.00 19.39 30 ILE W C 1
ATOM 8532 O O . ILE D 2 30 ? 48.819 15.235 39.661 1.00 20.55 30 ILE W O 1
ATOM 8537 N N . GLU D 2 31 ? 47.274 14.959 41.295 1.00 21.95 31 GLU W N 1
ATOM 8538 C CA . GLU D 2 31 ? 47.004 13.584 40.897 1.00 23.14 31 GLU W CA 1
ATOM 8539 C C . GLU D 2 31 ? 46.436 13.513 39.490 1.00 23.15 31 GLU W C 1
ATOM 8540 O O . GLU D 2 31 ? 46.812 12.631 38.752 1.00 23.27 31 GLU W O 1
ATOM 8546 N N . TYR D 2 32 ? 45.577 14.472 39.111 1.00 22.07 32 TYR W N 1
ATOM 8547 C CA . TYR D 2 32 ? 45.006 14.508 37.739 1.00 21.31 32 TYR W CA 1
ATOM 8548 C C . TYR D 2 32 ? 46.165 14.747 36.775 1.00 21.01 32 TYR W C 1
ATOM 8549 O O . TYR D 2 32 ? 46.281 14.088 35.734 1.00 21.29 32 TYR W O 1
ATOM 8558 N N . LEU D 2 33 ? 47.026 15.674 37.136 1.00 21.97 33 LEU W N 1
ATOM 8559 C CA . LEU D 2 33 ? 48.195 15.968 36.310 1.00 22.66 33 LEU W CA 1
ATOM 8560 C C . LEU D 2 33 ? 49.061 14.707 36.088 1.00 23.03 33 LEU W C 1
ATOM 8561 O O . LEU D 2 33 ? 49.409 14.378 34.963 1.00 22.79 33 LEU W O 1
ATOM 8566 N N . LEU D 2 34 ? 49.402 13.981 37.168 1.00 21.85 34 LEU W N 1
ATOM 8567 C CA . LEU D 2 34 ? 50.227 12.755 37.052 1.00 22.49 34 LEU W CA 1
ATOM 8568 C C . LEU D 2 34 ? 49.511 11.582 36.353 1.00 24.81 34 LEU W C 1
ATOM 8569 O O . LEU D 2 34 ? 50.125 10.859 35.569 1.00 24.92 34 LEU W O 1
ATOM 8574 N N . ARG D 2 35 ? 48.222 11.373 36.619 1.00 24.76 35 ARG W N 1
ATOM 8575 C CA . ARG D 2 35 ? 47.534 10.277 35.940 1.00 26.65 35 ARG W CA 1
ATOM 8576 C C . ARG D 2 35 ? 47.489 10.546 34.438 1.00 26.82 35 ARG W C 1
ATOM 8577 O O . ARG D 2 35 ? 47.427 9.616 33.635 1.00 28.23 35 ARG W O 1
ATOM 8585 N N . SER D 2 36 ? 47.455 11.832 34.077 1.00 27.28 36 SER W N 1
ATOM 8586 C CA . SER D 2 36 ? 47.414 12.242 32.665 1.00 26.87 36 SER W CA 1
ATOM 8587 C C . SER D 2 36 ? 48.797 12.147 32.010 1.00 29.07 36 SER W C 1
ATOM 8588 O O . SER D 2 36 ? 48.912 12.399 30.804 1.00 28.85 36 SER W O 1
ATOM 8591 N N . LYS D 2 37 ? 49.827 11.798 32.801 1.00 28.04 37 LYS W N 1
ATOM 8592 C CA . LYS D 2 37 ? 51.196 11.648 32.330 1.00 28.95 37 LYS W CA 1
ATOM 8593 C C . LYS D 2 37 ? 51.833 12.990 31.942 1.00 26.00 37 LYS W C 1
ATOM 8594 O O . LYS D 2 37 ? 52.670 13.079 31.040 1.00 27.55 37 LYS W O 1
ATOM 8600 N N . TRP D 2 38 ? 51.415 14.047 32.611 1.00 21.26 38 TRP W N 1
ATOM 8601 C CA . TRP D 2 38 ? 52.016 15.342 32.369 1.00 20.46 38 TRP W CA 1
ATOM 8602 C C . TRP D 2 38 ? 53.136 15.559 33.399 1.00 22.18 38 TRP W C 1
ATOM 8603 O O . TRP D 2 38 ? 53.199 14.902 34.445 1.00 22.30 38 TRP W O 1
ATOM 8614 N N . VAL D 2 39 ? 54.033 16.488 33.100 1.00 20.01 39 VAL W N 1
ATOM 8615 C CA . VAL D 2 39 ? 55.134 16.791 33.994 1.00 20.39 39 VAL W CA 1
ATOM 8616 C C . VAL D 2 39 ? 54.830 18.005 34.852 1.00 19.74 39 VAL W C 1
ATOM 8617 O O . VAL D 2 39 ? 54.553 19.077 34.336 1.00 20.23 39 VAL W O 1
ATOM 8621 N N . PRO D 2 40 ? 54.934 17.879 36.189 1.00 18.88 40 PRO W N 1
ATOM 8622 C CA . PRO D 2 40 ? 54.669 19.004 37.060 1.00 18.80 40 PRO W CA 1
ATOM 8623 C C . PRO D 2 40 ? 55.885 19.907 37.171 1.00 18.47 40 PRO W C 1
ATOM 8624 O O . PRO D 2 40 ? 57.024 19.455 37.031 1.00 20.07 40 PRO W O 1
ATOM 8628 N N . CYS D 2 41 ? 55.626 21.175 37.402 1.00 19.35 41 CYS W N 1
ATOM 8629 C CA . CYS D 2 41 ? 56.696 22.134 37.641 1.00 19.57 41 CYS W CA 1
ATOM 8630 C C . CYS D 2 41 ? 56.164 23.230 38.539 1.00 18.70 41 CYS W C 1
ATOM 8631 O O . CYS D 2 41 ? 54.976 23.567 38.474 1.00 20.45 41 CYS W O 1
ATOM 8634 N N . LEU D 2 42 ? 57.004 23.765 39.419 1.00 17.74 42 LEU W N 1
ATOM 8635 C CA . LEU D 2 42 ? 56.597 24.863 40.243 1.00 17.79 42 LEU W CA 1
ATOM 8636 C C . LEU D 2 42 ? 57.258 26.132 39.722 1.00 18.10 42 LEU W C 1
ATOM 8637 O O . LEU D 2 42 ? 58.386 26.099 39.219 1.00 17.73 42 LEU W O 1
ATOM 8642 N N . GLU D 2 43 ? 56.584 27.258 39.910 1.00 17.83 43 GLU W N 1
ATOM 8643 C CA . GLU D 2 43 ? 57.120 28.568 39.499 1.00 18.13 43 GLU W CA 1
ATOM 8644 C C . GLU D 2 43 ? 56.750 29.553 40.621 1.00 18.74 43 GLU W C 1
ATOM 8645 O O . GLU D 2 43 ? 55.712 29.373 41.315 1.00 19.94 43 GLU W O 1
ATOM 8651 N N . PHE D 2 44 ? 57.537 30.605 40.776 1.00 17.56 44 PHE W N 1
ATOM 8652 C CA . PHE D 2 44 ? 57.244 31.538 41.841 1.00 18.34 44 PHE W CA 1
ATOM 8653 C C . PHE D 2 44 ? 57.589 32.941 41.464 1.00 19.52 44 PHE W C 1
ATOM 8654 O O . PHE D 2 44 ? 58.424 33.163 40.573 1.00 17.39 44 PHE W O 1
ATOM 8662 N N . SER D 2 45 ? 56.961 33.895 42.129 1.00 18.78 45 SER W N 1
ATOM 8663 C CA . SER D 2 45 ? 57.208 35.317 41.815 1.00 20.27 45 SER W CA 1
ATOM 8664 C C . SER D 2 45 ? 56.750 36.205 42.930 1.00 21.61 45 SER W C 1
ATOM 8665 O O . SER D 2 45 ? 55.737 35.912 43.600 1.00 23.02 45 SER W O 1
ATOM 8668 N N . LYS D 2 46 ? 57.485 37.282 43.139 1.00 21.89 46 LYS W N 1
ATOM 8669 C CA . LYS D 2 46 ? 57.034 38.269 44.106 1.00 24.71 46 LYS W CA 1
ATOM 8670 C C . LYS D 2 46 ? 56.072 39.294 43.474 1.00 26.39 46 LYS W C 1
ATOM 8671 O O . LYS D 2 46 ? 55.460 40.087 44.177 1.00 27.90 46 LYS W O 1
ATOM 8677 N N . VAL D 2 47 ? 55.884 39.249 42.155 1.00 24.51 47 VAL W N 1
ATOM 8678 C CA . VAL D 2 47 ? 54.947 40.156 41.448 1.00 25.67 47 VAL W CA 1
ATOM 8679 C C . VAL D 2 47 ? 53.832 39.238 40.992 1.00 24.37 47 VAL W C 1
ATOM 8680 O O . VAL D 2 47 ? 54.073 38.244 40.289 1.00 25.19 47 VAL W O 1
ATOM 8684 N N . GLY D 2 48 ? 52.598 39.508 41.346 1.00 23.43 48 GLY W N 1
ATOM 8685 C CA . GLY D 2 48 ? 51.651 38.477 40.952 1.00 24.75 48 GLY W CA 1
ATOM 8686 C C . GLY D 2 48 ? 50.929 38.566 39.628 1.00 26.07 48 GLY W C 1
ATOM 8687 O O . GLY D 2 48 ? 50.312 37.591 39.210 1.00 26.31 48 GLY W O 1
ATOM 8688 N N . PHE D 2 49 ? 51.040 39.714 38.973 1.00 22.71 49 PHE W N 1
ATOM 8689 C CA . PHE D 2 49 ? 50.222 39.962 37.803 1.00 22.01 49 PHE W CA 1
ATOM 8690 C C . PHE D 2 49 ? 50.996 40.489 36.618 1.00 22.60 49 PHE W C 1
ATOM 8691 O O . PHE D 2 49 ? 52.126 40.923 36.741 1.00 20.01 49 PHE W O 1
ATOM 8699 N N . VAL D 2 50 ? 50.321 40.472 35.470 1.00 23.37 50 VAL W N 1
ATOM 8700 C CA . VAL D 2 50 ? 50.935 41.022 34.257 1.00 23.89 50 VAL W CA 1
ATOM 8701 C C . VAL D 2 50 ? 50.950 42.566 34.287 1.00 21.16 50 VAL W C 1
ATOM 8702 O O . VAL D 2 50 ? 50.191 43.221 35.032 1.00 23.93 50 VAL W O 1
ATOM 8706 N N . TYR D 2 51 ? 51.815 43.173 33.480 1.00 20.09 51 TYR W N 1
ATOM 8707 C CA . TYR D 2 51 ? 51.882 44.654 33.402 1.00 18.52 51 TYR W CA 1
ATOM 8708 C C . TYR D 2 51 ? 52.472 44.954 32.021 1.00 18.45 51 TYR W C 1
ATOM 8709 O O . TYR D 2 51 ? 52.788 43.999 31.283 1.00 17.00 51 TYR W O 1
ATOM 8718 N N . ARG D 2 52 ? 52.636 46.217 31.641 1.00 17.82 52 ARG W N 1
ATOM 8719 C CA . ARG D 2 52 ? 53.195 46.510 30.299 1.00 18.20 52 ARG W CA 1
ATOM 8720 C C . ARG D 2 52 ? 54.166 47.666 30.402 1.00 22.54 52 ARG W C 1
ATOM 8721 O O . ARG D 2 52 ? 53.825 48.816 30.202 1.00 28.07 52 ARG W O 1
ATOM 8729 N N . GLU D 2 53 ? 55.406 47.360 30.723 1.00 17.66 53 GLU W N 1
ATOM 8730 C CA . GLU D 2 53 ? 56.443 48.366 30.891 1.00 18.58 53 GLU W CA 1
ATOM 8731 C C . GLU D 2 53 ? 57.325 48.562 29.672 1.00 17.92 53 GLU W C 1
ATOM 8732 O O . GLU D 2 53 ? 57.647 49.708 29.303 1.00 18.14 53 GLU W O 1
ATOM 8738 N N . ASN D 2 54 ? 57.714 47.455 29.029 1.00 14.88 54 ASN W N 1
ATOM 8739 C CA . ASN D 2 54 ? 58.655 47.560 27.922 1.00 15.21 54 ASN W CA 1
ATOM 8740 C C . ASN D 2 54 ? 58.048 47.728 26.563 1.00 15.70 54 ASN W C 1
ATOM 8741 O O . ASN D 2 54 ? 58.737 48.167 25.633 1.00 17.35 54 ASN W O 1
ATOM 8746 N N . HIS D 2 55 ? 56.775 47.383 26.430 1.00 14.27 55 HIS W N 1
ATOM 8747 C CA . HIS D 2 55 ? 56.154 47.490 25.080 1.00 13.53 55 HIS W CA 1
ATOM 8748 C C . HIS D 2 55 ? 54.670 47.388 25.253 1.00 14.87 55 HIS W C 1
ATOM 8749 O O . HIS D 2 55 ? 54.195 46.849 26.264 1.00 14.67 55 HIS W O 1
ATOM 8756 N N . ARG D 2 56 ? 53.933 47.926 24.278 1.00 14.25 56 ARG W N 1
ATOM 8757 C CA . ARG D 2 56 ? 52.472 47.812 24.290 1.00 13.26 56 ARG W CA 1
ATOM 8758 C C . ARG D 2 56 ? 51.938 47.306 22.936 1.00 15.28 56 ARG W C 1
ATOM 8759 O O . ARG D 2 56 ? 50.786 47.550 22.602 1.00 18.58 56 ARG W O 1
ATOM 8767 N N . SER D 2 57 ? 52.761 46.631 22.153 1.00 13.87 57 SER W N 1
ATOM 8768 C CA . SER D 2 57 ? 52.321 46.098 20.872 1.00 11.89 57 SER W CA 1
ATOM 8769 C C . SER D 2 57 ? 51.458 44.838 21.107 1.00 12.63 57 SER W C 1
ATOM 8770 O O . SER D 2 57 ? 51.478 44.236 22.188 1.00 13.15 57 SER W O 1
ATOM 8773 N N . PRO D 2 58 ? 50.633 44.449 20.108 1.00 12.10 58 PRO W N 1
ATOM 8774 C CA . PRO D 2 58 ? 49.773 43.269 20.308 1.00 12.64 58 PRO W CA 1
ATOM 8775 C C . PRO D 2 58 ? 50.486 42.021 20.775 1.00 12.51 58 PRO W C 1
ATOM 8776 O O . PRO D 2 58 ? 51.489 41.580 20.178 1.00 14.00 58 PRO W O 1
ATOM 8780 N N . GLY D 2 59 ? 49.927 41.431 21.847 1.00 12.17 59 GLY W N 1
ATOM 8781 C CA . GLY D 2 59 ? 50.475 40.199 22.363 1.00 14.62 59 GLY W CA 1
ATOM 8782 C C . GLY D 2 59 ? 51.715 40.367 23.224 1.00 13.92 59 GLY W C 1
ATOM 8783 O O . GLY D 2 59 ? 52.287 39.387 23.623 1.00 14.83 59 GLY W O 1
ATOM 8784 N N . TYR D 2 60 ? 52.163 41.596 23.460 1.00 13.13 60 TYR W N 1
ATOM 8785 C CA . TYR D 2 60 ? 53.319 41.787 24.335 1.00 13.27 60 TYR W CA 1
ATOM 8786 C C . TYR D 2 60 ? 52.834 42.195 25.722 1.00 13.65 60 TYR W C 1
ATOM 8787 O O . TYR D 2 60 ? 52.140 43.186 25.882 1.00 14.04 60 TYR W O 1
ATOM 8796 N N . TYR D 2 61 ? 53.230 41.416 26.734 1.00 12.28 61 TYR W N 1
ATOM 8797 C CA . TYR D 2 61 ? 52.990 41.821 28.125 1.00 12.40 61 TYR W CA 1
ATOM 8798 C C . TYR D 2 61 ? 54.225 41.442 28.895 1.00 12.70 61 TYR W C 1
ATOM 8799 O O . TYR D 2 61 ? 54.904 40.464 28.556 1.00 15.82 61 TYR W O 1
ATOM 8808 N N . ASP D 2 62 ? 54.459 42.219 29.954 1.00 13.65 62 ASP W N 1
ATOM 8809 C CA . ASP D 2 62 ? 55.507 41.787 30.903 1.00 15.32 62 ASP W CA 1
ATOM 8810 C C . ASP D 2 62 ? 54.787 41.033 32.032 1.00 15.48 62 ASP W C 1
ATOM 8811 O O . ASP D 2 62 ? 53.567 41.114 32.180 1.00 15.24 62 ASP W O 1
ATOM 8816 N N . GLY D 2 63 ? 55.564 40.263 32.806 1.00 16.02 63 GLY W N 1
ATOM 8817 C CA . GLY D 2 63 ? 54.983 39.554 33.943 1.00 18.27 63 GLY W CA 1
ATOM 8818 C C . GLY D 2 63 ? 54.329 38.236 33.652 1.00 18.39 63 GLY W C 1
ATOM 8819 O O . GLY D 2 63 ? 53.666 37.690 34.546 1.00 18.07 63 GLY W O 1
ATOM 8820 N N . ARG D 2 64 ? 54.406 37.741 32.426 1.00 15.28 64 ARG W N 1
ATOM 8821 C CA . ARG D 2 64 ? 53.805 36.440 32.141 1.00 12.75 64 ARG W CA 1
ATOM 8822 C C . ARG D 2 64 ? 54.771 35.389 32.641 1.00 16.27 64 ARG W C 1
ATOM 8823 O O . ARG D 2 64 ? 54.316 34.407 33.229 1.00 19.04 64 ARG W O 1
ATOM 8831 N N . TYR D 2 65 ? 56.082 35.581 32.487 1.00 14.85 65 TYR W N 1
ATOM 8832 C CA . TYR D 2 65 ? 57.003 34.589 33.040 1.00 14.68 65 TYR W CA 1
ATOM 8833 C C . TYR D 2 65 ? 57.173 34.755 34.553 1.00 16.93 65 TYR W C 1
ATOM 8834 O O . TYR D 2 65 ? 57.340 35.874 34.999 1.00 16.98 65 TYR W O 1
ATOM 8843 N N . TRP D 2 66 ? 57.149 33.638 35.273 1.00 15.34 66 TRP W N 1
ATOM 8844 C CA . TRP D 2 66 ? 57.525 33.680 36.709 1.00 17.40 66 TRP W CA 1
ATOM 8845 C C . TRP D 2 66 ? 58.852 32.913 36.720 1.00 17.65 66 TRP W C 1
ATOM 8846 O O . TRP D 2 66 ? 59.300 32.422 35.694 1.00 22.24 66 TRP W O 1
ATOM 8857 N N . THR D 2 67 ? 59.473 32.768 37.878 1.00 16.34 67 THR W N 1
ATOM 8858 C CA . THR D 2 67 ? 60.769 32.094 37.981 1.00 15.16 67 THR W CA 1
ATOM 8859 C C . THR D 2 67 ? 60.562 30.586 38.239 1.00 17.06 67 THR W C 1
ATOM 8860 O O . THR D 2 67 ? 59.724 30.224 39.073 1.00 18.41 67 THR W O 1
ATOM 8864 N N . MET D 2 68 ? 61.342 29.743 37.568 1.00 16.06 68 MET W N 1
ATOM 8865 C CA . MET D 2 68 ? 61.199 28.285 37.743 1.00 15.50 68 MET W CA 1
ATOM 8866 C C . MET D 2 68 ? 61.760 27.860 39.105 1.00 17.16 68 MET W C 1
ATOM 8867 O O . MET D 2 68 ? 62.872 28.263 39.485 1.00 16.94 68 MET W O 1
ATOM 8872 N N . TRP D 2 69 ? 60.997 27.058 39.844 1.00 17.69 69 TRP W N 1
ATOM 8873 C CA . TRP D 2 69 ? 61.555 26.525 41.107 1.00 17.62 69 TRP W CA 1
ATOM 8874 C C . TRP D 2 69 ? 62.244 25.207 40.670 1.00 17.72 69 TRP W C 1
ATOM 8875 O O . TRP D 2 69 ? 61.576 24.299 40.188 1.00 19.39 69 TRP W O 1
ATOM 8886 N N . LYS D 2 70 ? 63.577 25.115 40.782 1.00 16.29 70 LYS W N 1
ATOM 8887 C CA . LYS D 2 70 ? 64.348 23.916 40.394 1.00 18.06 70 LYS W CA 1
ATOM 8888 C C . LYS D 2 70 ? 64.095 23.555 38.939 1.00 21.01 70 LYS W C 1
ATOM 8889 O O . LYS D 2 70 ? 64.284 24.440 38.093 1.00 22.79 70 LYS W O 1
ATOM 8895 N N . LEU D 2 71 ? 63.745 22.313 38.618 1.00 18.66 71 LEU W N 1
ATOM 8896 C CA . LEU D 2 71 ? 63.477 21.908 37.249 1.00 18.34 71 LEU W CA 1
ATOM 8897 C C . LEU D 2 71 ? 62.116 21.163 37.233 1.00 19.89 71 LEU W C 1
ATOM 8898 O O . LEU D 2 71 ? 61.563 20.763 38.298 1.00 20.33 71 LEU W O 1
ATOM 8903 N N . PRO D 2 72 ? 61.538 20.950 36.039 1.00 18.40 72 PRO W N 1
ATOM 8904 C CA . PRO D 2 72 ? 60.272 20.221 35.974 1.00 18.96 72 PRO W CA 1
ATOM 8905 C C . PRO D 2 72 ? 60.564 18.837 36.597 1.00 20.18 72 PRO W C 1
ATOM 8906 O O . PRO D 2 72 ? 61.689 18.323 36.515 1.00 20.68 72 PRO W O 1
ATOM 8910 N N . MET D 2 73 ? 59.529 18.237 37.159 1.00 20.59 73 MET W N 1
ATOM 8911 C CA . MET D 2 73 ? 59.693 16.949 37.843 1.00 21.87 73 MET W CA 1
ATOM 8912 C C . MET D 2 73 ? 59.534 15.763 36.952 1.00 22.04 73 MET W C 1
ATOM 8913 O O . MET D 2 73 ? 58.588 14.997 37.095 1.00 24.36 73 MET W O 1
ATOM 8918 N N . PHE D 2 74 ? 60.442 15.619 35.988 1.00 20.77 74 PHE W N 1
ATOM 8919 C CA . PHE D 2 74 ? 60.391 14.534 35.026 1.00 21.94 74 PHE W CA 1
ATOM 8920 C C . PHE D 2 74 ? 60.388 13.190 35.766 1.00 27.12 74 PHE W C 1
ATOM 8921 O O . PHE D 2 74 ? 61.164 13.015 36.700 1.00 28.55 74 PHE W O 1
ATOM 8929 N N . GLY D 2 75 ? 59.512 12.284 35.360 1.00 28.20 75 GLY W N 1
ATOM 8930 C CA . GLY D 2 75 ? 59.451 10.973 36.024 1.00 31.69 75 GLY W CA 1
ATOM 8931 C C . GLY D 2 75 ? 58.753 10.891 37.379 1.00 33.50 75 GLY W C 1
ATOM 8932 O O . GLY D 2 75 ? 58.703 9.806 37.990 1.00 36.09 75 GLY W O 1
ATOM 8933 N N . CYS D 2 76 ? 58.219 12.002 37.866 1.00 33.24 76 CYS W N 1
ATOM 8934 C CA . CYS D 2 76 ? 57.502 12.035 39.138 1.00 33.92 76 CYS W CA 1
ATOM 8935 C C . CYS D 2 76 ? 56.264 11.160 39.057 1.00 35.26 76 CYS W C 1
ATOM 8936 O O . CYS D 2 76 ? 55.483 11.239 38.094 1.00 34.69 76 CYS W O 1
ATOM 8939 N N . THR D 2 77 ? 56.057 10.335 40.076 1.00 35.03 77 THR W N 1
ATOM 8940 C CA . THR D 2 77 ? 54.845 9.504 40.090 1.00 36.46 77 THR W CA 1
ATOM 8941 C C . THR D 2 77 ? 54.139 9.667 41.434 1.00 35.83 77 THR W C 1
ATOM 8942 O O . THR D 2 77 ? 53.138 9.003 41.717 1.00 37.93 77 THR W O 1
ATOM 8946 N N . ASP D 2 78 ? 54.651 10.541 42.271 1.00 33.95 78 ASP W N 1
ATOM 8947 C CA . ASP D 2 78 ? 54.019 10.735 43.560 1.00 34.22 78 ASP W CA 1
ATOM 8948 C C . ASP D 2 78 ? 53.595 12.165 43.855 1.00 30.23 78 ASP W C 1
ATOM 8949 O O . ASP D 2 78 ? 54.417 13.071 43.996 1.00 30.56 78 ASP W O 1
ATOM 8954 N N . ALA D 2 79 ? 52.291 12.374 43.974 1.00 28.16 79 ALA W N 1
ATOM 8955 C CA . ALA D 2 79 ? 51.797 13.728 44.230 1.00 27.00 79 ALA W CA 1
ATOM 8956 C C . ALA D 2 79 ? 52.300 14.372 45.517 1.00 28.28 79 ALA W C 1
ATOM 8957 O O . ALA D 2 79 ? 52.432 15.592 45.608 1.00 27.44 79 ALA W O 1
ATOM 8959 N N . THR D 2 80 ? 52.578 13.570 46.541 1.00 29.78 80 THR W N 1
ATOM 8960 C CA . THR D 2 80 ? 53.056 14.146 47.791 1.00 31.23 80 THR W CA 1
ATOM 8961 C C . THR D 2 80 ? 54.476 14.729 47.615 1.00 30.45 80 THR W C 1
ATOM 8962 O O . THR D 2 80 ? 54.870 15.634 48.323 1.00 29.99 80 THR W O 1
ATOM 8966 N N . GLN D 2 81 ? 55.213 14.220 46.651 1.00 32.55 81 GLN W N 1
ATOM 8967 C CA . GLN D 2 81 ? 56.541 14.746 46.356 1.00 32.04 81 GLN W CA 1
ATOM 8968 C C . GLN D 2 81 ? 56.395 16.194 45.821 1.00 30.69 81 GLN W C 1
ATOM 8969 O O . GLN D 2 81 ? 57.185 17.080 46.161 1.00 27.63 81 GLN W O 1
ATOM 8975 N N . VAL D 2 82 ? 55.381 16.430 44.977 1.00 27.30 82 VAL W N 1
ATOM 8976 C CA . VAL D 2 82 ? 55.136 17.779 44.463 1.00 23.99 82 VAL W CA 1
ATOM 8977 C C . VAL D 2 82 ? 54.777 18.672 45.643 1.00 23.40 82 VAL W C 1
ATOM 8978 O O . VAL D 2 82 ? 55.228 19.804 45.751 1.00 24.59 82 VAL W O 1
ATOM 8982 N N . LEU D 2 83 ? 53.931 18.172 46.549 1.00 25.22 83 LEU W N 1
ATOM 8983 C CA . LEU D 2 83 ? 53.579 18.959 47.732 1.00 25.55 83 LEU W CA 1
ATOM 8984 C C . LEU D 2 83 ? 54.804 19.266 48.579 1.00 24.62 83 LEU W C 1
ATOM 8985 O O . LEU D 2 83 ? 54.897 20.334 49.177 1.00 25.83 83 LEU W O 1
ATOM 8990 N N . LYS D 2 84 ? 55.720 18.305 48.679 1.00 26.86 84 LYS W N 1
ATOM 8991 C CA . LYS D 2 84 ? 56.940 18.573 49.455 1.00 28.55 84 LYS W CA 1
ATOM 8992 C C . LYS D 2 84 ? 57.736 19.744 48.863 1.00 28.04 84 LYS W C 1
ATOM 8993 O O . LYS D 2 84 ? 58.221 20.618 49.594 1.00 27.91 84 LYS W O 1
ATOM 8999 N N . GLU D 2 85 ? 57.843 19.786 47.534 1.00 26.87 85 GLU W N 1
ATOM 9000 C CA . GLU D 2 85 ? 58.544 20.897 46.879 1.00 24.96 85 GLU W CA 1
ATOM 9001 C C . GLU D 2 85 ? 57.825 22.201 47.093 1.00 23.50 85 GLU W C 1
ATOM 9002 O O . GLU D 2 85 ? 58.435 23.255 47.229 1.00 23.97 85 GLU W O 1
ATOM 9008 N N . LEU D 2 86 ? 56.501 22.153 47.076 1.00 23.64 86 LEU W N 1
ATOM 9009 C CA . LEU D 2 86 ? 55.756 23.354 47.322 1.00 22.37 86 LEU W CA 1
ATOM 9010 C C . LEU D 2 86 ? 56.085 23.854 48.737 1.00 23.14 86 LEU W C 1
ATOM 9011 O O . LEU D 2 86 ? 56.226 25.055 48.977 1.00 21.60 86 LEU W O 1
ATOM 9016 N N . GLU D 2 87 ? 56.200 22.926 49.692 1.00 25.80 87 GLU W N 1
ATOM 9017 C CA . GLU D 2 87 ? 56.515 23.360 51.060 1.00 27.04 87 GLU W CA 1
ATOM 9018 C C . GLU D 2 87 ? 57.918 23.959 51.126 1.00 26.01 87 GLU W C 1
ATOM 9019 O O . GLU D 2 87 ? 58.147 24.929 51.827 1.00 28.14 87 GLU W O 1
ATOM 9025 N N . GLU D 2 88 ? 58.862 23.366 50.409 1.00 26.32 88 GLU W N 1
ATOM 9026 C CA . GLU D 2 88 ? 60.213 23.933 50.348 1.00 27.37 88 GLU W CA 1
ATOM 9027 C C . GLU D 2 88 ? 60.227 25.347 49.726 1.00 27.80 88 GLU W C 1
ATOM 9028 O O . GLU D 2 88 ? 60.920 26.262 50.202 1.00 26.19 88 GLU W O 1
ATOM 9034 N N . ALA D 2 89 ? 59.445 25.538 48.657 1.00 24.63 89 ALA W N 1
ATOM 9035 C CA . ALA D 2 89 ? 59.379 26.858 48.017 1.00 23.08 89 ALA W CA 1
ATOM 9036 C C . ALA D 2 89 ? 58.799 27.924 48.946 1.00 23.32 89 ALA W C 1
ATOM 9037 O O . ALA D 2 89 ? 59.283 29.043 49.026 1.00 23.41 89 ALA W O 1
ATOM 9039 N N . LYS D 2 90 ? 57.723 27.574 49.660 1.00 25.09 90 LYS W N 1
ATOM 9040 C CA . LYS D 2 90 ? 57.097 28.513 50.602 1.00 27.79 90 LYS W CA 1
ATOM 9041 C C . LYS D 2 90 ? 58.069 28.892 51.718 1.00 29.42 90 LYS W C 1
ATOM 9042 O O . LYS D 2 90 ? 58.107 30.035 52.194 1.00 31.56 90 LYS W O 1
ATOM 9048 N N . LYS D 2 91 ? 58.846 27.914 52.151 1.00 30.75 91 LYS W N 1
ATOM 9049 C CA . LYS D 2 91 ? 59.831 28.145 53.190 1.00 32.46 91 LYS W CA 1
ATOM 9050 C C . LYS D 2 91 ? 60.932 29.079 52.713 1.00 30.62 91 LYS W C 1
ATOM 9051 O O . LYS D 2 91 ? 61.370 29.961 53.448 1.00 30.32 91 LYS W O 1
ATOM 9057 N N . ALA D 2 92 ? 61.385 28.890 51.477 1.00 28.28 92 ALA W N 1
ATOM 9058 C CA . ALA D 2 92 ? 62.441 29.723 50.915 1.00 27.74 92 ALA W CA 1
ATOM 9059 C C . ALA D 2 92 ? 61.964 31.110 50.569 1.00 27.55 92 ALA W C 1
ATOM 9060 O O . ALA D 2 92 ? 62.673 32.082 50.780 1.00 26.11 92 ALA W O 1
ATOM 9062 N N . TYR D 2 93 ? 60.732 31.184 50.069 1.00 25.80 93 TYR W N 1
ATOM 9063 C CA . TYR D 2 93 ? 60.170 32.439 49.625 1.00 25.54 93 TYR W CA 1
ATOM 9064 C C . TYR D 2 93 ? 58.760 32.624 50.168 1.00 26.69 93 TYR W C 1
ATOM 9065 O O . TYR D 2 93 ? 57.776 32.612 49.434 1.00 25.65 93 TYR W O 1
ATOM 9074 N N . PRO D 2 94 ? 58.640 32.816 51.489 1.00 27.22 94 PRO W N 1
ATOM 9075 C CA . PRO D 2 94 ? 57.295 32.997 52.046 1.00 26.08 94 PRO W CA 1
ATOM 9076 C C . PRO D 2 94 ? 56.557 34.232 51.549 1.00 26.04 94 PRO W C 1
ATOM 9077 O O . PRO D 2 94 ? 55.308 34.316 51.701 1.00 25.95 94 PRO W O 1
ATOM 9081 N N . ASP D 2 95 ? 57.303 35.180 50.964 1.00 24.61 95 ASP W N 1
ATOM 9082 C CA . ASP D 2 95 ? 56.702 36.412 50.435 1.00 27.15 95 ASP W CA 1
ATOM 9083 C C . ASP D 2 95 ? 56.465 36.334 48.920 1.00 26.00 95 ASP W C 1
ATOM 9084 O O . ASP D 2 95 ? 56.237 37.354 48.279 1.00 27.79 95 ASP W O 1
ATOM 9089 N N . ALA D 2 96 ? 56.503 35.134 48.361 1.00 25.32 96 ALA W N 1
ATOM 9090 C CA . ALA D 2 96 ? 56.267 34.972 46.922 1.00 23.65 96 ALA W CA 1
ATOM 9091 C C . ALA D 2 96 ? 55.010 34.179 46.665 1.00 24.78 96 ALA W C 1
ATOM 9092 O O . ALA D 2 96 ? 54.605 33.332 47.485 1.00 24.56 96 ALA W O 1
ATOM 9094 N N . PHE D 2 97 ? 54.410 34.420 45.504 1.00 22.08 97 PHE W N 1
ATOM 9095 C CA . PHE D 2 97 ? 53.337 33.600 45.042 1.00 20.51 97 PHE W CA 1
ATOM 9096 C C . PHE D 2 97 ? 53.978 32.346 44.442 1.00 19.17 97 PHE W C 1
ATOM 9097 O O . PHE D 2 97 ? 55.096 32.405 43.876 1.00 20.50 97 PHE W O 1
ATOM 9105 N N . VAL D 2 98 ? 53.318 31.201 44.566 1.00 18.53 98 VAL W N 1
ATOM 9106 C CA . VAL D 2 98 ? 53.811 29.957 43.976 1.00 20.81 98 VAL W CA 1
ATOM 9107 C C . VAL D 2 98 ? 52.694 29.282 43.185 1.00 21.84 98 VAL W C 1
ATOM 9108 O O . VAL D 2 98 ? 51.540 29.107 43.667 1.00 22.96 98 VAL W O 1
ATOM 9112 N N . ARG D 2 99 ? 52.997 28.927 41.951 1.00 20.75 99 ARG W N 1
ATOM 9113 C CA . ARG D 2 99 ? 52.007 28.211 41.175 1.00 21.62 99 ARG W CA 1
ATOM 9114 C C . ARG D 2 99 ? 52.503 26.843 40.707 1.00 21.06 99 ARG W C 1
ATOM 9115 O O . ARG D 2 99 ? 53.722 26.613 40.624 1.00 21.46 99 ARG W O 1
ATOM 9123 N N . ILE D 2 100 ? 51.581 25.916 40.462 1.00 19.72 100 ILE W N 1
ATOM 9124 C CA . ILE D 2 100 ? 51.959 24.600 39.982 1.00 19.26 100 ILE W CA 1
ATOM 9125 C C . ILE D 2 100 ? 51.469 24.510 38.573 1.00 21.37 100 ILE W C 1
ATOM 9126 O O . ILE D 2 100 ? 50.347 24.905 38.318 1.00 21.57 100 ILE W O 1
ATOM 9131 N N . ILE D 2 101 ? 52.323 24.039 37.659 1.00 19.77 101 ILE W N 1
ATOM 9132 C CA . ILE D 2 101 ? 51.936 23.869 36.269 1.00 20.29 101 ILE W CA 1
ATOM 9133 C C . ILE D 2 101 ? 52.178 22.431 35.859 1.00 19.71 101 ILE W C 1
ATOM 9134 O O . ILE D 2 101 ? 52.922 21.691 36.533 1.00 19.16 101 ILE W O 1
ATOM 9139 N N . GLY D 2 102 ? 51.591 22.030 34.727 1.00 19.34 102 GLY W N 1
ATOM 9140 C CA . GLY D 2 102 ? 51.743 20.687 34.215 1.00 17.40 102 GLY W CA 1
ATOM 9141 C C . GLY D 2 102 ? 51.837 20.738 32.703 1.00 21.89 102 GLY W C 1
ATOM 9142 O O . GLY D 2 102 ? 50.957 21.361 32.069 1.00 23.71 102 GLY W O 1
ATOM 9143 N N . PHE D 2 103 ? 52.836 20.096 32.083 1.00 19.63 103 PHE W N 1
ATOM 9144 C CA . PHE D 2 103 ? 52.846 20.188 30.634 1.00 21.51 103 PHE W CA 1
ATOM 9145 C C . PHE D 2 103 ? 52.977 18.873 29.957 1.00 19.96 103 PHE W C 1
ATOM 9146 O O . PHE D 2 103 ? 53.437 17.865 30.549 1.00 18.83 103 PHE W O 1
ATOM 9154 N N . ASP D 2 104 ? 52.502 18.895 28.718 1.00 20.12 104 ASP W N 1
ATOM 9155 C CA . ASP D 2 104 ? 52.521 17.755 27.833 1.00 22.63 104 ASP W CA 1
ATOM 9156 C C . ASP D 2 104 ? 53.565 18.107 26.780 1.00 20.97 104 ASP W C 1
ATOM 9157 O O . ASP D 2 104 ? 53.390 19.093 26.043 1.00 22.84 104 ASP W O 1
ATOM 9162 N N . ASN D 2 105 ? 54.641 17.331 26.740 1.00 19.52 105 ASN W N 1
ATOM 9163 C CA . ASN D 2 105 ? 55.729 17.609 25.796 1.00 21.07 105 ASN W CA 1
ATOM 9164 C C . ASN D 2 105 ? 55.415 17.228 24.354 1.00 22.85 105 ASN W C 1
ATOM 9165 O O . ASN D 2 105 ? 56.172 17.644 23.449 1.00 24.15 105 ASN W O 1
ATOM 9170 N N . VAL D 2 106 ? 54.347 16.463 24.106 1.00 21.63 106 VAL W N 1
ATOM 9171 C CA . VAL D 2 106 ? 54.028 16.105 22.720 1.00 25.45 106 VAL W CA 1
ATOM 9172 C C . VAL D 2 106 ? 53.277 17.256 22.036 1.00 26.53 106 VAL W C 1
ATOM 9173 O O . VAL D 2 106 ? 53.608 17.670 20.912 1.00 27.57 106 VAL W O 1
ATOM 9177 N N . ARG D 2 107 ? 52.268 17.797 22.700 1.00 24.02 107 ARG W N 1
ATOM 9178 C CA . ARG D 2 107 ? 51.584 18.948 22.143 1.00 26.63 107 ARG W CA 1
ATOM 9179 C C . ARG D 2 107 ? 52.401 20.207 22.460 1.00 25.31 107 ARG W C 1
ATOM 9180 O O . ARG D 2 107 ? 52.210 21.266 21.833 1.00 27.39 107 ARG W O 1
ATOM 9188 N N . GLN D 2 108 ? 53.332 20.067 23.412 1.00 20.94 108 GLN W N 1
ATOM 9189 C CA . GLN D 2 108 ? 54.166 21.168 23.916 1.00 19.52 108 GLN W CA 1
ATOM 9190 C C . GLN D 2 108 ? 53.315 22.357 24.331 1.00 20.83 108 GLN W C 1
ATOM 9191 O O . GLN D 2 108 ? 53.348 23.460 23.747 1.00 21.59 108 GLN W O 1
ATOM 9197 N N . VAL D 2 109 ? 52.521 22.143 25.371 1.00 18.74 109 VAL W N 1
ATOM 9198 C CA . VAL D 2 109 ? 51.720 23.227 25.910 1.00 22.17 109 VAL W CA 1
ATOM 9199 C C . VAL D 2 109 ? 51.414 22.886 27.375 1.00 19.75 109 VAL W C 1
ATOM 9200 O O . VAL D 2 109 ? 51.432 21.699 27.730 1.00 19.83 109 VAL W O 1
ATOM 9204 N N . GLN D 2 110 ? 51.248 23.905 28.211 1.00 18.75 110 GLN W N 1
ATOM 9205 C CA . GLN D 2 110 ? 50.849 23.664 29.601 1.00 19.72 110 GLN W CA 1
ATOM 9206 C C . GLN D 2 110 ? 49.358 23.276 29.607 1.00 21.15 110 GLN W C 1
ATOM 9207 O O . GLN D 2 110 ? 48.533 23.972 28.996 1.00 20.18 110 GLN W O 1
ATOM 9213 N N . LEU D 2 111 ? 49.021 22.164 30.285 1.00 22.14 111 LEU W N 1
ATOM 9214 C CA . LEU D 2 111 ? 47.637 21.679 30.303 1.00 24.00 111 LEU W CA 1
ATOM 9215 C C . LEU D 2 111 ? 46.945 22.004 31.611 1.00 22.20 111 LEU W C 1
ATOM 9216 O O . LEU D 2 111 ? 45.740 21.833 31.751 1.00 21.71 111 LEU W O 1
ATOM 9221 N N . ILE D 2 112 ? 47.682 22.566 32.550 1.00 23.00 112 ILE W N 1
ATOM 9222 C CA . ILE D 2 112 ? 47.071 22.921 33.827 1.00 25.36 112 ILE W CA 1
ATOM 9223 C C . ILE D 2 112 ? 48.014 23.933 34.479 1.00 26.61 112 ILE W C 1
ATOM 9224 O O . ILE D 2 112 ? 49.281 23.936 34.229 1.00 24.55 112 ILE W O 1
ATOM 9229 N N . SER D 2 113 ? 47.427 24.854 35.227 1.00 24.29 113 SER W N 1
ATOM 9230 C CA . SER D 2 113 ? 48.204 25.867 35.919 1.00 24.83 113 SER W CA 1
ATOM 9231 C C . SER D 2 113 ? 47.355 26.540 36.961 1.00 26.21 113 SER W C 1
ATOM 9232 O O . SER D 2 113 ? 46.335 27.168 36.605 1.00 28.60 113 SER W O 1
ATOM 9235 N N . PHE D 2 114 ? 47.759 26.448 38.236 1.00 23.69 114 PHE W N 1
ATOM 9236 C CA . PHE D 2 114 ? 46.950 27.079 39.270 1.00 23.51 114 PHE W CA 1
ATOM 9237 C C . PHE D 2 114 ? 47.815 27.607 40.412 1.00 24.01 114 PHE W C 1
ATOM 9238 O O . PHE D 2 114 ? 48.904 27.063 40.677 1.00 22.95 114 PHE W O 1
ATOM 9246 N N . ILE D 2 115 ? 47.329 28.653 41.077 1.00 22.56 115 ILE W N 1
ATOM 9247 C CA . ILE D 2 115 ? 48.081 29.201 42.216 1.00 23.80 115 ILE W CA 1
ATOM 9248 C C . ILE D 2 115 ? 47.994 28.215 43.395 1.00 25.81 115 ILE W C 1
ATOM 9249 O O . ILE D 2 115 ? 46.941 27.685 43.718 1.00 25.45 115 ILE W O 1
ATOM 9254 N N . ALA D 2 116 ? 49.140 27.914 43.995 1.00 24.24 116 ALA W N 1
ATOM 9255 C CA . ALA D 2 116 ? 49.198 26.961 45.100 1.00 25.33 116 ALA W CA 1
ATOM 9256 C C . ALA D 2 116 ? 49.545 27.600 46.449 1.00 25.98 116 ALA W C 1
ATOM 9257 O O . ALA D 2 116 ? 49.350 26.966 47.505 1.00 27.90 116 ALA W O 1
ATOM 9259 N N . TYR D 2 117 ? 50.059 28.832 46.429 1.00 24.41 117 TYR W N 1
ATOM 9260 C CA . TYR D 2 117 ? 50.375 29.590 47.638 1.00 24.58 117 TYR W CA 1
ATOM 9261 C C . TYR D 2 117 ? 50.398 31.102 47.357 1.00 25.47 117 TYR W C 1
ATOM 9262 O O . TYR D 2 117 ? 50.952 31.537 46.329 1.00 21.28 117 TYR W O 1
ATOM 9271 N N . LYS D 2 118 ? 49.760 31.896 48.231 1.00 25.13 118 LYS W N 1
ATOM 9272 C CA . LYS D 2 118 ? 49.741 33.356 48.139 1.00 28.82 118 LYS W CA 1
ATOM 9273 C C . LYS D 2 118 ? 50.372 33.852 49.431 1.00 31.33 118 LYS W C 1
ATOM 9274 O O . LYS D 2 118 ? 50.110 33.320 50.522 1.00 32.46 118 LYS W O 1
ATOM 9280 N N . PRO D 2 119 ? 51.246 34.848 49.327 1.00 32.57 119 PRO W N 1
ATOM 9281 C CA . PRO D 2 119 ? 51.881 35.358 50.529 1.00 35.97 119 PRO W CA 1
ATOM 9282 C C . PRO D 2 119 ? 50.906 36.100 51.396 1.00 39.45 119 PRO W C 1
ATOM 9283 O O . PRO D 2 119 ? 49.796 36.506 50.977 1.00 36.51 119 PRO W O 1
ATOM 9287 N N . PRO D 2 120 ? 51.225 36.147 52.692 1.00 43.48 120 PRO W N 1
ATOM 9288 C CA . PRO D 2 120 ? 50.242 36.888 53.453 1.00 47.07 120 PRO W CA 1
ATOM 9289 C C . PRO D 2 120 ? 50.244 38.402 53.226 1.00 49.92 120 PRO W C 1
ATOM 9290 O O . PRO D 2 120 ? 51.271 39.100 53.053 1.00 51.04 120 PRO W O 1
ATOM 9294 N N . GLY D 2 121 ? 48.994 38.847 53.170 1.00 54.26 121 GLY W N 1
ATOM 9295 C CA . GLY D 2 121 ? 48.674 40.189 52.859 1.00 57.77 121 GLY W CA 1
ATOM 9296 C C . GLY D 2 121 ? 48.544 40.222 51.338 1.00 60.47 121 GLY W C 1
ATOM 9297 O O . GLY D 2 121 ? 48.850 41.254 50.744 1.00 61.45 121 GLY W O 1
ATOM 9298 N N . CYS D 2 122 ? 48.150 39.112 50.691 1.00 62.80 122 CYS W N 1
ATOM 9299 C CA . CYS D 2 122 ? 47.962 39.075 49.217 1.00 64.78 122 CYS W CA 1
ATOM 9300 C C . CYS D 2 122 ? 46.988 37.977 48.805 1.00 65.43 122 CYS W C 1
ATOM 9301 O O . CYS D 2 122 ? 46.815 37.043 49.623 1.00 66.00 122 CYS W O 1
#

Secondary structure (DSSP, 8-state):
-----S---THHHHB-TTPPPPTTSEEEEEEEEEPTT--HHHHHHHHHHHTTT--SS--GGGGGS-HHHH--EEEEEEEPTT-SS-EEEEEEE-GGGS-TT-HHHHHHHHHSSGGGBTTEEEEEEEEEE--HHHHTTS---SS-HHHHHHHHT--SS-EEE---SSSS---HHHHHHHHHHHHHTT-SB---TT-SSBTTB-HHHHHHHHHHHHHHHHHHHSS--B--EE---SSHHHHHHHHHHHHHHT-SEEEEEHHHH-HHHHHHHHHHHHHHT-EEEEE-TTHHHHHS-SSSEE-HHHHHHHHHHH--SEEE---SSSSB---HHHHHHHHHHHH-SEE--BGGGTB-S-EE-TTPPP-EEEEESS--GGGHHHHHHHH-SSSEEE-SHHHHTSTT-HHHHHHHHHHHHHHHHHHHHTT--HHHHHHHHHHHHHTT-HHHHHHHHHHTT-------S---/----S---THHHHB-TTPPPPTT-EEEEEEEEEPTT--HHHHHHHHHHHTTT--SS--GGGGGS-HHHH--EEEEEEEPTTSSS-EEEEEEE-GGGS-TT-HHHHHHHHHSSGGGBTTEEEEEEEEEE--HHHHTTS---SS-HHHHHHHHT--SS-EEE---SSSS---HHHHHHHHHHHHHTT-SB---TT-SSBTTB-HHHHHHHHHHHHHHHHHHH-S--B--EE---SSHHHHHHHHHHHHHHT-SEEEEEHHHH-HHHHHHHHHHHHHHT-EEEEE-TTHHHHHS-SSSEE-HHHHHHHHHHH--SEEE---SSSSB---HHHHHHHHHHHH-SEE--BGGGTB-S-EE-TTPPP-EEEEESS--GGGHHHHHHHH-SSSEEE-SHHHHTSTT-HHHHHHHHHHHHHHHHHHHHHT--HHHHHHHHHHHHHTT-HHHHHHHHHHTT-------S---/-PPPSSS----STTTTSSPP-HHHHHHHHHHHHHTTPEEEEEEES--S-B-SS--STT--BS---EEES---TT---HHHHHHHHHHHHHH-TTSEEEEEEEETTTTEEEEEEEEE--TT-/-PPPSSS----STTTTSSPPPHHHHHHHHHHHHHTTPEEEEEEES--S-B-SS--STT--BS---EEESS--TT---HHHHHHHHHHHHHH-TTSEEEEEEEETTTTEEEEEEEEE--TT-

Foldseek 3Di:
DDFDKWFDQLLVPAEAQPDDADLQWKKWKKWFFFDPPQDVSSLLSLLQQQLWPHDGIGDPCCVVDPCVQFGKHFRDWAADPPDDGIITTMIIGHNVRADAAALPRVCCRNPNPSQPDPRTPAMETQDIAHRQVRLVSFQFALAFQVRVCVVQVHDQFAAEEAEADPLDQAELLVLLVQFLLQLLLAHQEYHRQPPAADPRYGQVSNLVSNLVSQVVSCVNRVGRHAYARELQDDDLVSSVVSVVVNLVSVGAEYEYADVVSHLVSLLVVSVVCSVRRHAYAYEPPPVCVAAQAPGHHYHVLHVLLSDSRSYHQEYEQEQCWFDDHDPQLLSLQSLCVQADQWHQADVSNSRNHTYGNPPSHHHQYEYDHGDELLCLLVSCVRRPRRHYYYHHCNQCVQPVGRSLSSNLNNLSRVLNSVCVVVPHRSVPCSVVSLVVSCVVRVSNVRSCVVCVVDTHDDDGNDDD/DDDDDDPQDAQPPPSVPPDADPVSQLVVLLVLLVVVWWKWKFKALDRDWAADPDDPPPDIPDPHGHTDPDTRPPDNDSVVVVVSVVVVCVVPLSMWMKMWTHDVVVGDTPDMDTDHHHPPD/DFDKWFDQLLVQAEAQPDDADLQWKKWKKWFQFDPPQDPSSLLSVLQQQLWPHDGIGDPCCVVDPCVQFGKHFRDWAADPPDPRIIITMIIGHNVRADAADLPRVCCRNPNPSQPDPRTPAMETQDIAHRQVRLVSFQFALAFQVRVCVVQVDDQFAAEEAEADPLDQAELLVLLVQFLLQLLLPHQEYHRQPPAADPRYGQVSNLVSVLVSQVVSCVNRVGRHAYARELEDDDLVSSVVSVVVNLVSVGAEYEYADVVSHLVSLLVVSVVCSVRRHAYAYEPPPVCVAAAAPGHHYHVLRVLLSDSRSYHQEYEQEQCWFDDHDPQLLSLQSLCVQADQWHCDDVSNSRNHTYGNPPSHHHQYEYDHHDELLCLLVSCVRRPRRHYYYHHCRQCVQPVGRSLSSNLNNLSRVLNSVCVVVPHDSVVCVVVSLVVSVVPRVSNVSSCVVCVVDTHDDDGNDDD/DDPDPDDQDADPPPSVPPDADPVNQLVVLLVLLVVVWWKWKFKALDRDWAADPDDPPPDIPPPHGHTQPDTRPPDNDSVVVVVSVVVVCVVCVNMWMKMWTDDVVVGDTPDMDTDHHHPPD

Organism: Oryza sativa subsp. japonica (NCBI:txid39947)

Nearest PDB structures (foldseek):
  1bwv-assembly1_A  TM=9.935E-01  e=3.456E-73  Galdieria partita
  5mz2-assembly1_A  TM=9.922E-01  e=4.128E-73  Thalassiosira antarctica var. borealis
  8bdb-assembly1_M  TM=9.932E-01  e=8.922E-73  Griffithsia monilis
  8bdb-assembly1_A  TM=9.931E-01  e=1.946E-71  Griffithsia monilis
  5nv3-assembly1_B  TM=9.881E-01  e=1.851E-70  Cereibacter sphaeroides

Sequence (1169 aa):
VGFKAGVKDYKLTYYTPEYETKDTDILAAFRVTPQPGVPPEEAGAAVAAESSTGTWTTVWTDGLTSLDRYKGRCYHIEPVVGEDNQYIAYVAYPLDLFEEGSVTNMFTSIVGNVFGFKALRALRLEDLRIPPTYSKTFQGPPHGIQVERDKLNKYGRPLLGCTIKPKLGLSAKNYGRACYECLRGGLDFTDDENVNSQPFMRWRDRFVFCAEAIYKSQAETGEIKGHYLNATAGTCEEMIKRAVFARELGVPIVMHDYLTGGFTANTSLAHYCRDNGLLLHIHRAMHAVIDRQKNHGMHFRVLAKALRMSGGDHIHAGTVVGKLEGEREMTLGFVDLLRDDFIEKDRARGIFFTQDWVSMPGVIPVASGGIHVWHMPALTEIFGDDSVLQFGGGTLGHPWGNAPGAAANRVALEACVQARNEGRDLAREGNEIIRSACKWSPELAAACEIWKAIKFEFEPVDKLQVWPIEGIKKFETLSYLPPLTVEDLLKQIEYLLRSKWVPCLEFSKVGFVYRENHRSPGYYDGRYWTMWKLPMFGCTDATQVLKELEEAKKAYPDAFVRIIGFDNVRQVQLISFIAYKPPGCGFKAGVKDYKLTYYTPEYETKDTDILAAFRVTPQPGVPPEEAGAAVAAESSTGTWTTVWTDGLTSLDRYKGRCYHIEPVVGEDNQYIAYVAYPLDLFEEGSVTNMFTSIVGNVFGFKALRALRLEDLRIPPTYSKTFQGPPHGIQVERDKLNKYGRPLLGCTIKPKLGLSAKNYGRACYECLRGGLDFTDDENVNSQPFMRWRDRFVFCAEAIYKSQAETGEIKGHYLNATAGTCEEMIKRAVFARELGVPIVMHDYLTGGFTANTSLAHYCRDNGLLLHIHRAMHAVIDRQKNHGMHFRVLAKALRMSGGDHIHAGTVVGKLEGEREMTLGFVDLLRDDFIEKDRARGIFFTQDWVSMPGVIPVASGGIHVWHMPALTEIFGDDSVLQFGGGTLGHPWGNAPGAAANRVALEACVQARNEGRDLAREGNEIIRSACKWSPELAAACEIWKAIKFEFEPVDKLQVWPIEGIKKFETLSYLPPLTVEDLLKQIEYLLRSKWVPCLEFSKVGFVYRENHRSPGYYDGRYWTMWKLPMFGCTDATQVLKELEEAKKAYPDAFVRIIGFDNVRQVQLISFIAYKPPGC

GO terms:
  GO:0009536 plastid (C, IC)

CATH classification: 3.30.70.150 (+1 more: 3.20.20.110)

InterPro domains:
  IPR000685 Ribulose bisphosphate carboxylase, large subunit, C-terminal [PF00016] (154-462)
  IPR017443 Ribulose bisphosphate carboxylase, large subunit, ferrodoxin-like N-terminal [PF02788] (24-144)
  IPR020878 Ribulose bisphosphate carboxylase, large chain, active site [PS00157] (196-204)
  IPR020888 Ribulose bisphosphate carboxylase large subunit, type I [MF_01338] (9-475)
  IPR020888 Ribulose bisphosphate carboxylase large subunit, type I [cd08212] (23-473)
  IPR033966 RuBisCO [PTHR42704] (1-474)
  IPR033966 RuBisCO [SFLDS00014] (13-464)
  IPR036376 Ribulose bisphosphate carboxylase, large subunit, C-terminal domain superfamily [G3DSA:3.20.20.110] (150-477)
  IPR036376 Ribulose bisphosphate carboxylase, large subunit, C-terminal domain superfamily [SSF51649] (148-474)
  IPR036422 RuBisCO large subunit, N-terminal domain superfamily [G3DSA:3.30.70.150] (9-147)
  IPR036422 RuBisCO large subunit, N-terminal domain superfamily [SSF54966] (9-149)